Protein AF-0000000080879821 (afdb_homodimer)

Nearest PDB structures (foldseek):
  7s8m-assembly1_R  TM=2.484E-01  e=6.053E+00  Escherichia coli
  8u5n-assembly1_A  TM=6.464E-01  e=8.030E-03  Homo sapiens
  7wkw-assembly1_B  TM=4.779E-01  e=4.389E-02  Arabidopsis thaliana
  7ngh-assembly1_C  TM=2.729E-01  e=9.186E+00  Thermococcus kodakarensis KOD1

InterPro domains:
  IPR004776 Membrane transport PIN-like [PF03547] (14-379)
  IPR040254 Protein Ecm3-like [PTHR31274] (1-207)

Organism: NCBI:txid3140254

Sequence (850 aa):
MSEVSIGQAIFTSIKPLTKVAALAGCGALFAKKGILDVATCKSMASVVINGFLPMLIFASTITSFSLDNISEAGTVLLSAAFFTVFGLVFGLICRFVTPVGRWKMGIIANNMWSNNADLVIGIISTLAQTKPFGGTGDYEKGVSYSSIFAVFTFLTLYSMGGIQMIQRDFAARPQLDDEVGHKTKQDNPAGASVQRSRGRQAPASASQNHEREPPEYEEKDWPRTTTTIAPAPAATAGTGTAALAKTTSLDVNIPPEVPTVGRTTWERVMGRVKLFVTIPTMTLISALVIAIVPYLRALFMPTNGVSMPNAPDGRPPLDFIIQFASYGGQLSPVMGIAMLGAALSRIRVRHLPKGFWISIAATCVLKLILGPILGILWIQGLKRTPLINENQRMMQLVIAITGASKLMQKEEMMQYFARKDSKLYMSEVSIGQAIFTSIKPLTKVAALAGCGALFAKKGILDVATCKSMASVVINGFLPMLIFASTITSFSLDNISEAGTVLLSAAFFTVFGLVFGLICRFVTPVGRWKMGIIANNMWSNNADLVIGIISTLAQTKPFGGTGDYEKGVSYSSIFAVFTFLTLYSMGGIQMIQRDFAARPQLDDEVGHKTKQDNPAGASVQRSRGRQAPASASQNHEREPPEYEEKDWPRTTTTIAPAPAATAGTGTAALAKTTSLDVNIPPEVPTVGRTTWERVMGRVKLFVTIPTMTLISALVIAIVPYLRALFMPTNGVSMPNAPDGRPPLDFIIQFASYGGQLSPVMGIAMLGAALSRIRVRHLPKGFWISIAATCVLKLILGPILGILWIQGLKRTPLINENQRMMQLVIAITGASKLMQKEEMMQYFARKDSKLY

Structure (mmCIF, N/CA/C/O backbone):
data_AF-0000000080879821-model_v1
#
loop_
_entity.id
_entity.type
_entity.pdbx_description
1 polymer 'Protein M3, variant 3'
#
loop_
_atom_site.group_PDB
_atom_site.id
_atom_site.type_symbol
_atom_site.label_atom_id
_atom_site.label_alt_id
_atom_site.label_comp_id
_atom_site.label_asym_id
_atom_site.label_entity_id
_atom_site.label_seq_id
_atom_site.pdbx_PDB_ins_code
_atom_site.Cartn_x
_atom_site.Cartn_y
_atom_site.Cartn_z
_atom_site.occupancy
_atom_site.B_iso_or_equiv
_atom_site.auth_seq_id
_atom_site.auth_comp_id
_atom_site.auth_asym_id
_atom_site.auth_atom_id
_atom_site.pdbx_PDB_model_num
ATOM 1 N N . MET A 1 1 ? 28.156 21.172 -5.668 1 37.94 1 MET A N 1
ATOM 2 C CA . MET A 1 1 ? 26.75 20.781 -5.609 1 37.94 1 MET A CA 1
ATOM 3 C C . MET A 1 1 ? 26.047 21.078 -6.934 1 37.94 1 MET A C 1
ATOM 5 O O . MET A 1 1 ? 26.031 22.219 -7.402 1 37.94 1 MET A O 1
ATOM 9 N N . SER A 1 2 ? 26.125 20.344 -7.91 1 48.22 2 SER A N 1
ATOM 10 C CA . SER A 1 2 ? 25.719 20.625 -9.289 1 48.22 2 SER A CA 1
ATOM 11 C C . SER A 1 2 ? 24.375 21.344 -9.336 1 48.22 2 SER A C 1
ATOM 13 O O . SER A 1 2 ? 23.438 20.969 -8.617 1 48.22 2 SER A O 1
ATOM 15 N N . GLU A 1 3 ? 24.328 22.578 -9.68 1 57.94 3 GLU A N 1
ATOM 16 C CA . GLU A 1 3 ? 23.297 23.609 -9.68 1 57.94 3 GLU A CA 1
ATOM 17 C C . GLU A 1 3 ? 22.031 23.109 -10.383 1 57.94 3 GLU A C 1
ATOM 19 O O . GLU A 1 3 ? 22.078 22.766 -11.57 1 57.94 3 GLU A O 1
ATOM 24 N N . VAL A 1 4 ? 21.219 22.406 -9.625 1 67.88 4 VAL A N 1
ATOM 25 C CA . VAL A 1 4 ? 19.906 22.109 -10.195 1 67.88 4 VAL A CA 1
ATOM 26 C C . VAL A 1 4 ? 19.281 23.391 -10.758 1 67.88 4 VAL A C 1
ATOM 28 O O . VAL A 1 4 ? 19.219 24.406 -10.07 1 67.88 4 VAL A O 1
ATOM 31 N N . SER A 1 5 ? 19.234 23.5 -12.102 1 79.88 5 SER A N 1
ATOM 32 C CA . SER A 1 5 ? 18.547 24.625 -12.734 1 79.88 5 SER A CA 1
ATOM 33 C C . SER A 1 5 ? 17.141 24.812 -12.172 1 79.88 5 SER A C 1
ATOM 35 O O . SER A 1 5 ? 16.578 23.875 -11.609 1 79.88 5 SER A O 1
ATOM 37 N N . ILE A 1 6 ? 16.625 25.969 -12.148 1 80.94 6 ILE A N 1
ATOM 38 C CA . ILE A 1 6 ? 15.289 26.312 -11.656 1 80.94 6 ILE A CA 1
ATOM 39 C C . ILE A 1 6 ? 14.242 25.469 -12.367 1 80.94 6 ILE A C 1
ATOM 41 O O . ILE A 1 6 ? 13.297 24.969 -11.742 1 80.94 6 ILE A O 1
ATOM 45 N N . GLY A 1 7 ? 14.445 25.328 -13.688 1 78.38 7 GLY A N 1
ATOM 46 C CA . GLY A 1 7 ? 13.516 24.5 -14.445 1 78.38 7 GLY A CA 1
ATOM 47 C C . GLY A 1 7 ? 13.492 23.062 -13.984 1 78.38 7 GLY A C 1
ATOM 48 O O . GLY A 1 7 ? 12.43 22.453 -13.891 1 78.38 7 GLY A O 1
ATOM 49 N N . GLN A 1 8 ? 14.586 22.609 -13.68 1 82 8 GLN A N 1
ATOM 50 C CA . GLN A 1 8 ? 14.703 21.234 -13.188 1 82 8 GLN A CA 1
ATOM 51 C C . GLN A 1 8 ? 14.047 21.094 -11.812 1 82 8 GLN A C 1
ATOM 53 O O . GLN A 1 8 ? 13.398 20.078 -11.539 1 82 8 GLN A O 1
ATOM 58 N N . ALA A 1 9 ? 14.18 22.141 -11.031 1 81.06 9 ALA A N 1
ATOM 59 C CA . ALA A 1 9 ? 13.609 22.109 -9.688 1 81.06 9 ALA A CA 1
ATOM 60 C C . ALA A 1 9 ? 12.086 22.141 -9.742 1 81.06 9 ALA A C 1
ATOM 62 O O . ALA A 1 9 ? 11.422 21.422 -8.984 1 81.06 9 ALA A O 1
ATOM 63 N N . ILE A 1 10 ? 11.609 22.859 -10.617 1 81.88 10 ILE A N 1
ATOM 64 C CA . ILE A 1 10 ? 10.164 22.953 -10.773 1 81.88 10 ILE A CA 1
ATOM 65 C C . ILE A 1 10 ? 9.602 21.625 -11.25 1 81.88 10 ILE A C 1
ATOM 67 O O . ILE A 1 10 ? 8.609 21.125 -10.711 1 81.88 10 ILE A O 1
ATOM 71 N N . PHE A 1 11 ? 10.289 21.109 -12.219 1 83.56 11 PHE A N 1
ATOM 72 C CA . PHE A 1 11 ? 9.82 19.828 -12.75 1 83.56 11 PHE A CA 1
ATOM 73 C C . PHE A 1 11 ? 9.867 18.75 -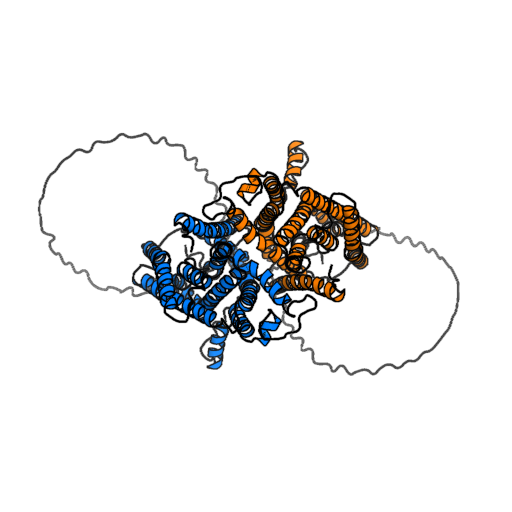11.688 1 83.56 11 PHE A C 1
ATOM 75 O O . PHE A 1 11 ? 8.938 17.953 -11.555 1 83.56 11 PHE A O 1
ATOM 82 N N . THR A 1 12 ? 10.867 18.75 -10.953 1 82.88 12 THR A N 1
ATOM 83 C CA . THR A 1 12 ? 11.047 17.734 -9.914 1 82.88 12 THR A CA 1
ATOM 84 C C . THR A 1 12 ? 9.984 17.891 -8.828 1 82.88 12 THR A C 1
ATOM 86 O O . THR A 1 12 ? 9.57 16.906 -8.219 1 82.88 12 THR A O 1
ATOM 89 N N . SER A 1 13 ? 9.523 19.125 -8.641 1 84.25 13 SER A N 1
ATOM 90 C CA . SER A 1 13 ? 8.508 19.359 -7.625 1 84.25 13 SER A CA 1
ATOM 91 C C . SER A 1 13 ? 7.117 19.016 -8.141 1 84.25 13 SER A C 1
ATOM 93 O O . SER A 1 13 ? 6.246 18.609 -7.367 1 84.25 13 SER A O 1
ATOM 95 N N . ILE A 1 14 ? 6.922 19.031 -9.328 1 86.94 14 ILE A N 1
ATOM 96 C CA . ILE A 1 14 ? 5.609 18.797 -9.914 1 86.94 14 ILE A CA 1
ATOM 97 C C . ILE A 1 14 ? 5.355 17.297 -10.031 1 86.94 14 ILE A C 1
ATOM 99 O O . ILE A 1 14 ? 4.215 16.844 -9.906 1 86.94 14 ILE A O 1
ATOM 103 N N . LYS A 1 15 ? 6.379 16.562 -10.211 1 88.19 15 LYS A N 1
ATOM 104 C CA . LYS A 1 15 ? 6.27 15.133 -10.43 1 88.19 15 LYS A CA 1
ATOM 105 C C . LYS A 1 15 ? 5.574 14.445 -9.266 1 88.19 15 LYS A C 1
ATOM 107 O O . LYS A 1 15 ? 4.57 13.75 -9.453 1 88.19 15 LYS A O 1
ATOM 112 N N . PRO A 1 16 ? 6.039 14.672 -8.055 1 89.12 16 PRO A N 1
ATOM 113 C CA . PRO A 1 16 ? 5.355 14.031 -6.934 1 89.12 16 PRO A CA 1
ATOM 114 C C . PRO A 1 16 ? 3.926 14.539 -6.746 1 89.12 16 PRO A C 1
ATOM 116 O O . PRO A 1 16 ? 3.049 13.781 -6.316 1 89.12 16 PRO A O 1
ATOM 119 N N . LEU A 1 17 ? 3.701 15.789 -7.082 1 90.06 17 LEU A N 1
ATOM 120 C CA . LEU A 1 17 ? 2.365 16.359 -6.949 1 90.06 17 LEU A CA 1
ATOM 121 C C . LEU A 1 17 ? 1.401 15.727 -7.945 1 90.06 17 LEU A C 1
ATOM 123 O O . LEU A 1 17 ? 0.229 15.508 -7.629 1 90.06 17 LEU A O 1
ATOM 127 N N . THR A 1 18 ? 1.879 15.461 -9.086 1 90.62 18 THR A N 1
ATOM 128 C CA . THR A 1 18 ? 1.05 14.812 -10.094 1 90.62 18 THR A CA 1
ATOM 129 C C . THR A 1 18 ? 0.707 13.383 -9.68 1 90.62 18 THR A C 1
ATOM 131 O O . THR A 1 18 ? -0.412 12.922 -9.898 1 90.62 18 THR A O 1
ATOM 134 N N . LYS A 1 19 ? 1.685 12.75 -9.109 1 91.94 19 LYS A N 1
ATOM 135 C CA . LYS A 1 19 ? 1.468 11.398 -8.609 1 91.94 19 LYS A CA 1
ATOM 136 C C . LYS A 1 19 ? 0.383 11.375 -7.535 1 91.94 19 LYS A C 1
ATOM 138 O O . LYS A 1 19 ? -0.533 10.555 -7.586 1 91.94 19 LYS A O 1
ATOM 143 N N . VAL A 1 20 ? 0.456 12.289 -6.625 1 91.56 20 VAL A N 1
ATOM 144 C CA . VAL A 1 20 ? -0.506 12.367 -5.531 1 91.56 20 VAL A CA 1
ATOM 145 C C . VAL A 1 20 ? -1.879 12.75 -6.074 1 91.56 20 VAL A C 1
ATOM 147 O O . VAL A 1 20 ? -2.896 12.188 -5.668 1 91.56 20 VAL A O 1
ATOM 150 N N . ALA A 1 21 ? -1.899 13.664 -7.016 1 93.06 21 ALA A N 1
ATOM 151 C CA . ALA A 1 21 ? -3.148 14.102 -7.629 1 93.06 21 ALA A CA 1
ATOM 152 C C . ALA A 1 21 ? -3.809 12.969 -8.406 1 93.06 21 ALA A C 1
ATOM 154 O O . ALA A 1 21 ? -5.035 12.82 -8.383 1 93.06 21 ALA A O 1
ATOM 155 N N . ALA A 1 22 ? -2.992 12.234 -9.07 1 94.75 22 ALA A N 1
ATOM 156 C CA . ALA A 1 22 ? -3.52 11.117 -9.844 1 94.75 22 ALA A CA 1
ATOM 157 C C . ALA A 1 22 ? -4.129 10.055 -8.93 1 94.75 22 ALA A C 1
ATOM 159 O O . ALA A 1 22 ? -5.191 9.508 -9.234 1 94.75 22 ALA A O 1
ATOM 160 N N . LEU A 1 23 ? -3.434 9.805 -7.883 1 95 23 LEU A N 1
ATOM 161 C CA . LEU A 1 23 ? -3.945 8.82 -6.934 1 95 23 LEU A CA 1
ATOM 162 C C . LEU A 1 23 ? -5.234 9.312 -6.285 1 95 23 LEU A C 1
ATOM 164 O O . LEU A 1 23 ? -6.184 8.547 -6.117 1 95 23 LEU A O 1
ATOM 168 N N . ALA A 1 24 ? -5.246 10.562 -5.902 1 93.81 24 ALA A N 1
ATOM 169 C CA . ALA A 1 24 ? -6.477 11.164 -5.387 1 93.81 24 ALA A CA 1
ATOM 170 C C . ALA A 1 24 ? -7.586 11.125 -6.434 1 93.81 24 ALA A C 1
ATOM 172 O O . ALA A 1 24 ? -8.758 10.914 -6.102 1 93.81 24 ALA A O 1
ATOM 173 N N . GLY A 1 25 ? -7.195 11.383 -7.652 1 94.31 25 GLY A N 1
ATOM 174 C CA . GLY A 1 25 ? -8.156 11.297 -8.742 1 94.31 25 GLY A CA 1
ATOM 175 C C . GLY A 1 25 ? -8.781 9.922 -8.883 1 94.31 25 GLY A C 1
ATOM 176 O O . GLY A 1 25 ? -9.977 9.805 -9.156 1 94.31 25 GLY A O 1
ATOM 177 N N . CYS A 1 26 ? -8.008 8.922 -8.711 1 94.56 26 CYS A N 1
ATOM 178 C CA . CYS A 1 26 ? -8.523 7.559 -8.734 1 94.56 26 CYS A CA 1
ATOM 179 C C . CYS A 1 26 ? -9.562 7.352 -7.637 1 94.56 26 CYS A C 1
ATOM 181 O O . CYS A 1 26 ? -10.625 6.773 -7.879 1 94.56 26 CYS A O 1
ATOM 183 N N . GLY A 1 27 ? -9.219 7.789 -6.43 1 94.25 27 GLY A N 1
ATOM 184 C CA . GLY A 1 27 ? -10.195 7.723 -5.355 1 94.25 27 GLY A CA 1
ATOM 185 C C . GLY A 1 27 ? -11.484 8.461 -5.668 1 94.25 27 GLY A C 1
ATOM 186 O O . GLY A 1 27 ? -12.578 7.965 -5.391 1 94.25 27 GLY A O 1
ATOM 187 N N . ALA A 1 28 ? -11.352 9.617 -6.293 1 94.19 28 ALA A N 1
ATOM 188 C CA . ALA A 1 28 ? -12.508 10.422 -6.672 1 94.19 28 ALA A CA 1
ATOM 189 C C . ALA A 1 28 ? -13.359 9.711 -7.711 1 94.19 28 ALA A C 1
ATOM 191 O O . ALA A 1 28 ? -14.586 9.75 -7.648 1 94.19 28 ALA A O 1
ATOM 192 N N . LEU A 1 29 ? -12.703 9.078 -8.609 1 95.44 29 LEU A N 1
ATOM 193 C CA . LEU A 1 29 ? -13.406 8.352 -9.664 1 95.44 29 LEU A CA 1
ATOM 194 C C . LEU A 1 29 ? -14.234 7.211 -9.07 1 95.44 29 LEU A C 1
ATOM 196 O O . LEU A 1 29 ? -15.391 7.02 -9.453 1 95.44 29 LEU A O 1
ATOM 200 N N . PHE A 1 30 ? -13.688 6.496 -8.18 1 94.88 30 PHE A N 1
ATOM 201 C CA . PHE A 1 30 ? -14.398 5.375 -7.574 1 94.88 30 PHE A CA 1
ATOM 202 C C . PHE A 1 30 ? -15.523 5.867 -6.676 1 94.88 30 PHE A C 1
ATOM 204 O O . PHE A 1 30 ? -16.547 5.184 -6.516 1 94.88 30 PHE A O 1
ATOM 211 N N . ALA A 1 31 ? -15.297 6.992 -6.07 1 92.62 31 ALA A N 1
ATOM 212 C CA . ALA A 1 31 ? -16.375 7.586 -5.285 1 92.62 31 ALA A CA 1
ATOM 213 C C . ALA A 1 31 ? -17.547 8 -6.176 1 92.62 31 ALA A C 1
ATOM 215 O O . ALA A 1 31 ? -18.703 7.762 -5.84 1 92.62 31 ALA A O 1
ATOM 216 N N . LYS A 1 32 ? -17.297 8.57 -7.262 1 93.25 32 LYS A N 1
ATOM 217 C CA . LYS A 1 32 ? -18.312 9.016 -8.203 1 93.25 32 LYS A CA 1
ATOM 218 C C . LYS A 1 32 ? -19.078 7.828 -8.797 1 93.25 32 LYS A C 1
ATOM 220 O O . LYS A 1 32 ? -20.266 7.938 -9.109 1 93.25 32 LYS A O 1
ATOM 225 N N . LYS A 1 33 ? -18.406 6.738 -8.914 1 93.44 33 LYS A N 1
ATOM 226 C CA . LYS A 1 33 ? -19.031 5.523 -9.43 1 93.44 33 LYS A CA 1
ATOM 227 C C . LYS A 1 33 ? -19.828 4.812 -8.336 1 93.44 33 LYS A C 1
ATOM 229 O O . LYS A 1 33 ? -20.422 3.762 -8.586 1 93.44 33 LYS A O 1
ATOM 234 N N . GLY A 1 34 ? -19.766 5.277 -7.156 1 90.44 34 GLY A N 1
ATOM 235 C CA . GLY A 1 34 ? -20.562 4.742 -6.062 1 90.44 34 GLY A CA 1
ATOM 236 C C . GLY A 1 34 ? -19.922 3.543 -5.391 1 90.44 34 GLY A C 1
ATOM 237 O O . GLY A 1 34 ? -20.562 2.844 -4.605 1 90.44 34 GLY A O 1
ATOM 238 N N . ILE A 1 35 ? -18.734 3.301 -5.727 1 91.31 35 ILE A N 1
ATOM 239 C CA . ILE A 1 35 ? -18.047 2.143 -5.168 1 91.31 35 ILE A CA 1
ATOM 240 C C . ILE A 1 35 ? -17.438 2.506 -3.812 1 91.31 35 ILE A C 1
ATOM 242 O O . ILE A 1 35 ? -17.625 1.787 -2.828 1 91.31 35 ILE A O 1
ATOM 246 N N . LEU A 1 36 ? -16.719 3.594 -3.801 1 92.31 36 LEU A N 1
ATOM 247 C CA . LEU A 1 36 ? -16.156 4.094 -2.555 1 92.31 36 LEU A CA 1
ATOM 248 C C . LEU A 1 36 ? -17.109 5.066 -1.872 1 92.31 36 LEU A C 1
ATOM 250 O O . LEU A 1 36 ? -16.859 6.273 -1.832 1 92.31 36 LEU A O 1
ATOM 254 N N . ASP A 1 37 ? -18.125 4.477 -1.271 1 89.81 37 ASP A N 1
ATOM 255 C CA . ASP A 1 37 ? -19.109 5.305 -0.602 1 89.81 37 ASP A CA 1
ATOM 256 C C . ASP A 1 37 ? -18.625 5.746 0.776 1 89.81 37 ASP A C 1
ATOM 258 O O . ASP A 1 37 ? -17.547 5.355 1.211 1 89.81 37 ASP A O 1
ATOM 262 N N . VAL A 1 38 ? -19.422 6.52 1.39 1 86.81 38 VAL A N 1
ATOM 263 C CA . VAL A 1 38 ? -19.031 7.133 2.654 1 86.81 38 VAL A CA 1
ATOM 264 C C . VAL A 1 38 ? -18.828 6.051 3.711 1 86.81 38 VAL A C 1
ATOM 266 O O . VAL A 1 38 ? -17.859 6.098 4.477 1 86.81 38 VAL A O 1
ATOM 269 N N . ALA A 1 39 ? -19.688 5.105 3.73 1 86.12 39 ALA A N 1
ATOM 270 C CA . ALA A 1 39 ? -19.578 4.02 4.703 1 86.12 39 ALA A CA 1
ATOM 271 C C . ALA A 1 39 ? -18.297 3.215 4.5 1 86.12 39 ALA A C 1
ATOM 273 O O . ALA A 1 39 ? -17.625 2.875 5.469 1 86.12 39 ALA A O 1
ATOM 274 N N . THR A 1 40 ? -18.031 2.961 3.287 1 91.44 40 THR A N 1
ATOM 275 C CA . THR A 1 40 ? -16.812 2.23 2.969 1 91.44 40 THR A CA 1
ATOM 276 C C . THR A 1 40 ? -15.57 3.039 3.361 1 91.44 40 THR A C 1
ATOM 278 O O . THR A 1 40 ? -14.617 2.494 3.92 1 91.44 40 THR A O 1
ATOM 281 N N . CYS A 1 41 ? -15.594 4.285 3.096 1 90.56 41 CYS A N 1
ATOM 282 C CA . CYS A 1 41 ? -14.461 5.152 3.424 1 90.56 41 CYS A CA 1
ATOM 283 C C . CYS A 1 41 ? -14.25 5.219 4.934 1 90.56 41 CYS A C 1
ATOM 285 O O . CYS A 1 41 ? -13.109 5.23 5.402 1 90.56 41 CYS A O 1
ATOM 287 N N . LYS A 1 42 ? -15.328 5.242 5.625 1 87.44 42 LYS A N 1
ATOM 288 C CA . LYS A 1 42 ? -15.234 5.281 7.082 1 87.44 42 LYS A CA 1
ATOM 289 C C . LYS A 1 42 ? -14.625 3.994 7.625 1 87.44 42 LYS A C 1
ATOM 291 O O . LYS A 1 42 ? -13.75 4.039 8.5 1 87.44 42 LYS A O 1
ATOM 296 N N . SER A 1 43 ? -15.109 2.936 7.141 1 90.31 43 SER A N 1
ATOM 297 C CA . SER A 1 43 ? -14.578 1.647 7.559 1 90.31 43 SER A CA 1
ATOM 298 C C . SER A 1 43 ? -13.094 1.53 7.227 1 90.31 43 SER A C 1
ATOM 300 O O . SER A 1 43 ? -12.297 1.094 8.055 1 90.31 43 SER A O 1
ATOM 302 N N . MET A 1 44 ? -12.766 1.972 6.066 1 93 44 MET A N 1
ATOM 303 C CA . MET A 1 44 ? -11.375 1.869 5.629 1 93 44 MET A CA 1
ATOM 304 C C . MET A 1 44 ? -10.484 2.82 6.422 1 93 44 MET A C 1
ATOM 306 O O . MET A 1 44 ? -9.328 2.504 6.711 1 93 44 MET A O 1
ATOM 310 N N . ALA A 1 45 ? -11 3.967 6.73 1 88.19 45 ALA A N 1
ATOM 311 C CA . ALA A 1 45 ? -10.25 4.902 7.559 1 88.19 45 ALA A CA 1
ATOM 312 C C . ALA A 1 45 ? -9.922 4.285 8.922 1 88.19 45 ALA A C 1
ATOM 314 O O . ALA A 1 45 ? -8.805 4.426 9.422 1 88.19 45 ALA A O 1
ATOM 315 N N . SER A 1 46 ? -10.898 3.605 9.438 1 88.56 46 SER A N 1
ATOM 316 C CA . SER A 1 46 ? -10.703 2.945 10.719 1 88.56 46 SER A CA 1
ATOM 317 C C . SER A 1 46 ? -9.641 1.852 10.617 1 88.56 46 SER A C 1
ATOM 319 O O . SER A 1 46 ? -8.805 1.707 11.516 1 88.56 46 SER A O 1
ATOM 321 N N . VAL A 1 47 ? -9.688 1.134 9.586 1 92.62 47 VAL A N 1
ATOM 322 C CA . VAL A 1 47 ? -8.719 0.067 9.359 1 92.62 47 VAL A CA 1
ATOM 323 C C . VAL A 1 47 ? -7.316 0.662 9.219 1 92.62 47 VAL A C 1
ATOM 325 O O . VAL A 1 47 ? -6.348 0.124 9.766 1 92.62 47 VAL A O 1
ATOM 328 N N . VAL A 1 48 ? -7.227 1.753 8.531 1 92 48 VAL A N 1
ATOM 329 C CA . VAL A 1 48 ? -5.941 2.387 8.266 1 92 48 VAL A CA 1
ATOM 330 C C . VAL A 1 48 ? -5.371 2.963 9.555 1 92 48 VAL A C 1
ATOM 332 O O . VAL A 1 48 ? -4.215 2.709 9.898 1 92 48 VAL A O 1
ATOM 335 N N . ILE A 1 49 ? -6.145 3.664 10.336 1 86.06 49 ILE A N 1
ATOM 336 C CA . ILE A 1 49 ? -5.688 4.398 11.508 1 86.06 49 ILE A CA 1
ATOM 337 C C . ILE A 1 49 ? -5.348 3.414 12.625 1 86.06 49 ILE A C 1
ATOM 339 O O . ILE A 1 49 ? -4.387 3.621 13.375 1 86.06 49 ILE A O 1
ATOM 343 N N . ASN A 1 50 ? -6.105 2.33 12.68 1 89.06 50 ASN A N 1
ATOM 344 C CA . ASN A 1 50 ? -5.938 1.425 13.812 1 89.06 50 ASN A CA 1
ATOM 345 C C . ASN A 1 50 ? -5.059 0.232 13.453 1 89.06 50 ASN A C 1
ATOM 347 O O . ASN A 1 50 ? -4.586 -0.487 14.336 1 89.06 50 ASN A O 1
ATOM 351 N N . GLY A 1 51 ? -4.836 0.061 12.25 1 93.81 51 GLY A N 1
ATOM 352 C CA . GLY A 1 51 ? -4.102 -1.133 11.859 1 93.81 51 GLY A CA 1
ATOM 353 C C . GLY A 1 51 ? -2.855 -0.83 11.047 1 93.81 51 GLY A C 1
ATOM 354 O O . GLY A 1 51 ? -1.735 -0.977 11.539 1 93.81 51 GLY A O 1
ATOM 355 N N . PHE A 1 52 ? -2.998 -0.226 9.875 1 95.06 52 PHE A N 1
ATOM 356 C CA . PHE A 1 52 ? -1.912 -0.148 8.906 1 95.06 52 PHE A CA 1
ATOM 357 C C . PHE A 1 52 ? -1.008 1.043 9.203 1 95.06 52 PHE A C 1
ATOM 359 O O . PHE A 1 52 ? 0.203 0.979 8.984 1 95.06 52 PHE A O 1
ATOM 366 N N . LEU A 1 53 ? -1.533 2.123 9.703 1 92.75 53 LEU A N 1
ATOM 367 C CA . LEU A 1 53 ? -0.714 3.281 10.039 1 92.75 53 LEU A CA 1
ATOM 368 C C . LEU A 1 53 ? 0.245 2.957 11.18 1 92.75 53 LEU A C 1
ATOM 370 O O . LEU A 1 53 ? 1.442 3.238 11.094 1 92.75 53 LEU A O 1
ATOM 374 N N . PRO A 1 54 ? -0.254 2.348 12.266 1 94.19 54 PRO A N 1
ATOM 375 C CA . PRO A 1 54 ? 0.669 1.948 13.328 1 94.19 54 PRO A CA 1
ATOM 376 C C . PRO A 1 54 ? 1.783 1.03 12.828 1 94.19 54 PRO A C 1
ATOM 378 O O . PRO A 1 54 ? 2.912 1.1 13.32 1 94.19 54 PRO A O 1
ATOM 381 N N . MET A 1 55 ? 1.436 0.192 11.883 1 96.44 55 MET A N 1
ATOM 382 C CA . MET A 1 55 ? 2.455 -0.677 11.297 1 96.44 55 MET A CA 1
ATOM 383 C C . MET A 1 55 ? 3.533 0.142 10.602 1 96.44 55 MET A C 1
ATOM 385 O O . MET A 1 55 ? 4.727 -0.128 10.758 1 96.44 55 MET A O 1
ATOM 389 N N . LEU A 1 56 ? 3.084 1.104 9.883 1 95.19 56 LEU A N 1
ATOM 390 C CA . LEU A 1 56 ? 4.008 1.979 9.172 1 95.19 56 LEU A CA 1
ATOM 391 C C . LEU A 1 56 ? 4.895 2.744 10.141 1 95.19 56 LEU A C 1
ATOM 393 O O . LEU A 1 56 ? 6.109 2.824 9.945 1 95.19 56 LEU A O 1
ATOM 397 N N . ILE A 1 57 ? 4.297 3.283 11.156 1 95 57 ILE A N 1
ATOM 398 C CA . ILE A 1 57 ? 5.012 4.051 12.172 1 95 57 ILE A CA 1
ATOM 399 C C . ILE A 1 57 ? 6.051 3.164 12.852 1 95 57 ILE A C 1
ATOM 401 O O . ILE A 1 57 ? 7.207 3.564 13.008 1 95 57 ILE A O 1
ATOM 405 N N . PHE A 1 58 ? 5.656 1.983 13.258 1 96.88 58 PHE A N 1
ATOM 406 C CA . PHE A 1 58 ? 6.527 1.042 13.953 1 96.88 58 PHE A CA 1
ATOM 407 C C . PHE A 1 58 ? 7.758 0.72 13.109 1 96.88 58 PHE A C 1
ATOM 409 O O . PHE A 1 58 ? 8.891 0.864 13.578 1 96.88 58 PHE A O 1
ATOM 416 N N . ALA A 1 59 ? 7.52 0.358 11.883 1 96.12 59 ALA A N 1
ATOM 417 C CA . ALA A 1 59 ? 8.609 -0.076 11.008 1 96.12 59 ALA A CA 1
ATOM 418 C C . ALA A 1 59 ? 9.539 1.085 10.68 1 96.12 59 ALA A C 1
ATOM 420 O O . ALA A 1 59 ? 10.766 0.949 10.766 1 96.12 59 ALA A O 1
ATOM 421 N N . SER A 1 60 ? 9.023 2.193 10.328 1 94.62 60 SER A N 1
ATOM 422 C CA . SER A 1 60 ? 9.844 3.32 9.898 1 94.62 60 SER A CA 1
ATOM 423 C C . SER A 1 60 ? 10.633 3.912 11.055 1 94.62 60 SER A C 1
ATOM 425 O O . SER A 1 60 ? 11.789 4.312 10.891 1 94.62 60 SER A O 1
ATOM 427 N N . THR A 1 61 ? 10.094 3.924 12.227 1 95.06 61 THR A N 1
ATOM 428 C CA . THR A 1 61 ? 10.742 4.52 13.391 1 95.06 61 THR A CA 1
ATOM 429 C C . THR A 1 61 ? 11.922 3.664 13.844 1 95.06 61 THR A C 1
ATOM 431 O O . THR A 1 61 ? 13.023 4.18 14.062 1 95.06 61 THR A O 1
ATOM 434 N N . ILE A 1 62 ? 11.703 2.389 13.914 1 95.31 62 ILE A N 1
ATOM 435 C CA . ILE A 1 62 ? 12.75 1.495 14.398 1 95.31 62 ILE A CA 1
ATOM 436 C C . ILE A 1 62 ? 13.906 1.468 13.398 1 95.31 62 ILE A C 1
ATOM 438 O O . ILE A 1 62 ? 15.07 1.383 13.789 1 95.31 62 ILE A O 1
ATOM 442 N N . THR A 1 63 ? 13.602 1.596 12.156 1 92.38 63 THR A N 1
ATOM 443 C CA . THR A 1 63 ? 14.625 1.514 11.117 1 92.38 63 THR A CA 1
ATOM 444 C C . THR A 1 63 ? 15.391 2.828 11.016 1 92.38 63 THR A C 1
ATOM 446 O O . THR A 1 63 ? 16.562 2.836 10.648 1 92.38 63 THR A O 1
ATOM 449 N N . SER A 1 64 ? 14.781 3.938 11.367 1 92.81 64 SER A N 1
ATOM 450 C CA . SER A 1 64 ? 15.367 5.242 11.078 1 92.81 64 SER A CA 1
ATOM 451 C C . SER A 1 64 ? 16.078 5.812 12.305 1 92.81 64 SER A C 1
ATOM 453 O O . SER A 1 64 ? 17 6.613 12.172 1 92.81 64 SER A O 1
ATOM 455 N N . PHE A 1 65 ? 15.68 5.379 13.477 1 93.31 65 PHE A N 1
ATOM 456 C CA . PHE A 1 65 ? 16.219 6.023 14.672 1 93.31 65 PHE A CA 1
ATOM 457 C C . PHE A 1 65 ? 17.078 5.047 15.469 1 93.31 65 PHE A C 1
ATOM 459 O O . PHE A 1 65 ? 16.844 3.84 15.445 1 93.31 65 PHE A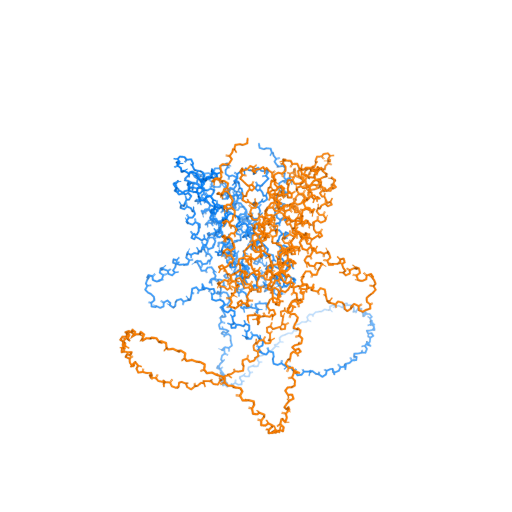 O 1
ATOM 466 N N . SER A 1 66 ? 18.094 5.566 16.016 1 92.12 66 SER A N 1
ATOM 467 C CA . SER A 1 66 ? 18.969 4.914 16.984 1 92.12 66 SER A CA 1
ATOM 468 C C . SER A 1 66 ? 19.344 5.859 18.125 1 92.12 66 SER A C 1
ATOM 470 O O . SER A 1 66 ? 18.922 7.016 18.141 1 92.12 66 SER A O 1
ATOM 472 N N . LEU A 1 67 ? 20.078 5.355 19.062 1 89.69 67 LEU A N 1
ATOM 473 C CA . LEU A 1 67 ? 20.516 6.188 20.172 1 89.69 67 LEU A CA 1
ATOM 474 C C . LEU A 1 67 ? 21.359 7.355 19.672 1 89.69 67 LEU A C 1
ATOM 476 O O . LEU A 1 67 ? 21.328 8.445 20.25 1 89.69 67 LEU A O 1
ATOM 480 N N . ASP A 1 68 ? 22 7.207 18.562 1 88.12 68 ASP A N 1
ATOM 481 C CA . ASP A 1 68 ? 22.938 8.195 18.047 1 88.12 68 ASP A CA 1
ATOM 482 C C . ASP A 1 68 ? 22.203 9.359 17.391 1 88.12 68 ASP A C 1
ATOM 484 O O . ASP A 1 68 ? 22.734 10.469 17.312 1 88.12 68 ASP A O 1
ATOM 488 N N . ASN A 1 69 ? 21 9.125 16.938 1 89.38 69 ASN A N 1
ATOM 489 C CA . ASN A 1 69 ? 20.328 10.195 16.203 1 89.38 69 ASN A CA 1
ATOM 490 C C . ASN A 1 69 ? 18.969 10.523 16.797 1 89.38 69 ASN A C 1
ATOM 492 O O . ASN A 1 69 ? 18.094 11.039 16.109 1 89.38 69 ASN A O 1
ATOM 496 N N . ILE A 1 70 ? 18.766 10.195 18.078 1 88.94 70 ILE A N 1
ATOM 497 C CA . ILE A 1 70 ? 17.484 10.422 18.75 1 88.94 70 ILE A CA 1
ATOM 498 C C . ILE A 1 70 ? 17.188 11.914 18.797 1 88.94 70 ILE A C 1
ATOM 500 O O . ILE A 1 70 ? 16.016 12.32 18.859 1 88.94 70 ILE A O 1
ATOM 504 N N . SER A 1 71 ? 18.188 12.758 18.75 1 90.56 71 SER A N 1
ATOM 505 C CA . SER A 1 71 ? 18 14.203 18.766 1 90.56 71 SER A CA 1
ATOM 506 C C . SER A 1 71 ? 17.203 14.672 17.562 1 90.56 71 SER A C 1
ATOM 508 O O . SER A 1 71 ? 16.5 15.68 17.625 1 90.56 71 SER A O 1
ATOM 510 N N . GLU A 1 72 ? 17.25 13.938 16.484 1 93 72 GLU A N 1
ATOM 511 C CA . GLU A 1 72 ? 16.469 14.266 15.289 1 93 72 GLU A CA 1
ATOM 512 C C . GLU A 1 72 ? 14.969 14.141 15.555 1 93 72 GLU A C 1
ATOM 514 O O . GLU A 1 72 ? 14.18 14.945 15.055 1 93 72 GLU A O 1
ATOM 519 N N . ALA A 1 73 ? 14.648 13.109 16.266 1 92.94 73 ALA A N 1
ATOM 520 C CA . ALA A 1 73 ? 13.242 12.938 16.625 1 92.94 73 ALA A CA 1
ATOM 521 C C . ALA A 1 73 ? 12.734 14.117 17.438 1 92.94 73 ALA A C 1
ATOM 523 O O . ALA A 1 73 ? 11.594 14.562 17.266 1 92.94 73 ALA A O 1
ATOM 524 N N . GLY A 1 74 ? 13.578 14.617 18.297 1 93 74 GLY A N 1
ATOM 525 C CA . GLY A 1 74 ? 13.219 15.789 19.078 1 93 74 GLY A CA 1
ATOM 526 C C . GLY A 1 74 ? 13.031 17.031 18.234 1 93 74 GLY A C 1
ATOM 527 O O . GLY A 1 74 ? 12.117 17.828 18.484 1 93 74 GLY A O 1
ATOM 528 N N . THR A 1 75 ? 13.906 17.172 17.344 1 94.94 75 THR A N 1
ATOM 529 C CA . THR A 1 75 ? 13.82 18.328 16.469 1 94.94 75 THR A CA 1
ATOM 530 C C . THR A 1 75 ? 12.539 18.297 15.641 1 94.94 75 THR A C 1
ATOM 532 O O . THR A 1 75 ? 11.891 19.328 15.445 1 94.94 75 THR A O 1
ATOM 535 N N . VAL A 1 76 ? 12.203 17.109 15.125 1 94.88 76 VAL A N 1
ATOM 536 C CA . VAL A 1 76 ? 10.992 16.969 14.336 1 94.88 76 VAL A CA 1
ATOM 537 C C . VAL A 1 76 ? 9.766 17.234 15.211 1 94.88 76 VAL A C 1
ATOM 539 O O . VAL A 1 76 ? 8.812 17.875 14.773 1 94.88 76 VAL A O 1
ATOM 542 N N . LEU A 1 77 ? 9.797 16.734 16.422 1 94 77 LEU A N 1
ATOM 543 C CA . LEU A 1 77 ? 8.703 16.953 17.359 1 94 77 LEU A CA 1
ATOM 544 C C . LEU A 1 77 ? 8.547 18.438 17.656 1 94 77 LEU A C 1
ATOM 546 O O . LEU A 1 77 ? 7.43 18.953 17.734 1 94 77 LEU A O 1
ATOM 550 N N . LEU A 1 78 ? 9.633 19.078 17.844 1 94.81 78 LEU A N 1
ATOM 551 C CA . LEU A 1 78 ? 9.617 20.516 18.078 1 94.81 78 LEU A CA 1
ATOM 552 C C . LEU A 1 78 ? 9.039 21.266 16.891 1 94.81 78 LEU A C 1
ATOM 554 O O . LEU A 1 78 ? 8.297 22.234 17.062 1 94.81 78 LEU A O 1
ATOM 558 N N . SER A 1 79 ? 9.453 20.859 15.758 1 94.5 79 SER A N 1
ATOM 559 C CA . SER A 1 79 ? 8.93 21.484 14.539 1 94.5 79 SER A CA 1
ATOM 560 C C . SER A 1 79 ? 7.426 21.266 14.406 1 94.5 79 SER A C 1
ATOM 562 O O . SER A 1 79 ? 6.703 22.156 13.945 1 94.5 79 SER A O 1
ATOM 564 N N . ALA A 1 80 ? 6.992 20.047 14.734 1 92.62 80 ALA A N 1
ATOM 565 C CA . ALA A 1 80 ? 5.559 19.766 14.711 1 92.62 80 ALA A CA 1
ATOM 566 C C . ALA A 1 80 ? 4.801 20.703 15.641 1 92.62 80 ALA A C 1
ATOM 568 O O . ALA A 1 80 ? 3.75 21.234 15.273 1 92.62 80 ALA A O 1
ATOM 569 N N . ALA A 1 81 ? 5.328 20.922 16.828 1 91.88 81 ALA A N 1
ATOM 570 C CA . ALA A 1 81 ? 4.734 21.844 17.781 1 91.88 81 ALA A CA 1
ATOM 571 C C . ALA A 1 81 ? 4.723 23.266 17.234 1 91.88 81 ALA A C 1
ATOM 573 O O . ALA A 1 81 ? 3.73 23.984 17.375 1 91.88 81 ALA A O 1
ATOM 574 N N . PHE A 1 82 ? 5.812 23.625 16.641 1 92.94 82 PHE A N 1
ATOM 575 C CA . PHE A 1 82 ? 5.949 24.953 16.062 1 92.94 82 PHE A CA 1
ATOM 576 C C . PHE A 1 82 ? 4.863 25.219 15.023 1 92.94 82 PHE A C 1
ATOM 578 O O . PHE A 1 82 ? 4.18 26.234 15.078 1 92.94 82 PHE A O 1
ATOM 585 N N . PHE A 1 83 ? 4.656 24.281 14.125 1 89.88 83 PHE A N 1
ATOM 586 C CA . PHE A 1 83 ? 3.705 24.484 13.039 1 89.88 83 PHE A CA 1
ATOM 587 C C . PHE A 1 83 ? 2.273 24.422 13.555 1 89.88 83 PHE A C 1
ATOM 589 O O . PHE A 1 83 ? 1.389 25.094 13.023 1 89.88 83 PHE A O 1
ATOM 596 N N . THR A 1 84 ? 2.033 23.609 14.562 1 88 84 THR A N 1
ATOM 597 C CA . THR A 1 84 ? 0.701 23.547 15.156 1 88 84 THR A CA 1
ATOM 598 C C . THR A 1 84 ? 0.351 24.891 15.812 1 88 84 THR A C 1
ATOM 600 O O . THR A 1 84 ? -0.766 25.391 15.656 1 88 84 THR A O 1
ATOM 603 N N . VAL A 1 85 ? 1.29 25.484 16.531 1 90.38 85 VAL A N 1
ATOM 604 C CA . VAL A 1 85 ? 1.074 26.766 17.203 1 90.38 85 VAL A CA 1
ATOM 605 C C . VAL A 1 85 ? 0.886 27.859 16.156 1 90.38 85 VAL A C 1
ATOM 607 O O . VAL A 1 85 ? 0.009 28.719 16.297 1 90.38 85 VAL A O 1
ATOM 610 N N . PHE A 1 86 ? 1.695 27.812 15.18 1 90.19 86 PHE A N 1
ATOM 611 C CA . PHE A 1 86 ? 1.561 28.797 14.117 1 90.19 86 PHE A CA 1
ATOM 612 C C . PHE A 1 86 ? 0.225 28.641 13.398 1 90.19 86 PHE A C 1
ATOM 614 O O . PHE A 1 86 ? -0.389 29.625 12.992 1 90.19 86 PHE A O 1
ATOM 621 N N . GLY A 1 87 ? -0.134 27.406 13.125 1 88.56 87 GLY A N 1
ATOM 622 C CA . GLY A 1 87 ? -1.449 27.172 12.547 1 88.56 87 GLY A CA 1
ATOM 623 C C . GLY A 1 87 ? -2.578 27.719 13.398 1 88.56 87 GLY A C 1
ATOM 624 O O . GLY A 1 87 ? -3.557 28.25 12.867 1 88.56 87 GLY A O 1
ATOM 625 N N . LEU A 1 88 ? -2.447 27.609 14.711 1 88.25 88 LEU A N 1
ATOM 626 C CA . LEU A 1 88 ? -3.428 28.172 15.633 1 88.25 88 LEU A CA 1
ATOM 627 C C . LEU A 1 88 ? -3.496 29.688 15.484 1 88.25 88 LEU A C 1
ATOM 629 O O . LEU A 1 88 ? -4.586 30.266 15.453 1 88.25 88 LEU A O 1
ATOM 633 N N . VAL A 1 89 ? -2.365 30.266 15.406 1 92.31 89 VAL A N 1
ATOM 634 C CA . VAL A 1 89 ? -2.303 31.719 15.258 1 92.31 89 VAL A CA 1
ATOM 635 C C . VAL A 1 89 ? -2.971 32.125 13.953 1 92.31 89 VAL A C 1
ATOM 637 O O . VAL A 1 89 ? -3.744 33.094 13.922 1 92.31 89 VAL A O 1
ATOM 640 N N . PHE A 1 90 ? -2.658 31.422 12.859 1 90.19 90 PHE A N 1
ATOM 641 C CA . PHE A 1 90 ? -3.289 31.703 11.578 1 90.19 90 PHE A CA 1
ATOM 642 C C . PHE A 1 90 ? -4.805 31.578 11.68 1 90.19 90 PHE A C 1
ATOM 644 O O . PHE A 1 90 ? -5.539 32.406 11.125 1 90.19 90 PHE A O 1
ATOM 651 N N . GLY A 1 91 ? -5.246 30.484 12.336 1 88.81 91 GLY A N 1
ATOM 652 C CA . GLY A 1 91 ? -6.676 30.281 12.516 1 88.81 91 GLY A CA 1
ATOM 653 C C . GLY A 1 91 ? -7.344 31.391 13.305 1 88.81 91 GLY A C 1
ATOM 654 O O . GLY A 1 91 ? -8.438 31.844 12.953 1 88.81 91 GLY A O 1
ATOM 655 N N . LEU A 1 92 ? -6.668 31.891 14.344 1 90.81 92 LEU A N 1
ATOM 656 C CA . LEU A 1 92 ? -7.203 32.969 15.164 1 90.81 92 LEU A CA 1
ATOM 657 C C . LEU A 1 92 ? -7.266 34.281 14.375 1 90.81 92 LEU A C 1
ATOM 659 O O . LEU A 1 92 ? -8.227 35.031 14.5 1 90.81 92 LEU A O 1
ATOM 663 N N . ILE A 1 93 ? -6.242 34.469 13.617 1 91.31 93 ILE A N 1
ATOM 664 C CA . ILE A 1 93 ? -6.23 35.656 12.773 1 91.31 93 ILE A CA 1
ATOM 665 C C . ILE A 1 93 ? -7.398 35.625 11.797 1 91.31 93 ILE A C 1
ATOM 667 O O . ILE A 1 93 ? -8.109 36.625 11.625 1 91.31 93 ILE A O 1
ATOM 671 N N . CYS A 1 94 ? -7.605 34.5 11.156 1 89.38 94 CYS A N 1
ATOM 672 C CA . CYS A 1 94 ? -8.703 34.375 10.203 1 89.38 94 CYS A CA 1
ATOM 673 C C . CYS A 1 94 ? -10.047 34.531 10.891 1 89.38 94 CYS A C 1
ATOM 675 O O . CYS A 1 94 ? -10.977 35.125 10.328 1 89.38 94 CYS A O 1
ATOM 677 N N . ARG A 1 95 ? -10.141 34 12.07 1 87.56 95 ARG A N 1
ATOM 678 C CA . ARG A 1 95 ? -11.398 34.031 12.812 1 87.56 95 ARG A CA 1
ATOM 679 C C . ARG A 1 95 ? -11.758 35.469 13.172 1 87.56 95 ARG A C 1
ATOM 681 O O . ARG A 1 95 ? -12.93 35.875 13.086 1 87.56 95 ARG A O 1
ATOM 688 N N . PHE A 1 96 ? -10.805 36.281 13.484 1 89.94 96 PHE A N 1
ATOM 689 C CA . PHE A 1 96 ? -11.094 37.594 14.016 1 89.94 96 PHE A CA 1
ATOM 690 C C . PHE A 1 96 ? -11.055 38.656 12.914 1 89.94 96 PHE A C 1
ATOM 692 O O . PHE A 1 96 ? -11.68 39.719 13.039 1 89.94 96 PHE A O 1
ATOM 699 N N . VAL A 1 97 ? -10.367 38.375 11.867 1 89.19 97 VAL A N 1
ATOM 700 C CA . VAL A 1 97 ? -10.172 39.406 10.852 1 89.19 97 VAL A CA 1
ATOM 701 C C . VAL A 1 97 ? -11.125 39.156 9.68 1 89.19 97 VAL A C 1
ATOM 703 O O . VAL A 1 97 ? -11.43 40.094 8.922 1 89.19 97 VAL A O 1
ATOM 706 N N . THR A 1 98 ? -11.531 37.938 9.484 1 88.12 98 THR A N 1
ATOM 707 C CA . THR A 1 98 ? -12.375 37.625 8.336 1 88.12 98 THR A CA 1
ATOM 708 C C . THR A 1 98 ? -13.742 37.125 8.789 1 88.12 98 THR A C 1
ATOM 710 O O . THR A 1 98 ? -13.898 36.656 9.922 1 88.12 98 THR A O 1
ATOM 713 N N . PRO A 1 99 ? -14.75 37.312 7.961 1 84.06 99 PRO A N 1
ATOM 714 C CA . PRO A 1 99 ? -16.094 36.812 8.289 1 84.06 99 PRO A CA 1
ATOM 715 C C . PRO A 1 99 ? -16.172 35.281 8.219 1 84.06 99 PRO A C 1
ATOM 717 O O . PRO A 1 99 ? -16.047 34.688 7.137 1 84.06 99 PRO A O 1
ATOM 720 N N . VAL A 1 100 ? -16.281 34.625 9.297 1 80.5 100 VAL A N 1
ATOM 721 C CA . VAL A 1 100 ? -16.281 33.188 9.336 1 80.5 100 VAL A CA 1
ATOM 722 C C . VAL A 1 100 ? -17.688 32.656 9.617 1 80.5 100 VAL A C 1
ATOM 724 O O . VAL A 1 100 ? -17.969 31.469 9.508 1 80.5 100 VAL A O 1
ATOM 727 N N . GLY A 1 101 ? -18.562 33.531 9.82 1 76.12 101 GLY A N 1
ATOM 728 C CA . GLY A 1 101 ? -19.938 33.125 10.102 1 76.12 101 GLY A CA 1
ATOM 729 C C . GLY A 1 101 ? -20.047 32.156 11.258 1 76.12 101 GLY A C 1
ATOM 730 O O . GLY A 1 101 ? -19.547 32.406 12.352 1 76.12 101 GLY A O 1
ATOM 731 N N . ARG A 1 102 ? -20.672 30.938 10.961 1 72.94 102 ARG A N 1
ATOM 732 C CA . ARG A 1 102 ? -20.891 29.906 11.969 1 72.94 102 ARG A CA 1
ATOM 733 C C . ARG A 1 102 ? -19.703 28.969 12.086 1 72.94 102 ARG A C 1
ATOM 735 O O . ARG A 1 102 ? -19.594 28.188 13.031 1 72.94 102 ARG A O 1
ATOM 742 N N . TRP A 1 103 ? -18.734 29.172 11.258 1 78.62 103 TRP A N 1
ATOM 743 C CA . TRP A 1 103 ? -17.594 28.266 11.195 1 78.62 103 TRP A CA 1
ATOM 744 C C . TRP A 1 103 ? -16.406 28.844 11.961 1 78.62 103 TRP A C 1
ATOM 746 O O . TRP A 1 103 ? -15.297 28.938 11.422 1 78.62 103 TRP A O 1
ATOM 756 N N . LYS A 1 104 ? -16.656 29.234 13.234 1 79.06 104 LYS A N 1
ATOM 757 C CA . LYS A 1 104 ? -15.641 29.922 14.039 1 79.06 104 LYS A CA 1
ATOM 758 C C . LYS A 1 104 ? -14.547 28.953 14.484 1 79.06 104 LYS A C 1
ATOM 760 O O . LYS A 1 104 ? -13.352 29.25 14.359 1 79.06 104 LYS A O 1
ATOM 765 N N . MET A 1 105 ? -14.906 27.828 14.969 1 80.31 105 MET A N 1
ATOM 766 C CA . MET A 1 105 ? -13.914 26.859 15.438 1 80.31 105 MET A CA 1
ATOM 767 C C . MET A 1 105 ? -13.391 26.016 14.281 1 80.31 105 MET A C 1
ATOM 769 O O . MET A 1 105 ? -12.258 25.531 14.336 1 80.31 105 MET A O 1
ATOM 773 N N . GLY A 1 106 ? -14.18 25.953 13.258 1 78.38 106 GLY A N 1
ATOM 774 C CA . GLY A 1 106 ? -13.781 25.188 12.094 1 78.38 106 GLY A CA 1
ATOM 775 C C . GLY A 1 106 ? -12.617 25.797 11.344 1 78.38 106 GLY A C 1
ATOM 776 O O . GLY A 1 106 ? -11.711 25.094 10.898 1 78.38 106 GLY A O 1
ATOM 777 N N . ILE A 1 107 ? -12.664 27.094 11.352 1 82.19 107 ILE A N 1
ATOM 778 C CA . ILE A 1 107 ? -11.602 27.781 10.625 1 82.19 107 ILE A CA 1
ATOM 779 C C . ILE A 1 107 ? -10.281 27.656 11.383 1 82.19 107 ILE A C 1
ATOM 781 O O . ILE A 1 107 ? -9.211 27.547 10.781 1 82.19 107 ILE A O 1
ATOM 785 N N . ILE A 1 108 ? -10.344 27.641 12.688 1 84.56 108 ILE A N 1
ATOM 786 C CA . ILE A 1 108 ? -9.156 27.453 13.516 1 84.56 108 ILE A CA 1
ATOM 787 C C . ILE A 1 108 ? -8.609 26.047 13.328 1 84.56 108 ILE A C 1
ATOM 789 O O . ILE A 1 108 ? -7.41 25.859 13.125 1 84.56 108 ILE A O 1
ATOM 793 N N . ALA A 1 109 ? -9.492 25.094 13.312 1 81.06 109 ALA A N 1
ATOM 794 C CA . ALA A 1 109 ? -9.094 23.703 13.156 1 81.06 109 ALA A CA 1
ATOM 795 C C . ALA A 1 109 ? -8.492 23.453 11.773 1 81.06 109 ALA A C 1
ATOM 797 O O . ALA A 1 109 ? -7.52 22.719 11.641 1 81.06 109 ALA A O 1
ATOM 798 N N . ASN A 1 110 ? -9.039 24.078 10.836 1 80.44 110 ASN A N 1
ATOM 799 C CA . ASN A 1 110 ? -8.555 23.922 9.469 1 80.44 110 ASN A CA 1
ATOM 800 C C . ASN A 1 110 ? -7.133 24.453 9.312 1 80.44 110 ASN A C 1
ATOM 802 O O . ASN A 1 110 ? -6.359 23.938 8.508 1 80.44 110 ASN A O 1
ATOM 806 N N . ASN A 1 111 ? -6.859 25.422 10.055 1 84.06 111 ASN A N 1
ATOM 807 C CA . ASN A 1 111 ? -5.531 26.016 9.953 1 84.06 111 ASN A CA 1
ATOM 808 C C . ASN A 1 111 ? -4.531 25.328 10.875 1 84.06 111 ASN A C 1
ATOM 810 O O . ASN A 1 111 ? -3.334 25.297 10.586 1 84.06 111 ASN A O 1
ATOM 814 N N . MET A 1 112 ? -4.996 24.781 11.914 1 83 112 MET A N 1
ATOM 815 C CA . MET A 1 112 ? -4.129 24.188 12.93 1 83 112 MET A CA 1
ATOM 816 C C . MET A 1 112 ? -3.625 22.812 12.492 1 83 112 MET A C 1
ATOM 818 O O . MET A 1 112 ? -2.465 22.469 12.719 1 83 112 MET A O 1
ATOM 822 N N . TRP A 1 113 ? -4.469 22.109 11.828 1 82.12 113 TRP A N 1
ATOM 823 C CA . TRP A 1 113 ? -4.113 20.719 11.508 1 82.12 113 TRP A CA 1
ATOM 824 C C . TRP A 1 113 ? -4.133 20.5 10 1 82.12 113 TRP A C 1
ATOM 826 O O . TRP A 1 113 ? -5.027 20.984 9.305 1 82.12 113 TRP A O 1
ATOM 836 N N . SER A 1 114 ? -3.072 19.938 9.508 1 76.44 114 SER A N 1
ATOM 837 C CA . SER A 1 114 ? -2.914 19.594 8.102 1 76.44 114 SER A CA 1
ATOM 838 C C . SER A 1 114 ? -2.633 18.109 7.914 1 76.44 114 SER A C 1
ATOM 840 O O . SER A 1 114 ? -2.432 17.391 8.891 1 76.44 114 SER A O 1
ATOM 842 N N . ASN A 1 115 ? -2.836 17.625 6.727 1 76.31 115 ASN A N 1
ATOM 843 C CA . ASN A 1 115 ? -2.479 16.25 6.426 1 76.31 115 ASN A CA 1
ATOM 844 C C . ASN A 1 115 ? -0.966 16.078 6.32 1 76.31 115 ASN A C 1
ATOM 846 O O . ASN A 1 115 ? -0.4 16.172 5.227 1 76.31 115 ASN A O 1
ATOM 850 N N . ASN A 1 116 ? -0.41 15.734 7.391 1 81.31 116 ASN A N 1
ATOM 851 C CA . ASN A 1 116 ? 1.043 15.633 7.469 1 81.31 116 ASN A CA 1
ATOM 852 C C . ASN A 1 116 ? 1.518 14.203 7.242 1 81.31 116 ASN A C 1
ATOM 854 O O . ASN A 1 116 ? 2.713 13.914 7.332 1 81.31 116 ASN A O 1
ATOM 858 N N . ALA A 1 117 ? 0.624 13.336 6.988 1 84.56 117 ALA A N 1
ATOM 859 C CA . ALA A 1 117 ? 1.046 11.945 6.875 1 84.56 117 ALA A CA 1
ATOM 860 C C . ALA A 1 117 ? 0.932 11.445 5.438 1 84.56 117 ALA A C 1
ATOM 862 O O . ALA A 1 117 ? 1.923 11.422 4.703 1 84.56 117 ALA A O 1
ATOM 863 N N . ASP A 1 118 ? -0.234 11.297 4.926 1 88.38 118 ASP A N 1
ATOM 864 C CA . ASP A 1 118 ? -0.46 10.625 3.65 1 88.38 118 ASP A CA 1
ATOM 865 C C . ASP A 1 118 ? 0.125 11.43 2.492 1 88.38 118 ASP A C 1
ATOM 867 O O . ASP A 1 118 ? 0.879 10.891 1.677 1 88.38 118 ASP A O 1
ATOM 871 N N . LEU A 1 119 ? -0.151 12.703 2.5 1 87.81 119 LEU A N 1
ATOM 872 C CA . LEU A 1 119 ? 0.296 13.539 1.395 1 87.81 119 LEU A CA 1
ATOM 873 C C . LEU A 1 119 ? 1.812 13.703 1.414 1 87.81 119 LEU A C 1
ATOM 875 O O . LEU A 1 119 ? 2.465 13.602 0.373 1 87.81 119 LEU A O 1
ATOM 879 N N . VAL A 1 120 ? 2.301 13.945 2.582 1 91.62 120 VAL A N 1
ATOM 880 C CA . VAL A 1 120 ? 3.736 14.156 2.721 1 91.62 120 VAL A CA 1
ATOM 881 C C . VAL A 1 120 ? 4.488 12.883 2.348 1 91.62 120 VAL A C 1
ATOM 883 O O . VAL A 1 120 ? 5.469 12.93 1.599 1 91.62 120 VAL A O 1
ATOM 886 N N . ILE A 1 121 ? 4.016 11.773 2.812 1 93.5 121 ILE A N 1
ATOM 887 C CA . ILE A 1 121 ? 4.66 10.5 2.52 1 93.5 121 ILE A CA 1
ATOM 888 C C . ILE A 1 121 ? 4.574 10.203 1.023 1 93.5 121 ILE A C 1
ATOM 890 O O . ILE A 1 121 ? 5.52 9.68 0.431 1 93.5 121 ILE A O 1
ATOM 894 N N . GLY A 1 122 ? 3.41 10.547 0.41 1 91.81 122 GLY A N 1
ATOM 895 C CA . GLY A 1 122 ? 3.283 10.406 -1.031 1 91.81 122 GLY A CA 1
ATOM 896 C C . GLY A 1 122 ? 4.312 11.203 -1.805 1 91.81 122 GLY A C 1
ATOM 897 O O . GLY A 1 122 ? 4.871 10.719 -2.793 1 91.81 122 GLY A O 1
ATOM 898 N N . ILE A 1 123 ? 4.602 12.367 -1.365 1 91.62 123 ILE A N 1
ATOM 899 C CA . ILE A 1 123 ? 5.57 13.242 -2.021 1 91.62 123 ILE A CA 1
ATOM 900 C C . ILE A 1 123 ? 6.98 12.711 -1.797 1 91.62 123 ILE A C 1
ATOM 902 O O . ILE A 1 123 ? 7.781 12.633 -2.734 1 91.62 123 ILE A O 1
ATOM 906 N N . ILE A 1 124 ? 7.219 12.266 -0.603 1 93 124 ILE A N 1
ATOM 907 C CA . ILE A 1 124 ? 8.539 11.766 -0.223 1 93 124 ILE A CA 1
ATOM 908 C C . ILE A 1 124 ? 8.859 10.5 -1.008 1 93 124 ILE A C 1
ATOM 910 O O . ILE A 1 124 ? 10.008 10.266 -1.386 1 93 124 ILE A O 1
ATOM 914 N N . SER A 1 125 ? 7.867 9.695 -1.271 1 91.56 125 SER A N 1
ATOM 915 C CA . SER A 1 125 ? 8.094 8.43 -1.958 1 91.56 125 SER A CA 1
ATOM 916 C C . SER A 1 125 ? 8.688 8.648 -3.344 1 91.56 125 SER A C 1
ATOM 918 O O . SER A 1 125 ? 9.422 7.797 -3.85 1 91.56 125 SER A O 1
ATOM 920 N N . THR A 1 126 ? 8.422 9.828 -3.926 1 88.31 126 THR A N 1
ATOM 921 C CA . THR A 1 126 ? 8.977 10.172 -5.23 1 88.31 126 THR A CA 1
ATOM 922 C C . THR A 1 126 ? 10.312 10.891 -5.078 1 88.31 126 THR A C 1
ATOM 924 O O . THR A 1 126 ? 11.297 10.531 -5.734 1 88.31 126 THR A O 1
ATOM 927 N N . LEU A 1 127 ? 10.406 11.766 -4.16 1 89.38 127 LEU A N 1
ATOM 928 C CA . LEU A 1 127 ? 11.586 12.625 -4.031 1 89.38 127 LEU A CA 1
ATOM 929 C C . LEU A 1 127 ? 12.75 11.852 -3.422 1 89.38 127 LEU A C 1
ATOM 931 O O . LEU A 1 127 ? 13.914 12.156 -3.695 1 89.38 127 LEU A O 1
ATOM 935 N N . ALA A 1 128 ? 12.406 10.898 -2.631 1 89.88 128 ALA A N 1
ATOM 936 C CA . ALA A 1 128 ? 13.453 10.102 -1.992 1 89.88 128 ALA A CA 1
ATOM 937 C C . ALA A 1 128 ? 14.266 9.32 -3.027 1 89.88 128 ALA A C 1
ATOM 939 O O . ALA A 1 128 ? 15.359 8.844 -2.736 1 89.88 128 ALA A O 1
ATOM 940 N N . GLN A 1 129 ? 13.711 9.195 -4.215 1 82.12 129 GLN A N 1
ATOM 941 C CA . GLN A 1 129 ? 14.375 8.422 -5.258 1 82.12 129 GLN A CA 1
ATOM 942 C C . GLN A 1 129 ? 15.133 9.336 -6.223 1 82.12 129 GLN A C 1
ATOM 944 O O . GLN A 1 129 ? 15.773 8.859 -7.16 1 82.12 129 GLN A O 1
ATOM 949 N N . THR A 1 130 ? 15.062 10.617 -6.055 1 80 130 THR A N 1
ATOM 950 C CA . THR A 1 130 ? 15.68 11.586 -6.957 1 80 130 THR A CA 1
ATOM 951 C C . THR A 1 130 ? 16.844 12.297 -6.277 1 80 130 THR A C 1
ATOM 953 O O . THR A 1 130 ? 16.859 12.43 -5.051 1 80 130 THR A O 1
ATOM 956 N N . LYS A 1 131 ? 17.812 12.703 -7.16 1 79.56 131 LYS A N 1
ATOM 957 C CA . LYS A 1 131 ? 18.906 13.508 -6.625 1 79.56 131 LYS A CA 1
ATOM 958 C C . LYS A 1 131 ? 18.391 14.82 -6.043 1 79.56 131 LYS A C 1
ATOM 960 O O . LYS A 1 131 ? 17.484 15.438 -6.598 1 79.56 131 LYS A O 1
ATOM 965 N N . PRO A 1 132 ? 18.828 15.227 -4.879 1 82.56 132 PRO A N 1
ATOM 966 C CA . PRO A 1 132 ? 20.031 14.82 -4.133 1 82.56 132 PRO A CA 1
ATOM 967 C C . PRO A 1 132 ? 19.734 13.719 -3.115 1 82.56 132 PRO A C 1
ATOM 969 O O . PRO A 1 132 ? 20.609 13.383 -2.307 1 82.56 132 PRO A O 1
ATOM 972 N N . PHE A 1 133 ? 18.516 13.352 -3.174 1 85.56 133 PHE A N 1
ATOM 973 C CA . PHE A 1 133 ? 18.172 12.211 -2.334 1 85.56 133 PHE A CA 1
ATOM 974 C C . PHE A 1 133 ? 18.438 10.898 -3.062 1 85.56 133 PHE A C 1
ATOM 976 O O . PHE A 1 133 ? 19.031 10.898 -4.145 1 85.56 133 PHE A O 1
ATOM 983 N N . GLY A 1 134 ? 18.281 9.781 -2.502 1 77.44 134 GLY A N 1
ATOM 984 C CA . GLY A 1 134 ? 18.484 8.516 -3.188 1 77.44 134 GLY A CA 1
ATOM 985 C C . GLY A 1 134 ? 19.328 7.535 -2.391 1 77.44 134 GLY A C 1
ATOM 986 O O . GLY A 1 134 ? 19.641 6.445 -2.875 1 77.44 134 GLY A O 1
ATOM 987 N N . GLY A 1 135 ? 19.641 8.023 -1.273 1 79.25 135 GLY A N 1
ATOM 988 C CA . GLY A 1 135 ? 20.422 7.121 -0.436 1 79.25 135 GLY A CA 1
ATOM 989 C C . GLY A 1 135 ? 19.578 6.031 0.203 1 79.25 135 GLY A C 1
ATOM 990 O O . GLY A 1 135 ? 18.359 6.137 0.262 1 79.25 135 GLY A O 1
ATOM 991 N N . THR A 1 136 ? 20.312 4.992 0.589 1 80.69 136 THR A N 1
ATOM 992 C CA . THR A 1 136 ? 19.625 3.891 1.27 1 80.69 136 THR A CA 1
ATOM 993 C C . THR A 1 136 ? 19.016 4.363 2.582 1 80.69 136 THR A C 1
ATOM 995 O O . THR A 1 136 ? 19.688 5.004 3.395 1 80.69 136 THR A O 1
ATOM 998 N N . GLY A 1 137 ? 17.672 4.281 2.721 1 86.25 137 GLY A N 1
ATOM 999 C CA . GLY A 1 137 ? 17.016 4.605 3.979 1 86.25 137 GLY A CA 1
ATOM 1000 C C . GLY A 1 137 ? 16.375 5.973 3.977 1 86.25 137 GLY A C 1
ATOM 1001 O O . GLY A 1 137 ? 15.742 6.371 4.961 1 86.25 137 GLY A O 1
ATOM 1002 N N . ASP A 1 138 ? 16.594 6.73 2.881 1 90.62 138 ASP A N 1
ATOM 1003 C CA . ASP A 1 138 ? 16.031 8.078 2.824 1 90.62 138 ASP A CA 1
ATOM 1004 C C . ASP A 1 138 ? 14.508 8.039 2.898 1 90.62 138 ASP A C 1
ATOM 1006 O O . ASP A 1 138 ? 13.898 8.875 3.561 1 90.62 138 ASP A O 1
ATOM 1010 N N . TYR A 1 139 ? 13.984 7.098 2.232 1 91.62 139 TYR A N 1
ATOM 1011 C CA . TYR A 1 139 ? 12.531 6.977 2.262 1 91.62 139 TYR A CA 1
ATOM 1012 C C . TYR A 1 139 ? 12.039 6.684 3.672 1 91.62 139 TYR A C 1
ATOM 1014 O O . TYR A 1 139 ? 11.125 7.348 4.164 1 91.62 139 TYR A O 1
ATOM 1022 N N . GLU A 1 140 ? 12.617 5.746 4.387 1 92.12 140 GLU A N 1
ATOM 1023 C CA . GLU A 1 140 ? 12.195 5.371 5.734 1 92.12 140 GLU A CA 1
ATOM 1024 C C . GLU A 1 140 ? 12.375 6.531 6.711 1 92.12 140 GLU A C 1
ATOM 1026 O O . GLU A 1 140 ? 11.547 6.73 7.605 1 92.12 140 GLU A O 1
ATOM 1031 N N . LYS A 1 141 ? 13.445 7.242 6.492 1 94.06 141 LYS A N 1
ATOM 1032 C CA . LYS A 1 141 ? 13.664 8.422 7.332 1 94.06 141 LYS A CA 1
ATOM 1033 C C . LYS A 1 141 ? 12.555 9.453 7.129 1 94.06 141 LYS A C 1
ATOM 1035 O O . LYS A 1 141 ? 12.016 9.984 8.094 1 94.06 141 LYS A O 1
ATOM 1040 N N . GLY A 1 142 ? 12.273 9.703 5.875 1 95.25 142 GLY A N 1
ATOM 1041 C CA . GLY A 1 142 ? 11.203 10.633 5.574 1 95.25 142 GLY A CA 1
ATOM 1042 C C . GLY A 1 142 ? 9.867 10.211 6.16 1 95.25 142 GLY A C 1
ATOM 1043 O O . GLY A 1 142 ? 9.133 11.039 6.711 1 95.25 142 GLY A O 1
ATOM 1044 N N . VAL A 1 143 ? 9.609 8.945 6.027 1 94.5 143 VAL A N 1
ATOM 1045 C CA . VAL A 1 143 ? 8.359 8.406 6.547 1 94.5 143 VAL A CA 1
ATOM 1046 C C . VAL A 1 143 ? 8.328 8.539 8.07 1 94.5 143 VAL A C 1
ATOM 1048 O O . VAL A 1 143 ? 7.293 8.875 8.648 1 94.5 143 VAL A O 1
ATOM 1051 N N . SER A 1 144 ? 9.445 8.289 8.688 1 94.56 144 SER A N 1
ATOM 1052 C CA . SER A 1 144 ? 9.508 8.383 10.148 1 94.56 144 SER A CA 1
ATOM 1053 C C . SER A 1 144 ? 9.273 9.812 10.625 1 94.56 144 SER A C 1
ATOM 1055 O O . SER A 1 144 ? 8.539 10.039 11.586 1 94.56 144 SER A O 1
ATOM 1057 N N . TYR A 1 145 ? 9.906 10.742 9.984 1 95.62 145 TYR A N 1
ATOM 1058 C CA . TYR A 1 145 ? 9.695 12.141 10.344 1 95.62 145 TYR A CA 1
ATOM 1059 C C . TYR A 1 145 ? 8.234 12.539 10.172 1 95.62 145 TYR A C 1
ATOM 1061 O O . TYR A 1 145 ? 7.648 13.18 11.039 1 95.62 145 TYR A O 1
ATOM 1069 N N . SER A 1 146 ? 7.707 12.109 9.047 1 93.44 146 SER A N 1
ATOM 1070 C CA . SER A 1 146 ? 6.309 12.414 8.758 1 93.44 146 SER A CA 1
ATOM 1071 C C . SER A 1 146 ? 5.387 11.766 9.789 1 93.44 146 SER A C 1
ATOM 1073 O O . SER A 1 146 ? 4.359 12.344 10.156 1 93.44 146 SER A O 1
ATOM 1075 N N . SER A 1 147 ? 5.738 10.617 10.188 1 90.81 147 SER A N 1
ATOM 1076 C CA . SER A 1 147 ? 4.93 9.906 11.18 1 90.81 147 SER A CA 1
ATOM 1077 C C . SER A 1 147 ? 4.918 10.648 12.516 1 90.81 147 SER A C 1
ATOM 1079 O O . SER A 1 147 ? 3.896 10.672 13.203 1 90.81 147 SER A O 1
ATOM 1081 N N . ILE A 1 148 ? 6.004 11.188 12.875 1 92.25 148 ILE A N 1
ATOM 1082 C CA . ILE A 1 148 ? 6.066 11.969 14.109 1 92.25 148 ILE A CA 1
ATOM 1083 C C . ILE A 1 148 ? 5.141 13.18 14 1 92.25 148 ILE A C 1
ATOM 1085 O O . ILE A 1 148 ? 4.391 13.477 14.93 1 92.25 148 ILE A O 1
ATOM 1089 N N . PHE A 1 149 ? 5.188 13.805 12.891 1 91.25 149 PHE A N 1
ATOM 1090 C CA . PHE A 1 149 ? 4.273 14.914 12.648 1 91.25 149 PHE A CA 1
ATOM 1091 C C . PHE A 1 149 ? 2.826 14.461 12.773 1 91.25 149 PHE A C 1
ATOM 1093 O O . PHE A 1 149 ? 2.01 15.141 13.398 1 91.25 149 PHE A O 1
ATOM 1100 N N . ALA A 1 150 ? 2.561 13.359 12.18 1 87.38 150 ALA A N 1
ATOM 1101 C CA . ALA A 1 150 ? 1.197 12.836 12.156 1 87.38 150 ALA A CA 1
ATOM 1102 C C . ALA A 1 150 ? 0.714 12.5 13.562 1 87.38 150 ALA A C 1
ATOM 1104 O O . ALA A 1 150 ? -0.426 12.805 13.922 1 87.38 150 ALA A O 1
ATOM 1105 N N . VAL A 1 151 ? 1.51 11.898 14.305 1 86.19 151 VAL A N 1
ATOM 1106 C CA . VAL A 1 151 ? 1.146 11.508 15.656 1 86.19 151 VAL A CA 1
ATOM 1107 C C . VAL A 1 151 ? 0.905 12.758 16.516 1 86.19 151 VAL A C 1
ATOM 1109 O O . VAL A 1 151 ? -0.025 12.797 17.312 1 86.19 151 VAL A O 1
ATOM 1112 N N . PHE A 1 152 ? 1.747 13.734 16.344 1 87.06 152 PHE A N 1
ATOM 1113 C CA . PHE A 1 152 ? 1.543 14.984 17.062 1 87.06 152 PHE A CA 1
ATOM 1114 C C . PHE A 1 152 ? 0.194 15.602 16.703 1 87.06 152 PHE A C 1
ATOM 1116 O O . PHE A 1 152 ? -0.516 16.094 17.578 1 87.06 152 PHE A O 1
ATOM 1123 N N . THR A 1 153 ? -0.073 15.555 15.5 1 83.25 153 THR A N 1
ATOM 1124 C CA . THR A 1 153 ? -1.351 16.078 15.031 1 83.25 153 THR A CA 1
ATOM 1125 C C . THR A 1 153 ? -2.512 15.281 15.625 1 83.25 153 THR A C 1
ATOM 1127 O O . THR A 1 153 ? -3.506 15.867 16.062 1 83.25 153 THR A O 1
ATOM 1130 N N . PHE A 1 154 ? -2.344 14.023 15.641 1 75.56 154 PHE A N 1
ATOM 1131 C CA . PHE A 1 154 ? -3.393 13.18 16.203 1 75.56 154 PHE A CA 1
ATOM 1132 C C . PHE A 1 154 ? -3.584 13.469 17.688 1 75.56 154 PHE A C 1
ATOM 1134 O O . PHE A 1 154 ? -4.715 13.516 18.172 1 75.56 154 PHE A O 1
ATOM 1141 N N . LEU A 1 155 ? -2.561 13.672 18.297 1 77.62 155 LEU A N 1
ATOM 1142 C CA . LEU A 1 155 ? -2.607 13.945 19.734 1 77.62 155 LEU A CA 1
ATOM 1143 C C . LEU A 1 155 ? -3.312 15.266 20.016 1 77.62 155 LEU A C 1
ATOM 1145 O O . LEU A 1 155 ? -4.113 15.367 20.938 1 77.62 155 LEU A O 1
ATOM 1149 N N . THR A 1 156 ? -3.088 16.156 19.234 1 79.31 156 THR A N 1
ATOM 1150 C CA . THR A 1 156 ? -3.662 17.469 19.469 1 79.31 156 THR A CA 1
ATOM 1151 C C . THR A 1 156 ? -5.098 17.531 18.953 1 79.31 156 THR A C 1
ATOM 1153 O O . THR A 1 156 ? -5.934 18.234 19.531 1 79.31 156 THR A O 1
ATOM 1156 N N . LEU A 1 157 ? -5.348 16.812 17.969 1 75.19 157 LEU A N 1
ATOM 1157 C CA . LEU A 1 157 ? -6.68 16.859 17.375 1 75.19 157 LEU A CA 1
ATOM 1158 C C . LEU A 1 157 ? -7.664 16.031 18.203 1 75.19 157 LEU A C 1
ATOM 1160 O O . LEU A 1 157 ? -8.773 16.484 18.484 1 75.19 157 LEU A O 1
ATOM 1164 N N . TYR A 1 158 ? -7.32 14.914 18.531 1 65.56 158 TYR A N 1
ATOM 1165 C CA . TYR A 1 158 ? -8.258 14 19.172 1 65.56 158 TYR A CA 1
ATOM 1166 C C . TYR A 1 158 ? -8.188 14.125 20.688 1 65.56 158 TYR A C 1
ATOM 1168 O O . TYR A 1 158 ? -9.211 14.055 21.375 1 65.56 158 TYR A O 1
ATOM 1176 N N . SER A 1 159 ? -7.043 14.359 21.156 1 61.56 159 SER A N 1
ATOM 1177 C CA . SER A 1 159 ? -6.879 14.352 22.609 1 61.56 159 SER A CA 1
ATOM 1178 C C . SER A 1 159 ? -7.098 15.734 23.203 1 61.56 159 SER A C 1
ATOM 1180 O O . SER A 1 159 ? -7.566 15.867 24.344 1 61.56 159 SER A O 1
ATOM 1182 N N . MET A 1 160 ? -6.777 16.672 22.391 1 62.94 160 MET A N 1
ATOM 1183 C CA . MET A 1 160 ? -6.871 18.016 22.969 1 62.94 160 MET A CA 1
ATOM 1184 C C . MET A 1 160 ? -8.164 18.703 22.531 1 62.94 160 MET A C 1
ATOM 1186 O O . MET A 1 160 ? -8.242 19.938 22.516 1 62.94 160 MET A O 1
ATOM 1190 N N . GLY A 1 161 ? -9.102 17.812 22.125 1 57.03 161 GLY A N 1
ATOM 1191 C CA . GLY A 1 161 ? -10.445 18.328 21.906 1 57.03 161 GLY A CA 1
ATOM 1192 C C . GLY A 1 161 ? -10.617 19 20.547 1 57.03 161 GLY A C 1
ATOM 1193 O O . GLY A 1 161 ? -11.445 19.906 20.406 1 57.03 161 GLY A O 1
ATOM 1194 N N . GLY A 1 162 ? -9.766 18.688 19.703 1 63.41 162 GLY A N 1
ATOM 1195 C CA . GLY A 1 162 ? -9.945 19.281 18.391 1 63.41 162 GLY A CA 1
ATOM 1196 C C . GLY A 1 162 ? -11.281 18.938 17.75 1 63.41 162 GLY A C 1
ATOM 1197 O O . GLY A 1 162 ? -11.938 19.797 17.172 1 63.41 162 GLY A O 1
ATOM 1198 N N . ILE A 1 163 ? -11.68 17.797 17.953 1 62.19 163 ILE A N 1
ATOM 1199 C CA . ILE A 1 163 ? -12.953 17.359 17.391 1 62.19 163 ILE A CA 1
ATOM 1200 C C . ILE A 1 163 ? -14.102 18.109 18.062 1 62.19 163 ILE A C 1
ATOM 1202 O O . ILE A 1 163 ? -15.062 18.5 17.406 1 62.19 163 ILE A O 1
ATOM 1206 N N . GLN A 1 164 ? -13.938 18.312 19.344 1 65.12 164 GLN A N 1
ATOM 1207 C CA . GLN A 1 164 ? -14.961 19.031 20.094 1 65.12 164 GLN A CA 1
ATOM 1208 C C . GLN A 1 164 ? -15.055 20.484 19.625 1 65.12 164 GLN A C 1
ATOM 1210 O O . GLN A 1 164 ? -16.141 21.062 19.594 1 65.12 164 GLN A O 1
ATOM 1215 N N . MET A 1 165 ? -13.93 20.984 19.297 1 69.31 165 MET A N 1
ATOM 1216 C CA . MET A 1 165 ? -13.898 22.359 18.781 1 69.31 165 MET A CA 1
ATOM 1217 C C . MET A 1 165 ? -14.703 22.469 17.484 1 69.31 165 MET A C 1
ATOM 1219 O O . MET A 1 165 ? -15.469 23.422 17.312 1 69.31 165 MET A O 1
ATOM 1223 N N . ILE A 1 166 ? -14.664 21.5 16.719 1 68.44 166 ILE A N 1
ATOM 1224 C CA . ILE A 1 166 ? -15.367 21.5 15.445 1 68.44 166 ILE A CA 1
ATOM 1225 C C . ILE A 1 166 ? -16.859 21.234 15.664 1 68.44 166 ILE A C 1
ATOM 1227 O O . ILE A 1 166 ? -17.703 21.844 15.008 1 68.44 166 ILE A O 1
ATOM 1231 N N . GLN A 1 167 ? -17.172 20.391 16.641 1 65.56 167 GLN A N 1
ATOM 1232 C CA . GLN A 1 167 ? -18.547 20.062 16.938 1 65.56 167 GLN A CA 1
ATOM 1233 C C . GLN A 1 167 ? -19.297 21.266 17.516 1 65.56 167 GLN A C 1
ATOM 1235 O O . GLN A 1 167 ? -20.516 21.375 17.344 1 65.56 167 GLN A O 1
ATOM 1240 N N . ARG A 1 168 ? -18.641 22.094 18.156 1 67.5 168 ARG A N 1
ATOM 1241 C CA . ARG A 1 168 ? -19.25 23.266 18.766 1 67.5 168 ARG A CA 1
ATOM 1242 C C . ARG A 1 168 ? -19.875 24.172 17.703 1 67.5 168 ARG A C 1
ATOM 1244 O O . ARG A 1 168 ? -20.859 24.859 17.969 1 67.5 168 ARG A O 1
ATOM 1251 N N . ASP A 1 169 ? -19.266 24.109 16.578 1 69.81 169 ASP A N 1
ATOM 1252 C CA . ASP A 1 169 ? -19.812 24.938 15.5 1 69.81 169 ASP A CA 1
ATOM 1253 C C . ASP A 1 169 ? -21.141 24.391 15 1 69.81 169 ASP A C 1
ATOM 1255 O O . ASP A 1 169 ? -21.969 25.125 14.469 1 69.81 169 ASP A O 1
ATOM 1259 N N . PHE A 1 170 ? -21.391 23.094 15.227 1 61.38 170 PHE A N 1
ATOM 1260 C CA . PHE A 1 170 ? -22.625 22.469 14.742 1 61.38 170 PHE A CA 1
ATOM 1261 C C . PHE A 1 170 ? -23.656 22.375 15.859 1 61.38 170 PHE A C 1
ATOM 1263 O O . PHE A 1 170 ? -24.812 22.016 15.617 1 61.38 170 PHE A O 1
ATOM 1270 N N . ALA A 1 171 ? -23.438 22.516 17.062 1 55.97 171 ALA A N 1
ATOM 1271 C CA . ALA A 1 171 ? -24.406 22.5 18.172 1 55.97 171 ALA A CA 1
ATOM 1272 C C . ALA A 1 171 ? -25.375 23.672 18.062 1 55.97 171 ALA A C 1
ATOM 1274 O O . ALA A 1 171 ? -24.969 24.797 17.766 1 55.97 171 ALA A O 1
ATOM 1275 N N . ALA A 1 172 ? -26.578 23.531 17.578 1 46.56 172 ALA A N 1
ATOM 1276 C CA . ALA A 1 172 ? -27.734 24.422 17.438 1 46.56 172 ALA A CA 1
ATOM 1277 C C . ALA A 1 172 ? -27.828 25.391 18.594 1 46.56 172 ALA A C 1
ATOM 1279 O O . ALA A 1 172 ? -27.859 24.984 19.766 1 46.56 172 ALA A O 1
ATOM 1280 N N . ARG A 1 173 ? -27.375 26.516 18.672 1 41.28 173 ARG A N 1
ATOM 1281 C CA . ARG A 1 173 ? -28 27.469 19.594 1 41.28 173 ARG A CA 1
ATOM 1282 C C . ARG A 1 173 ? -29.516 27.406 19.5 1 41.28 173 ARG A C 1
ATOM 1284 O O . ARG A 1 173 ? -30.062 27.234 18.406 1 41.28 173 ARG A O 1
ATOM 1291 N N . PRO A 1 174 ? -30.297 27.031 20.562 1 37.88 174 PRO A N 1
ATOM 1292 C CA . PRO A 1 174 ? -31.734 27.266 20.5 1 37.88 174 PRO A CA 1
ATOM 1293 C C . PRO A 1 174 ? -32.094 28.5 19.688 1 37.88 174 PRO A C 1
ATOM 1295 O O . PRO A 1 174 ? -31.359 29.484 19.672 1 37.88 174 PRO A O 1
ATOM 1298 N N . GLN A 1 175 ? -32.562 28.344 18.547 1 35.22 175 GLN A N 1
ATOM 1299 C CA . GLN A 1 175 ? -33.219 29.5 17.938 1 35.22 175 GLN A CA 1
ATOM 1300 C C . GLN A 1 175 ? -33.844 30.391 19.016 1 35.22 175 GLN A C 1
ATOM 1302 O O . GLN A 1 175 ? -34.844 30 19.625 1 35.22 175 GLN A O 1
ATOM 1307 N N . LEU A 1 176 ? -33.156 30.938 19.938 1 33.38 176 LEU A N 1
ATOM 1308 C CA . LEU A 1 176 ? -33.812 31.984 20.703 1 33.38 176 LEU A CA 1
ATOM 1309 C C . LEU A 1 176 ? -34.688 32.844 19.797 1 33.38 176 LEU A C 1
ATOM 1311 O O . LEU A 1 176 ? -35.312 33.781 20.25 1 33.38 176 LEU A O 1
ATOM 1315 N N . ASP A 1 177 ? -34.5 32.75 18.484 1 32.09 177 ASP A N 1
ATOM 1316 C CA . ASP A 1 177 ? -35.406 33.75 17.906 1 32.09 177 ASP A CA 1
ATOM 1317 C C . ASP A 1 177 ? -36.875 33.438 18.203 1 32.09 177 ASP A C 1
ATOM 1319 O O . ASP A 1 177 ? -37.719 34.312 18.125 1 32.09 177 ASP A O 1
ATOM 1323 N N . ASP A 1 178 ? -37.25 32.156 18.094 1 31.02 178 ASP A N 1
ATOM 1324 C CA . ASP A 1 178 ? -38.688 32.25 17.984 1 31.02 178 ASP A CA 1
ATOM 1325 C C . ASP A 1 178 ? -39.312 32.594 19.328 1 31.02 178 ASP A C 1
ATOM 1327 O O . ASP A 1 178 ? -40.531 32.781 19.422 1 31.02 178 ASP A O 1
ATOM 1331 N N . GLU A 1 179 ? -38.781 32.094 20.469 1 29.31 179 GLU A N 1
ATOM 1332 C CA . GLU A 1 179 ? -39.688 32.375 21.562 1 29.31 179 GLU A CA 1
ATOM 1333 C C . GLU A 1 179 ? -39.688 33.844 21.922 1 29.31 179 GLU A C 1
ATOM 1335 O O . GLU A 1 179 ? -39.094 34.25 22.938 1 29.31 179 GLU A O 1
ATOM 1340 N N . VAL A 1 180 ? -39.125 34.844 21.094 1 29.72 180 VAL A N 1
ATOM 1341 C CA . VAL A 1 180 ? -39.812 36.125 21.297 1 29.72 180 VAL A CA 1
ATOM 1342 C C . VAL A 1 180 ? -41.312 35.844 21.391 1 29.72 180 VAL A C 1
ATOM 1344 O O . VAL A 1 180 ? -41.969 35.531 20.391 1 29.72 180 VAL A O 1
ATOM 1347 N N . GLY A 1 181 ? -41.719 35.094 22.375 1 25.92 181 GLY A N 1
ATOM 1348 C CA . GLY A 1 181 ? -43.031 34.938 22.984 1 25.92 181 GLY A CA 1
ATOM 1349 C C . GLY A 1 181 ? -43.969 36.125 22.703 1 25.92 181 GLY A C 1
ATOM 1350 O O . GLY A 1 181 ? -43.562 37.094 22.047 1 25.92 181 GLY A O 1
ATOM 1351 N N . HIS A 1 182 ? -44.656 36.75 23.875 1 25.89 182 HIS A N 1
ATOM 1352 C CA . HIS A 1 182 ? -45.875 37.062 24.625 1 25.89 182 HIS A CA 1
ATOM 1353 C C . HIS A 1 182 ? -46.219 38.531 24.516 1 25.89 182 HIS A C 1
ATOM 1355 O O . HIS A 1 182 ? -47.406 38.906 24.547 1 25.89 182 HIS A O 1
ATOM 1361 N N . LYS A 1 183 ? -45.469 39.594 25 1 27.36 183 LYS A N 1
ATOM 1362 C CA . LYS A 1 183 ? -46.281 40.594 25.641 1 27.36 183 LYS A CA 1
ATOM 1363 C C . LYS A 1 183 ? -47.062 41.406 24.609 1 27.36 183 LYS A C 1
ATOM 1365 O O . LYS A 1 183 ? -46.5 42.094 23.766 1 27.36 183 LYS A O 1
ATOM 1370 N N . THR A 1 184 ? -48.125 40.844 24.078 1 27.34 184 THR A N 1
ATOM 1371 C CA . THR A 1 184 ? -49.25 41.625 23.625 1 27.34 184 THR A CA 1
ATOM 1372 C C . THR A 1 184 ? -49.438 42.875 24.484 1 27.34 184 THR A C 1
ATOM 1374 O O . THR A 1 184 ? -49.875 42.781 25.641 1 27.34 184 THR A O 1
ATOM 1377 N N . LYS A 1 185 ? -48.281 43.688 24.609 1 26.56 185 LYS A N 1
ATOM 1378 C CA . LYS A 1 185 ? -48.656 45 25.172 1 26.56 185 LYS A CA 1
ATOM 1379 C C . LYS A 1 185 ? -50.031 45.438 24.688 1 26.56 185 LYS A C 1
ATOM 1381 O O . LYS A 1 185 ? -50.25 45.5 23.484 1 26.56 185 LYS A O 1
ATOM 1386 N N . GLN A 1 186 ? -51.031 45.188 25.438 1 24.58 186 GLN A N 1
ATOM 1387 C CA . GLN A 1 186 ? -52.281 45.906 25.484 1 24.58 186 GLN A CA 1
ATOM 1388 C C . GLN A 1 186 ? -52.062 47.438 25.516 1 24.58 186 GLN A C 1
ATOM 1390 O O . GLN A 1 186 ? -51.688 47.969 26.547 1 24.58 186 GLN A O 1
ATOM 1395 N N . ASP A 1 187 ? -51.188 47.938 24.453 1 22.25 187 ASP A N 1
ATOM 1396 C CA . ASP A 1 187 ? -51.188 49.375 24.297 1 22.25 187 ASP A CA 1
ATOM 1397 C C . ASP A 1 187 ? -52.594 49.969 24.516 1 22.25 187 ASP A C 1
ATOM 1399 O O . ASP A 1 187 ? -53.531 49.594 23.812 1 22.25 187 ASP A O 1
ATOM 1403 N N . ASN A 1 188 ? -52.906 50.312 25.578 1 20.75 188 ASN A N 1
ATOM 1404 C CA . ASN A 1 188 ? -54.031 51.188 25.922 1 20.75 188 ASN A CA 1
ATOM 1405 C C . ASN A 1 188 ? -53.969 52.531 25.188 1 20.75 188 ASN A C 1
ATOM 1407 O O . ASN A 1 188 ? -54.938 52.969 24.594 1 20.75 188 ASN A O 1
ATOM 1411 N N . PRO A 1 189 ? -53.438 53.75 25.516 1 22.84 189 PRO A N 1
ATOM 1412 C CA . PRO A 1 189 ? -54.562 54.625 25.125 1 22.84 189 PRO A CA 1
ATOM 1413 C C . PRO A 1 189 ? -54.875 54.531 23.641 1 22.84 189 PRO A C 1
ATOM 1415 O O . PRO A 1 189 ? -54.281 53.75 22.922 1 22.84 189 PRO A O 1
ATOM 1418 N N . ALA A 1 190 ? -54.875 55.406 23.047 1 19.78 190 ALA A N 1
ATOM 1419 C CA . ALA A 1 190 ? -55.125 56.844 23.156 1 19.78 190 ALA A CA 1
ATOM 1420 C C . ALA A 1 190 ? -54.625 57.594 21.906 1 19.78 190 ALA A C 1
ATOM 1422 O O . ALA A 1 190 ? -53.531 57.312 21.422 1 19.78 190 ALA A O 1
ATOM 1423 N N . GLY A 1 191 ? -55.562 58.062 20.969 1 18.55 191 GLY A N 1
ATOM 1424 C CA . GLY A 1 191 ? -55.781 58.812 19.75 1 18.55 191 GLY A CA 1
ATOM 1425 C C . GLY A 1 191 ? -54.781 59.938 19.562 1 18.55 191 GLY A C 1
ATOM 1426 O O . GLY A 1 191 ? -55 60.812 18.719 1 18.55 191 GLY A O 1
ATOM 1427 N N . ALA A 1 192 ? -53.594 60.156 20.094 1 17.8 192 ALA A N 1
ATOM 1428 C CA . ALA A 1 192 ? -53.281 61.562 20.094 1 17.8 192 ALA A CA 1
ATOM 1429 C C . ALA A 1 192 ? -52.969 62.062 18.672 1 17.8 192 ALA A C 1
ATOM 1431 O O . ALA A 1 192 ? -52.281 61.344 17.922 1 17.8 192 ALA A O 1
ATOM 1432 N N . SER A 1 193 ? -53.625 63.094 18.078 1 17.86 193 SER A N 1
ATOM 1433 C CA . SER A 1 193 ? -53.938 63.906 16.906 1 17.86 193 SER A CA 1
ATOM 1434 C C . SER A 1 193 ? -52.719 64.625 16.375 1 17.86 193 SER A C 1
ATOM 1436 O O . SER A 1 193 ? -52.812 65.375 15.391 1 17.86 193 SER A O 1
ATOM 1438 N N . VAL A 1 194 ? -51.406 64.438 16.781 1 18.23 194 VAL A N 1
ATOM 1439 C CA . VAL A 1 194 ? -50.75 65.688 16.562 1 18.23 194 VAL A CA 1
ATOM 1440 C C . VAL A 1 194 ? -50.562 65.938 15.07 1 18.23 194 VAL A C 1
ATOM 1442 O O . VAL A 1 194 ? -50.125 65.062 14.344 1 18.23 194 VAL A O 1
ATOM 1445 N N . GLN A 1 195 ? -50.969 67.062 14.461 1 17.36 195 GLN A N 1
ATOM 1446 C CA . GLN A 1 195 ? -51.25 67.812 13.234 1 17.36 195 GLN A CA 1
ATOM 1447 C C . GLN A 1 195 ? -49.969 68.188 12.516 1 17.36 195 GLN A C 1
ATOM 1449 O O . GLN A 1 195 ? -50 68.812 11.453 1 17.36 195 GLN A O 1
ATOM 1454 N N . ARG A 1 196 ? -48.688 67.812 12.953 1 18.62 196 ARG A N 1
ATOM 1455 C CA . ARG A 1 196 ? -47.844 68.938 12.539 1 18.62 196 ARG A CA 1
ATOM 1456 C C . ARG A 1 196 ? -47.688 69 11.023 1 18.62 196 ARG A C 1
ATOM 1458 O O . ARG A 1 196 ? -47.625 67.938 10.383 1 18.62 196 ARG A O 1
ATOM 1465 N N . SER A 1 197 ? -47.688 70.188 10.445 1 17.66 197 SER A N 1
ATOM 1466 C CA . SER A 1 197 ? -47.812 71 9.234 1 17.66 197 SER A CA 1
ATOM 1467 C C . SER A 1 197 ? -46.594 70.812 8.336 1 17.66 197 SER A C 1
ATOM 1469 O O . SER A 1 197 ? -45.438 70.938 8.773 1 17.66 197 SER A O 1
ATOM 1471 N N . ARG A 1 198 ? -46.688 69.875 7.281 1 18.77 198 ARG A N 1
ATOM 1472 C CA . ARG A 1 198 ? -45.875 69.375 6.18 1 18.77 198 ARG A CA 1
ATOM 1473 C C . ARG A 1 198 ? -45.375 70.5 5.289 1 18.77 198 ARG A C 1
ATOM 1475 O O . ARG A 1 198 ? -45.844 70.688 4.156 1 18.77 198 ARG A O 1
ATOM 1482 N N . GLY A 1 199 ? -44.906 71.5 5.719 1 15.85 199 GLY A N 1
ATOM 1483 C CA . GLY A 1 199 ? -44.938 72.562 4.73 1 15.85 199 GLY A CA 1
ATOM 1484 C C . GLY A 1 199 ? -44.125 72.25 3.482 1 15.85 199 GLY A C 1
ATOM 1485 O O . GLY A 1 199 ? -44.625 72.375 2.365 1 15.85 199 GLY A O 1
ATOM 1486 N N . ARG A 1 200 ? -42.75 72.375 3.426 1 17.27 200 ARG A N 1
ATOM 1487 C CA . ARG A 1 200 ? -42.219 73.375 2.486 1 17.27 200 ARG A CA 1
ATOM 1488 C C . ARG A 1 200 ? -42 72.75 1.108 1 17.27 200 ARG A C 1
ATOM 1490 O O . ARG A 1 200 ? -41.719 71.562 0.994 1 17.27 200 ARG A O 1
ATOM 1497 N N . GLN A 1 201 ? -41.719 73.5 -0.08 1 16.31 201 GLN A N 1
ATOM 1498 C CA . GLN A 1 201 ? -42.062 73.875 -1.439 1 16.31 201 GLN A CA 1
ATOM 1499 C C . GLN A 1 201 ? -41.094 73.312 -2.453 1 16.31 201 GLN A C 1
ATOM 1501 O O . GLN A 1 201 ? -41.5 72.812 -3.523 1 16.31 201 GLN A O 1
ATOM 1506 N N . ALA A 1 202 ? -39.656 73.25 -2.391 1 17.36 202 ALA A N 1
ATOM 1507 C CA . ALA A 1 202 ? -39.156 74 -3.504 1 17.36 202 ALA A CA 1
ATOM 1508 C C . ALA A 1 202 ? -39.094 73.188 -4.785 1 17.36 202 ALA A C 1
ATOM 1510 O O . ALA A 1 202 ? -39.094 71.938 -4.738 1 17.36 202 ALA A O 1
ATOM 1511 N N . PRO A 1 203 ? -38.5 73.625 -6.074 1 16.91 203 PRO A N 1
ATOM 1512 C CA . PRO A 1 203 ? -38.875 73.875 -7.469 1 16.91 203 PRO A CA 1
ATOM 1513 C C . PRO A 1 203 ? -38.281 72.875 -8.438 1 16.91 203 PRO A C 1
ATOM 1515 O O . PRO A 1 203 ? -38.938 72.5 -9.414 1 16.91 203 PRO A O 1
ATOM 1518 N N . ALA A 1 204 ? -36.969 72.312 -8.336 1 17.36 204 ALA A N 1
ATOM 1519 C CA . ALA A 1 204 ? -36.188 72.688 -9.508 1 17.36 204 ALA A CA 1
ATOM 1520 C C . ALA A 1 204 ? -36.531 71.812 -10.711 1 17.36 204 ALA A C 1
ATOM 1522 O O . ALA A 1 204 ? -37.094 70.688 -10.547 1 17.36 204 ALA A O 1
ATOM 1523 N N . SER A 1 205 ? -35.75 71.812 -11.844 1 17.02 205 SER A N 1
ATOM 1524 C CA . SER A 1 205 ? -35.812 72.062 -13.281 1 17.02 205 SER A CA 1
ATOM 1525 C C . SER A 1 205 ? -35.875 70.75 -14.07 1 17.02 205 SER A C 1
ATOM 1527 O O . SER A 1 205 ? -35.594 69.688 -13.531 1 17.02 205 SER A O 1
ATOM 1529 N N . ALA A 1 206 ? -35.281 70.625 -15.414 1 16.62 206 ALA A N 1
ATOM 1530 C CA . ALA A 1 206 ? -35.844 70.625 -16.766 1 16.62 206 ALA A CA 1
ATOM 1531 C C . ALA A 1 206 ? -35.656 69.25 -17.438 1 16.62 206 ALA A C 1
ATOM 1533 O O . ALA A 1 206 ? -36.562 68.75 -18.078 1 16.62 206 ALA A O 1
ATOM 1534 N N . SER A 1 207 ? -34.438 68.625 -17.641 1 18.34 207 SER A N 1
ATOM 1535 C CA . SER A 1 207 ? -34.094 68.5 -19.047 1 18.34 207 SER A CA 1
ATOM 1536 C C . SER A 1 207 ? -34.656 67.188 -19.594 1 18.34 207 SER A C 1
ATOM 1538 O O . SER A 1 207 ? -34.906 66.25 -18.828 1 18.34 207 SER A O 1
ATOM 1540 N N . GLN A 1 208 ? -34.656 66.875 -20.938 1 16.94 208 GLN A N 1
ATOM 1541 C CA . GLN A 1 208 ? -35.531 66.5 -22.062 1 16.94 208 GLN A CA 1
ATOM 1542 C C . GLN A 1 208 ? -35.375 65 -22.406 1 16.94 208 GLN A C 1
ATOM 1544 O O . GLN A 1 208 ? -36.375 64.312 -22.672 1 16.94 208 GLN A O 1
ATOM 1549 N N . ASN A 1 209 ? -34.219 64.438 -22.766 1 19.38 209 ASN A N 1
ATOM 1550 C CA . ASN A 1 209 ? -34.156 63.938 -24.125 1 19.38 209 ASN A CA 1
ATOM 1551 C C . ASN A 1 209 ? -34.781 62.562 -24.234 1 19.38 209 ASN A C 1
ATOM 1553 O O . ASN A 1 209 ? -34.875 61.812 -23.25 1 19.38 209 ASN A O 1
ATOM 1557 N N . HIS A 1 210 ? -34.938 61.969 -25.469 1 18.33 210 HIS A N 1
ATOM 1558 C CA . HIS A 1 210 ? -35.844 61.281 -26.359 1 18.33 210 HIS A CA 1
ATOM 1559 C C . HIS A 1 210 ? -35.656 59.781 -26.281 1 18.33 210 HIS A C 1
ATOM 1561 O O . HIS A 1 210 ? -34.531 59.281 -26.172 1 18.33 210 HIS A O 1
ATOM 1567 N N . GLU A 1 211 ? -36.688 58.875 -26.266 1 18.39 211 GLU A N 1
ATOM 1568 C CA . GLU A 1 211 ? -37.219 57.594 -25.844 1 18.39 211 GLU A CA 1
ATOM 1569 C C . GLU A 1 211 ? -37.125 56.531 -26.953 1 18.39 211 GLU A C 1
ATOM 1571 O O . GLU A 1 211 ? -37.625 55.438 -26.828 1 18.39 211 GLU A O 1
ATOM 1576 N N . ARG A 1 212 ? -36.125 56.562 -27.891 1 20.12 212 ARG A N 1
ATOM 1577 C CA . ARG A 1 212 ? -36.562 55.781 -29.047 1 20.12 212 ARG A CA 1
ATOM 1578 C C . ARG A 1 212 ? -36.938 54.375 -28.656 1 20.12 212 ARG A C 1
ATOM 1580 O O . ARG A 1 212 ? -36.312 53.781 -27.766 1 20.12 212 ARG A O 1
ATOM 1587 N N . GLU A 1 213 ? -38.062 53.688 -29.219 1 19.23 213 GLU A N 1
ATOM 1588 C CA . GLU A 1 213 ? -39.094 52.656 -29.078 1 19.23 213 GLU A CA 1
ATOM 1589 C C . GLU A 1 213 ? -38.594 51.281 -29.547 1 19.23 213 GLU A C 1
ATOM 1591 O O . GLU A 1 213 ? -38.344 51.094 -30.734 1 19.23 213 GLU A O 1
ATOM 1596 N N . PRO A 1 214 ? -37.438 50.719 -29.234 1 22.8 214 PRO A N 1
ATOM 1597 C CA . PRO A 1 214 ? -37.031 49.656 -30.172 1 22.8 214 PRO A CA 1
ATOM 1598 C C . PRO A 1 214 ? -38.094 48.562 -30.297 1 22.8 214 PRO A C 1
ATOM 1600 O O . PRO A 1 214 ? -38.875 48.375 -29.359 1 22.8 214 PRO A O 1
ATOM 1603 N N . PRO A 1 215 ? -38.344 47.906 -31.469 1 21.25 215 PRO A N 1
ATOM 1604 C CA . PRO A 1 215 ? -39.438 47.156 -32.094 1 21.25 215 PRO A CA 1
ATOM 1605 C C . PRO A 1 215 ? -39.719 45.844 -31.375 1 21.25 215 PRO A C 1
ATOM 1607 O O . PRO A 1 215 ? -38.875 45.312 -30.656 1 21.25 215 PRO A O 1
ATOM 1610 N N . GLU A 1 216 ? -40.969 45.156 -31.531 1 21.14 216 GLU A N 1
ATOM 1611 C CA . GLU A 1 216 ? -41.969 44.281 -30.984 1 21.14 216 GLU A CA 1
ATOM 1612 C C . GLU A 1 216 ? -41.656 42.812 -31.281 1 21.14 216 GLU A C 1
ATOM 1614 O O . GLU A 1 216 ? -41.875 42.344 -32.375 1 21.14 216 GLU A O 1
ATOM 1619 N N . TYR A 1 217 ? -40.469 42.25 -31.219 1 22.47 217 TYR A N 1
ATOM 1620 C CA . TYR A 1 217 ? -40.281 40.938 -31.828 1 22.47 217 TYR A CA 1
ATOM 1621 C C . TYR A 1 217 ? -41.281 39.938 -31.25 1 22.47 217 TYR A C 1
ATOM 1623 O O . TYR A 1 217 ? -41.531 39.906 -30.047 1 22.47 217 TYR A O 1
ATOM 1631 N N . GLU A 1 218 ? -42.219 39.312 -32.094 1 21.36 218 GLU A N 1
ATOM 1632 C CA . GLU A 1 218 ? -43.438 38.469 -32.031 1 21.36 218 GLU A CA 1
ATOM 1633 C C . GLU A 1 218 ? -43.125 37.125 -31.391 1 21.36 218 GLU A C 1
ATOM 1635 O O . GLU A 1 218 ? -42.281 36.375 -31.891 1 21.36 218 GLU A O 1
ATOM 1640 N N . GLU A 1 219 ? -43.156 36.844 -30.125 1 22.22 219 GLU A N 1
ATOM 1641 C CA . GLU A 1 219 ? -42.906 35.656 -29.328 1 22.22 219 GLU A CA 1
ATOM 1642 C C . GLU A 1 219 ? -43.938 34.562 -29.609 1 22.22 219 GLU A C 1
ATOM 1644 O O . GLU A 1 219 ? -45.156 34.75 -29.344 1 22.22 219 GLU A O 1
ATOM 1649 N N . LYS A 1 220 ? -43.875 33.875 -30.797 1 22.88 220 LYS A N 1
ATOM 1650 C CA . LYS A 1 220 ? -44.844 32.844 -31.203 1 22.88 220 LYS A CA 1
ATOM 1651 C C . LYS A 1 220 ? -45.125 31.891 -30.047 1 22.88 220 LYS A C 1
ATOM 1653 O O . LYS A 1 220 ? -44.25 31.547 -29.266 1 22.88 220 LYS A O 1
ATOM 1658 N N . ASP A 1 221 ? -46.469 31.578 -29.641 1 22.98 221 ASP A N 1
ATOM 1659 C CA . ASP A 1 221 ? -47.312 30.984 -28.594 1 22.98 221 ASP A CA 1
ATOM 1660 C C . ASP A 1 221 ? -47.188 29.453 -28.594 1 22.98 221 ASP A C 1
ATOM 1662 O O . ASP A 1 221 ? -47.656 28.781 -29.516 1 22.98 221 ASP A O 1
ATOM 1666 N N . TRP A 1 222 ? -46.062 28.812 -28.594 1 25 222 TRP A N 1
ATOM 1667 C CA . TRP A 1 222 ? -46.125 27.375 -28.734 1 25 222 TRP A CA 1
ATOM 1668 C C . TRP A 1 222 ? -47.062 26.766 -27.703 1 25 222 TRP A C 1
ATOM 1670 O O . TRP A 1 222 ? -47.094 27.188 -26.547 1 25 222 TRP A O 1
ATOM 1680 N N . PRO A 1 223 ? -48.156 26 -28.125 1 23.94 223 PRO A N 1
ATOM 1681 C CA . PRO A 1 223 ? -49.312 25.516 -27.391 1 23.94 223 PRO A CA 1
ATOM 1682 C C . PRO A 1 223 ? -48.938 24.625 -26.203 1 23.94 223 PRO A C 1
ATOM 1684 O O . PRO A 1 223 ? -48.062 23.75 -26.328 1 23.94 223 PRO A O 1
ATOM 1687 N N . ARG A 1 224 ? -49.062 24.969 -24.922 1 23.73 224 ARG A N 1
ATOM 1688 C CA . ARG A 1 224 ? -48.781 24.406 -23.594 1 23.73 224 ARG A CA 1
ATOM 1689 C C . ARG A 1 224 ? -49.688 23.219 -23.297 1 23.73 224 ARG A C 1
ATOM 1691 O O . ARG A 1 224 ? -50.875 23.422 -22.984 1 23.73 224 ARG A O 1
ATOM 1698 N N . THR A 1 225 ? -49.781 22.203 -24.172 1 23.77 225 THR A N 1
ATOM 1699 C CA . THR A 1 225 ? -50.719 21.141 -23.812 1 23.77 225 THR A CA 1
ATOM 1700 C C . THR A 1 225 ? -50.5 20.672 -22.375 1 23.77 225 THR A C 1
ATOM 1702 O O . THR A 1 225 ? -49.406 20.266 -22.016 1 23.77 225 THR A O 1
ATOM 1705 N N . THR A 1 226 ? -51.25 21.141 -21.375 1 24.02 226 THR A N 1
ATOM 1706 C CA . THR A 1 226 ? -51.281 20.984 -19.922 1 24.02 226 THR A CA 1
ATOM 1707 C C . THR A 1 226 ? -51.688 19.562 -19.531 1 24.02 226 THR A C 1
ATOM 1709 O O . THR A 1 226 ? -52.844 19.203 -19.609 1 24.02 226 THR A O 1
ATOM 1712 N N . THR A 1 227 ? -51.188 18.484 -20.125 1 23.78 227 THR A N 1
ATOM 1713 C CA . THR A 1 227 ? -51.719 17.219 -19.656 1 23.78 227 THR A CA 1
ATOM 1714 C C . THR A 1 227 ? -51.625 17.109 -18.141 1 23.78 227 THR A C 1
ATOM 1716 O O . THR A 1 227 ? -50.562 17.297 -17.562 1 23.78 227 THR A O 1
ATOM 1719 N N . THR A 1 228 ? -52.719 17.266 -17.422 1 23.92 228 THR A N 1
ATOM 1720 C CA . THR A 1 228 ? -53 17.219 -15.992 1 23.92 228 THR A CA 1
ATOM 1721 C C . THR A 1 228 ? -52.656 15.859 -15.414 1 23.92 228 THR A C 1
ATOM 1723 O O . THR A 1 228 ? -53.312 14.867 -15.719 1 23.92 228 THR A O 1
ATOM 1726 N N . ILE A 1 229 ? -51.5 15.328 -15.516 1 24.44 229 ILE A N 1
ATOM 1727 C CA . ILE A 1 229 ? -51.25 14.023 -14.914 1 24.44 229 ILE A CA 1
ATOM 1728 C C . ILE A 1 229 ? -51.562 14.078 -13.422 1 24.44 229 ILE A C 1
ATOM 1730 O O . ILE A 1 229 ? -51.156 15 -12.719 1 24.44 229 ILE A O 1
ATOM 1734 N N . ALA A 1 230 ? -52.688 13.43 -12.977 1 25.39 230 ALA A N 1
ATOM 1735 C CA . ALA A 1 230 ? -53.219 13.281 -11.625 1 25.39 230 ALA A CA 1
ATOM 1736 C C . ALA A 1 230 ? -52.125 12.898 -10.648 1 25.39 230 ALA A C 1
ATOM 1738 O O . ALA A 1 230 ? -51.25 12.07 -10.961 1 25.39 230 ALA A O 1
ATOM 1739 N N . PRO A 1 231 ? -51.844 13.773 -9.633 1 23.95 231 PRO A N 1
ATOM 1740 C CA . PRO A 1 231 ? -50.688 13.617 -8.711 1 23.95 231 PRO A CA 1
ATOM 1741 C C . PRO A 1 231 ? -50.781 12.344 -7.879 1 23.95 231 PRO A C 1
ATOM 1743 O O . PRO A 1 231 ? -51.844 12.008 -7.363 1 23.95 231 PRO A O 1
ATOM 1746 N N . ALA A 1 232 ? -50.25 11.242 -8.281 1 25.81 232 ALA A N 1
ATOM 1747 C CA . ALA A 1 232 ? -50.219 10.016 -7.492 1 25.81 232 ALA A CA 1
ATOM 1748 C C . ALA A 1 232 ? -49.969 10.312 -6.02 1 25.81 232 ALA A C 1
ATOM 1750 O O . ALA A 1 232 ? -49.312 11.289 -5.684 1 25.81 232 ALA A O 1
ATOM 1751 N N . PRO A 1 233 ? -50.812 9.789 -5.086 1 24.27 233 PRO A N 1
ATOM 1752 C CA . PRO A 1 233 ? -50.75 10.078 -3.652 1 24.27 233 PRO A CA 1
ATOM 1753 C C . PRO A 1 233 ? -49.312 9.977 -3.1 1 24.27 233 PRO A C 1
ATOM 1755 O O . PRO A 1 233 ? -48.5 9.242 -3.648 1 24.27 233 PRO A O 1
ATOM 1758 N N . ALA A 1 234 ? -48.844 10.992 -2.381 1 23.97 234 ALA A N 1
ATOM 1759 C CA . ALA A 1 234 ? -47.562 11.242 -1.71 1 23.97 234 ALA A CA 1
ATOM 1760 C C . ALA A 1 234 ? -47.219 10.109 -0.754 1 23.97 234 ALA A C 1
ATOM 1762 O O . ALA A 1 234 ? -47.875 9.922 0.267 1 23.97 234 ALA A O 1
ATOM 1763 N N . ALA A 1 235 ? -47 8.914 -1.201 1 25.94 235 ALA A N 1
ATOM 1764 C CA . ALA A 1 235 ? -46.562 7.867 -0.283 1 25.94 235 ALA A CA 1
ATOM 1765 C C . ALA A 1 235 ? -45.594 8.422 0.754 1 25.94 235 ALA A C 1
ATOM 1767 O O . ALA A 1 235 ? -44.781 9.32 0.454 1 25.94 235 ALA A O 1
ATOM 1768 N N . THR A 1 236 ? -45.875 8.203 2.072 1 23.59 236 THR A N 1
ATOM 1769 C CA . THR A 1 236 ? -45.281 8.648 3.326 1 23.59 236 THR A CA 1
ATOM 1770 C C . THR A 1 236 ? -43.75 8.453 3.303 1 23.59 236 THR A C 1
ATOM 1772 O O . THR A 1 236 ? -43.281 7.332 3.131 1 23.59 236 THR A O 1
ATOM 1775 N N . ALA A 1 237 ? -43.031 9.43 2.887 1 26.48 237 ALA A N 1
ATOM 1776 C CA . ALA A 1 237 ? -41.594 9.609 2.812 1 26.48 237 ALA A CA 1
ATOM 1777 C C . ALA A 1 237 ? -40.938 9.352 4.164 1 26.48 237 ALA A C 1
ATOM 1779 O O . ALA A 1 237 ? -39.719 9.5 4.312 1 26.48 237 ALA A O 1
ATOM 1780 N N . GLY A 1 238 ? -41.844 9.273 5.18 1 24.75 238 GLY A N 1
ATOM 1781 C CA . GLY A 1 238 ? -41.188 9.445 6.469 1 24.75 238 GLY A CA 1
ATOM 1782 C C . GLY A 1 238 ? -40.25 8.297 6.832 1 24.75 238 GLY A C 1
ATOM 1783 O O . GLY A 1 238 ? -39.469 8.398 7.781 1 24.75 238 GLY A O 1
ATOM 1784 N N . THR A 1 239 ? -40.688 7.098 6.461 1 26.62 239 THR A N 1
ATOM 1785 C CA . THR A 1 239 ? -40.125 5.992 7.23 1 26.62 239 THR A CA 1
ATOM 1786 C C . THR A 1 239 ? -38.656 5.742 6.828 1 26.62 239 THR A C 1
ATOM 1788 O O . THR A 1 239 ? -37.969 4.93 7.449 1 26.62 239 THR A O 1
ATOM 1791 N N . GLY A 1 240 ? -38.375 6.195 5.621 1 25.42 240 GLY A N 1
ATOM 1792 C CA . GLY A 1 240 ? -37.125 5.652 5.137 1 25.42 240 GLY A CA 1
ATOM 1793 C C . GLY A 1 240 ? -35.906 6.219 5.855 1 25.42 240 GLY A C 1
ATOM 1794 O O . GLY A 1 240 ? -34.781 5.727 5.68 1 25.42 240 GLY A O 1
ATOM 1795 N N . THR A 1 241 ? -36.062 7.477 6.316 1 26.2 241 THR A N 1
ATOM 1796 C CA . THR A 1 241 ? -34.844 8.125 6.828 1 26.2 241 THR A CA 1
ATOM 1797 C C . THR A 1 241 ? -34.469 7.57 8.203 1 26.2 241 THR A C 1
ATOM 1799 O O . THR A 1 241 ? -33.312 7.66 8.617 1 26.2 241 THR A O 1
ATOM 1802 N N . ALA A 1 242 ? -35.5 7.125 9 1 26.12 242 ALA A N 1
ATOM 1803 C CA . ALA A 1 242 ? -35.219 6.812 10.398 1 26.12 242 ALA A CA 1
ATOM 1804 C C . ALA A 1 242 ? -34.406 5.531 10.531 1 26.12 242 ALA A C 1
ATOM 1806 O O . ALA A 1 242 ? -33.688 5.352 11.5 1 26.12 242 ALA A O 1
ATOM 1807 N N . ALA A 1 243 ? -34.781 4.516 9.711 1 26.62 243 ALA A N 1
ATOM 1808 C CA . ALA A 1 243 ? -34.156 3.219 9.961 1 26.62 243 ALA A CA 1
ATOM 1809 C C . ALA A 1 243 ? -32.656 3.273 9.688 1 26.62 243 ALA A C 1
ATOM 1811 O O . ALA A 1 243 ? -31.891 2.439 10.18 1 26.62 243 ALA A O 1
ATOM 1812 N N . LEU A 1 244 ? -32.25 4.105 8.742 1 24.02 244 LEU A N 1
ATOM 1813 C CA . LEU A 1 244 ? -30.828 4.203 8.461 1 24.02 244 LEU A CA 1
ATOM 1814 C C . LEU A 1 244 ? -30.094 4.859 9.633 1 24.02 244 LEU A C 1
ATOM 1816 O O . LEU A 1 244 ? -28.891 4.652 9.805 1 24.02 244 LEU A O 1
ATOM 1820 N N . ALA A 1 245 ? -30.828 5.68 10.516 1 26.2 245 ALA A N 1
ATOM 1821 C CA . ALA A 1 245 ? -30.219 6.387 11.641 1 26.2 245 ALA A CA 1
ATOM 1822 C C . ALA A 1 245 ? -29.812 5.414 12.742 1 26.2 245 ALA A C 1
ATOM 1824 O O . ALA A 1 245 ? -28.828 5.645 13.453 1 26.2 245 ALA A O 1
ATOM 1825 N N . LYS A 1 246 ? -30.703 4.441 13.133 1 28.17 246 LYS A N 1
ATOM 1826 C CA . LYS A 1 246 ? -30.453 3.691 14.359 1 28.17 246 LYS A CA 1
ATOM 1827 C C . LYS A 1 246 ? -29.266 2.764 14.211 1 28.17 246 LYS A C 1
ATOM 1829 O O . LYS A 1 246 ? -28.609 2.414 15.203 1 28.17 246 LYS A O 1
ATOM 1834 N N . THR A 1 247 ? -29.172 2.016 13.109 1 26.66 247 THR A N 1
ATOM 1835 C CA . THR A 1 247 ? -28.25 0.893 13.156 1 26.66 247 THR A CA 1
ATOM 1836 C C . THR A 1 247 ? -26.812 1.389 13.203 1 26.66 247 THR A C 1
ATOM 1838 O O . THR A 1 247 ? -25.891 0.631 13.539 1 26.66 247 THR A O 1
ATOM 1841 N N . THR A 1 248 ? -26.594 2.365 12.43 1 26.48 248 THR A N 1
ATOM 1842 C CA . THR A 1 248 ? -25.172 2.588 12.195 1 26.48 248 THR A CA 1
ATOM 1843 C C . THR A 1 248 ? -24.516 3.254 13.406 1 26.48 248 THR A C 1
ATOM 1845 O O . THR A 1 248 ? -23.797 4.242 13.266 1 26.48 248 THR A O 1
ATOM 1848 N N . SER A 1 249 ? -25.172 3.295 14.57 1 27.05 249 SER A N 1
ATOM 1849 C CA . SER A 1 249 ? -24.422 3.852 15.695 1 27.05 249 SER A CA 1
ATOM 1850 C C . SER A 1 249 ? -23.094 3.146 15.883 1 27.05 249 SER A C 1
ATOM 1852 O O . SER A 1 249 ? -23.016 2.084 16.5 1 27.05 249 SER A O 1
ATOM 1854 N N . LEU A 1 250 ? -22.453 2.762 14.906 1 26.62 250 LEU A N 1
ATOM 1855 C CA . LEU A 1 250 ? -21.141 2.248 15.258 1 26.62 250 LEU A CA 1
ATOM 1856 C C . LEU A 1 250 ? -20.484 3.119 16.328 1 26.62 250 LEU A C 1
ATOM 1858 O O . LEU A 1 250 ? -20.297 4.32 16.125 1 26.62 250 LEU A O 1
ATOM 1862 N N . ASP A 1 251 ? -20.594 2.842 17.578 1 27.75 251 ASP A N 1
ATOM 1863 C CA . ASP A 1 251 ? -19.922 3.283 18.797 1 27.75 251 ASP A CA 1
ATOM 1864 C C . ASP A 1 251 ? -18.422 3.492 18.547 1 27.75 251 ASP A C 1
ATOM 1866 O O . ASP A 1 251 ? -17.625 2.557 18.672 1 27.75 251 ASP A O 1
ATOM 1870 N N . VAL A 1 252 ? -18.031 3.977 17.5 1 30.78 252 VAL A N 1
ATOM 1871 C CA . VAL A 1 252 ? -16.672 4.504 17.688 1 30.78 252 VAL A CA 1
ATOM 1872 C C . VAL A 1 252 ? -16.562 5.125 19.078 1 30.78 252 VAL A C 1
ATOM 1874 O O . VAL A 1 252 ? -17.422 5.918 19.484 1 30.78 252 VAL A O 1
ATOM 1877 N N . ASN A 1 253 ? -15.922 4.426 20.016 1 30.25 253 ASN A N 1
ATOM 1878 C CA . ASN A 1 253 ? -15.75 4.84 21.406 1 30.25 253 ASN A CA 1
ATOM 1879 C C . ASN A 1 253 ? -15.602 6.352 21.516 1 30.25 253 ASN A C 1
ATOM 1881 O O . ASN A 1 253 ? -14.5 6.891 21.344 1 30.25 253 ASN A O 1
ATOM 1885 N N . ILE A 1 254 ? -16.312 7.094 20.875 1 33.19 254 ILE A N 1
ATOM 1886 C CA . ILE A 1 254 ? -16.328 8.414 21.5 1 33.19 254 ILE A CA 1
ATOM 1887 C C . ILE A 1 254 ? -16.406 8.25 23.016 1 33.19 254 ILE A C 1
ATOM 1889 O O . ILE A 1 254 ? -17.312 7.605 23.547 1 33.19 254 ILE A O 1
ATOM 1893 N N . PRO A 1 255 ? -15.188 8.398 23.688 1 31.25 255 PRO A N 1
ATOM 1894 C CA . PRO A 1 255 ? -15.391 8.25 25.125 1 31.25 255 PRO A CA 1
ATOM 1895 C C . PRO A 1 255 ? -16.719 8.852 25.594 1 31.25 255 PRO A C 1
ATOM 1897 O O . PRO A 1 255 ? -17.156 9.867 25.062 1 31.25 255 PRO A O 1
ATOM 1900 N N . PRO A 1 256 ? -17.703 8.086 25.922 1 33.25 256 PRO A N 1
ATOM 1901 C CA . PRO A 1 256 ? -18.906 8.688 26.5 1 33.25 256 PRO A CA 1
ATOM 1902 C C . PRO A 1 256 ? -18.625 9.977 27.25 1 33.25 256 PRO A C 1
ATOM 1904 O O . PRO A 1 256 ? -17.531 10.156 27.797 1 33.25 256 PRO A O 1
ATOM 1907 N N . GLU A 1 257 ? -19.109 11.094 26.859 1 35.75 257 GLU A N 1
ATOM 1908 C CA . GLU A 1 257 ? -19.078 12.203 27.797 1 35.75 257 GLU A CA 1
ATOM 1909 C C . GLU A 1 257 ? -19.25 11.727 29.234 1 35.75 257 GLU A C 1
ATOM 1911 O O . GLU A 1 257 ? -20.266 11.141 29.594 1 35.75 257 GLU A O 1
ATOM 1916 N N . VAL A 1 258 ? -18.203 11.125 29.812 1 38.91 258 VAL A N 1
ATOM 1917 C CA . VAL A 1 258 ? -18.312 10.812 31.234 1 38.91 258 VAL A CA 1
ATOM 1918 C C . VAL A 1 258 ? -18.969 11.977 31.969 1 38.91 258 VAL A C 1
ATOM 1920 O O . VAL A 1 258 ? -18.531 13.125 31.828 1 38.91 258 VAL A O 1
ATOM 1923 N N . PRO A 1 259 ? -20.141 11.883 32.281 1 38.84 259 PRO A N 1
ATOM 1924 C CA . PRO A 1 259 ? -20.656 12.938 33.156 1 38.84 259 PRO A CA 1
ATOM 1925 C C . PRO A 1 259 ? -19.656 13.367 34.219 1 38.84 259 PRO A C 1
ATOM 1927 O O . PRO A 1 259 ? -19 12.523 34.844 1 38.84 259 PRO A O 1
ATOM 1930 N N . THR A 1 260 ? -18.984 14.57 34.094 1 42.16 260 THR A N 1
ATOM 1931 C CA . THR A 1 260 ? -17.969 15.188 34.938 1 42.16 260 THR A CA 1
ATOM 1932 C C . THR A 1 260 ? -18.453 15.289 36.375 1 42.16 260 THR A C 1
ATOM 1934 O O . THR A 1 260 ? -17.75 15.82 37.25 1 42.16 260 THR A O 1
ATOM 1937 N N . VAL A 1 261 ? -19.703 15.094 36.625 1 46.88 261 VAL A N 1
ATOM 1938 C CA . VAL A 1 261 ? -19.984 15.633 37.938 1 46.88 261 VAL A CA 1
ATOM 1939 C C . VAL A 1 261 ? -19.141 14.891 39 1 46.88 261 VAL A C 1
ATOM 1941 O O . VAL A 1 261 ? -18.594 15.516 39.906 1 46.88 261 VAL A O 1
ATOM 1944 N N . GLY A 1 262 ? -19.344 13.516 39.156 1 47.38 262 GLY A N 1
ATOM 1945 C CA . GLY A 1 262 ? -18.828 12.805 40.344 1 47.38 262 GLY A CA 1
ATOM 1946 C C . GLY A 1 262 ? -17.531 12.062 40.062 1 47.38 262 GLY A C 1
ATOM 1947 O O . GLY A 1 262 ? -17.188 11.125 40.781 1 47.38 262 GLY A O 1
ATOM 1948 N N . ARG A 1 263 ? -16.891 12.234 38.906 1 54.88 263 ARG A N 1
ATOM 1949 C CA . ARG A 1 263 ? -15.711 11.406 38.719 1 54.88 263 ARG A CA 1
ATOM 1950 C C . ARG A 1 263 ? -14.562 11.883 39.594 1 54.88 263 ARG A C 1
ATOM 1952 O O . ARG A 1 263 ? -14.398 13.086 39.812 1 54.88 263 ARG A O 1
ATOM 1959 N N . THR A 1 264 ? -13.969 11.016 40.312 1 59.12 264 THR A N 1
ATOM 1960 C CA . THR A 1 264 ? -12.758 11.25 41.094 1 59.12 264 THR A CA 1
ATOM 1961 C C . THR A 1 264 ? -11.656 11.82 40.219 1 59.12 264 THR A C 1
ATOM 1963 O O . THR A 1 264 ? -11.711 11.688 38.969 1 59.12 264 THR A O 1
ATOM 1966 N N . THR A 1 265 ? -10.812 12.648 40.688 1 57.91 265 THR A N 1
ATOM 1967 C CA . THR A 1 265 ? -9.68 13.281 40.031 1 57.91 265 THR A CA 1
ATOM 1968 C C . THR A 1 265 ? -8.93 12.273 39.156 1 57.91 265 THR A C 1
ATOM 1970 O O . THR A 1 265 ? -8.492 12.602 38.062 1 57.91 265 THR A O 1
ATOM 1973 N N . TRP A 1 266 ? -8.859 11.07 39.625 1 58.28 266 TRP A N 1
ATOM 1974 C CA . TRP A 1 266 ? -8.109 10.055 38.875 1 58.28 266 TRP A CA 1
ATOM 1975 C C . TRP A 1 266 ? -8.82 9.656 37.594 1 58.28 266 TRP A C 1
ATOM 1977 O O . TRP A 1 266 ? -8.188 9.461 36.562 1 58.28 266 TRP A O 1
ATOM 1987 N N . GLU A 1 267 ? -10.008 9.562 37.688 1 60.75 267 GLU A N 1
ATOM 1988 C CA . GLU A 1 267 ? -10.766 9.18 36.5 1 60.75 267 GLU A CA 1
ATOM 1989 C C . GLU A 1 267 ? -10.719 10.273 35.438 1 60.75 267 GLU A C 1
ATOM 1991 O O . GLU A 1 267 ? -10.688 9.984 34.219 1 60.75 267 GLU A O 1
ATOM 1996 N N . ARG A 1 268 ? -10.625 11.5 35.969 1 60.12 268 ARG A N 1
ATOM 1997 C CA . ARG A 1 268 ? -10.508 12.617 35.031 1 60.12 268 ARG A CA 1
ATOM 1998 C C . ARG A 1 268 ? -9.148 12.602 34.344 1 60.12 268 ARG A C 1
ATOM 2000 O O . ARG A 1 268 ? -9.07 12.836 33.125 1 60.12 268 ARG A O 1
ATOM 2007 N N . VAL A 1 269 ? -8.141 12.359 35.281 1 60.22 269 VAL A N 1
ATOM 2008 C CA . VAL A 1 269 ? -6.801 12.305 34.719 1 60.22 269 VAL A CA 1
ATOM 2009 C C . VAL A 1 269 ? -6.688 11.133 33.75 1 60.22 269 VAL A C 1
ATOM 2011 O O . VAL A 1 269 ? -6.117 11.258 32.688 1 60.22 269 VAL A O 1
ATOM 2014 N N . MET A 1 270 ? -7.223 9.992 34.188 1 61.38 270 MET A N 1
ATOM 2015 C CA . MET A 1 270 ? -7.148 8.812 33.312 1 61.38 270 MET A CA 1
ATOM 2016 C C . MET A 1 270 ? -7.965 9.016 32.031 1 61.38 270 MET A C 1
ATOM 2018 O O . MET A 1 270 ? -7.609 8.5 30.984 1 61.38 270 MET A O 1
ATOM 2022 N N . GLY A 1 271 ? -8.984 9.672 32.188 1 59.09 271 GLY A N 1
ATOM 2023 C CA . GLY A 1 271 ? -9.766 10.008 31.016 1 59.09 271 GLY A CA 1
ATOM 2024 C C . GLY A 1 271 ? -9.008 10.859 30.016 1 59.09 271 GLY A C 1
ATOM 2025 O O . GLY A 1 271 ? -9.117 10.656 28.812 1 59.09 271 GLY A O 1
ATOM 2026 N N . ARG A 1 272 ? -8.219 11.766 30.656 1 58.75 272 ARG A N 1
ATOM 2027 C CA . ARG A 1 272 ? -7.383 12.617 29.812 1 58.75 272 ARG A CA 1
ATOM 2028 C C . ARG A 1 272 ? -6.23 11.828 29.203 1 58.75 272 ARG A C 1
ATOM 2030 O O . ARG A 1 272 ? -5.875 12.031 28.031 1 58.75 272 ARG A O 1
ATOM 2037 N N . VAL A 1 273 ? -5.688 10.938 30.016 1 62.28 273 VAL A N 1
ATOM 2038 C CA . VAL A 1 273 ? -4.566 10.133 29.547 1 62.28 273 VAL A CA 1
ATOM 2039 C C . VAL A 1 273 ? -5.035 9.195 28.438 1 62.28 273 VAL A C 1
ATOM 2041 O O . VAL A 1 273 ? -4.316 8.961 27.453 1 62.28 273 VAL A O 1
ATOM 2044 N N . LYS A 1 274 ? -6.148 8.742 28.656 1 61.53 274 LYS A N 1
ATOM 2045 C CA . LYS A 1 274 ? -6.699 7.816 27.672 1 61.53 274 LYS A CA 1
ATOM 2046 C C . LYS A 1 274 ? -6.879 8.5 26.312 1 61.53 274 LYS A C 1
ATOM 2048 O O . LYS A 1 274 ? -6.812 7.848 25.281 1 61.53 274 LYS A O 1
ATOM 2053 N N . LEU A 1 275 ? -7.098 9.82 26.484 1 59.66 275 LEU A N 1
ATOM 2054 C CA . LEU A 1 275 ? -7.25 10.586 25.25 1 59.66 275 LEU A CA 1
ATOM 2055 C C . LEU A 1 275 ? -5.945 10.617 24.453 1 59.66 275 LEU A C 1
ATOM 2057 O O . LEU A 1 275 ? -5.957 10.75 23.234 1 59.66 275 LEU A O 1
ATOM 2061 N N . PHE A 1 276 ? -4.871 10.438 25.266 1 64.19 276 PHE A N 1
ATOM 2062 C CA . PHE A 1 276 ? -3.555 10.5 24.641 1 64.19 276 PHE A CA 1
ATOM 2063 C C . PHE A 1 276 ? -3.113 9.117 24.172 1 64.19 276 PHE A C 1
ATOM 2065 O O . PHE A 1 276 ? -2.127 8.984 23.453 1 64.19 276 PHE A O 1
ATOM 2072 N N . VAL A 1 277 ? -3.891 8.219 24.547 1 74.62 277 VAL A N 1
ATOM 2073 C CA . VAL A 1 277 ? -3.428 6.863 24.266 1 74.62 277 VAL A CA 1
ATOM 2074 C C . VAL A 1 277 ? -4.156 6.312 23.031 1 74.62 277 VAL A C 1
ATOM 2076 O O . VAL A 1 277 ? -5.152 5.598 23.172 1 74.62 277 VAL A O 1
ATOM 2079 N N . THR A 1 278 ? -3.797 6.812 21.891 1 77.69 278 THR A N 1
ATOM 2080 C CA . THR A 1 278 ? -4.277 6.211 20.656 1 77.69 278 THR A CA 1
ATOM 2081 C C . THR A 1 278 ? -3.297 5.156 20.141 1 77.69 278 THR A C 1
ATOM 2083 O O . THR A 1 278 ? -2.133 5.137 20.562 1 77.69 278 THR A O 1
ATOM 2086 N N . ILE A 1 279 ? -3.787 4.32 19.328 1 86.44 279 ILE A N 1
ATOM 2087 C CA . ILE A 1 279 ? -2.969 3.205 18.859 1 86.44 279 ILE A CA 1
ATOM 2088 C C . ILE A 1 279 ? -1.737 3.736 18.141 1 86.44 279 ILE A C 1
ATOM 2090 O O . ILE A 1 279 ? -0.612 3.314 18.406 1 86.44 279 ILE A O 1
ATOM 2094 N N . PRO A 1 280 ? -1.894 4.766 17.266 1 87.94 280 PRO A N 1
ATOM 2095 C CA . PRO A 1 280 ? -0.705 5.289 16.578 1 87.94 280 PRO A CA 1
ATOM 2096 C C . PRO A 1 280 ? 0.287 5.938 17.547 1 87.94 280 PRO A C 1
ATOM 2098 O O . PRO A 1 280 ? 1.5 5.777 17.391 1 87.94 280 PRO A O 1
ATOM 2101 N N . THR A 1 281 ? -0.187 6.621 18.594 1 87.5 281 THR A N 1
ATOM 2102 C CA . THR A 1 281 ? 0.693 7.277 19.547 1 87.5 281 THR A CA 1
ATOM 2103 C C . THR A 1 281 ? 1.441 6.242 20.391 1 87.5 281 THR A C 1
ATOM 2105 O O . THR A 1 281 ? 2.648 6.367 20.609 1 87.5 281 THR A O 1
ATOM 2108 N N . MET A 1 282 ? 0.723 5.27 20.812 1 90.69 282 ME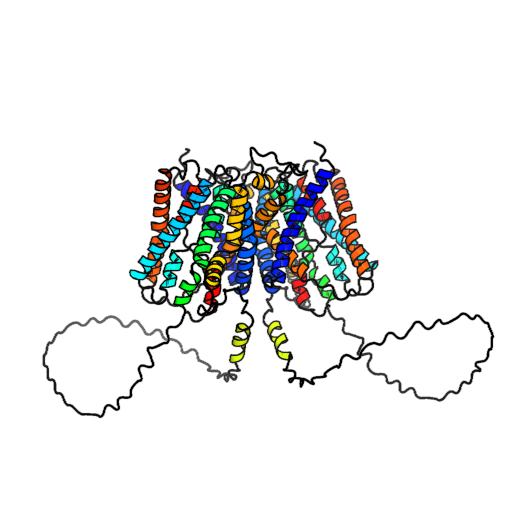T A N 1
ATOM 2109 C CA . MET A 1 282 ? 1.365 4.211 21.578 1 90.69 282 MET A CA 1
ATOM 2110 C C . MET A 1 282 ? 2.416 3.484 20.75 1 90.69 282 MET A C 1
ATOM 2112 O O . MET A 1 282 ? 3.465 3.1 21.266 1 90.69 282 MET A O 1
ATOM 2116 N N . THR A 1 283 ? 2.043 3.328 19.531 1 93.81 283 THR A N 1
ATOM 2117 C CA . THR A 1 283 ? 2.984 2.65 18.656 1 93.81 283 THR A CA 1
ATOM 2118 C C . THR A 1 283 ? 4.246 3.486 18.453 1 93.81 283 THR A C 1
ATOM 2120 O O . THR A 1 283 ? 5.359 2.957 18.484 1 93.81 283 THR A O 1
ATOM 2123 N N . LEU A 1 284 ? 4.113 4.773 18.297 1 92.94 284 LEU A N 1
ATOM 2124 C CA . LEU A 1 284 ? 5.27 5.648 18.125 1 92.94 284 LEU A CA 1
ATOM 2125 C C . LEU A 1 284 ? 6.152 5.645 19.359 1 92.94 284 LEU A C 1
ATOM 2127 O O . LEU A 1 284 ? 7.375 5.516 19.266 1 92.94 284 LEU A O 1
ATOM 2131 N N . ILE A 1 285 ? 5.551 5.762 20.516 1 91.81 285 ILE A N 1
ATOM 2132 C CA . ILE A 1 285 ? 6.301 5.793 21.766 1 91.81 285 ILE A CA 1
ATOM 2133 C C . ILE A 1 285 ? 7.039 4.469 21.969 1 91.81 285 ILE A C 1
ATOM 2135 O O . ILE A 1 285 ? 8.234 4.457 22.266 1 91.81 285 ILE A O 1
ATOM 2139 N N . SER A 1 286 ? 6.344 3.389 21.766 1 94.94 286 SER A N 1
ATOM 2140 C CA . SER A 1 286 ? 6.969 2.08 21.922 1 94.94 286 SER A CA 1
ATOM 2141 C C . SER A 1 286 ? 8.094 1.883 20.906 1 94.94 286 SER A C 1
ATOM 2143 O O . SER A 1 286 ? 9.148 1.342 21.25 1 94.94 286 SER A O 1
ATOM 2145 N N . ALA A 1 287 ? 7.848 2.301 19.672 1 96.38 287 ALA A N 1
ATOM 2146 C CA . ALA A 1 287 ? 8.867 2.164 18.641 1 96.38 287 ALA A CA 1
ATOM 2147 C C . ALA A 1 287 ? 10.094 3.01 18.953 1 96.38 287 ALA A C 1
ATOM 2149 O O . ALA A 1 287 ? 11.227 2.584 18.719 1 96.38 287 ALA A O 1
ATOM 2150 N N . LEU A 1 288 ? 9.898 4.188 19.5 1 94.25 288 LEU A N 1
ATOM 2151 C CA . LEU A 1 288 ? 11.008 5.055 19.875 1 94.25 288 LEU A CA 1
ATOM 2152 C C . LEU A 1 288 ? 11.82 4.445 21.016 1 94.25 288 LEU A C 1
ATOM 2154 O O . LEU A 1 288 ? 13.055 4.504 21 1 94.25 288 LEU A O 1
ATOM 2158 N N . VAL A 1 289 ? 11.102 3.883 21.969 1 95.69 289 VAL A N 1
ATOM 2159 C CA . VAL A 1 289 ? 11.781 3.227 23.078 1 95.69 289 VAL A CA 1
ATOM 2160 C C . VAL A 1 289 ? 12.633 2.074 22.562 1 95.69 289 VAL A C 1
ATOM 2162 O O . VAL A 1 289 ? 13.805 1.94 22.938 1 95.69 289 VAL A O 1
ATOM 2165 N N . ILE A 1 290 ? 12.094 1.291 21.672 1 96.5 290 ILE A N 1
ATOM 2166 C CA . ILE A 1 290 ? 12.82 0.165 21.094 1 96.5 290 ILE A CA 1
ATOM 2167 C C . ILE A 1 290 ? 14.016 0.677 20.297 1 96.5 290 ILE A C 1
ATOM 2169 O O . ILE A 1 290 ? 15.102 0.095 20.359 1 96.5 290 ILE A O 1
ATOM 2173 N N . ALA A 1 291 ? 13.859 1.747 19.578 1 94.81 291 ALA A N 1
ATOM 2174 C CA . ALA A 1 291 ? 14.906 2.301 18.719 1 94.81 291 ALA A CA 1
ATOM 2175 C C . ALA A 1 291 ? 16.062 2.859 19.562 1 94.81 291 ALA A C 1
ATOM 2177 O O . ALA A 1 291 ? 17.219 2.822 19.125 1 94.81 291 ALA A O 1
ATOM 2178 N N . ILE A 1 292 ? 15.812 3.352 20.797 1 93.06 292 ILE A N 1
ATOM 2179 C CA . ILE A 1 292 ? 16.812 4.055 21.594 1 93.06 292 ILE A CA 1
ATOM 2180 C C . ILE A 1 292 ? 17.578 3.055 22.453 1 93.06 292 ILE A C 1
ATOM 2182 O O . ILE A 1 292 ? 18.719 3.303 22.828 1 93.06 292 ILE A O 1
ATOM 2186 N N . VAL A 1 293 ? 16.953 1.97 22.797 1 94.69 293 VAL A N 1
ATOM 2187 C CA . VAL A 1 293 ? 17.625 0.938 23.594 1 94.69 293 VAL A CA 1
ATOM 2188 C C . VAL A 1 293 ? 18.359 -0.019 22.656 1 94.69 293 VAL A C 1
ATOM 2190 O O . VAL A 1 293 ? 17.734 -0.829 21.969 1 94.69 293 VAL A O 1
ATOM 2193 N N . PRO A 1 294 ? 19.719 -0.005 22.719 1 93.06 294 PRO A N 1
ATOM 2194 C CA . PRO A 1 294 ? 20.516 -0.753 21.734 1 93.06 294 PRO A CA 1
ATOM 2195 C C . PRO A 1 294 ? 20.203 -2.25 21.75 1 93.06 294 PRO A C 1
ATOM 2197 O O . PRO A 1 294 ? 20.109 -2.873 20.688 1 93.06 294 PRO A O 1
ATOM 2200 N N . TYR A 1 295 ? 19.938 -2.809 22.891 1 93.75 295 TYR A N 1
ATOM 2201 C CA . TYR A 1 295 ? 19.672 -4.242 22.984 1 93.75 295 TYR A CA 1
ATOM 2202 C C . TYR A 1 295 ? 18.312 -4.59 22.391 1 93.75 295 TYR A C 1
ATOM 2204 O O . TYR A 1 295 ? 18.141 -5.66 21.797 1 93.75 295 TYR A O 1
ATOM 2212 N N . LEU A 1 296 ? 17.375 -3.709 22.547 1 95.31 296 LEU A N 1
ATOM 2213 C CA . LEU A 1 296 ? 16.062 -3.941 21.969 1 95.31 296 LEU A CA 1
ATOM 2214 C C . LEU A 1 296 ? 16.078 -3.711 20.453 1 95.31 296 LEU A C 1
ATOM 2216 O O . LEU A 1 296 ? 15.461 -4.465 19.703 1 95.31 296 LEU A O 1
ATOM 2220 N N . ARG A 1 297 ? 16.75 -2.719 20.094 1 95.38 297 ARG A N 1
ATOM 2221 C CA . ARG A 1 297 ? 16.844 -2.402 18.672 1 95.38 297 ARG A CA 1
ATOM 2222 C C . ARG A 1 297 ? 17.547 -3.518 17.906 1 95.38 297 ARG A C 1
ATOM 2224 O O . ARG A 1 297 ? 17.188 -3.824 16.766 1 95.38 297 ARG A O 1
ATOM 2231 N N . ALA A 1 298 ? 18.562 -4.164 18.547 1 94.94 298 ALA A N 1
ATOM 2232 C CA . ALA A 1 298 ? 19.359 -5.215 17.922 1 94.94 298 ALA A CA 1
ATOM 2233 C C . ALA A 1 298 ? 18.516 -6.445 17.609 1 94.94 298 ALA A C 1
ATOM 2235 O O . ALA A 1 298 ? 18.891 -7.277 16.781 1 94.94 298 ALA A O 1
ATOM 2236 N N . LEU A 1 299 ? 17.375 -6.504 18.25 1 95 299 LEU A N 1
ATOM 2237 C CA . LEU A 1 299 ? 16.453 -7.609 17.984 1 95 299 LEU A CA 1
ATOM 2238 C C . LEU A 1 299 ? 15.797 -7.445 16.625 1 95 299 LEU A C 1
ATOM 2240 O O . LEU A 1 299 ? 15.375 -8.43 16.016 1 95 299 LEU A O 1
ATOM 2244 N N . PHE A 1 300 ? 15.703 -6.238 16.172 1 94.69 300 PHE A N 1
ATOM 2245 C CA . PHE A 1 300 ? 14.93 -5.953 14.969 1 94.69 300 PHE A CA 1
ATOM 2246 C C . PHE A 1 300 ? 15.844 -5.543 13.82 1 94.69 300 PHE A C 1
ATOM 2248 O O . PHE A 1 300 ? 15.547 -5.812 12.656 1 94.69 300 PHE A O 1
ATOM 2255 N N . MET A 1 301 ? 16.938 -4.832 14.141 1 91.88 301 MET A N 1
ATOM 2256 C CA . MET A 1 301 ? 17.859 -4.293 13.156 1 91.88 301 MET A CA 1
ATOM 2257 C C . MET A 1 301 ? 19.312 -4.527 13.586 1 91.88 301 MET A C 1
ATOM 2259 O O . MET A 1 301 ? 19.594 -4.594 14.773 1 91.88 301 MET A O 1
ATOM 2263 N N . PRO A 1 302 ? 20.156 -4.656 12.539 1 89.38 302 PRO A N 1
ATOM 2264 C CA . PRO A 1 302 ? 21.578 -4.715 12.914 1 89.38 302 PRO A CA 1
ATOM 2265 C C . PRO A 1 302 ? 22.062 -3.438 13.594 1 89.38 302 PRO A C 1
ATOM 2267 O O . PRO A 1 302 ? 21.875 -2.34 13.062 1 89.38 302 PRO A O 1
ATOM 2270 N N . THR A 1 303 ? 22.516 -3.588 14.758 1 89.31 303 THR A N 1
ATOM 2271 C CA . THR A 1 303 ? 22.953 -2.451 15.562 1 89.31 303 THR A CA 1
ATOM 2272 C C . THR A 1 303 ? 24.438 -2.576 15.914 1 89.31 303 THR A C 1
ATOM 2274 O O . THR A 1 303 ? 24.891 -3.643 16.328 1 89.31 303 THR A O 1
ATOM 2277 N N . ASN A 1 304 ? 25.062 -1.494 15.656 1 84.75 304 ASN A N 1
ATOM 2278 C CA . ASN A 1 304 ? 26.484 -1.477 15.961 1 84.75 304 ASN A CA 1
ATOM 2279 C C . ASN A 1 304 ? 26.75 -1.558 17.469 1 84.75 304 ASN A C 1
ATOM 2281 O O . ASN A 1 304 ? 26.062 -0.905 18.25 1 84.75 304 ASN A O 1
ATOM 2285 N N . GLY A 1 305 ? 27.641 -2.348 17.922 1 84 305 GLY A N 1
ATOM 2286 C CA . GLY A 1 305 ? 28.094 -2.385 19.297 1 84 305 GLY A CA 1
ATOM 2287 C C . GLY A 1 305 ? 27.406 -3.451 20.125 1 84 305 GLY A C 1
ATOM 2288 O O . GLY A 1 305 ? 27.734 -3.645 21.297 1 84 305 GLY A O 1
ATOM 2289 N N . VAL A 1 306 ? 26.359 -3.971 19.641 1 86.19 306 VAL A N 1
ATOM 2290 C CA . VAL A 1 306 ? 25.656 -5.023 20.375 1 86.19 306 VAL A CA 1
ATOM 2291 C C . VAL A 1 306 ? 25.75 -6.336 19.609 1 86.19 306 VAL A C 1
ATOM 2293 O O . VAL A 1 306 ? 25.531 -6.367 18.391 1 86.19 306 VAL A O 1
ATOM 2296 N N . SER A 1 307 ? 26.203 -7.375 20.281 1 84.69 307 SER A N 1
ATOM 2297 C CA . SER A 1 307 ? 26.281 -8.68 19.641 1 84.69 307 SER A CA 1
ATOM 2298 C C . SER A 1 307 ? 25 -9.484 19.859 1 84.69 307 SER A C 1
ATOM 2300 O O . SER A 1 307 ? 24.766 -9.992 20.953 1 84.69 307 SER A O 1
ATOM 2302 N N . MET A 1 308 ? 24.094 -9.398 19.031 1 85.25 308 MET A N 1
ATOM 2303 C CA . MET A 1 308 ? 22.875 -10.188 19.031 1 85.25 308 MET A CA 1
ATOM 2304 C C . MET A 1 308 ? 22.953 -11.328 18.031 1 85.25 308 MET A C 1
ATOM 2306 O O . MET A 1 308 ? 23.312 -11.117 16.875 1 85.25 308 MET A O 1
ATOM 2310 N N . PRO A 1 309 ? 22.734 -12.555 18.562 1 89.25 309 PRO A N 1
ATOM 2311 C CA . PRO A 1 309 ? 22.781 -13.664 17.609 1 89.25 309 PRO A CA 1
ATOM 2312 C C . PRO A 1 309 ? 21.75 -13.523 16.5 1 89.25 309 PRO A C 1
ATOM 2314 O O . PRO A 1 309 ? 20.609 -13.133 16.75 1 89.25 309 PRO A O 1
ATOM 2317 N N . ASN A 1 310 ? 22.125 -13.773 15.297 1 87.81 310 ASN A N 1
ATOM 2318 C CA . ASN A 1 310 ? 21.25 -13.672 14.133 1 87.81 310 ASN A CA 1
ATOM 2319 C C . ASN A 1 310 ? 20.375 -14.906 13.984 1 87.81 310 ASN A C 1
ATOM 2321 O O . ASN A 1 310 ? 20.703 -15.977 14.492 1 87.81 310 ASN A O 1
ATOM 2325 N N . ALA A 1 311 ? 19.266 -14.695 13.359 1 86.94 311 ALA A N 1
ATOM 2326 C CA . ALA A 1 311 ? 18.422 -15.82 12.945 1 86.94 311 ALA A CA 1
ATOM 2327 C C . ALA A 1 311 ? 19.094 -16.641 11.859 1 86.94 311 ALA A C 1
ATOM 2329 O O . ALA A 1 311 ? 20.125 -16.234 11.32 1 86.94 311 ALA A O 1
ATOM 2330 N N . PRO A 1 312 ? 18.625 -17.797 11.562 1 83 312 PRO A N 1
ATOM 2331 C CA . PRO A 1 312 ? 19.281 -18.688 10.586 1 83 312 PRO A CA 1
ATOM 2332 C C . PRO A 1 312 ? 19.406 -18.047 9.211 1 83 312 PRO A C 1
ATOM 2334 O O . PRO A 1 312 ? 20.234 -18.469 8.398 1 83 312 PRO A O 1
ATOM 2337 N N . ASP A 1 313 ? 18.688 -16.984 8.938 1 80.75 313 ASP A N 1
ATOM 2338 C CA . ASP A 1 313 ? 18.766 -16.328 7.637 1 80.75 313 ASP A CA 1
ATOM 2339 C C . ASP A 1 313 ? 19.812 -15.219 7.652 1 80.75 313 ASP A C 1
ATOM 2341 O O . ASP A 1 313 ? 19.969 -14.5 6.664 1 80.75 313 ASP A O 1
ATOM 2345 N N . GLY A 1 314 ? 20.453 -15.008 8.742 1 83.44 314 GLY A N 1
ATOM 2346 C CA . GLY A 1 314 ? 21.5 -14.016 8.844 1 83.44 314 GLY A CA 1
ATOM 2347 C C . GLY A 1 314 ? 21 -12.641 9.25 1 83.44 314 GLY A C 1
ATOM 2348 O O . GLY A 1 314 ? 21.75 -11.664 9.227 1 83.44 314 GLY A O 1
ATOM 2349 N N . ARG A 1 315 ? 19.766 -12.562 9.523 1 88.19 315 ARG A N 1
ATOM 2350 C CA . ARG A 1 315 ? 19.172 -11.305 9.938 1 88.19 315 ARG A CA 1
ATOM 2351 C C . ARG A 1 315 ? 18.781 -11.328 11.414 1 88.19 315 ARG A C 1
ATOM 2353 O O . ARG A 1 315 ? 18.828 -12.391 12.047 1 88.19 315 ARG A O 1
ATOM 2360 N N . PRO A 1 316 ? 18.531 -10.172 11.938 1 92.06 316 PRO A N 1
ATOM 2361 C CA . PRO A 1 316 ? 18.125 -10.156 13.352 1 92.06 316 PRO A CA 1
ATOM 2362 C C . PRO A 1 316 ? 16.906 -11.031 13.625 1 92.06 316 PRO A C 1
ATOM 2364 O O . PRO A 1 316 ? 16.078 -11.25 12.734 1 92.06 316 PRO A O 1
ATOM 2367 N N . PRO A 1 317 ? 16.75 -11.531 14.812 1 90 317 PRO A N 1
ATOM 2368 C CA . PRO A 1 317 ? 15.734 -12.539 15.148 1 90 317 PRO A CA 1
ATOM 2369 C C . PRO A 1 317 ? 14.312 -12.039 14.906 1 90 317 PRO A C 1
ATOM 2371 O O . PRO A 1 317 ? 13.445 -12.812 14.508 1 90 317 PRO A O 1
ATOM 2374 N N . LEU A 1 318 ? 14.016 -10.758 15.164 1 92.88 318 LEU A N 1
ATOM 2375 C CA . LEU A 1 318 ? 12.648 -10.266 15.023 1 92.88 318 LEU A CA 1
ATOM 2376 C C . LEU A 1 318 ? 12.508 -9.398 13.781 1 92.88 318 LEU A C 1
ATOM 2378 O O . LEU A 1 318 ? 11.609 -8.562 13.703 1 92.88 318 LEU A O 1
ATOM 2382 N N . ASP A 1 319 ? 13.398 -9.648 12.852 1 91.88 319 ASP A N 1
ATOM 2383 C CA . ASP A 1 319 ? 13.367 -8.914 11.594 1 91.88 319 ASP A CA 1
ATOM 2384 C C . ASP A 1 319 ? 12.055 -9.164 10.844 1 91.88 319 ASP A C 1
ATOM 2386 O O . ASP A 1 319 ? 11.57 -8.289 10.117 1 91.88 319 ASP A O 1
ATOM 2390 N N . PHE A 1 320 ? 11.406 -10.312 11.102 1 89.19 320 PHE A N 1
ATOM 2391 C CA . PHE A 1 320 ? 10.172 -10.672 10.414 1 89.19 320 PHE A CA 1
ATOM 2392 C C . PHE A 1 320 ? 9.039 -9.734 10.812 1 89.19 320 PHE A C 1
ATOM 2394 O O . PHE A 1 320 ? 8.117 -9.492 10.023 1 89.19 320 PHE A O 1
ATOM 2401 N N . ILE A 1 321 ? 9.102 -9.117 11.977 1 93.38 321 ILE A N 1
ATOM 2402 C CA . ILE A 1 321 ? 8.078 -8.18 12.43 1 93.38 321 ILE A CA 1
ATOM 2403 C C . ILE A 1 321 ? 8.203 -6.867 11.656 1 93.38 321 ILE A C 1
ATOM 2405 O O . ILE A 1 321 ? 7.195 -6.25 11.305 1 93.38 321 ILE A O 1
ATOM 2409 N N . ILE A 1 322 ? 9.438 -6.516 11.398 1 93.44 322 ILE A N 1
ATOM 2410 C CA . ILE A 1 322 ? 9.664 -5.297 10.633 1 93.44 322 ILE A CA 1
ATOM 2411 C C . ILE A 1 322 ? 9.188 -5.492 9.195 1 93.44 322 ILE A C 1
ATOM 2413 O O . ILE A 1 322 ? 8.586 -4.594 8.609 1 93.44 322 ILE A O 1
ATOM 2417 N N . GLN A 1 323 ? 9.406 -6.664 8.711 1 91.38 323 GLN A N 1
ATOM 2418 C CA . GLN A 1 323 ? 8.992 -6.953 7.34 1 91.38 323 GLN A CA 1
ATOM 2419 C C . GLN A 1 323 ? 7.469 -6.941 7.219 1 91.38 323 GLN A C 1
ATOM 2421 O O . GLN A 1 323 ? 6.922 -6.406 6.254 1 91.38 323 GLN A O 1
ATOM 2426 N N . PHE A 1 324 ? 6.934 -7.48 8.172 1 92.94 324 PHE A N 1
ATOM 2427 C CA . PHE A 1 324 ? 5.477 -7.5 8.227 1 92.94 324 PHE A CA 1
ATOM 2428 C C . PHE A 1 324 ? 4.922 -6.086 8.359 1 92.94 324 PHE A C 1
ATOM 2430 O O . PHE A 1 324 ? 4.02 -5.691 7.617 1 92.94 324 PHE A O 1
ATOM 2437 N N . ALA A 1 325 ? 5.426 -5.348 9.219 1 95.81 325 ALA A N 1
ATOM 2438 C CA . ALA A 1 325 ? 4.957 -3.99 9.492 1 95.81 325 ALA A CA 1
ATOM 2439 C C . ALA A 1 325 ? 5.215 -3.07 8.305 1 95.81 325 ALA A C 1
ATOM 2441 O O . ALA A 1 325 ? 4.363 -2.246 7.953 1 95.81 325 ALA A O 1
ATOM 2442 N N . SER A 1 326 ? 6.344 -3.238 7.719 1 94 326 SER A N 1
ATOM 2443 C CA . SER A 1 326 ? 6.688 -2.412 6.566 1 94 326 SER A CA 1
ATOM 2444 C C . SER A 1 326 ? 5.801 -2.732 5.371 1 94 326 SER A C 1
ATOM 2446 O O . SER A 1 326 ? 5.344 -1.828 4.672 1 94 326 SER A O 1
ATOM 2448 N N . TYR A 1 327 ? 5.594 -3.992 5.184 1 94.62 327 TYR A N 1
ATOM 2449 C CA . TYR A 1 327 ? 4.777 -4.422 4.055 1 94.62 327 TYR A CA 1
ATOM 2450 C C . TYR A 1 327 ? 3.334 -3.959 4.223 1 94.62 327 TYR A C 1
ATOM 2452 O O . TYR A 1 327 ? 2.75 -3.379 3.303 1 94.62 327 TYR A O 1
ATOM 2460 N N . GLY A 1 328 ? 2.752 -4.207 5.34 1 95.75 328 GLY A N 1
ATOM 2461 C CA . GLY A 1 328 ? 1.396 -3.768 5.621 1 95.75 328 GLY A CA 1
ATOM 2462 C C . GLY A 1 328 ? 1.256 -2.258 5.672 1 95.75 328 GLY A C 1
ATOM 2463 O O . GLY A 1 328 ? 0.258 -1.704 5.207 1 95.75 328 GLY A O 1
ATOM 2464 N N . GLY A 1 329 ? 2.232 -1.589 6.238 1 94.88 329 GLY A N 1
ATOM 2465 C CA . GLY A 1 329 ? 2.197 -0.147 6.426 1 94.88 329 GLY A CA 1
ATOM 2466 C C . GLY A 1 329 ? 2.135 0.623 5.121 1 94.88 329 GLY A C 1
ATOM 2467 O O . GLY A 1 329 ? 1.68 1.768 5.09 1 94.88 329 GLY A O 1
ATOM 2468 N N . GLN A 1 330 ? 2.514 0.005 4.051 1 91.75 330 GLN A N 1
ATOM 2469 C CA . GLN A 1 330 ? 2.549 0.681 2.76 1 91.75 330 GLN A CA 1
ATOM 2470 C C . GLN A 1 330 ? 1.143 1.032 2.283 1 91.75 330 GLN A C 1
ATOM 2472 O O . GLN A 1 330 ? 0.967 1.934 1.46 1 91.75 330 GLN A O 1
ATOM 2477 N N . LEU A 1 331 ? 0.243 0.365 2.816 1 94.81 331 LEU A N 1
ATOM 2478 C CA . LEU A 1 331 ? -1.144 0.573 2.416 1 94.81 331 LEU A CA 1
ATOM 2479 C C . LEU A 1 331 ? -1.66 1.916 2.922 1 94.81 331 LEU A C 1
ATOM 2481 O O . LEU A 1 331 ? -2.506 2.541 2.279 1 94.81 331 LEU A O 1
ATOM 2485 N N . SER A 1 332 ? -1.166 2.391 4.02 1 93.75 332 SER A N 1
ATOM 2486 C CA . SER A 1 332 ? -1.743 3.514 4.75 1 93.75 332 SER A CA 1
ATOM 2487 C C . SER A 1 332 ? -1.693 4.797 3.924 1 93.75 332 SER A C 1
ATOM 2489 O O . SER A 1 332 ? -2.727 5.422 3.678 1 93.75 332 SER A O 1
ATOM 2491 N N . PRO A 1 333 ? -0.544 5.176 3.369 1 93.88 333 PRO A N 1
ATOM 2492 C CA . PRO A 1 333 ? -0.522 6.441 2.629 1 93.88 333 PRO A CA 1
ATOM 2493 C C . PRO A 1 333 ? -1.3 6.367 1.316 1 93.88 333 PRO A C 1
ATOM 2495 O O . PRO A 1 333 ? -1.923 7.352 0.91 1 93.88 333 PRO A O 1
ATOM 2498 N N . VAL A 1 334 ? -1.271 5.27 0.661 1 95.5 334 VAL A N 1
ATOM 2499 C CA . VAL A 1 334 ? -1.954 5.117 -0.619 1 95.5 334 VAL A CA 1
ATOM 2500 C C . VAL A 1 334 ? -3.465 5.207 -0.413 1 95.5 334 VAL A C 1
ATOM 2502 O O . VAL A 1 334 ? -4.148 5.953 -1.117 1 95.5 334 VAL A O 1
ATOM 2505 N N . MET A 1 335 ? -3.918 4.461 0.513 1 95.12 335 MET A N 1
ATOM 2506 C CA . MET A 1 335 ? -5.348 4.484 0.803 1 95.12 335 MET A CA 1
ATOM 2507 C C . MET A 1 335 ? -5.777 5.855 1.319 1 95.12 335 MET A C 1
ATOM 2509 O O . MET A 1 335 ? -6.871 6.328 1.008 1 95.12 335 MET A O 1
ATOM 2513 N N . GLY A 1 336 ? -4.941 6.465 2.158 1 92.12 336 GLY A N 1
ATOM 2514 C CA . GLY A 1 336 ? -5.242 7.797 2.654 1 92.12 336 GLY A CA 1
ATOM 2515 C C . GLY A 1 336 ? -5.438 8.812 1.546 1 92.12 336 GLY A C 1
ATOM 2516 O O . GLY A 1 336 ? -6.383 9.602 1.58 1 92.12 336 GLY A O 1
ATOM 2517 N N . ILE A 1 337 ? -4.598 8.781 0.565 1 92.81 337 ILE A N 1
ATOM 2518 C CA . ILE A 1 337 ? -4.676 9.719 -0.544 1 92.81 337 ILE A CA 1
ATOM 2519 C C . ILE A 1 337 ? -5.91 9.422 -1.39 1 92.81 337 ILE A C 1
ATOM 2521 O O . ILE A 1 337 ? -6.609 10.344 -1.824 1 92.81 337 ILE A O 1
ATOM 2525 N N . ALA A 1 338 ? -6.148 8.148 -1.629 1 94.38 338 ALA A N 1
ATOM 2526 C CA . ALA A 1 338 ? -7.336 7.773 -2.389 1 94.38 338 ALA A CA 1
ATOM 2527 C C . ALA A 1 338 ? -8.609 8.242 -1.685 1 94.38 338 ALA A C 1
ATOM 2529 O O . ALA A 1 338 ? -9.531 8.742 -2.326 1 94.38 338 ALA A O 1
ATOM 2530 N N . MET A 1 339 ? -8.664 8.055 -0.4 1 91.75 339 MET A N 1
ATOM 2531 C CA . MET A 1 339 ? -9.836 8.469 0.359 1 91.75 339 MET A CA 1
ATOM 2532 C C . MET A 1 339 ? -9.969 9.992 0.364 1 91.75 339 MET A C 1
ATOM 2534 O O . MET A 1 339 ? -11.086 10.516 0.365 1 91.75 339 MET A O 1
ATOM 2538 N N . LEU A 1 340 ? -8.852 10.633 0.415 1 87.88 340 LEU A N 1
ATOM 2539 C CA . LEU A 1 340 ? -8.883 12.086 0.293 1 87.88 340 LEU A CA 1
ATOM 2540 C C . LEU A 1 340 ? -9.539 12.508 -1.02 1 87.88 340 LEU A C 1
ATOM 2542 O O . LEU A 1 340 ? -10.359 13.43 -1.042 1 87.88 340 LEU A O 1
ATOM 2546 N N . GLY A 1 341 ? -9.117 11.852 -2.102 1 90.88 341 GLY A N 1
ATOM 2547 C CA . GLY A 1 341 ? -9.75 12.117 -3.383 1 90.88 341 GLY A CA 1
ATOM 2548 C C . GLY A 1 341 ? -11.234 11.844 -3.381 1 90.88 341 GLY A C 1
ATOM 2549 O O . GLY A 1 341 ? -12.016 12.609 -3.957 1 90.88 341 GLY A O 1
ATOM 2550 N N . ALA A 1 342 ? -11.602 10.797 -2.768 1 91.44 342 ALA A N 1
ATOM 2551 C CA . ALA A 1 342 ? -13.016 10.453 -2.664 1 91.44 342 ALA A CA 1
ATOM 2552 C C . ALA A 1 342 ? -13.789 11.523 -1.895 1 91.44 342 ALA A C 1
ATOM 2554 O O . ALA A 1 342 ? -14.883 11.914 -2.297 1 91.44 342 ALA A O 1
ATOM 2555 N N . ALA A 1 343 ? -13.25 11.992 -0.867 1 84.56 343 ALA A N 1
ATOM 2556 C CA . ALA A 1 343 ? -13.891 13.016 -0.049 1 84.56 343 ALA A CA 1
ATOM 2557 C C . ALA A 1 343 ? -14.031 14.32 -0.825 1 84.56 343 ALA A C 1
ATOM 2559 O O . ALA A 1 343 ? -15.07 14.984 -0.75 1 84.56 343 ALA A O 1
ATOM 2560 N N . LEU A 1 344 ? -13.031 14.641 -1.583 1 83.69 344 LEU A N 1
ATOM 2561 C CA . LEU A 1 344 ? -13.047 15.883 -2.352 1 83.69 344 LEU A CA 1
ATOM 2562 C C . LEU A 1 344 ? -14.102 15.828 -3.453 1 83.69 344 LEU A C 1
ATOM 2564 O O . LEU A 1 344 ? -14.688 16.844 -3.811 1 83.69 344 LEU A O 1
ATOM 2568 N N . SER A 1 345 ? -14.289 14.695 -3.891 1 86.62 345 SER A N 1
ATOM 2569 C CA . SER A 1 345 ? -15.242 14.555 -4.984 1 86.62 345 SER A CA 1
ATOM 2570 C C . SER A 1 345 ? -16.672 14.734 -4.488 1 86.62 345 SER A C 1
ATOM 2572 O O . SER A 1 345 ? -17.578 15.016 -5.281 1 86.62 345 SER A O 1
ATOM 2574 N N . ARG A 1 346 ? -16.828 14.625 -3.275 1 83 346 ARG A N 1
ATOM 2575 C CA . ARG A 1 346 ? -18.172 14.719 -2.721 1 83 346 ARG A CA 1
ATOM 2576 C C . ARG A 1 346 ? -18.484 16.141 -2.275 1 83 346 ARG A C 1
ATOM 2578 O O . ARG A 1 346 ? -19.641 16.469 -1.983 1 83 346 ARG A O 1
ATOM 2585 N N . ILE A 1 347 ? -17.531 16.953 -2.203 1 74.12 347 ILE A N 1
ATOM 2586 C CA . ILE A 1 347 ? -17.75 18.328 -1.748 1 74.12 347 ILE A CA 1
ATOM 2587 C C . ILE A 1 347 ? -18.531 19.109 -2.807 1 74.12 347 ILE A C 1
ATOM 2589 O O . ILE A 1 347 ? -18.141 19.125 -3.979 1 74.12 347 ILE A O 1
ATOM 2593 N N . ARG A 1 348 ? -19.703 19.406 -2.455 1 67.31 348 ARG A N 1
ATOM 2594 C CA . ARG A 1 348 ? -20.516 20.25 -3.316 1 67.31 348 ARG A CA 1
ATOM 2595 C C . ARG A 1 348 ? -20.672 21.641 -2.717 1 67.31 348 ARG A C 1
ATOM 2597 O O . ARG A 1 348 ? -21.047 21.781 -1.551 1 67.31 348 ARG A O 1
ATOM 2604 N N . VAL A 1 349 ? -20.109 22.656 -3.361 1 62.44 349 VAL A N 1
ATOM 2605 C CA . VAL A 1 349 ? -20.25 24.031 -2.889 1 62.44 349 VAL A CA 1
ATOM 2606 C C . VAL A 1 349 ? -21.547 24.625 -3.432 1 62.44 349 VAL A C 1
ATOM 2608 O O . VAL A 1 349 ? -21.656 24.875 -4.637 1 62.44 349 VAL A O 1
ATOM 2611 N N . ARG A 1 350 ? -22.625 24.531 -2.762 1 59.91 350 ARG A N 1
ATOM 2612 C CA . ARG A 1 350 ? -23.875 25.094 -3.264 1 59.91 350 ARG A CA 1
ATOM 2613 C C . ARG A 1 350 ? -23.953 26.594 -2.99 1 59.91 350 ARG A C 1
ATOM 2615 O O . ARG A 1 350 ? -24.203 27.375 -3.9 1 59.91 350 ARG A O 1
ATOM 2622 N N . HIS A 1 351 ? -24.031 26.969 -1.603 1 65.62 351 HIS A N 1
ATOM 2623 C CA . HIS A 1 351 ? -24.156 28.391 -1.239 1 65.62 351 HIS A CA 1
ATOM 2624 C C . HIS A 1 351 ? -23.094 28.781 -0.228 1 65.62 351 HIS A C 1
ATOM 2626 O O . HIS A 1 351 ? -22.875 28.078 0.761 1 65.62 351 HIS A O 1
ATOM 2632 N N . LEU A 1 352 ? -22.141 29.688 -0.652 1 66.75 352 LEU A N 1
ATOM 2633 C CA . LEU A 1 352 ? -21.188 30.25 0.298 1 66.75 352 LEU A CA 1
ATOM 2634 C C . LEU A 1 352 ? -21.766 31.484 0.975 1 66.75 352 LEU A C 1
ATOM 2636 O O . LEU A 1 352 ? -22.359 32.344 0.312 1 66.75 352 LEU A O 1
ATOM 2640 N N . PRO A 1 353 ? -21.875 31.375 2.352 1 66.5 353 PRO A N 1
ATOM 2641 C CA . PRO A 1 353 ? -22.312 32.594 3.031 1 66.5 353 PRO A CA 1
ATOM 2642 C C . PRO A 1 353 ? -21.594 33.844 2.541 1 66.5 353 PRO A C 1
ATOM 2644 O O . PRO A 1 353 ? -20.5 33.75 1.974 1 66.5 353 PRO A O 1
ATOM 2647 N N . LYS A 1 354 ? -22.25 34.938 2.688 1 72.31 354 LYS A N 1
ATOM 2648 C CA . LYS A 1 354 ? -21.688 36.188 2.205 1 72.31 354 LYS A CA 1
ATOM 2649 C C . LYS A 1 354 ? -20.344 36.469 2.869 1 72.31 354 LYS A C 1
ATOM 2651 O O . LYS A 1 354 ? -20.234 36.406 4.094 1 72.31 354 LYS A O 1
ATOM 2656 N N . GLY A 1 355 ? -19.25 36.719 2.186 1 78.25 355 GLY A N 1
ATOM 2657 C CA . GLY A 1 355 ? -17.938 37.125 2.668 1 78.25 355 GLY A CA 1
ATOM 2658 C C . GLY A 1 355 ? -17.031 35.938 3.016 1 78.25 355 GLY A C 1
ATOM 2659 O O . GLY A 1 355 ? -15.859 36.125 3.328 1 78.25 355 GLY A O 1
ATOM 2660 N N . PHE A 1 356 ? -17.594 34.781 3.047 1 83.25 356 PHE A N 1
ATOM 2661 C CA . PHE A 1 356 ? -16.828 33.625 3.465 1 83.25 356 PHE A CA 1
ATOM 2662 C C . PHE A 1 356 ? -15.664 33.375 2.51 1 83.25 356 PHE A C 1
ATOM 2664 O O . PHE A 1 356 ? -14.656 32.75 2.896 1 83.25 356 PHE A O 1
ATOM 2671 N N . TRP A 1 357 ? -15.797 33.875 1.279 1 82.19 357 TRP A N 1
ATOM 2672 C CA . TRP A 1 357 ? -14.727 33.688 0.307 1 82.19 357 TRP A CA 1
ATOM 2673 C C . TRP A 1 357 ? -13.453 34.406 0.756 1 82.19 357 TRP A C 1
ATOM 2675 O O . TRP A 1 357 ? -12.344 33.969 0.415 1 82.19 357 TRP A O 1
ATOM 2685 N N . ILE A 1 358 ? -13.633 35.438 1.56 1 86.62 358 ILE A N 1
ATOM 2686 C CA . ILE A 1 358 ? -12.469 36.156 2.066 1 86.62 358 ILE A CA 1
ATOM 2687 C C . ILE A 1 358 ? -11.727 35.281 3.088 1 86.62 358 ILE A C 1
ATOM 2689 O O . ILE A 1 358 ? -10.5 35.312 3.154 1 86.62 358 ILE A O 1
ATOM 2693 N N . SER A 1 359 ? -12.5 34.562 3.879 1 85.75 359 SER A N 1
ATOM 2694 C CA . SER A 1 359 ? -11.891 33.656 4.859 1 85.75 359 SER A CA 1
ATOM 2695 C C . SER A 1 359 ? -11.133 32.531 4.176 1 85.75 359 SER A C 1
ATOM 2697 O O . SER A 1 359 ? -10.055 32.125 4.633 1 85.75 359 SER A O 1
ATOM 2699 N N . ILE A 1 360 ? -11.664 32.062 3.082 1 83.56 360 ILE A N 1
ATOM 2700 C CA . ILE A 1 360 ? -11.016 30.984 2.336 1 83.56 360 ILE A CA 1
ATOM 2701 C C . ILE A 1 360 ? -9.727 31.516 1.692 1 83.56 360 ILE A C 1
ATOM 2703 O O . ILE A 1 360 ? -8.688 30.844 1.738 1 83.56 360 ILE A O 1
ATOM 2707 N N . ALA A 1 361 ? -9.828 32.656 1.14 1 86.06 361 ALA A N 1
ATOM 2708 C CA . ALA A 1 361 ? -8.656 33.25 0.502 1 86.06 361 ALA A CA 1
ATOM 2709 C C . ALA A 1 361 ? -7.559 33.531 1.523 1 86.06 361 ALA A C 1
ATOM 2711 O O . ALA A 1 361 ? -6.375 33.344 1.25 1 86.06 361 ALA A O 1
ATOM 2712 N N . ALA A 1 362 ? -7.992 34.062 2.637 1 87.56 362 ALA A N 1
ATOM 2713 C CA . ALA A 1 362 ? -7.031 34.344 3.697 1 87.56 362 ALA A CA 1
ATOM 2714 C C . ALA A 1 362 ? -6.332 33.062 4.164 1 87.56 362 ALA A C 1
ATOM 2716 O O . ALA A 1 362 ? -5.117 33.062 4.371 1 87.56 362 ALA A O 1
ATOM 2717 N N . THR A 1 363 ? -7.086 32.062 4.34 1 86.19 363 THR A N 1
ATOM 2718 C CA . THR A 1 363 ? -6.516 30.797 4.754 1 86.19 363 THR A CA 1
ATOM 2719 C C . THR A 1 363 ? -5.535 30.266 3.703 1 86.19 363 THR A C 1
ATOM 2721 O O . THR A 1 363 ? -4.477 29.75 4.047 1 86.19 363 THR A O 1
ATOM 2724 N N . CYS A 1 364 ? -5.824 30.438 2.463 1 85.88 364 CYS A N 1
ATOM 2725 C CA . CYS A 1 364 ? -4.961 29.984 1.38 1 85.88 364 CYS A CA 1
ATOM 2726 C C . CYS A 1 364 ? -3.654 30.766 1.353 1 85.88 364 CYS A C 1
ATOM 2728 O O . CYS A 1 364 ? -2.582 30.188 1.177 1 85.88 364 CYS A O 1
ATOM 2730 N N . VAL A 1 365 ? -3.779 32.031 1.577 1 87.75 365 VAL A N 1
ATOM 2731 C CA . VAL A 1 365 ? -2.584 32.875 1.575 1 87.75 365 VAL A CA 1
ATOM 2732 C C . VAL A 1 365 ? -1.699 32.5 2.766 1 87.75 365 VAL A C 1
ATOM 2734 O O . VAL A 1 365 ? -0.481 32.375 2.625 1 87.75 365 VAL A O 1
ATOM 2737 N N . LEU A 1 366 ? -2.301 32.375 3.869 1 87.62 366 LEU A N 1
ATOM 2738 C CA . LEU A 1 366 ? -1.544 32.062 5.082 1 87.62 366 LEU A CA 1
ATOM 2739 C C . LEU A 1 366 ? -0.911 30.688 5.004 1 87.62 366 LEU A C 1
ATOM 2741 O O . LEU A 1 366 ? 0.261 30.516 5.348 1 87.62 366 LEU A O 1
ATOM 2745 N N . LYS A 1 367 ? -1.554 29.766 4.441 1 85.81 367 LYS A N 1
ATOM 2746 C CA . LYS A 1 367 ? -1.062 28.391 4.457 1 85.81 367 LYS A CA 1
ATOM 2747 C C . LYS A 1 367 ? -0.169 28.125 3.252 1 85.81 367 LYS A C 1
ATOM 2749 O O . LYS A 1 367 ? 0.817 27.391 3.357 1 85.81 367 LYS A O 1
ATOM 2754 N N . LEU A 1 368 ? -0.497 28.719 2.123 1 84.25 368 LEU A N 1
ATOM 2755 C CA . LEU A 1 368 ? 0.208 28.344 0.903 1 84.25 368 LEU A CA 1
ATOM 2756 C C . LEU A 1 368 ? 1.363 29.297 0.625 1 84.25 368 LEU A C 1
ATOM 2758 O O . LEU A 1 368 ? 2.283 28.969 -0.125 1 84.25 368 LEU A O 1
ATOM 2762 N N . ILE A 1 369 ? 1.328 30.453 1.223 1 88.31 369 ILE A N 1
ATOM 2763 C CA . ILE A 1 369 ? 2.402 31.406 0.98 1 88.31 369 ILE A CA 1
ATOM 2764 C C . ILE A 1 369 ? 3.199 31.625 2.266 1 88.31 369 ILE A C 1
ATOM 2766 O O . ILE A 1 369 ? 4.402 31.359 2.311 1 88.31 369 ILE A O 1
ATOM 2770 N N . LEU A 1 370 ? 2.508 32.031 3.273 1 89.5 370 LEU A N 1
ATOM 2771 C CA . LEU A 1 370 ? 3.213 32.344 4.516 1 89.5 370 LEU A CA 1
ATOM 2772 C C . LEU A 1 370 ? 3.701 31.062 5.188 1 89.5 370 LEU A C 1
ATOM 2774 O O . LEU A 1 370 ? 4.738 31.062 5.855 1 89.5 370 LEU A O 1
ATOM 2778 N N . GLY A 1 371 ? 2.959 30.016 5.082 1 88.25 371 GLY A N 1
ATOM 2779 C CA . GLY A 1 371 ? 3.352 28.75 5.684 1 88.25 371 GLY A CA 1
ATOM 2780 C C . GLY A 1 371 ? 4.711 28.266 5.215 1 88.25 371 GLY A C 1
ATOM 2781 O O . GLY A 1 371 ? 5.625 28.078 6.023 1 88.25 371 GLY A O 1
ATOM 2782 N N . PRO A 1 372 ? 4.91 28.156 3.904 1 88.31 372 PRO A N 1
ATOM 2783 C CA . PRO A 1 372 ? 6.211 27.719 3.385 1 88.31 372 PRO A CA 1
ATOM 2784 C C . PRO A 1 372 ? 7.332 28.688 3.742 1 88.31 372 PRO A C 1
ATOM 2786 O O . PRO A 1 372 ? 8.461 28.266 4.004 1 88.31 372 PRO A O 1
ATOM 2789 N N . ILE A 1 373 ? 7.031 29.969 3.766 1 91.44 373 ILE A N 1
ATOM 2790 C CA . ILE A 1 373 ? 8.039 30.953 4.145 1 91.44 373 ILE A CA 1
ATOM 2791 C C . ILE A 1 373 ? 8.461 30.719 5.594 1 91.44 373 ILE A C 1
ATOM 2793 O O . ILE A 1 373 ? 9.656 30.734 5.906 1 91.44 373 ILE A O 1
ATOM 2797 N N . LEU A 1 374 ? 7.5 30.516 6.41 1 90.56 374 LEU A N 1
ATOM 2798 C CA . LEU A 1 374 ? 7.789 30.234 7.812 1 90.56 374 LEU A CA 1
ATOM 2799 C C . LEU A 1 374 ? 8.57 28.938 7.961 1 90.56 374 LEU A C 1
ATOM 2801 O O . LEU A 1 374 ? 9.43 28.812 8.836 1 90.56 374 LEU A O 1
ATOM 2805 N N . GLY A 1 375 ? 8.25 27.969 7.164 1 90.88 375 GLY A N 1
ATOM 2806 C CA . GLY A 1 375 ? 8.992 26.703 7.191 1 90.88 375 GLY A CA 1
ATOM 2807 C C . GLY A 1 375 ? 10.461 26.875 6.852 1 90.88 375 GLY A C 1
ATOM 2808 O O . GLY A 1 375 ? 11.328 26.328 7.539 1 90.88 375 GLY A O 1
ATOM 2809 N N . ILE A 1 376 ? 10.742 27.672 5.844 1 91.69 376 ILE A N 1
ATOM 2810 C CA . ILE A 1 376 ? 12.117 27.922 5.426 1 91.69 376 ILE A CA 1
ATOM 2811 C C . ILE A 1 376 ? 12.852 28.719 6.504 1 91.69 376 ILE A C 1
ATOM 2813 O O . ILE A 1 376 ? 14.008 28.422 6.82 1 91.69 376 ILE A O 1
ATOM 2817 N N . LEU A 1 377 ? 12.172 29.703 7.039 1 93.44 377 LEU A N 1
ATOM 2818 C CA . LEU A 1 377 ? 12.773 30.5 8.102 1 93.44 377 LEU A CA 1
ATOM 2819 C C . LEU A 1 377 ? 13.039 29.641 9.336 1 93.44 377 LEU A C 1
ATOM 2821 O O . LEU A 1 377 ? 14.062 29.812 10.008 1 93.44 377 LEU A O 1
ATOM 2825 N N . TRP A 1 378 ? 12.102 28.75 9.617 1 94.69 378 TRP A N 1
ATOM 2826 C CA . TRP A 1 378 ? 12.258 27.844 10.75 1 94.69 378 TRP A CA 1
ATOM 2827 C C . TRP A 1 378 ? 13.469 26.938 10.547 1 94.69 378 TRP A C 1
ATOM 2829 O O . TRP A 1 378 ? 14.266 26.734 11.469 1 94.69 378 TRP A O 1
ATOM 2839 N N . ILE A 1 379 ? 13.688 26.422 9.383 1 94.31 379 ILE A N 1
ATOM 2840 C CA . ILE A 1 379 ? 14.812 25.547 9.07 1 94.31 379 ILE A CA 1
ATOM 2841 C C . ILE A 1 379 ? 16.109 26.344 9.188 1 94.31 379 ILE A C 1
ATOM 2843 O O . ILE A 1 379 ? 17.094 25.844 9.758 1 94.31 379 ILE A O 1
ATOM 2847 N N . GLN A 1 380 ? 16.125 27.594 8.703 1 93.69 380 GLN A N 1
ATOM 2848 C CA . GLN A 1 380 ? 17.312 28.422 8.797 1 93.69 380 GLN A CA 1
ATOM 2849 C C . GLN A 1 380 ? 17.641 28.766 10.258 1 93.69 380 GLN A C 1
ATOM 2851 O O . GLN A 1 380 ? 18.812 28.844 10.633 1 93.69 380 GLN A O 1
ATOM 2856 N N . GLY A 1 381 ? 16.594 28.953 10.969 1 93.81 381 GLY A N 1
ATOM 2857 C CA . GLY A 1 381 ? 16.812 29.188 12.391 1 93.81 381 GLY A CA 1
ATOM 2858 C C . GLY A 1 381 ? 17.359 27.969 13.109 1 93.81 381 GLY A C 1
ATOM 2859 O O . GLY A 1 381 ? 18.234 28.094 13.969 1 93.81 381 GLY A O 1
ATOM 2860 N N . LEU A 1 382 ? 16.875 26.781 12.773 1 93.5 382 LEU A N 1
ATOM 2861 C CA . LEU A 1 382 ? 17.328 25.547 13.391 1 93.5 382 LEU A CA 1
ATOM 2862 C C . LEU A 1 382 ? 18.781 25.25 13.023 1 93.5 382 LEU A C 1
ATOM 2864 O O . LEU A 1 382 ? 19.516 24.641 13.805 1 93.5 382 LEU A O 1
ATOM 2868 N N . LYS A 1 383 ? 19.188 25.625 11.828 1 92.25 383 LYS A N 1
ATOM 2869 C CA . LYS A 1 383 ? 20.547 25.375 11.359 1 92.25 383 LYS A CA 1
ATOM 2870 C C . LYS A 1 383 ? 21.578 26.156 12.195 1 92.25 383 LYS A C 1
ATOM 2872 O O . LYS A 1 383 ? 22.75 25.812 12.219 1 92.25 383 LYS A O 1
ATOM 2877 N N . ARG A 1 384 ? 21.125 27.188 12.852 1 92.06 384 ARG A N 1
ATOM 2878 C CA . ARG A 1 384 ? 22 27.969 13.727 1 92.06 384 ARG A CA 1
ATOM 2879 C C . ARG A 1 384 ? 22.109 27.328 15.102 1 92.06 384 ARG A C 1
ATOM 2881 O O . ARG A 1 384 ? 22.906 27.766 15.938 1 92.06 384 ARG A O 1
ATOM 2888 N N . THR A 1 385 ? 21.312 26.328 15.281 1 90.19 385 THR A N 1
ATOM 2889 C CA . THR A 1 385 ? 21.344 25.547 16.516 1 90.19 385 THR A CA 1
ATOM 2890 C C . THR A 1 385 ? 21.859 24.141 16.266 1 90.19 385 THR A C 1
ATOM 2892 O O . THR A 1 385 ? 21.969 23.719 15.109 1 90.19 385 THR A O 1
ATOM 2895 N N . PRO A 1 386 ? 22.312 23.469 17.266 1 88 386 PRO A N 1
ATOM 2896 C CA . PRO A 1 386 ? 22.812 22.109 17.078 1 88 386 PRO A CA 1
ATOM 2897 C C . PRO A 1 386 ? 21.703 21.094 16.812 1 88 386 PRO A C 1
ATOM 2899 O O . PRO A 1 386 ? 21.969 19.891 16.719 1 88 386 PRO A O 1
ATOM 2902 N N . LEU A 1 387 ? 20.531 21.5 16.578 1 89.62 387 LEU A N 1
ATOM 2903 C CA . LEU A 1 387 ? 19.391 20.594 16.453 1 89.62 387 LEU A CA 1
ATOM 2904 C C . LEU A 1 387 ? 19.328 20 15.039 1 89.62 387 LEU A C 1
ATOM 2906 O O . LEU A 1 387 ? 18.75 18.938 14.836 1 89.62 387 LEU A O 1
ATOM 2910 N N . ILE A 1 388 ? 19.844 20.703 14.023 1 88.94 388 ILE A N 1
ATOM 2911 C CA . ILE A 1 388 ? 19.828 20.203 12.656 1 88.94 388 ILE A CA 1
ATOM 2912 C C . ILE A 1 388 ? 21.188 20.469 12 1 88.94 388 ILE A C 1
ATOM 2914 O O . ILE A 1 388 ? 21.781 21.531 12.227 1 88.94 388 ILE A O 1
ATOM 2918 N N . ASN A 1 389 ? 21.641 19.438 11.375 1 86.69 389 ASN A N 1
ATOM 2919 C CA . ASN A 1 389 ? 22.875 19.578 10.602 1 86.69 389 ASN A CA 1
ATOM 2920 C C . ASN A 1 389 ? 22.594 19.797 9.125 1 86.69 389 ASN A C 1
ATOM 2922 O O . ASN A 1 389 ? 21.531 19.406 8.625 1 86.69 389 ASN A O 1
ATOM 2926 N N . GLU A 1 390 ? 23.469 20.375 8.445 1 84.69 390 GLU A N 1
ATOM 2927 C CA . GLU A 1 390 ? 23.328 20.703 7.031 1 84.69 390 GLU A CA 1
ATOM 2928 C C . GLU A 1 390 ? 23.203 19.438 6.188 1 84.69 390 GLU A C 1
ATOM 2930 O O . GLU A 1 390 ? 22.578 19.453 5.121 1 84.69 390 GLU A O 1
ATOM 2935 N N . ASN A 1 391 ? 23.594 18.328 6.73 1 86.19 391 ASN A N 1
ATOM 2936 C CA . ASN A 1 391 ? 23.609 17.094 5.965 1 86.19 391 ASN A CA 1
ATOM 2937 C C . ASN A 1 391 ? 22.281 16.328 6.098 1 86.19 391 ASN A C 1
ATOM 2939 O O . ASN A 1 391 ? 22.031 15.383 5.355 1 86.19 391 ASN A O 1
ATOM 2943 N N . GLN A 1 392 ? 21.484 16.844 6.969 1 91.38 392 GLN A N 1
ATOM 2944 C CA . GLN A 1 392 ? 20.203 16.188 7.16 1 91.38 392 GLN A CA 1
ATOM 2945 C C . GLN A 1 392 ? 19.156 16.75 6.215 1 91.38 392 GLN A C 1
ATOM 2947 O O . GLN A 1 392 ? 18.172 17.344 6.656 1 91.38 392 GLN A O 1
ATOM 2952 N N . ARG A 1 393 ? 19.25 16.453 4.992 1 91.56 393 ARG A N 1
ATOM 2953 C CA . ARG A 1 393 ? 18.453 17.031 3.92 1 91.56 393 ARG A CA 1
ATOM 2954 C C . ARG A 1 393 ? 17.016 16.516 3.963 1 91.56 393 ARG A C 1
ATOM 2956 O O . ARG A 1 393 ? 16.078 17.266 3.678 1 91.56 393 ARG A O 1
ATOM 2963 N N . MET A 1 394 ? 16.875 15.266 4.312 1 93.69 394 MET A N 1
ATOM 2964 C CA . MET A 1 394 ? 15.539 14.688 4.348 1 93.69 394 MET A CA 1
ATOM 2965 C C . MET A 1 394 ? 14.695 15.336 5.438 1 93.69 394 MET A C 1
ATOM 2967 O O . MET A 1 394 ? 13.5 15.586 5.242 1 93.69 394 MET A O 1
ATOM 2971 N N . MET A 1 395 ? 15.32 15.594 6.551 1 94.06 395 MET A N 1
ATOM 2972 C CA . MET A 1 395 ? 14.609 16.266 7.633 1 94.06 395 MET A CA 1
ATOM 2973 C C . MET A 1 395 ? 14.172 17.672 7.207 1 94.06 395 MET A C 1
ATOM 2975 O O . MET A 1 395 ? 13.039 18.078 7.473 1 94.06 395 MET A O 1
ATOM 2979 N N . GLN A 1 396 ? 15.039 18.359 6.547 1 93.19 396 GLN A N 1
ATOM 2980 C CA . GLN A 1 396 ? 14.719 19.703 6.055 1 93.19 396 GLN A CA 1
ATOM 2981 C C . GLN A 1 396 ? 13.578 19.656 5.047 1 93.19 396 GLN A C 1
ATOM 2983 O O . GLN A 1 396 ? 12.688 20.5 5.074 1 93.19 396 GLN A O 1
ATOM 2988 N N . LEU A 1 397 ? 13.648 18.672 4.215 1 92.19 397 LEU A N 1
ATOM 2989 C CA . LEU A 1 397 ? 12.617 18.516 3.195 1 92.19 397 LEU A CA 1
ATOM 2990 C C . LEU A 1 397 ? 11.25 18.266 3.836 1 92.19 397 LEU A C 1
ATOM 2992 O O . LEU A 1 397 ? 10.258 18.891 3.463 1 92.19 397 LEU A O 1
ATOM 2996 N N . VAL A 1 398 ? 11.211 17.328 4.789 1 93.44 398 VAL A N 1
ATOM 2997 C CA . VAL A 1 398 ? 9.945 16.969 5.426 1 93.44 398 VAL A CA 1
ATOM 2998 C C . VAL A 1 398 ? 9.383 18.172 6.176 1 93.44 398 VAL A C 1
ATOM 3000 O O . VAL A 1 398 ? 8.188 18.453 6.102 1 93.44 398 VAL A O 1
ATOM 3003 N N . ILE A 1 399 ? 10.234 18.922 6.848 1 92.12 399 ILE A N 1
ATOM 3004 C CA . ILE A 1 399 ? 9.805 20.109 7.578 1 92.12 399 ILE A CA 1
ATOM 3005 C C . ILE A 1 399 ? 9.281 21.172 6.598 1 92.12 399 ILE A C 1
ATOM 3007 O O . ILE A 1 399 ? 8.242 21.797 6.84 1 92.12 399 ILE A O 1
ATOM 3011 N N . ALA A 1 400 ? 9.93 21.297 5.504 1 89.88 400 ALA A N 1
ATOM 3012 C CA . ALA A 1 400 ? 9.531 22.281 4.504 1 89.88 400 ALA A CA 1
ATOM 3013 C C . ALA A 1 400 ? 8.188 21.922 3.885 1 89.88 400 ALA A C 1
ATOM 3015 O O . ALA A 1 400 ? 7.324 22.781 3.711 1 89.88 400 ALA A O 1
ATOM 3016 N N . ILE A 1 401 ? 8.016 20.672 3.553 1 89.31 401 ILE A N 1
ATOM 3017 C CA . ILE A 1 401 ? 6.777 20.234 2.928 1 89.31 401 ILE A CA 1
ATOM 3018 C C . ILE A 1 401 ? 5.625 20.359 3.918 1 89.31 401 ILE A C 1
ATOM 3020 O O . ILE A 1 401 ? 4.512 20.734 3.537 1 89.31 401 ILE A O 1
ATOM 3024 N N . THR A 1 402 ? 5.895 20.047 5.137 1 86.75 402 THR A N 1
ATOM 3025 C CA . THR A 1 402 ? 4.863 20.125 6.164 1 86.75 402 THR A CA 1
ATOM 3026 C C . THR A 1 402 ? 4.41 21.562 6.367 1 86.75 402 THR A C 1
ATOM 3028 O O . THR A 1 402 ? 3.24 21.812 6.664 1 86.75 402 THR A O 1
ATOM 3031 N N . GLY A 1 403 ? 5.312 22.484 6.207 1 82.56 403 GLY A N 1
ATOM 3032 C CA . GLY A 1 403 ? 4.953 23.891 6.305 1 82.56 403 GLY A CA 1
ATOM 3033 C C . GLY A 1 403 ? 4.043 24.359 5.184 1 82.56 403 GLY A C 1
ATOM 3034 O O . GLY A 1 403 ? 3.312 25.344 5.34 1 82.56 403 GLY A O 1
ATOM 3035 N N . ALA A 1 404 ? 4.027 23.562 4.102 1 78.62 404 ALA A N 1
ATOM 3036 C CA . ALA A 1 404 ? 3.229 23.938 2.938 1 78.62 404 ALA A CA 1
ATOM 3037 C C . ALA A 1 404 ? 1.965 23.094 2.842 1 78.62 404 ALA A C 1
ATOM 3039 O O . ALA A 1 404 ? 1.158 23.266 1.926 1 78.62 404 ALA A O 1
ATOM 3040 N N . SER A 1 405 ? 1.8 22.219 3.678 1 70.5 405 SER A N 1
ATOM 3041 C CA . SER A 1 405 ? 0.712 21.25 3.545 1 70.5 405 SER A CA 1
ATOM 3042 C C . SER A 1 405 ? -0.621 21.859 3.971 1 70.5 405 SER A C 1
ATOM 3044 O O . SER A 1 405 ? -0.693 22.562 4.98 1 70.5 405 SER A O 1
ATOM 3046 N N . LYS A 1 406 ? -1.633 22.062 2.998 1 59.19 406 LYS A N 1
ATOM 3047 C CA . LYS A 1 406 ? -2.932 22.703 3.18 1 59.19 406 LYS A CA 1
ATOM 3048 C C . LYS A 1 406 ? -3.92 21.766 3.859 1 59.19 406 LYS A C 1
ATOM 3050 O O . LYS A 1 406 ? -4.723 22.188 4.691 1 59.19 406 LYS A O 1
ATOM 3055 N N . LEU A 1 407 ? -4.297 20.656 3.129 1 53.31 407 LEU A N 1
ATOM 3056 C CA . LEU A 1 407 ? -5.602 20.016 3.232 1 53.31 407 LEU A CA 1
ATOM 3057 C C . LEU A 1 407 ? -5.652 19.078 4.445 1 53.31 407 LEU A C 1
ATOM 3059 O O . LEU A 1 407 ? -4.715 18.312 4.688 1 53.31 407 LEU A O 1
ATOM 3063 N N . MET A 1 408 ? -6.371 19.578 5.449 1 48.41 408 MET A N 1
ATOM 3064 C CA . MET A 1 408 ? -6.645 18.703 6.59 1 48.41 408 MET A CA 1
ATOM 3065 C C . MET A 1 408 ? -7.195 17.359 6.129 1 48.41 408 MET A C 1
ATOM 3067 O O . MET A 1 408 ? -7.973 17.297 5.176 1 48.41 408 MET A O 1
ATOM 3071 N N . GLN A 1 409 ? -6.648 16.312 6.277 1 45.12 409 GLN A N 1
ATOM 3072 C CA . GLN A 1 409 ? -7.312 15.016 6.254 1 45.12 409 GLN A CA 1
ATOM 3073 C C . GLN A 1 409 ? -8.703 15.094 6.887 1 45.12 409 GLN A C 1
ATOM 3075 O O . GLN A 1 409 ? -9.125 14.164 7.57 1 45.12 409 GLN A O 1
ATOM 3080 N N . LYS A 1 410 ? -9.242 16.219 7.055 1 41.09 410 LYS A N 1
ATOM 3081 C CA . LYS A 1 410 ? -10.461 16.547 7.781 1 41.09 410 LYS A CA 1
ATOM 3082 C C . LYS A 1 410 ? -11.633 15.695 7.316 1 41.09 410 LYS A C 1
ATOM 3084 O O . LYS A 1 410 ? -12.609 15.516 8.047 1 41.09 410 LYS A O 1
ATOM 3089 N N . GLU A 1 411 ? -11.539 15.469 6.121 1 36.81 411 GLU A N 1
ATOM 3090 C CA . GLU A 1 411 ? -12.719 14.859 5.523 1 36.81 411 GLU A CA 1
ATOM 3091 C C . GLU A 1 411 ? -13 13.484 6.133 1 36.81 411 GLU A C 1
ATOM 3093 O O . GLU A 1 411 ? -14.156 13.086 6.273 1 36.81 411 GLU A O 1
ATOM 3098 N N . GLU A 1 412 ? -11.953 12.812 6.418 1 37.94 412 GLU A N 1
ATOM 3099 C CA . GLU A 1 412 ? -12.266 11.586 7.152 1 37.94 412 GLU A CA 1
ATOM 3100 C C . GLU A 1 412 ? -12.992 11.898 8.453 1 37.94 412 GLU A C 1
ATOM 3102 O O . GLU A 1 412 ? -13.953 11.211 8.82 1 37.94 412 GLU A O 1
ATOM 3107 N N . MET A 1 413 ? -12.484 12.945 9.078 1 37.5 413 MET A N 1
ATOM 3108 C CA . MET A 1 413 ? -13.109 13.359 10.328 1 37.5 413 MET A CA 1
ATOM 3109 C C . MET A 1 413 ? -14.438 14.055 10.07 1 37.5 413 MET A C 1
ATOM 3111 O O . MET A 1 413 ? -15.398 13.875 10.82 1 37.5 413 MET A O 1
ATOM 3115 N N . MET A 1 414 ? -14.414 14.938 9.07 1 38 414 MET A N 1
ATOM 3116 C CA . MET A 1 414 ? -15.664 15.617 8.75 1 38 414 MET A CA 1
ATOM 3117 C C . MET A 1 414 ? -16.719 14.617 8.289 1 38 414 MET A C 1
ATOM 3119 O O . MET A 1 414 ? -17.906 14.805 8.539 1 38 414 MET A O 1
ATOM 3123 N N . GLN A 1 415 ? -16.312 13.781 7.453 1 37.28 415 GLN A N 1
ATOM 3124 C CA . GLN A 1 415 ? -17.281 12.766 7.051 1 37.28 415 GLN A CA 1
ATOM 3125 C C . GLN A 1 415 ? -17.812 12 8.258 1 37.28 415 GLN A C 1
ATOM 3127 O O . GLN A 1 415 ? -18.953 11.547 8.258 1 37.28 415 GLN A O 1
ATOM 3132 N N . TYR A 1 416 ? -16.953 11.789 9.133 1 35.69 416 TYR A N 1
ATOM 3133 C CA . TYR A 1 416 ? -17.453 11.273 10.406 1 35.69 416 TYR A CA 1
ATOM 3134 C C . TYR A 1 416 ? -18.516 12.195 11 1 35.69 416 TYR A C 1
ATOM 3136 O O . TYR A 1 416 ? -19.5 11.727 11.562 1 35.69 416 TYR A O 1
ATOM 3144 N N . PHE A 1 417 ? -18.25 13.555 10.969 1 35.62 417 PHE A N 1
ATOM 3145 C CA . PHE A 1 417 ? -19.172 14.5 11.57 1 35.62 417 PHE A CA 1
ATOM 3146 C C . PHE A 1 417 ? -20.172 15.023 10.539 1 35.62 417 PHE A C 1
ATOM 3148 O O . PHE A 1 417 ? -21.281 15.438 10.883 1 35.62 417 PHE A O 1
ATOM 3155 N N . ALA A 1 418 ? -19.812 15.227 9.383 1 34.25 418 ALA A N 1
ATOM 3156 C CA . ALA A 1 418 ? -20.75 15.805 8.414 1 34.25 418 ALA A CA 1
ATOM 3157 C C . ALA A 1 418 ? -21.953 14.898 8.203 1 34.25 418 ALA A C 1
ATOM 3159 O O . ALA A 1 418 ? -23.016 15.359 7.762 1 34.25 418 ALA A O 1
ATOM 3160 N N . ARG A 1 419 ? -21.859 13.695 8.141 1 34.16 419 ARG A N 1
ATOM 3161 C CA . ARG A 1 419 ? -23.109 12.984 7.887 1 34.16 419 ARG A CA 1
ATOM 3162 C C . ARG A 1 419 ? -24.188 13.406 8.875 1 34.16 419 ARG A C 1
ATOM 3164 O O . ARG A 1 419 ? -25.344 13 8.75 1 34.16 419 ARG A O 1
ATOM 3171 N N . LYS A 1 420 ? -23.828 13.867 10.102 1 32.5 420 LYS A N 1
ATOM 3172 C CA . LYS A 1 420 ? -25.031 14.281 10.828 1 32.5 420 LYS A CA 1
ATOM 3173 C C . LYS A 1 420 ? -25.75 15.422 10.109 1 32.5 420 LYS A C 1
ATOM 3175 O O . LYS A 1 420 ? -26.969 15.469 10.07 1 32.5 420 LYS A O 1
ATOM 3180 N N . ASP A 1 421 ? -25.125 16.641 9.891 1 29.84 421 ASP A N 1
ATOM 3181 C CA . ASP A 1 421 ? -25.859 17.766 9.359 1 29.84 421 ASP A CA 1
ATOM 3182 C C . ASP A 1 421 ? -25.828 17.781 7.832 1 29.84 421 ASP A C 1
ATOM 3184 O O . ASP A 1 421 ? -24.875 18.266 7.23 1 29.84 421 ASP A O 1
ATOM 3188 N N . SER A 1 422 ? -26.172 16.812 7.023 1 32.66 422 SER A N 1
ATOM 3189 C CA . SER A 1 422 ? -26.609 16.922 5.637 1 32.66 422 SER A CA 1
ATOM 3190 C C . SER A 1 422 ? -27.125 18.328 5.336 1 32.66 422 SER A C 1
ATOM 3192 O O . SER A 1 422 ? -27.391 18.672 4.184 1 32.66 422 SER A O 1
ATOM 3194 N N . LYS A 1 423 ? -27.828 19.047 6.387 1 29.05 423 LYS A N 1
ATOM 3195 C CA . LYS A 1 423 ? -28.391 20.359 6.117 1 29.05 423 LYS A CA 1
ATOM 3196 C C . LYS A 1 423 ? -27.297 21.438 6.094 1 29.05 423 LYS A C 1
ATOM 3198 O O . LYS A 1 423 ? -27.594 22.625 6.152 1 29.05 423 LYS A O 1
ATOM 3203 N N . LEU A 1 424 ? -26.203 20.891 6.262 1 25.06 424 LEU A N 1
ATOM 3204 C CA . LEU A 1 424 ? -25.391 22.109 6.328 1 25.06 424 LEU A CA 1
ATOM 3205 C C . LEU A 1 424 ? -25.406 22.844 4.992 1 25.06 424 LEU A C 1
ATOM 3207 O O . LEU A 1 424 ? -24.703 23.828 4.812 1 25.06 424 LEU A O 1
ATOM 3211 N N . TYR A 1 425 ? -25.672 22.125 3.781 1 23.36 425 TYR A N 1
ATOM 3212 C CA . TYR A 1 425 ? -25.828 23.078 2.684 1 23.36 425 TYR A CA 1
ATOM 3213 C C . TYR A 1 425 ? -27.094 23.906 2.863 1 23.36 425 TYR A C 1
ATOM 3215 O O . TYR A 1 425 ? -28.141 23.391 3.252 1 23.36 425 TYR A O 1
ATOM 3223 N N . MET B 1 1 ? 28.375 -22.328 -4.504 1 38.03 1 MET B N 1
ATOM 3224 C CA . MET B 1 1 ? 27.031 -21.906 -4.109 1 38.03 1 MET B CA 1
ATOM 3225 C C . MET B 1 1 ? 26.797 -22.125 -2.617 1 38.03 1 MET B C 1
ATOM 3227 O O . MET B 1 1 ? 26.922 -23.25 -2.133 1 38.03 1 MET B O 1
ATOM 3231 N N . SER B 1 2 ? 27.234 -21.359 -1.771 1 47.66 2 SER B N 1
ATOM 3232 C CA . SER B 1 2 ? 27.281 -21.578 -0.331 1 47.66 2 SER B CA 1
ATOM 3233 C C . SER B 1 2 ? 26.016 -22.281 0.163 1 47.66 2 SER B C 1
ATOM 3235 O O . SER B 1 2 ? 24.906 -21.906 -0.218 1 47.66 2 SER B O 1
ATOM 3237 N N . GLU B 1 3 ? 26.062 -23.531 0.499 1 57.94 3 GLU B N 1
ATOM 3238 C CA . GLU B 1 3 ? 25.078 -24.547 0.844 1 57.94 3 GLU B CA 1
ATOM 3239 C C . GLU B 1 3 ? 24.125 -24.047 1.929 1 57.94 3 GLU B C 1
ATOM 3241 O O . GLU B 1 3 ? 24.562 -23.703 3.029 1 57.94 3 GLU B O 1
ATOM 3246 N N . VAL B 1 4 ? 23.109 -23.344 1.487 1 67.81 4 VAL B N 1
ATOM 3247 C CA . VAL B 1 4 ? 22.062 -23.031 2.461 1 67.81 4 VAL B CA 1
ATOM 3248 C C . VAL B 1 4 ? 21.656 -24.312 3.205 1 67.81 4 VAL B C 1
ATOM 3250 O O . VAL B 1 4 ? 21.375 -25.328 2.584 1 67.81 4 VAL B O 1
ATOM 3253 N N . SER B 1 5 ? 22.078 -24.422 4.508 1 79.94 5 SER B N 1
ATOM 3254 C CA . SER B 1 5 ? 21.641 -25.531 5.34 1 79.94 5 SER B CA 1
ATOM 3255 C C . SER B 1 5 ? 20.141 -25.719 5.285 1 79.94 5 SER B C 1
ATOM 3257 O O . SER B 1 5 ? 19.406 -24.781 4.949 1 79.94 5 SER B O 1
ATOM 3259 N N . ILE B 1 6 ? 19.625 -26.875 5.438 1 81 6 ILE B N 1
ATOM 3260 C CA . ILE B 1 6 ? 18.203 -27.219 5.43 1 81 6 ILE B CA 1
ATOM 3261 C C . ILE B 1 6 ? 17.453 -26.359 6.453 1 81 6 ILE B C 1
ATOM 3263 O O . ILE B 1 6 ? 16.359 -25.859 6.18 1 81 6 ILE B O 1
ATOM 3267 N N . GLY B 1 7 ? 18.109 -26.219 7.625 1 78.44 7 GLY B N 1
ATOM 3268 C CA . GLY B 1 7 ? 17.484 -25.391 8.648 1 78.44 7 GLY B CA 1
ATOM 3269 C C . GLY B 1 7 ? 17.312 -23.953 8.219 1 78.44 7 GLY B C 1
ATOM 3270 O O . GLY B 1 7 ? 16.281 -23.328 8.484 1 78.44 7 GLY B O 1
ATOM 3271 N N . GLN B 1 8 ? 18.234 -23.5 7.555 1 82.06 8 GLN B N 1
ATOM 3272 C CA . GLN B 1 8 ? 18.188 -22.141 7.047 1 82.06 8 GLN B CA 1
ATOM 3273 C C . GLN B 1 8 ? 17.094 -22 5.98 1 82.06 8 GLN B C 1
ATOM 3275 O O . GLN B 1 8 ? 16.391 -20.984 5.938 1 82.06 8 GLN B O 1
ATOM 3280 N N . ALA B 1 9 ? 16.953 -23.031 5.195 1 81.19 9 ALA B N 1
ATOM 3281 C CA . ALA B 1 9 ? 15.953 -23.016 4.129 1 81.19 9 ALA B CA 1
ATOM 3282 C C . ALA B 1 9 ? 14.539 -23.031 4.699 1 81.19 9 ALA B C 1
ATOM 3284 O O . ALA B 1 9 ? 13.664 -22.312 4.211 1 81.19 9 ALA B O 1
ATOM 3285 N N . ILE B 1 10 ? 14.391 -23.734 5.688 1 82.06 10 ILE B N 1
ATOM 3286 C CA . ILE B 1 10 ? 13.086 -23.828 6.324 1 82.06 10 ILE B CA 1
ATOM 3287 C C . ILE B 1 10 ? 12.727 -22.484 6.965 1 82.06 10 ILE B C 1
ATOM 3289 O O . ILE B 1 10 ? 11.609 -22 6.793 1 82.06 10 ILE B O 1
ATOM 3293 N N . PHE B 1 11 ? 13.703 -21.984 7.633 1 83.56 11 PHE B N 1
ATOM 3294 C CA . PHE B 1 11 ? 13.445 -20.703 8.297 1 83.56 11 PHE B CA 1
ATOM 3295 C C . PHE B 1 11 ? 13.133 -19.625 7.273 1 83.56 11 PHE B C 1
ATOM 3297 O O . PHE B 1 11 ? 12.211 -18.828 7.469 1 83.56 11 PHE B O 1
ATOM 3304 N N . THR B 1 12 ? 13.82 -19.625 6.234 1 82.88 12 THR B N 1
ATOM 3305 C CA . THR B 1 12 ? 13.641 -18.625 5.195 1 82.88 12 THR B CA 1
ATOM 3306 C C . THR B 1 12 ? 12.273 -18.766 4.535 1 82.88 12 THR B C 1
ATOM 3308 O O . THR B 1 12 ? 11.672 -17.781 4.098 1 82.88 12 THR B O 1
ATOM 3311 N N . SER B 1 13 ? 11.766 -20 4.527 1 84.19 13 SER B N 1
ATOM 3312 C CA . SER B 1 13 ? 10.461 -20.234 3.922 1 84.19 13 SER B CA 1
ATOM 3313 C C . SER B 1 13 ? 9.328 -19.875 4.883 1 84.19 13 SER B C 1
ATOM 3315 O O . SER B 1 13 ? 8.25 -19.453 4.453 1 84.19 13 SER B O 1
ATOM 3317 N N . ILE B 1 14 ? 9.555 -19.906 6.062 1 86.88 14 ILE B N 1
ATOM 3318 C CA . ILE B 1 14 ? 8.523 -19.656 7.062 1 86.88 14 ILE B CA 1
ATOM 3319 C C . ILE B 1 14 ? 8.328 -18.156 7.262 1 86.88 14 ILE B C 1
ATOM 3321 O O . ILE B 1 14 ? 7.219 -17.703 7.523 1 86.88 14 ILE B O 1
ATOM 3325 N N . LYS B 1 15 ? 9.367 -17.438 7.078 1 88.25 15 LYS B N 1
ATOM 3326 C CA . LYS B 1 15 ? 9.352 -15.992 7.324 1 88.25 15 LYS B CA 1
ATOM 3327 C C . LYS B 1 15 ? 8.297 -15.305 6.465 1 88.25 15 LYS B C 1
ATOM 3329 O O . LYS B 1 15 ? 7.426 -14.602 6.988 1 88.25 15 LYS B O 1
ATOM 3334 N N . PRO B 1 16 ? 8.312 -15.531 5.176 1 89.19 16 PRO B N 1
ATOM 3335 C CA . PRO B 1 16 ? 7.289 -14.891 4.355 1 89.19 16 PRO B CA 1
ATOM 3336 C C . PRO B 1 16 ? 5.883 -15.391 4.668 1 89.19 16 PRO B C 1
ATOM 3338 O O . PRO B 1 16 ? 4.914 -14.633 4.566 1 89.19 16 PRO B O 1
ATOM 3341 N N . LEU B 1 17 ? 5.777 -16.641 5.062 1 90.12 17 LEU B N 1
ATOM 3342 C CA . LEU B 1 17 ? 4.469 -17.203 5.391 1 90.12 17 LEU B CA 1
ATOM 3343 C C . LEU B 1 17 ? 3.91 -16.562 6.66 1 90.12 17 LEU B C 1
ATOM 3345 O O . LEU B 1 17 ? 2.701 -16.344 6.766 1 90.12 17 LEU B O 1
ATOM 3349 N N . THR B 1 18 ? 4.758 -16.312 7.566 1 90.69 18 THR B N 1
ATOM 3350 C CA . THR B 1 18 ? 4.328 -15.664 8.797 1 90.69 18 THR B CA 1
ATOM 3351 C C . THR B 1 18 ? 3.869 -14.234 8.523 1 90.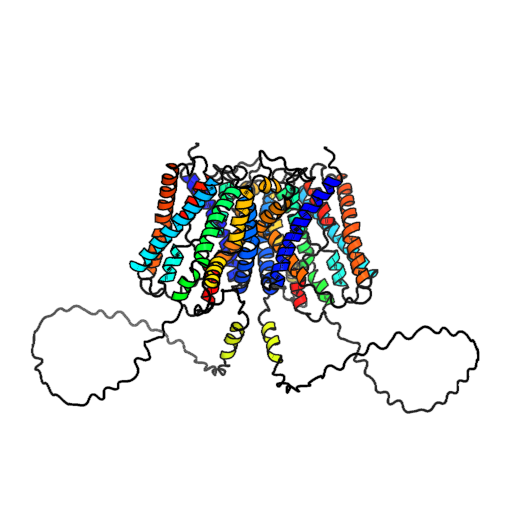69 18 THR B C 1
ATOM 3353 O O . THR B 1 18 ? 2.898 -13.766 9.117 1 90.69 18 THR B O 1
ATOM 3356 N N . LYS B 1 19 ? 4.59 -13.602 7.66 1 91.94 19 LYS B N 1
ATOM 3357 C CA . LYS B 1 19 ? 4.219 -12.242 7.262 1 91.94 19 LYS B CA 1
ATOM 3358 C C . LYS B 1 19 ? 2.83 -12.219 6.625 1 91.94 19 LYS B C 1
ATOM 3360 O O . LYS B 1 19 ? 1.99 -11.398 6.988 1 91.94 19 LYS B O 1
ATOM 3365 N N . VAL B 1 20 ? 2.582 -13.133 5.746 1 91.62 20 VAL B N 1
ATOM 3366 C CA . VAL B 1 20 ? 1.303 -13.211 5.047 1 91.62 20 VAL B CA 1
ATOM 3367 C C . VAL B 1 20 ? 0.199 -13.594 6.031 1 91.62 20 VAL B C 1
ATOM 3369 O O . VAL B 1 20 ? -0.893 -13.023 6 1 91.62 20 VAL B O 1
ATOM 3372 N N . ALA B 1 21 ? 0.497 -14.5 6.918 1 93.06 21 ALA B N 1
ATOM 3373 C CA . ALA B 1 21 ? -0.468 -14.938 7.926 1 93.06 21 ALA B CA 1
ATOM 3374 C C . ALA B 1 21 ? -0.817 -13.797 8.875 1 93.06 21 ALA B C 1
ATOM 3376 O O . ALA B 1 21 ? -1.976 -13.641 9.273 1 93.06 21 ALA B O 1
ATOM 3377 N N . ALA B 1 22 ? 0.181 -13.078 9.219 1 94.75 22 ALA B N 1
ATOM 3378 C CA . ALA B 1 22 ? -0.043 -11.953 10.125 1 94.75 22 ALA B CA 1
ATOM 3379 C C . ALA B 1 22 ? -0.924 -10.891 9.477 1 94.75 22 ALA B C 1
ATOM 3381 O O . ALA B 1 22 ? -1.812 -10.328 10.125 1 94.75 22 ALA B O 1
ATOM 3382 N N . LEU B 1 23 ? -0.625 -10.633 8.25 1 95.06 23 LEU B N 1
ATOM 3383 C CA . LEU B 1 23 ? -1.428 -9.648 7.531 1 95.06 23 LEU B CA 1
ATOM 3384 C C . LEU B 1 23 ? -2.863 -10.141 7.367 1 95.06 23 LEU B C 1
ATOM 3386 O O . LEU B 1 23 ? -3.809 -9.367 7.535 1 95.06 23 LEU B O 1
ATOM 3390 N N . ALA B 1 24 ? -3.014 -11.391 7.012 1 93.81 24 ALA B N 1
ATOM 3391 C CA . ALA B 1 24 ? -4.348 -11.977 6.949 1 93.81 24 ALA B CA 1
ATOM 3392 C C . ALA B 1 24 ? -5.031 -11.938 8.312 1 93.81 24 ALA B C 1
ATOM 3394 O O . ALA B 1 24 ? -6.242 -11.719 8.398 1 93.81 24 ALA B O 1
ATOM 3395 N N . GLY B 1 25 ? -4.254 -12.188 9.32 1 94.38 25 GLY B N 1
ATOM 3396 C CA . GLY B 1 25 ? -4.777 -12.102 10.672 1 94.38 25 GLY B CA 1
ATOM 3397 C C . GLY B 1 25 ? -5.309 -10.727 11.023 1 94.38 25 GLY B C 1
ATOM 3398 O O . GLY B 1 25 ? -6.34 -10.602 11.688 1 94.38 25 GLY B O 1
ATOM 3399 N N . CYS B 1 26 ? -4.641 -9.727 10.594 1 94.62 26 CYS B N 1
ATOM 3400 C CA . CYS B 1 26 ? -5.105 -8.359 10.789 1 94.62 26 CYS B CA 1
ATOM 3401 C C . CYS B 1 26 ? -6.457 -8.141 10.117 1 94.62 26 CYS B C 1
ATOM 3403 O O . CYS B 1 26 ? -7.363 -7.562 10.711 1 94.62 26 CYS B O 1
ATOM 3405 N N . GLY B 1 27 ? -6.559 -8.578 8.867 1 94.38 27 GLY B N 1
ATOM 3406 C CA . GLY B 1 27 ? -7.844 -8.508 8.188 1 94.38 27 GLY B CA 1
ATOM 3407 C C . GLY B 1 27 ? -8.945 -9.242 8.93 1 94.38 27 GLY B C 1
ATOM 3408 O O . GLY B 1 27 ? -10.07 -8.742 9.039 1 94.38 27 GLY B O 1
ATOM 3409 N N . ALA B 1 28 ? -8.609 -10.406 9.469 1 94.25 28 ALA B N 1
ATOM 3410 C CA . ALA B 1 28 ? -9.57 -11.211 10.219 1 94.25 28 ALA B CA 1
ATOM 3411 C C . ALA B 1 28 ? -10.016 -10.492 11.484 1 94.25 28 ALA B C 1
ATOM 3413 O O . ALA B 1 28 ? -11.195 -10.523 11.844 1 94.25 28 ALA B O 1
ATOM 3414 N N . LEU B 1 29 ? -9.086 -9.867 12.109 1 95.62 29 LEU B N 1
ATOM 3415 C CA . LEU B 1 29 ? -9.391 -9.141 13.336 1 95.62 29 LEU B CA 1
ATOM 3416 C C . LEU B 1 29 ? -10.359 -7.992 13.07 1 95.62 29 LEU B C 1
ATOM 3418 O O . LEU B 1 29 ? -11.312 -7.797 13.82 1 95.62 29 LEU B O 1
ATOM 3422 N N . PHE B 1 30 ? -10.148 -7.281 12.039 1 95 30 PHE B N 1
ATOM 3423 C CA . PHE B 1 30 ? -11.016 -6.156 11.719 1 95 30 PHE B CA 1
ATOM 3424 C C . PHE B 1 30 ? -12.391 -6.641 11.258 1 95 30 PHE B C 1
ATOM 3426 O O . PHE B 1 30 ? -13.391 -5.957 11.453 1 95 30 PHE B O 1
ATOM 3433 N N . ALA B 1 31 ? -12.383 -7.766 10.617 1 92.75 31 ALA B N 1
ATOM 3434 C CA . ALA B 1 31 ? -13.672 -8.352 10.242 1 92.75 31 ALA B CA 1
ATOM 3435 C C . ALA B 1 31 ? -14.461 -8.766 11.484 1 92.75 31 ALA B C 1
ATOM 3437 O O . ALA B 1 31 ? -15.672 -8.523 11.57 1 92.75 31 ALA B O 1
ATOM 3438 N N . LYS B 1 32 ? -13.867 -9.344 12.406 1 93.31 32 LYS B N 1
ATOM 3439 C CA . LYS B 1 32 ? -14.508 -9.781 13.648 1 93.31 32 LYS B CA 1
ATOM 3440 C C . LYS B 1 32 ? -15.008 -8.594 14.461 1 93.31 32 LYS B C 1
ATOM 3442 O O . LYS B 1 32 ? -16.016 -8.695 15.164 1 93.31 32 LYS B O 1
ATOM 3447 N N . LYS B 1 33 ? -14.328 -7.508 14.336 1 93.44 33 LYS B N 1
ATOM 3448 C CA . LYS B 1 33 ? -14.742 -6.293 15.039 1 93.44 33 LYS B CA 1
ATOM 3449 C C . LYS B 1 33 ? -15.859 -5.578 14.289 1 93.44 33 LYS B C 1
ATOM 3451 O O . LYS B 1 33 ? -16.328 -4.527 14.719 1 93.44 33 LYS B O 1
ATOM 3456 N N . GLY B 1 34 ? -16.219 -6.035 13.156 1 90.62 34 GLY B N 1
ATOM 3457 C CA . GLY B 1 34 ? -17.328 -5.492 12.406 1 90.62 34 GLY B CA 1
ATOM 3458 C C . GLY B 1 34 ? -16.953 -4.301 11.547 1 90.62 34 GLY B C 1
ATOM 3459 O O . GLY B 1 34 ? -17.828 -3.596 11.031 1 90.62 34 GLY B O 1
ATOM 3460 N N . ILE B 1 35 ? -15.719 -4.074 11.461 1 91.44 35 ILE B N 1
ATOM 3461 C CA . ILE B 1 35 ? -15.258 -2.918 10.695 1 91.44 35 ILE B CA 1
ATOM 3462 C C . ILE B 1 35 ? -15.148 -3.283 9.219 1 91.44 35 ILE B C 1
ATOM 3464 O O . ILE B 1 35 ? -15.672 -2.566 8.359 1 91.44 35 ILE B O 1
ATOM 3468 N N . LEU B 1 36 ? -14.484 -4.371 8.961 1 92.38 36 LEU B N 1
ATOM 3469 C CA . LEU B 1 36 ? -14.383 -4.875 7.598 1 92.38 36 LEU B CA 1
ATOM 3470 C C . LEU B 1 36 ? -15.523 -5.84 7.289 1 92.38 36 LEU B C 1
ATOM 3472 O O . LEU B 1 36 ? -15.305 -7.047 7.168 1 92.38 36 LEU B O 1
ATOM 3476 N N . ASP B 1 37 ? -16.672 -5.238 7.07 1 89.88 37 ASP B N 1
ATOM 3477 C CA . ASP B 1 37 ? -17.844 -6.062 6.785 1 89.88 37 ASP B CA 1
ATOM 3478 C C . ASP B 1 37 ? -17.859 -6.508 5.32 1 89.88 37 ASP B C 1
ATOM 3480 O O . ASP B 1 37 ? -16.984 -6.121 4.543 1 89.88 37 ASP B O 1
ATOM 3484 N N . VAL B 1 38 ? -18.812 -7.273 5.02 1 86.75 38 VAL B N 1
ATOM 3485 C CA . VAL B 1 38 ? -18.891 -7.887 3.697 1 86.75 38 VAL B CA 1
ATOM 3486 C C . VAL B 1 38 ? -19.047 -6.805 2.633 1 86.75 38 VAL B C 1
ATOM 3488 O O . VAL B 1 38 ? -18.406 -6.855 1.584 1 86.75 38 VAL B O 1
ATOM 3491 N N . ALA B 1 39 ? -19.859 -5.855 2.916 1 86.19 39 ALA B N 1
ATOM 3492 C CA . ALA B 1 39 ? -20.094 -4.77 1.966 1 86.19 39 ALA B CA 1
ATOM 3493 C C . ALA B 1 39 ? -18.812 -3.971 1.716 1 86.19 39 ALA B C 1
ATOM 3495 O O . ALA B 1 39 ? -18.5 -3.635 0.571 1 86.19 39 ALA B O 1
ATOM 3496 N N . THR B 1 40 ? -18.125 -3.713 2.762 1 91.44 40 THR B N 1
ATOM 3497 C CA . THR B 1 40 ? -16.875 -2.988 2.641 1 91.44 40 THR B CA 1
ATOM 3498 C C . THR B 1 40 ? -15.852 -3.801 1.847 1 91.44 40 THR B C 1
ATOM 3500 O O . THR B 1 40 ? -15.148 -3.26 0.993 1 91.44 40 THR B O 1
ATOM 3503 N N . CYS B 1 41 ? -15.789 -5.051 2.102 1 90.5 41 CYS B N 1
ATOM 3504 C CA . CYS B 1 41 ? -14.844 -5.922 1.406 1 90.5 41 CYS B CA 1
ATOM 3505 C C . CYS B 1 41 ? -15.164 -5.988 -0.083 1 90.5 41 CYS B C 1
ATOM 3507 O O . CYS B 1 41 ? -14.258 -6.008 -0.916 1 90.5 41 CYS B O 1
ATOM 3509 N N . LYS B 1 42 ? -16.406 -6.016 -0.362 1 87.31 42 LYS B N 1
ATOM 3510 C CA . LYS B 1 42 ? -16.828 -6.055 -1.762 1 87.31 42 LYS B CA 1
ATOM 3511 C C . LYS B 1 42 ? -16.438 -4.773 -2.488 1 87.31 42 LYS B C 1
ATOM 3513 O O . LYS B 1 42 ? -15.914 -4.82 -3.605 1 87.31 42 LYS B O 1
ATOM 3518 N N . SER B 1 43 ? -16.719 -3.709 -1.862 1 90.25 43 SER B N 1
ATOM 3519 C CA . SER B 1 43 ? -16.359 -2.422 -2.443 1 90.25 43 SER B CA 1
ATOM 3520 C C . SER B 1 43 ? -14.852 -2.309 -2.641 1 90.25 43 SER B C 1
ATOM 3522 O O . SER B 1 43 ? -14.383 -1.876 -3.697 1 90.25 43 SER B O 1
ATOM 3524 N N . MET B 1 44 ? -14.148 -2.754 -1.662 1 92.94 44 MET B N 1
ATOM 3525 C CA . MET B 1 44 ? -12.695 -2.652 -1.731 1 92.94 44 MET B CA 1
ATOM 3526 C C . MET B 1 44 ? -12.133 -3.605 -2.779 1 92.94 44 MET B C 1
ATOM 3528 O O . MET B 1 44 ? -11.141 -3.293 -3.439 1 92.94 44 MET B O 1
ATOM 3532 N N . ALA B 1 45 ? -12.727 -4.746 -2.891 1 88.12 45 ALA B N 1
ATOM 3533 C CA . ALA B 1 45 ? -12.305 -5.68 -3.928 1 88.12 45 ALA B CA 1
ATOM 3534 C C . ALA B 1 45 ? -12.461 -5.066 -5.316 1 88.12 45 ALA B C 1
ATOM 3536 O O . ALA B 1 45 ? -11.578 -5.211 -6.168 1 88.12 45 ALA B O 1
ATOM 3537 N N . SER B 1 46 ? -13.547 -4.387 -5.469 1 88.5 46 SER B N 1
ATOM 3538 C CA . SER B 1 46 ? -13.797 -3.725 -6.742 1 88.5 46 SER B CA 1
ATOM 3539 C C . SER B 1 46 ? -12.766 -2.637 -7.012 1 88.5 46 SER B C 1
ATOM 3541 O O . SER B 1 46 ? -12.281 -2.494 -8.133 1 88.5 46 SER B O 1
ATOM 3543 N N . VAL B 1 47 ? -12.445 -1.913 -6.02 1 92.56 47 VAL B N 1
ATOM 3544 C CA . VAL B 1 47 ? -11.453 -0.851 -6.145 1 92.56 47 VAL B CA 1
ATOM 3545 C C . VAL B 1 47 ? -10.094 -1.453 -6.488 1 92.56 47 VAL B C 1
ATOM 3547 O O . VAL B 1 47 ? -9.367 -0.92 -7.332 1 92.56 47 VAL B O 1
ATOM 3550 N N . VAL B 1 48 ? -9.781 -2.553 -5.871 1 92.06 48 VAL B N 1
ATOM 3551 C CA . VAL B 1 48 ? -8.484 -3.193 -6.059 1 92.06 48 VAL B CA 1
ATOM 3552 C C . VAL B 1 48 ? -8.391 -3.771 -7.469 1 92.06 48 VAL B C 1
ATOM 3554 O O . VAL B 1 48 ? -7.422 -3.525 -8.188 1 92.06 48 VAL B O 1
ATOM 3557 N N . ILE B 1 49 ? -9.391 -4.469 -7.93 1 86 49 ILE B N 1
ATOM 3558 C CA . ILE B 1 49 ? -9.359 -5.203 -9.188 1 86 49 ILE B CA 1
ATOM 3559 C C . ILE B 1 49 ? -9.422 -4.227 -10.359 1 86 49 ILE B C 1
ATOM 3561 O O . ILE B 1 49 ? -8.773 -4.438 -11.391 1 86 49 ILE B O 1
ATOM 3565 N N . ASN B 1 50 ? -10.148 -3.133 -10.156 1 88.94 50 ASN B N 1
ATOM 3566 C CA . ASN B 1 50 ? -10.375 -2.229 -11.281 1 88.94 50 ASN B CA 1
ATOM 3567 C C . ASN B 1 50 ? -9.414 -1.042 -11.25 1 88.94 50 ASN B C 1
ATOM 3569 O O . ASN B 1 50 ? -9.266 -0.331 -12.242 1 88.94 50 ASN B O 1
ATOM 3573 N N . GLY B 1 51 ? -8.789 -0.864 -10.18 1 93.81 51 GLY B N 1
ATOM 3574 C CA . GLY B 1 51 ? -7.965 0.326 -10.07 1 93.81 51 GLY B CA 1
ATOM 3575 C C . GLY B 1 51 ? -6.516 0.017 -9.734 1 93.81 51 GLY B C 1
ATOM 3576 O O . GLY B 1 51 ? -5.633 0.155 -10.586 1 93.81 51 GLY B O 1
ATOM 3577 N N . PHE B 1 52 ? -6.25 -0.584 -8.586 1 94.94 52 PHE B N 1
ATOM 3578 C CA . PHE B 1 52 ? -4.895 -0.664 -8.047 1 94.94 52 PHE B CA 1
ATOM 3579 C C . PHE B 1 52 ? -4.152 -1.86 -8.625 1 94.94 52 PHE B C 1
ATOM 3581 O O . PHE B 1 52 ? -2.938 -1.802 -8.836 1 94.94 52 PHE B O 1
ATOM 3588 N N . LEU B 1 53 ? -4.828 -2.951 -8.922 1 92.75 53 LEU B N 1
ATOM 3589 C CA . LEU B 1 53 ? -4.176 -4.113 -9.523 1 92.75 53 LEU B CA 1
ATOM 3590 C C . LEU B 1 53 ? -3.666 -3.791 -10.922 1 92.75 53 LEU B C 1
ATOM 3592 O O . LEU B 1 53 ? -2.512 -4.078 -11.242 1 92.75 53 LEU B O 1
ATOM 3596 N N . PRO B 1 54 ? -4.504 -3.178 -11.766 1 94.25 54 PRO B N 1
ATOM 3597 C CA . PRO B 1 54 ? -4.004 -2.783 -13.078 1 94.25 54 PRO B CA 1
ATO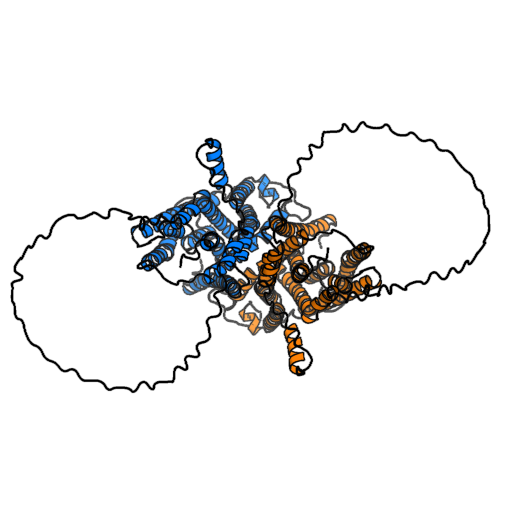M 3598 C C . PRO B 1 54 ? -2.779 -1.872 -13 1 94.25 54 PRO B C 1
ATOM 3600 O O . PRO B 1 54 ? -1.891 -1.947 -13.852 1 94.25 54 PRO B O 1
ATOM 3603 N N . MET B 1 55 ? -2.771 -1.024 -11.992 1 96.38 55 MET B N 1
ATOM 3604 C CA . MET B 1 55 ? -1.61 -0.161 -11.797 1 96.38 55 MET B CA 1
ATOM 3605 C C . MET B 1 55 ? -0.361 -0.987 -11.508 1 96.38 55 MET B C 1
ATOM 3607 O O . MET B 1 55 ? 0.705 -0.723 -12.07 1 96.38 55 MET B O 1
ATOM 3611 N N . LEU B 1 56 ? -0.546 -1.956 -10.672 1 95.19 56 LEU B N 1
ATOM 3612 C CA . LEU B 1 56 ? 0.562 -2.834 -10.32 1 95.19 56 LEU B CA 1
ATOM 3613 C C . LEU B 1 56 ? 1.062 -3.604 -11.539 1 95.19 56 LEU B C 1
ATOM 3615 O O . LEU B 1 56 ? 2.27 -3.688 -11.773 1 95.19 56 LEU B O 1
ATOM 3619 N N . ILE B 1 57 ? 0.15 -4.137 -12.281 1 95.06 57 ILE B N 1
ATOM 3620 C CA . ILE B 1 57 ? 0.469 -4.906 -13.477 1 95.06 57 ILE B CA 1
ATOM 3621 C C . ILE B 1 57 ? 1.219 -4.027 -14.477 1 95.06 57 ILE B C 1
ATOM 3623 O O . ILE B 1 57 ? 2.248 -4.434 -15.023 1 95.06 57 ILE B O 1
ATOM 3627 N N . PHE B 1 58 ? 0.714 -2.842 -14.734 1 96.94 58 PHE B N 1
ATOM 3628 C CA . PHE B 1 58 ? 1.297 -1.902 -15.68 1 96.94 58 PHE B CA 1
ATOM 3629 C C . PHE B 1 58 ? 2.742 -1.585 -15.312 1 96.94 58 PHE B C 1
ATOM 3631 O O . PHE B 1 58 ? 3.645 -1.733 -16.141 1 96.94 58 PHE B O 1
ATOM 3638 N N . ALA B 1 59 ? 2.945 -1.219 -14.078 1 96.12 59 ALA B N 1
ATOM 3639 C CA . ALA B 1 59 ? 4.27 -0.788 -13.633 1 96.12 59 ALA B CA 1
ATOM 3640 C C . ALA B 1 59 ? 5.254 -1.953 -13.641 1 96.12 59 ALA B C 1
ATOM 3642 O O . ALA B 1 59 ? 6.375 -1.824 -14.133 1 96.12 59 ALA B O 1
ATOM 3643 N N . SER B 1 60 ? 4.879 -3.061 -13.125 1 94.62 60 SER B N 1
ATOM 3644 C CA . SER B 1 60 ? 5.793 -4.191 -12.992 1 94.62 60 SER B CA 1
ATOM 3645 C C . SER B 1 60 ? 6.137 -4.785 -14.352 1 94.62 60 SER B C 1
ATOM 3647 O O . SER B 1 60 ? 7.277 -5.188 -14.586 1 94.62 60 SER B O 1
ATOM 3649 N N . THR B 1 61 ? 5.227 -4.801 -15.266 1 95.06 61 THR B N 1
ATOM 3650 C CA . THR B 1 61 ? 5.438 -5.398 -16.578 1 95.06 61 THR B CA 1
ATOM 3651 C C . THR B 1 61 ? 6.395 -4.547 -17.406 1 95.06 61 THR B C 1
ATOM 3653 O O . THR B 1 61 ? 7.348 -5.066 -18 1 95.06 61 THR B O 1
ATOM 3656 N N . ILE B 1 62 ? 6.16 -3.271 -17.406 1 95.38 62 ILE B N 1
ATOM 3657 C CA . ILE B 1 62 ? 6.984 -2.381 -18.219 1 95.38 62 ILE B CA 1
ATOM 3658 C C . ILE B 1 62 ? 8.414 -2.357 -17.672 1 95.38 62 ILE B C 1
ATOM 3660 O O . ILE B 1 62 ? 9.375 -2.279 -18.438 1 95.38 62 ILE B O 1
ATOM 3664 N N . THR B 1 63 ? 8.562 -2.48 -16.406 1 92.5 63 THR B N 1
ATOM 3665 C CA . THR B 1 63 ? 9.875 -2.404 -15.781 1 92.5 63 THR B CA 1
ATOM 3666 C C . THR B 1 63 ? 10.633 -3.721 -15.945 1 92.5 63 THR B C 1
ATOM 3668 O O . THR B 1 63 ? 11.859 -3.732 -16 1 92.5 63 THR B O 1
ATOM 3671 N N . SER B 1 64 ? 9.93 -4.832 -16.078 1 92.88 64 SER B N 1
ATOM 3672 C CA . SER B 1 64 ? 10.578 -6.137 -16 1 92.88 64 SER B CA 1
ATOM 3673 C C . SER B 1 64 ? 10.82 -6.707 -17.391 1 92.88 64 SER B C 1
ATOM 3675 O O . SER B 1 64 ? 11.727 -7.512 -17.594 1 92.88 64 SER B O 1
ATOM 3677 N N . PHE B 1 65 ? 10.055 -6.273 -18.344 1 93.38 65 PHE B N 1
ATOM 3678 C CA . PHE B 1 65 ? 10.141 -6.91 -19.656 1 93.38 65 PHE B CA 1
ATOM 3679 C C . PHE B 1 65 ? 10.68 -5.941 -20.703 1 93.38 65 PHE B C 1
ATOM 3681 O O . PHE B 1 65 ? 10.469 -4.73 -20.594 1 93.38 65 PHE B O 1
ATOM 3688 N N . SER B 1 66 ? 11.445 -6.457 -21.562 1 92.25 66 SER B N 1
ATOM 3689 C CA . SER B 1 66 ? 11.945 -5.805 -22.766 1 92.25 66 SER B CA 1
ATOM 3690 C C . SER B 1 66 ? 11.898 -6.75 -23.969 1 92.25 66 SER B C 1
ATOM 3692 O O . SER B 1 66 ? 11.492 -7.906 -23.844 1 92.25 66 SER B O 1
ATOM 3694 N N . LEU B 1 67 ? 12.266 -6.246 -25.094 1 89.69 67 LEU B N 1
ATOM 3695 C CA . LEU B 1 67 ? 12.305 -7.074 -26.297 1 89.69 67 LEU B CA 1
ATOM 3696 C C . LEU B 1 67 ? 13.258 -8.25 -26.125 1 89.69 67 LEU B C 1
ATOM 3698 O O . LEU B 1 67 ? 13.023 -9.336 -26.656 1 89.69 67 LEU B O 1
ATOM 3702 N N . ASP B 1 68 ? 14.242 -8.109 -25.297 1 88.19 68 ASP B N 1
ATOM 3703 C CA . ASP B 1 68 ? 15.305 -9.102 -25.125 1 88.19 68 ASP B CA 1
ATOM 3704 C C . ASP B 1 68 ? 14.836 -10.266 -24.266 1 88.19 68 ASP B C 1
ATOM 3706 O O . ASP B 1 68 ? 15.352 -11.375 -24.375 1 88.19 68 ASP B O 1
ATOM 3710 N N . ASN B 1 69 ? 13.852 -10.039 -23.422 1 89.44 69 ASN B N 1
ATOM 3711 C CA . ASN B 1 69 ? 13.469 -11.102 -22.5 1 89.44 69 ASN B CA 1
ATOM 3712 C C . ASN B 1 69 ? 11.984 -11.422 -22.594 1 89.44 69 ASN B C 1
ATOM 3714 O O . ASN B 1 69 ? 11.391 -11.938 -21.641 1 89.44 69 ASN B O 1
ATOM 3718 N N . ILE B 1 70 ? 11.359 -11.094 -23.734 1 88.94 70 ILE B N 1
ATOM 3719 C CA . ILE B 1 70 ? 9.93 -11.305 -23.922 1 88.94 70 ILE B CA 1
ATOM 3720 C C . ILE B 1 70 ? 9.617 -12.805 -23.859 1 88.94 70 ILE B C 1
ATOM 3722 O O . ILE B 1 70 ? 8.5 -13.195 -23.516 1 88.94 70 ILE B O 1
ATOM 3726 N N . SER B 1 71 ? 10.57 -13.648 -24.156 1 90.62 71 SER B N 1
ATOM 3727 C CA . SER B 1 71 ? 10.383 -15.094 -24.109 1 90.62 71 SER B CA 1
ATOM 3728 C C . SER B 1 71 ? 10.039 -15.555 -22.703 1 90.62 71 SER B C 1
ATOM 3730 O O . SER B 1 71 ? 9.352 -16.562 -22.531 1 90.62 71 SER B O 1
ATOM 3732 N N . GLU B 1 72 ? 10.453 -14.82 -21.703 1 93 72 GLU B N 1
ATOM 3733 C CA . GLU B 1 72 ? 10.133 -15.148 -20.328 1 93 72 GLU B CA 1
ATOM 3734 C C . GLU B 1 72 ? 8.633 -15.016 -20.062 1 93 72 GLU B C 1
ATOM 3736 O O . GLU B 1 72 ? 8.055 -15.82 -19.328 1 93 72 GLU B O 1
ATOM 3741 N N . ALA B 1 73 ? 8.094 -13.984 -20.625 1 92.94 73 ALA B N 1
ATOM 3742 C CA . ALA B 1 73 ? 6.652 -13.805 -20.469 1 92.94 73 ALA B CA 1
ATOM 3743 C C . ALA B 1 73 ? 5.887 -14.984 -21.062 1 92.94 73 ALA B C 1
ATOM 3745 O O . ALA B 1 73 ? 4.879 -15.43 -20.5 1 92.94 73 ALA B O 1
ATOM 3746 N N . GLY B 1 74 ? 6.391 -15.484 -22.156 1 93.19 74 GLY B N 1
ATOM 3747 C CA . GLY B 1 74 ? 5.781 -16.656 -22.766 1 93.19 74 GLY B CA 1
ATOM 3748 C C . GLY B 1 74 ? 5.887 -17.906 -21.922 1 93.19 74 GLY B C 1
ATOM 3749 O O . GLY B 1 74 ? 4.941 -18.688 -21.828 1 93.19 74 GLY B O 1
ATOM 3750 N N . THR B 1 75 ? 7.016 -18.047 -21.375 1 95 75 THR B N 1
ATOM 3751 C CA . THR B 1 75 ? 7.238 -19.203 -20.516 1 95 75 THR B CA 1
ATOM 3752 C C . THR B 1 75 ? 6.309 -19.156 -19.312 1 95 75 THR B C 1
ATOM 3754 O O . THR B 1 75 ? 5.762 -20.188 -18.906 1 95 75 THR B O 1
ATOM 3757 N N . VAL B 1 76 ? 6.18 -17.984 -18.703 1 94.88 76 VAL B N 1
ATOM 3758 C CA . VAL B 1 76 ? 5.309 -17.828 -17.547 1 94.88 76 VAL B CA 1
ATOM 3759 C C . VAL B 1 76 ? 3.859 -18.078 -17.953 1 94.88 76 VAL B C 1
ATOM 3761 O O . VAL B 1 76 ? 3.113 -18.734 -17.219 1 94.88 76 VAL B O 1
ATOM 3764 N N . LEU B 1 77 ? 3.477 -17.594 -19.094 1 94 77 LEU B N 1
ATOM 3765 C CA . LEU B 1 77 ? 2.127 -17.828 -19.594 1 94 77 LEU B CA 1
ATOM 3766 C C . LEU B 1 77 ? 1.873 -19.312 -19.828 1 94 77 LEU B C 1
ATOM 3768 O O . LEU B 1 77 ? 0.797 -19.812 -19.516 1 94 77 LEU B O 1
ATOM 3772 N N . LEU B 1 78 ? 2.83 -19.953 -20.375 1 94.88 78 LEU B N 1
ATOM 3773 C CA . LEU B 1 78 ? 2.732 -21.391 -20.594 1 94.88 78 LEU B CA 1
ATOM 3774 C C . LEU B 1 78 ? 2.596 -22.125 -19.281 1 94.88 78 LEU B C 1
ATOM 3776 O O . LEU B 1 78 ? 1.836 -23.094 -19.172 1 94.88 78 LEU B O 1
ATOM 3780 N N . SER B 1 79 ? 3.367 -21.719 -18.344 1 94.56 79 SER B N 1
ATOM 3781 C CA . SER B 1 79 ? 3.291 -22.344 -17.031 1 94.56 79 SER B CA 1
ATOM 3782 C C . SER B 1 79 ? 1.923 -22.125 -16.391 1 94.56 79 SER B C 1
ATOM 3784 O O . SER B 1 79 ? 1.396 -23 -15.711 1 94.56 79 SER B O 1
ATOM 3786 N N . ALA B 1 80 ? 1.404 -20.891 -16.562 1 92.56 80 ALA B N 1
ATOM 3787 C CA . ALA B 1 80 ? 0.066 -20.609 -16.047 1 92.56 80 ALA B CA 1
ATOM 3788 C C . ALA B 1 80 ? -0.966 -21.547 -16.656 1 92.56 80 ALA B C 1
ATOM 3790 O O . ALA B 1 80 ? -1.825 -22.078 -15.945 1 92.56 80 ALA B O 1
ATOM 3791 N N . ALA B 1 81 ? -0.87 -21.766 -17.938 1 91.88 81 ALA B N 1
ATOM 3792 C CA . ALA B 1 81 ? -1.764 -22.688 -18.641 1 91.88 81 ALA B CA 1
ATOM 3793 C C . ALA B 1 81 ? -1.592 -24.125 -18.125 1 91.88 81 ALA B C 1
ATOM 3795 O O . ALA B 1 81 ? -2.574 -24.828 -17.922 1 91.88 81 ALA B O 1
ATOM 3796 N N . PHE B 1 82 ? -0.362 -24.469 -17.938 1 92.88 82 PHE B N 1
ATOM 3797 C CA . PHE B 1 82 ? -0.04 -25.812 -17.438 1 92.88 82 PHE B CA 1
ATOM 3798 C C . PHE B 1 82 ? -0.706 -26.062 -16.094 1 92.88 82 PHE B C 1
ATOM 3800 O O . PHE B 1 82 ? -1.371 -27.078 -15.906 1 92.88 82 PHE B O 1
ATOM 3807 N N . PHE B 1 83 ? -0.593 -25.141 -15.18 1 89.81 83 PHE B N 1
ATOM 3808 C CA . PHE B 1 83 ? -1.114 -25.328 -13.828 1 89.81 83 PHE B CA 1
ATOM 3809 C C . PHE B 1 83 ? -2.637 -25.266 -13.82 1 89.81 83 PHE B C 1
ATOM 3811 O O . PHE B 1 83 ? -3.289 -25.938 -13.023 1 89.81 83 PHE B O 1
ATOM 3818 N N . THR B 1 84 ? -3.213 -24.438 -14.695 1 87.94 84 THR B N 1
ATOM 3819 C CA . THR B 1 84 ? -4.668 -24.391 -14.789 1 87.94 84 THR B CA 1
ATOM 3820 C C . THR B 1 84 ? -5.223 -25.719 -15.289 1 87.94 84 THR B C 1
ATOM 3822 O O . THR B 1 84 ? -6.219 -26.219 -14.758 1 87.94 84 THR B O 1
ATOM 3825 N N . VAL B 1 85 ? -4.59 -26.312 -16.281 1 90.38 85 VAL B N 1
ATOM 3826 C CA . VAL B 1 85 ? -5.023 -27.594 -16.828 1 90.38 85 VAL B CA 1
ATOM 3827 C C . VAL B 1 85 ? -4.844 -28.703 -15.789 1 90.38 85 VAL B C 1
ATOM 3829 O O . VAL B 1 85 ? -5.719 -29.547 -15.617 1 90.38 85 VAL B O 1
ATOM 3832 N N . PHE B 1 86 ? -3.758 -28.656 -15.156 1 90.06 86 PHE B N 1
ATOM 3833 C CA . PHE B 1 86 ? -3.52 -29.641 -14.102 1 90.06 86 PHE B CA 1
ATOM 3834 C C . PHE B 1 86 ? -4.527 -29.484 -12.969 1 90.06 86 PHE 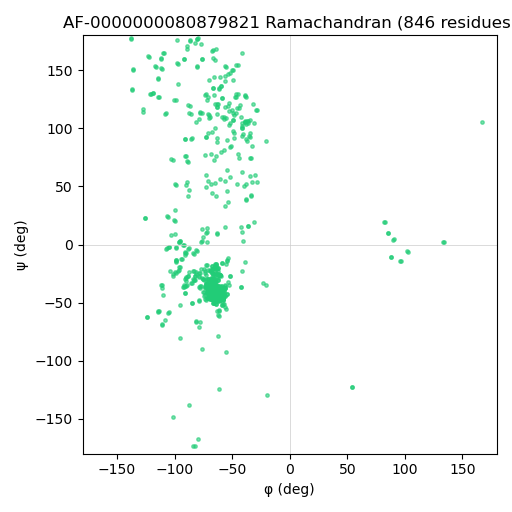B C 1
ATOM 3836 O O . PHE B 1 86 ? -4.965 -30.469 -12.375 1 90.06 86 PHE B O 1
ATOM 3843 N N . GLY B 1 87 ? -4.758 -28.234 -12.586 1 88.56 87 GLY B N 1
ATOM 3844 C CA . GLY B 1 87 ? -5.793 -28 -11.594 1 88.56 87 GLY B CA 1
ATOM 3845 C C . GLY B 1 87 ? -7.145 -28.547 -12.008 1 88.56 87 GLY B C 1
ATOM 3846 O O . GLY B 1 87 ? -7.883 -29.078 -11.172 1 88.56 87 GLY B O 1
ATOM 3847 N N . LEU B 1 88 ? -7.469 -28.438 -13.289 1 88.25 88 LEU B N 1
ATOM 3848 C CA . LEU B 1 88 ? -8.703 -29 -13.82 1 88.25 88 LEU B CA 1
ATOM 3849 C C . LEU B 1 88 ? -8.727 -30.516 -13.656 1 88.25 88 LEU B C 1
ATOM 3851 O O . LEU B 1 88 ? -9.742 -31.078 -13.258 1 88.25 88 LEU B O 1
ATOM 3855 N N . VAL B 1 89 ? -7.637 -31.094 -13.961 1 92.31 89 VAL B N 1
ATOM 3856 C CA . VAL B 1 89 ? -7.535 -32.531 -13.844 1 92.31 89 VAL B CA 1
ATOM 3857 C C . VAL B 1 89 ? -7.719 -32.969 -12.391 1 92.31 89 VAL B C 1
ATOM 3859 O O . VAL B 1 89 ? -8.438 -33.906 -12.094 1 92.31 89 VAL B O 1
ATOM 3862 N N . PHE B 1 90 ? -7.055 -32.25 -11.469 1 90.25 90 PHE B N 1
ATOM 3863 C CA . PHE B 1 90 ? -7.207 -32.531 -10.047 1 90.25 90 PHE B CA 1
ATOM 3864 C C . PHE B 1 90 ? -8.672 -32.406 -9.625 1 90.25 90 PHE B C 1
ATOM 3866 O O . PHE B 1 90 ? -9.172 -33.219 -8.859 1 90.25 90 PHE B O 1
ATOM 3873 N N . GLY B 1 91 ? -9.305 -31.312 -10.086 1 88.94 91 GLY B N 1
ATOM 3874 C CA . GLY B 1 91 ? -10.711 -31.109 -9.766 1 88.94 91 GLY B CA 1
ATOM 3875 C C . GLY B 1 91 ? -11.609 -32.219 -10.281 1 88.94 91 GLY B C 1
ATOM 3876 O O . GLY B 1 91 ? -12.523 -32.656 -9.578 1 88.94 91 GLY B O 1
ATOM 3877 N N . LEU B 1 92 ? -11.328 -32.719 -11.484 1 90.88 92 LEU B N 1
ATOM 3878 C CA . LEU B 1 92 ? -12.117 -33.781 -12.078 1 90.88 92 LEU B CA 1
ATOM 3879 C C . LEU B 1 92 ? -11.906 -35.094 -11.312 1 90.88 92 LEU B C 1
ATOM 3881 O O . LEU B 1 92 ? -12.859 -35.844 -11.102 1 90.88 92 LEU B O 1
ATOM 3885 N N . ILE B 1 93 ? -10.688 -35.312 -10.961 1 91.44 93 ILE B N 1
ATOM 3886 C CA . ILE B 1 93 ? -10.391 -36.5 -10.18 1 91.44 93 ILE B CA 1
ATOM 3887 C C . ILE B 1 93 ? -11.156 -36.438 -8.852 1 91.44 93 ILE B C 1
ATOM 3889 O O . ILE B 1 93 ? -11.773 -37.438 -8.453 1 91.44 93 ILE B O 1
ATOM 3893 N N . CYS B 1 94 ? -11.125 -35.344 -8.172 1 89.44 94 CYS B N 1
ATOM 3894 C CA . CYS B 1 94 ? -11.82 -35.188 -6.902 1 89.44 94 CYS B CA 1
ATOM 3895 C C . CYS B 1 94 ? -13.328 -35.344 -7.086 1 89.44 94 CYS B C 1
ATOM 3897 O O . CYS B 1 94 ? -14 -35.938 -6.242 1 89.44 94 CYS B O 1
ATOM 3899 N N . ARG B 1 95 ? -13.812 -34.812 -8.164 1 87.75 95 ARG B N 1
ATOM 3900 C CA . ARG B 1 95 ? -15.25 -34.875 -8.43 1 87.75 95 ARG B CA 1
ATOM 3901 C C . ARG B 1 95 ? -15.711 -36.312 -8.641 1 87.75 95 ARG B C 1
ATOM 3903 O O . ARG B 1 95 ? -16.781 -36.688 -8.156 1 87.75 95 ARG B O 1
ATOM 3910 N N . PHE B 1 96 ? -14.914 -37.094 -9.273 1 90.12 96 PHE B N 1
ATOM 3911 C CA . PHE B 1 96 ? -15.375 -38.406 -9.68 1 90.12 96 PHE B CA 1
ATOM 3912 C C . PHE B 1 96 ? -14.961 -39.469 -8.664 1 90.12 96 PHE B C 1
ATOM 3914 O O . PHE B 1 96 ? -15.594 -40.531 -8.562 1 90.12 96 PHE B O 1
ATOM 3921 N N . VAL B 1 97 ? -13.969 -39.188 -7.906 1 89.38 97 VAL B N 1
ATOM 3922 C CA . VAL B 1 97 ? -13.438 -40.219 -7.016 1 89.38 97 VAL B CA 1
ATOM 3923 C C . VAL B 1 97 ? -13.945 -39.969 -5.594 1 89.38 97 VAL B C 1
ATOM 3925 O O . VAL B 1 97 ? -13.969 -40.906 -4.777 1 89.38 97 VAL B O 1
ATOM 3928 N N . THR B 1 98 ? -14.242 -38.75 -5.258 1 88.25 98 THR B N 1
ATOM 3929 C CA . THR B 1 98 ? -14.641 -38.438 -3.891 1 88.25 98 THR B CA 1
ATOM 3930 C C . THR B 1 98 ? -16.078 -37.938 -3.854 1 88.25 98 THR B C 1
ATOM 3932 O O . THR B 1 98 ? -16.609 -37.438 -4.863 1 88.25 98 THR B O 1
ATOM 3935 N N . PRO B 1 99 ? -16.766 -38.125 -2.736 1 84.19 99 PRO B N 1
ATOM 3936 C CA . PRO B 1 99 ? -18.125 -37.594 -2.594 1 84.19 99 PRO B CA 1
ATOM 3937 C C . PRO B 1 99 ? -18.172 -36.094 -2.504 1 84.19 99 PRO B C 1
ATOM 3939 O O . PRO B 1 99 ? -17.672 -35.5 -1.534 1 84.19 99 PRO B O 1
ATOM 3942 N N . VAL B 1 100 ? -18.656 -35.438 -3.473 1 80.69 100 VAL B N 1
ATOM 3943 C CA . VAL B 1 100 ? -18.672 -33.969 -3.51 1 80.69 100 VAL B CA 1
ATOM 3944 C C . VAL B 1 100 ? -20.094 -33.469 -3.301 1 80.69 100 VAL B C 1
ATOM 3946 O O . VAL B 1 100 ? -20.297 -32.281 -3.115 1 80.69 100 VAL B O 1
ATOM 3949 N N . GLY B 1 101 ? -20.984 -34.344 -3.209 1 76.31 101 GLY B N 1
ATOM 3950 C CA . GLY B 1 101 ? -22.359 -33.938 -3.004 1 76.31 101 GLY B CA 1
ATOM 3951 C C . GLY B 1 101 ? -22.859 -32.938 -4.051 1 76.31 101 GLY B C 1
ATOM 3952 O O . GLY B 1 101 ? -22.75 -33.219 -5.25 1 76.31 101 GLY B O 1
ATOM 3953 N N . ARG B 1 102 ? -23.328 -31.719 -3.531 1 73.19 102 ARG B N 1
ATOM 3954 C CA . ARG B 1 102 ? -23.891 -30.688 -4.402 1 73.19 102 ARG B CA 1
ATOM 3955 C C . ARG B 1 102 ? -22.797 -29.766 -4.914 1 73.19 102 ARG B C 1
ATOM 3957 O O . ARG B 1 102 ? -23.016 -28.984 -5.844 1 73.19 102 ARG B O 1
ATOM 3964 N N . TRP B 1 103 ? -21.609 -29.969 -4.465 1 78.69 103 TRP B N 1
ATOM 3965 C CA . TRP B 1 103 ? -20.5 -29.078 -4.797 1 78.69 103 TRP B CA 1
ATOM 3966 C C . TRP B 1 103 ? -19.656 -29.641 -5.922 1 78.69 103 TRP B C 1
ATOM 3968 O O . TRP B 1 103 ? -18.422 -29.75 -5.793 1 78.69 103 TRP B O 1
ATOM 3978 N N . LYS B 1 104 ? -20.328 -30.031 -7.035 1 79.62 104 LYS B N 1
ATOM 3979 C CA . LYS B 1 104 ? -19.641 -30.703 -8.133 1 79.62 104 LYS B CA 1
ATOM 3980 C C . LYS B 1 104 ? -18.766 -29.734 -8.922 1 79.62 104 LYS B C 1
ATOM 3982 O O . LYS B 1 104 ? -17.609 -30.047 -9.211 1 79.62 104 LYS B O 1
ATOM 3987 N N . MET B 1 105 ? -19.281 -28.625 -9.266 1 80.69 105 MET B N 1
ATOM 3988 C CA . MET B 1 105 ? -18.5 -27.656 -10.047 1 80.69 105 MET B CA 1
ATOM 3989 C C . MET B 1 105 ? -17.609 -26.812 -9.141 1 80.69 105 MET B C 1
ATOM 3991 O O . MET B 1 105 ? -16.562 -26.328 -9.57 1 80.69 105 MET B O 1
ATOM 3995 N N . GLY B 1 106 ? -18.016 -26.75 -7.918 1 78.44 106 GLY B N 1
ATOM 3996 C CA . GLY B 1 106 ? -17.234 -25.984 -6.953 1 78.44 106 GLY B CA 1
ATOM 3997 C C . GLY B 1 106 ? -15.883 -26.594 -6.652 1 78.44 106 GLY B C 1
ATOM 3998 O O . GLY B 1 106 ? -14.883 -25.891 -6.539 1 78.44 106 GLY B O 1
ATOM 3999 N N . ILE B 1 107 ? -15.945 -27.906 -6.629 1 82.31 107 ILE B N 1
ATOM 4000 C CA . ILE B 1 107 ? -14.695 -28.594 -6.305 1 82.31 107 ILE B CA 1
ATOM 4001 C C . ILE B 1 107 ? -13.719 -28.469 -7.473 1 82.31 107 ILE B C 1
ATOM 4003 O O . ILE B 1 107 ? -12.508 -28.375 -7.27 1 82.31 107 ILE B O 1
ATOM 4007 N N . ILE B 1 108 ? -14.211 -28.453 -8.672 1 84.62 108 ILE B N 1
ATOM 4008 C CA . ILE B 1 108 ? -13.383 -28.281 -9.859 1 84.62 108 ILE B CA 1
ATOM 4009 C C . ILE B 1 108 ? -12.797 -26.859 -9.867 1 84.62 108 ILE B C 1
ATOM 4011 O O . ILE B 1 108 ? -11.602 -26.688 -10.094 1 84.62 108 ILE B O 1
ATOM 4015 N N . ALA B 1 109 ? -13.625 -25.922 -9.57 1 81.12 109 ALA B N 1
ATOM 4016 C CA . ALA B 1 109 ? -13.188 -24.516 -9.555 1 81.12 109 ALA B CA 1
ATOM 4017 C C . ALA B 1 109 ? -12.148 -24.281 -8.461 1 81.12 109 ALA B C 1
ATOM 4019 O O . ALA B 1 109 ? -11.188 -23.547 -8.672 1 81.12 109 ALA B O 1
ATOM 4020 N N . ASN B 1 110 ? -12.344 -24.891 -7.395 1 80.56 110 ASN B N 1
ATOM 4021 C CA . ASN B 1 110 ? -11.422 -24.734 -6.273 1 80.56 110 ASN B CA 1
ATOM 4022 C C . ASN B 1 110 ? -10.031 -25.281 -6.609 1 80.56 110 ASN B C 1
ATOM 4024 O O . ASN B 1 110 ? -9.031 -24.766 -6.113 1 80.56 110 ASN B O 1
ATOM 4028 N N . ASN B 1 111 ? -10.039 -26.25 -7.402 1 84.12 111 ASN B N 1
ATOM 4029 C CA . ASN B 1 111 ? -8.75 -26.844 -7.754 1 84.12 111 ASN B CA 1
ATOM 4030 C C . ASN B 1 111 ? -8.125 -26.156 -8.969 1 84.12 111 ASN B C 1
ATOM 4032 O O . ASN B 1 111 ? -6.902 -26.141 -9.109 1 84.12 111 ASN B O 1
ATOM 4036 N N . MET B 1 112 ? -8.922 -25.609 -9.789 1 83.06 112 MET B N 1
ATOM 4037 C CA . MET B 1 112 ? -8.453 -25.031 -11.039 1 83.06 112 MET B CA 1
ATOM 4038 C C . MET B 1 112 ? -7.82 -23.656 -10.797 1 83.06 112 MET B C 1
ATOM 4040 O O . MET B 1 112 ? -6.801 -23.312 -11.406 1 83.06 112 MET B O 1
ATOM 4044 N N . TRP B 1 113 ? -8.391 -22.938 -9.898 1 81.81 113 TRP B N 1
ATOM 4045 C CA . TRP B 1 113 ? -7.945 -21.562 -9.719 1 81.81 113 TRP B CA 1
ATOM 4046 C C . TRP B 1 113 ? -7.445 -21.328 -8.297 1 81.81 113 TRP B C 1
ATOM 4048 O O . TRP B 1 113 ? -8.047 -21.812 -7.336 1 81.81 113 TRP B O 1
ATOM 4058 N N . SER B 1 114 ? -6.281 -20.766 -8.188 1 76.44 114 SER B N 1
ATOM 4059 C CA . SER B 1 114 ? -5.652 -20.422 -6.918 1 76.44 114 SER B CA 1
ATOM 4060 C C . SER B 1 114 ? -5.316 -18.938 -6.848 1 76.44 114 SER B C 1
ATOM 4062 O O . SER B 1 114 ? -5.441 -18.219 -7.84 1 76.44 114 SER B O 1
ATOM 4064 N N . ASN B 1 115 ? -5.098 -18.453 -5.66 1 76.31 115 ASN B N 1
ATOM 4065 C CA . ASN B 1 115 ? -4.645 -17.078 -5.5 1 76.31 115 ASN B CA 1
ATOM 4066 C C . ASN B 1 115 ? -3.189 -16.906 -5.918 1 76.31 115 ASN B C 1
ATOM 4068 O O . ASN B 1 115 ? -2.283 -17.016 -5.094 1 76.31 115 ASN B O 1
ATOM 4072 N N . ASN B 1 116 ? -3.027 -16.562 -7.113 1 81.12 116 ASN B N 1
ATOM 4073 C CA . ASN B 1 116 ? -1.689 -16.469 -7.688 1 81.12 116 ASN B CA 1
ATOM 4074 C C . ASN B 1 116 ? -1.16 -15.039 -7.637 1 81.12 116 ASN B C 1
ATOM 4076 O O . ASN B 1 116 ? -0.071 -14.758 -8.141 1 81.12 116 ASN B O 1
ATOM 4080 N N . ALA B 1 117 ? -1.908 -14.18 -7.09 1 84.44 117 ALA B N 1
ATOM 4081 C CA . ALA B 1 117 ? -1.468 -12.781 -7.133 1 84.44 117 ALA B CA 1
ATOM 4082 C C . ALA B 1 117 ? -1.085 -12.289 -5.742 1 84.44 117 ALA B C 1
ATOM 4084 O O . ALA B 1 117 ? 0.096 -12.266 -5.387 1 84.44 117 ALA B O 1
ATOM 4085 N N . ASP B 1 118 ? -2.006 -12.133 -4.863 1 88.25 118 ASP B N 1
ATOM 4086 C CA . ASP B 1 118 ? -1.779 -11.461 -3.588 1 88.25 118 ASP B CA 1
ATOM 4087 C C . ASP B 1 118 ? -0.837 -12.266 -2.699 1 88.25 118 ASP B C 1
ATOM 4089 O O . ASP B 1 118 ? 0.15 -11.734 -2.188 1 88.25 118 ASP B O 1
ATOM 4093 N N . LEU B 1 119 ? -1.104 -13.539 -2.613 1 87.75 119 LEU B N 1
ATOM 4094 C CA . LEU B 1 119 ? -0.308 -14.383 -1.73 1 87.75 119 LEU B CA 1
ATOM 4095 C C . LEU B 1 119 ? 1.109 -14.547 -2.27 1 87.75 119 LEU B C 1
ATOM 4097 O O . LEU B 1 119 ? 2.08 -14.445 -1.515 1 87.75 119 LEU B O 1
ATOM 4101 N N . VAL B 1 120 ? 1.174 -14.789 -3.529 1 91.56 120 VAL B N 1
ATOM 4102 C CA . VAL B 1 120 ? 2.475 -15.008 -4.152 1 91.56 120 VAL B CA 1
ATOM 4103 C C . VAL B 1 120 ? 3.312 -13.734 -4.062 1 91.56 120 VAL B C 1
ATOM 4105 O O . VAL B 1 120 ? 4.488 -13.781 -3.695 1 91.56 120 VAL B O 1
ATOM 4108 N N . ILE B 1 121 ? 2.699 -12.625 -4.344 1 93.5 121 ILE B N 1
ATOM 4109 C CA . ILE B 1 121 ? 3.408 -11.352 -4.293 1 93.5 121 ILE B CA 1
ATOM 4110 C C . ILE B 1 121 ? 3.842 -11.055 -2.857 1 93.5 121 ILE B C 1
ATOM 4112 O O . ILE B 1 121 ? 4.938 -10.539 -2.627 1 93.5 121 ILE B O 1
ATOM 4116 N N . GLY B 1 122 ? 2.967 -11.391 -1.88 1 91.81 122 GLY B N 1
ATOM 4117 C CA . GLY B 1 122 ? 3.344 -11.242 -0.483 1 91.81 122 GLY B CA 1
ATOM 4118 C C . GLY B 1 122 ? 4.574 -12.047 -0.107 1 91.81 122 GLY B C 1
ATOM 4119 O O . GLY B 1 122 ? 5.438 -11.562 0.626 1 91.81 122 GLY B O 1
ATOM 4120 N N . ILE B 1 123 ? 4.684 -13.211 -0.613 1 91.69 123 ILE B N 1
ATOM 4121 C CA . ILE B 1 123 ? 5.812 -14.094 -0.326 1 91.69 123 ILE B CA 1
ATOM 4122 C C . ILE B 1 123 ? 7.062 -13.562 -1.023 1 91.69 123 ILE B C 1
ATOM 4124 O O . ILE B 1 123 ? 8.133 -13.484 -0.416 1 91.69 123 ILE B O 1
ATOM 4128 N N . ILE B 1 124 ? 6.883 -13.125 -2.225 1 92.94 124 ILE B N 1
ATOM 4129 C CA . ILE B 1 124 ? 7.992 -12.633 -3.033 1 92.94 124 ILE B CA 1
ATOM 4130 C C . ILE B 1 124 ? 8.562 -11.359 -2.408 1 92.94 124 ILE B C 1
ATOM 4132 O O . ILE B 1 124 ? 9.773 -11.133 -2.447 1 92.94 124 ILE B O 1
ATOM 4136 N N . SER B 1 125 ? 7.727 -10.562 -1.826 1 91.62 125 SER B N 1
ATOM 4137 C CA . SER B 1 125 ? 8.172 -9.289 -1.258 1 91.62 125 SER B CA 1
ATOM 4138 C C . SER B 1 125 ? 9.211 -9.516 -0.162 1 91.62 125 SER B C 1
ATOM 4140 O O . SER B 1 125 ? 10.078 -8.664 0.062 1 91.62 125 SER B O 1
ATOM 4142 N N . THR B 1 126 ? 9.156 -10.688 0.478 1 88.25 126 THR B N 1
ATOM 4143 C CA . THR B 1 126 ? 10.125 -11.023 1.514 1 88.25 126 THR B CA 1
ATOM 4144 C C . THR B 1 126 ? 11.328 -11.75 0.912 1 88.25 126 THR B C 1
ATOM 4146 O O . THR B 1 126 ? 12.477 -11.391 1.188 1 88.25 126 THR B O 1
ATOM 4149 N N . LEU B 1 127 ? 11.102 -12.625 0.022 1 89.38 127 LEU B N 1
ATOM 4150 C CA . LEU B 1 127 ? 12.156 -13.484 -0.504 1 89.38 127 LEU B CA 1
ATOM 4151 C C . LEU B 1 127 ? 13.047 -12.711 -1.474 1 89.38 127 LEU B C 1
ATOM 4153 O O . LEU B 1 127 ? 14.234 -13.023 -1.611 1 89.38 127 LEU B O 1
ATOM 4157 N N . ALA B 1 128 ? 12.461 -11.758 -2.1 1 89.81 128 ALA B N 1
ATOM 4158 C CA . ALA B 1 128 ? 13.227 -10.961 -3.057 1 89.81 128 ALA B CA 1
ATOM 4159 C C . ALA B 1 128 ? 14.336 -10.188 -2.355 1 89.81 128 ALA B C 1
ATOM 4161 O O . ALA B 1 128 ? 15.266 -9.703 -3.006 1 89.81 128 ALA B O 1
ATOM 4162 N N . GLN B 1 129 ? 14.227 -10.055 -1.062 1 82.06 129 GLN B N 1
ATOM 4163 C CA . GLN B 1 129 ? 15.203 -9.281 -0.305 1 82.06 129 GLN B CA 1
ATOM 4164 C C . GLN B 1 129 ? 16.234 -10.195 0.347 1 82.06 129 GLN B C 1
ATOM 4166 O O . GLN B 1 129 ? 17.156 -9.719 1.016 1 82.06 129 GLN B O 1
ATOM 4171 N N . THR B 1 130 ? 16.125 -11.477 0.21 1 79.88 130 THR B N 1
ATOM 4172 C CA . THR B 1 130 ? 17.016 -12.438 0.849 1 79.88 130 THR B CA 1
ATOM 4173 C C . THR B 1 130 ? 17.875 -13.156 -0.191 1 79.88 130 THR B C 1
ATOM 4175 O O . THR B 1 130 ? 17.469 -13.289 -1.349 1 79.88 130 THR B O 1
ATOM 4178 N N . LYS B 1 131 ? 19.094 -13.57 0.305 1 79.5 131 LYS B N 1
ATOM 4179 C CA . LYS B 1 131 ? 19.938 -14.375 -0.572 1 79.5 131 LYS B CA 1
ATOM 4180 C C . LYS B 1 131 ? 19.25 -15.688 -0.941 1 79.5 131 LYS B C 1
ATOM 4182 O O . LYS B 1 131 ? 18.578 -16.297 -0.105 1 79.5 131 LYS B O 1
ATOM 4187 N N . PRO B 1 132 ? 19.25 -16.094 -2.176 1 82.44 132 PRO B N 1
ATOM 4188 C CA . PRO B 1 132 ? 20.125 -15.688 -3.279 1 82.44 132 PRO B CA 1
ATOM 4189 C C . PRO B 1 132 ? 19.516 -14.586 -4.141 1 82.44 132 PRO B C 1
ATOM 4191 O O . PRO B 1 132 ? 20.062 -14.25 -5.195 1 82.44 132 PRO B O 1
ATOM 4194 N N . PHE B 1 133 ? 18.375 -14.211 -3.666 1 85.5 133 PHE B N 1
ATOM 4195 C CA . PHE B 1 133 ? 17.766 -13.07 -4.336 1 85.5 133 PHE B CA 1
ATOM 4196 C C . PHE B 1 133 ? 18.266 -11.766 -3.742 1 85.5 133 PHE B C 1
ATOM 4198 O O . PHE B 1 133 ? 19.188 -11.758 -2.92 1 85.5 133 PHE B O 1
ATOM 4205 N N . GLY B 1 134 ? 17.938 -10.641 -4.227 1 77.12 134 GLY B N 1
ATOM 4206 C CA . GLY B 1 134 ? 18.375 -9.375 -3.652 1 77.12 134 GLY B CA 1
ATOM 4207 C C . GLY B 1 134 ? 18.891 -8.398 -4.688 1 77.12 134 GLY B C 1
ATOM 4208 O O . GLY B 1 134 ? 19.359 -7.312 -4.344 1 77.12 134 GLY B O 1
ATOM 4209 N N . GLY B 1 135 ? 18.797 -8.883 -5.848 1 79.19 135 GLY B N 1
ATOM 4210 C CA . GLY B 1 135 ? 19.234 -7.98 -6.898 1 79.19 135 GLY B CA 1
ATOM 4211 C C . GLY B 1 135 ? 18.234 -6.895 -7.215 1 79.19 135 GLY B C 1
ATOM 4212 O O . GLY B 1 135 ? 17.062 -7 -6.848 1 79.19 135 GLY B O 1
ATOM 4213 N N . THR B 1 136 ? 18.781 -5.867 -7.824 1 80.56 136 THR B N 1
ATOM 4214 C CA . THR B 1 136 ? 17.906 -4.77 -8.234 1 80.56 136 THR B CA 1
ATOM 4215 C C . THR B 1 136 ? 16.891 -5.246 -9.266 1 80.56 136 THR B C 1
ATOM 4217 O O . THR B 1 136 ? 17.234 -5.891 -10.25 1 80.56 136 THR B O 1
ATOM 4220 N N . GLY B 1 137 ? 15.578 -5.168 -8.945 1 86.12 137 GLY B N 1
ATOM 4221 C CA . GLY B 1 137 ? 14.539 -5.492 -9.906 1 86.12 137 GLY B CA 1
ATOM 4222 C C . GLY B 1 137 ? 13.922 -6.859 -9.68 1 86.12 137 GLY B C 1
ATOM 4223 O O . GLY B 1 137 ? 13 -7.258 -10.391 1 86.12 137 GLY B O 1
ATOM 4224 N N . ASP B 1 138 ? 14.508 -7.609 -8.719 1 90.69 138 ASP B N 1
ATOM 4225 C CA . ASP B 1 138 ? 14 -8.953 -8.469 1 90.69 138 ASP B CA 1
ATOM 4226 C C . ASP B 1 138 ? 12.539 -8.914 -8.016 1 90.69 138 ASP B C 1
ATOM 4228 O O . ASP B 1 138 ? 11.734 -9.75 -8.43 1 90.69 138 ASP B O 1
ATOM 4232 N N . TYR B 1 139 ? 12.281 -7.969 -7.215 1 91.62 139 TYR B N 1
ATOM 4233 C CA . TYR B 1 139 ? 10.906 -7.844 -6.746 1 91.62 139 TYR B CA 1
ATOM 4234 C C . TYR B 1 139 ? 9.953 -7.555 -7.902 1 91.62 139 TYR B C 1
ATOM 4236 O O . TYR B 1 139 ? 8.922 -8.219 -8.055 1 91.62 139 TYR B O 1
ATOM 4244 N N . GLU B 1 140 ? 10.258 -6.617 -8.773 1 92.19 140 GLU B N 1
ATOM 4245 C CA . GLU B 1 140 ? 9.406 -6.246 -9.898 1 92.19 140 GLU B CA 1
ATOM 4246 C C . GLU B 1 140 ? 9.242 -7.41 -10.875 1 92.19 140 GLU B C 1
ATOM 4248 O O . GLU B 1 140 ? 8.164 -7.609 -11.43 1 92.19 140 GLU B O 1
ATOM 4253 N N . LYS B 1 141 ? 10.328 -8.125 -11.039 1 94.12 141 LYS B N 1
ATOM 4254 C CA . LYS B 1 141 ? 10.242 -9.297 -11.898 1 94.12 141 LYS B CA 1
ATOM 4255 C C . LYS B 1 141 ? 9.273 -10.328 -11.328 1 94.12 141 LYS B C 1
ATOM 4257 O O . LYS B 1 141 ? 8.43 -10.867 -12.047 1 94.12 141 LYS B O 1
ATOM 4262 N N . GLY B 1 142 ? 9.43 -10.57 -10.055 1 95.25 142 GLY B N 1
ATOM 4263 C CA . GLY B 1 142 ? 8.516 -11.5 -9.406 1 95.25 142 GLY B CA 1
ATOM 4264 C C . GLY B 1 142 ? 7.062 -11.07 -9.5 1 95.25 142 GLY B C 1
ATOM 4265 O O . GLY B 1 142 ? 6.184 -11.898 -9.766 1 95.25 142 GLY B O 1
ATOM 4266 N N . VAL B 1 143 ? 6.871 -9.805 -9.281 1 94.62 143 VAL B N 1
ATOM 4267 C CA . VAL B 1 143 ? 5.52 -9.266 -9.344 1 94.62 143 VAL B CA 1
ATOM 4268 C C . VAL B 1 143 ? 4.973 -9.398 -10.766 1 94.62 143 VAL B C 1
ATOM 4270 O O . VAL B 1 143 ? 3.801 -9.734 -10.953 1 94.62 143 VAL B O 1
ATOM 4273 N N . SER B 1 144 ? 5.809 -9.156 -11.734 1 94.62 144 SER B N 1
ATOM 4274 C CA . SER B 1 144 ? 5.367 -9.25 -13.117 1 94.62 144 SER B CA 1
ATOM 4275 C C . SER B 1 144 ? 4.98 -10.68 -13.484 1 94.62 144 SER B C 1
ATOM 4277 O O . SER B 1 144 ? 3.959 -10.906 -14.133 1 94.62 144 SER B O 1
ATOM 4279 N N . TYR B 1 145 ? 5.793 -11.617 -13.109 1 95.62 145 TYR B N 1
ATOM 4280 C CA . TYR B 1 145 ? 5.469 -13.016 -13.367 1 95.62 145 TYR B CA 1
ATOM 4281 C C . TYR B 1 145 ? 4.152 -13.398 -12.703 1 95.62 145 TYR B C 1
ATOM 4283 O O . TYR B 1 145 ? 3.303 -14.047 -13.32 1 95.62 145 TYR B O 1
ATOM 4291 N N . SER B 1 146 ? 4.039 -12.969 -11.461 1 93.5 146 SER B N 1
ATOM 4292 C CA . SER B 1 146 ? 2.822 -13.266 -10.719 1 93.5 146 SER B CA 1
ATOM 4293 C C . SER B 1 146 ? 1.604 -12.617 -11.367 1 93.5 146 SER B C 1
ATOM 4295 O O . SER B 1 146 ? 0.512 -13.188 -11.359 1 93.5 146 SER B O 1
ATOM 4297 N N . SER B 1 147 ? 1.803 -11.469 -11.859 1 90.88 147 SER B N 1
ATOM 4298 C CA . SER B 1 147 ? 0.709 -10.758 -12.516 1 90.88 147 SER B CA 1
ATOM 4299 C C . SER B 1 147 ? 0.237 -11.5 -13.766 1 90.88 147 SER B C 1
ATOM 4301 O O . SER B 1 147 ? -0.958 -11.523 -14.062 1 90.88 147 SER B O 1
ATOM 4303 N N . ILE B 1 148 ? 1.136 -12.047 -14.477 1 92.31 148 ILE B N 1
ATOM 4304 C CA . ILE B 1 148 ? 0.772 -12.828 -15.656 1 92.31 148 ILE B CA 1
ATOM 4305 C C . ILE B 1 148 ? -0.065 -14.031 -15.234 1 92.31 148 ILE B C 1
ATOM 4307 O O . ILE B 1 148 ? -1.092 -14.328 -15.852 1 92.31 148 ILE B O 1
ATOM 4311 N N . PHE B 1 149 ? 0.354 -14.656 -14.219 1 91.31 149 PHE B N 1
ATOM 4312 C CA . PHE B 1 149 ? -0.425 -15.766 -13.672 1 91.31 149 PHE B CA 1
ATOM 4313 C C . PHE B 1 149 ? -1.829 -15.312 -13.297 1 91.31 149 PHE B C 1
ATOM 4315 O O . PHE B 1 149 ? -2.812 -15.992 -13.602 1 91.31 149 PHE B O 1
ATOM 4322 N N . ALA B 1 150 ? -1.87 -14.195 -12.641 1 87.19 150 ALA B N 1
ATOM 4323 C CA . ALA B 1 150 ? -3.143 -13.664 -12.156 1 87.19 150 ALA B CA 1
ATOM 4324 C C . ALA B 1 150 ? -4.078 -13.336 -13.312 1 87.19 150 ALA B C 1
ATOM 4326 O O . ALA B 1 150 ? -5.273 -13.641 -13.258 1 87.19 150 ALA B O 1
ATOM 4327 N N . VAL B 1 151 ? -3.58 -12.742 -14.281 1 86.25 151 VAL B N 1
ATOM 4328 C CA . VAL B 1 151 ? -4.383 -12.352 -15.43 1 86.25 151 VAL B CA 1
ATOM 4329 C C . VAL B 1 151 ? -4.906 -13.602 -16.141 1 86.25 151 VAL B C 1
ATOM 4331 O O . VAL B 1 151 ? -6.059 -13.633 -16.578 1 86.25 151 VAL B O 1
ATOM 4334 N N . PHE B 1 152 ? -4.062 -14.594 -16.281 1 87.06 152 PHE B N 1
ATOM 4335 C CA . PHE B 1 152 ? -4.504 -15.844 -16.875 1 87.06 152 PHE B CA 1
ATOM 4336 C C . PHE B 1 152 ? -5.652 -16.453 -16.078 1 87.06 152 PHE B C 1
ATOM 4338 O O . PHE B 1 152 ? -6.621 -16.953 -16.656 1 87.06 152 PHE B O 1
ATOM 4345 N N . THR B 1 153 ? -5.484 -16.391 -14.852 1 83.12 153 THR B N 1
ATOM 4346 C CA . THR B 1 153 ? -6.527 -16.922 -13.977 1 83.12 153 THR B CA 1
ATOM 4347 C C . THR B 1 153 ? -7.816 -16.125 -14.141 1 83.12 153 THR B C 1
ATOM 4349 O O . THR B 1 153 ? -8.906 -16.703 -14.211 1 83.12 153 THR B O 1
ATOM 4352 N N . PHE B 1 154 ? -7.664 -14.859 -14.211 1 75.56 154 PHE B N 1
ATOM 4353 C CA . PHE B 1 154 ? -8.844 -14.008 -14.383 1 75.56 154 PHE B CA 1
ATOM 4354 C C . PHE B 1 154 ? -9.523 -14.297 -15.711 1 75.56 154 PHE B C 1
ATOM 4356 O O . PHE B 1 154 ? -10.758 -14.344 -15.781 1 75.56 154 PHE B O 1
ATOM 4363 N N . LEU B 1 155 ? -8.773 -14.508 -16.641 1 77.44 155 LEU B N 1
ATOM 4364 C CA . LEU B 1 155 ? -9.305 -14.781 -17.969 1 77.44 155 LEU B CA 1
ATOM 4365 C C . LEU B 1 155 ? -10.07 -16.094 -17.984 1 77.44 155 LEU B C 1
ATOM 4367 O O . LEU B 1 155 ? -11.148 -16.188 -18.594 1 77.44 155 LEU B O 1
ATOM 4371 N N . THR B 1 156 ? -9.602 -16.984 -17.328 1 79.31 156 THR B N 1
ATOM 4372 C CA . THR B 1 156 ? -10.227 -18.297 -17.359 1 79.31 156 THR B CA 1
ATOM 4373 C C . THR B 1 156 ? -11.398 -18.359 -16.375 1 79.31 156 THR B C 1
ATOM 4375 O O . THR B 1 156 ? -12.391 -19.062 -16.625 1 79.31 156 THR B O 1
ATOM 4378 N N . LEU B 1 157 ? -11.305 -17.641 -15.367 1 75.25 157 LEU B N 1
ATOM 4379 C CA . LEU B 1 157 ? -12.352 -17.656 -14.352 1 75.25 157 LEU B CA 1
ATOM 4380 C C . LEU B 1 157 ? -13.555 -16.828 -14.789 1 75.25 157 LEU B C 1
ATOM 4382 O O . LEU B 1 157 ? -14.695 -17.281 -14.68 1 75.25 157 LEU B O 1
ATOM 4386 N N . TYR B 1 158 ? -13.336 -15.727 -15.211 1 65.25 158 TYR B N 1
ATOM 4387 C CA . TYR B 1 158 ? -14.43 -14.805 -15.492 1 65.25 158 TYR B CA 1
ATOM 4388 C C . TYR B 1 158 ? -14.891 -14.938 -16.938 1 65.25 158 TYR B C 1
ATOM 4390 O O . TYR B 1 158 ? -16.094 -14.875 -17.219 1 65.25 158 TYR B O 1
ATOM 4398 N N . SER B 1 159 ? -13.992 -15.18 -17.781 1 61.5 159 SER B N 1
ATOM 4399 C CA . SER B 1 159 ? -14.336 -15.18 -19.203 1 61.5 159 SER B CA 1
ATOM 4400 C C . SER B 1 159 ? -14.758 -16.562 -19.672 1 61.5 159 SER B C 1
ATOM 4402 O O . SER B 1 159 ? -15.594 -16.688 -20.578 1 61.5 159 SER B O 1
ATOM 4404 N N . MET B 1 160 ? -14.172 -17.5 -19.031 1 62.62 160 MET B N 1
ATOM 4405 C CA . MET B 1 160 ? -14.469 -18.844 -19.516 1 62.62 160 MET B CA 1
ATOM 4406 C C . MET B 1 160 ? -15.523 -19.516 -18.656 1 62.62 160 MET B C 1
ATOM 4408 O O . MET B 1 160 ? -15.617 -20.75 -18.625 1 62.62 160 MET B O 1
ATOM 4412 N N . GLY B 1 161 ? -16.25 -18.625 -17.938 1 57.09 161 GLY B N 1
ATOM 4413 C CA . GLY B 1 161 ? -17.453 -19.125 -17.281 1 57.09 161 GLY B CA 1
ATOM 4414 C C . GLY B 1 161 ? -17.156 -19.797 -15.945 1 57.09 161 GLY B C 1
ATOM 4415 O O . GLY B 1 161 ? -17.875 -20.688 -15.523 1 57.09 161 GLY B O 1
ATOM 4416 N N . GLY B 1 162 ? -16.047 -19.5 -15.445 1 62.94 162 GLY B N 1
ATOM 4417 C CA . GLY B 1 162 ? -15.773 -20.094 -14.148 1 62.94 162 GLY B CA 1
ATOM 4418 C C . GLY B 1 162 ? -16.812 -19.734 -13.094 1 62.94 162 GLY B C 1
ATOM 4419 O O . GLY B 1 162 ? -17.234 -20.594 -12.32 1 62.94 162 GLY B O 1
ATOM 4420 N N . ILE B 1 163 ? -17.25 -18.594 -13.141 1 62.09 163 ILE B N 1
ATOM 4421 C CA . ILE B 1 163 ? -18.25 -18.141 -12.18 1 62.09 163 ILE B CA 1
ATOM 4422 C C . ILE B 1 163 ? -19.562 -18.875 -12.422 1 62.09 163 ILE B C 1
ATOM 4424 O O . ILE B 1 163 ? -20.234 -19.266 -11.469 1 62.09 163 ILE B O 1
ATOM 4428 N N . GLN B 1 164 ? -19.844 -19.078 -13.68 1 65.12 164 GLN B N 1
ATOM 4429 C CA . GLN B 1 164 ? -21.062 -19.797 -14.031 1 65.12 164 GLN B CA 1
ATOM 4430 C C . GLN B 1 164 ? -21 -21.25 -13.562 1 65.12 164 GLN B C 1
ATOM 4432 O O . GLN B 1 164 ? -22.016 -21.812 -13.156 1 65.12 164 GLN B O 1
ATOM 4437 N N . MET B 1 165 ? -19.828 -21.75 -13.641 1 69.44 165 MET B N 1
ATOM 4438 C CA . MET B 1 165 ? -19.625 -23.125 -13.172 1 69.44 165 MET B CA 1
ATOM 4439 C C . MET B 1 165 ? -19.953 -23.234 -11.688 1 69.44 165 MET B C 1
ATOM 4441 O O . MET B 1 165 ? -20.609 -24.188 -11.258 1 69.44 165 MET B O 1
ATOM 4445 N N . ILE B 1 166 ? -19.641 -22.281 -10.977 1 68.5 166 ILE B N 1
ATOM 4446 C CA . ILE B 1 166 ? -19.859 -22.281 -9.539 1 68.5 166 ILE B CA 1
ATOM 4447 C C . ILE B 1 166 ? -21.328 -22.016 -9.242 1 68.5 166 ILE B C 1
ATOM 4449 O O . ILE B 1 166 ? -21.906 -22.625 -8.328 1 68.5 166 ILE B O 1
ATOM 4453 N N . GLN B 1 167 ? -21.953 -21.172 -10.039 1 65.88 167 GLN B N 1
ATOM 4454 C CA . GLN B 1 167 ? -23.344 -20.828 -9.844 1 65.88 167 GLN B CA 1
ATOM 4455 C C . GLN B 1 167 ? -24.25 -22.031 -10.133 1 65.88 167 GLN B C 1
ATOM 4457 O O . GLN B 1 167 ? -25.344 -22.141 -9.562 1 65.88 167 GLN B O 1
ATOM 4462 N N . ARG B 1 168 ? -23.844 -22.859 -10.961 1 68 168 ARG B N 1
ATOM 4463 C CA . ARG B 1 168 ? -24.641 -24.031 -11.328 1 68 168 ARG B CA 1
ATOM 4464 C C . ARG B 1 168 ? -24.859 -24.938 -10.117 1 68 168 ARG B C 1
ATOM 4466 O O . ARG B 1 168 ? -25.891 -25.625 -10.031 1 68 168 ARG B O 1
ATOM 4473 N N . ASP B 1 169 ? -23.906 -24.906 -9.281 1 70.44 169 ASP B N 1
ATOM 4474 C CA . ASP B 1 169 ? -24.047 -25.719 -8.078 1 70.44 169 ASP B CA 1
ATOM 4475 C C . ASP B 1 169 ? -25.125 -25.172 -7.152 1 70.44 169 ASP B C 1
ATOM 4477 O O . ASP B 1 169 ? -25.719 -25.906 -6.371 1 70.44 169 ASP B O 1
ATOM 4481 N N . PHE B 1 170 ? -25.422 -23.906 -7.273 1 61.56 170 PHE B N 1
ATOM 4482 C CA . PHE B 1 170 ? -26.406 -23.281 -6.398 1 61.56 170 PHE B CA 1
ATOM 4483 C C . PHE B 1 170 ? -27.766 -23.188 -7.094 1 61.56 170 PHE B C 1
ATOM 4485 O O . PHE B 1 170 ? -28.766 -22.844 -6.461 1 61.56 170 PHE B O 1
ATOM 4492 N N . ALA B 1 171 ? -27.953 -23.359 -8.305 1 56.66 171 ALA B N 1
ATOM 4493 C CA . ALA B 1 171 ? -29.234 -23.359 -9.008 1 56.66 171 ALA B CA 1
ATOM 4494 C C . ALA B 1 171 ? -30.094 -24.547 -8.609 1 56.66 171 ALA B C 1
ATOM 4496 O O . ALA B 1 171 ? -29.594 -25.672 -8.516 1 56.66 171 ALA B O 1
ATOM 4497 N N . ALA B 1 172 ? -31.016 -24.484 -7.727 1 46.69 172 ALA B N 1
ATOM 4498 C CA . ALA B 1 172 ? -32.031 -25.406 -7.195 1 46.69 172 ALA B CA 1
ATOM 4499 C C . ALA B 1 172 ? -32.562 -26.328 -8.281 1 46.69 172 ALA B C 1
ATOM 4501 O O . ALA B 1 172 ? -33 -25.875 -9.336 1 46.69 172 ALA B O 1
ATOM 4502 N N . ARG B 1 173 ? -32.156 -27.453 -8.562 1 41.91 173 ARG B N 1
ATOM 4503 C CA . ARG B 1 173 ? -33.062 -28.391 -9.219 1 41.91 173 ARG B CA 1
ATOM 4504 C C . ARG B 1 173 ? -34.438 -28.344 -8.586 1 41.91 173 ARG B C 1
ATOM 4506 O O . ARG B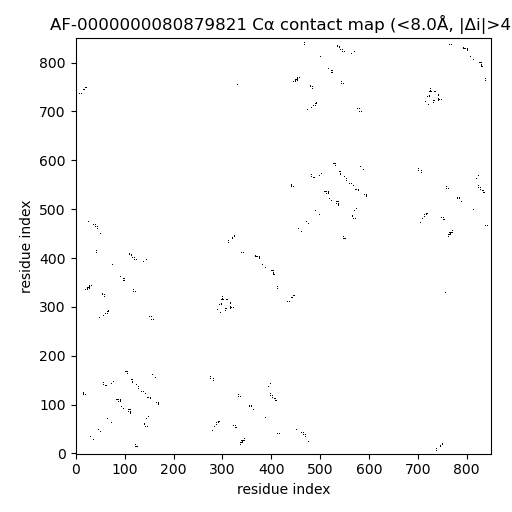 1 173 ? -34.562 -28.172 -7.375 1 41.91 173 ARG B O 1
ATOM 4513 N N . PRO B 1 174 ? -35.562 -28.016 -9.297 1 38.16 174 PRO B N 1
ATOM 4514 C CA . PRO B 1 174 ? -36.875 -28.281 -8.719 1 38.16 174 PRO B CA 1
ATOM 4515 C C . PRO B 1 174 ? -36.906 -29.547 -7.867 1 38.16 174 PRO B C 1
ATOM 4517 O O . PRO B 1 174 ? -36.188 -30.5 -8.156 1 38.16 174 PRO B O 1
ATOM 4520 N N . GLN B 1 175 ? -36.969 -29.453 -6.645 1 35.16 175 GLN B N 1
ATOM 4521 C CA . GLN B 1 175 ? -37.344 -30.625 -5.852 1 35.16 175 GLN B CA 1
ATOM 4522 C C . GLN B 1 175 ? -38.25 -31.562 -6.641 1 35.16 175 GLN B C 1
ATOM 4524 O O . GLN B 1 175 ? -39.438 -31.25 -6.867 1 35.16 175 GLN B O 1
ATOM 4529 N N . LEU B 1 176 ? -37.969 -32.031 -7.785 1 33.53 176 LEU B N 1
ATOM 4530 C CA . LEU B 1 176 ? -38.844 -33.125 -8.25 1 33.53 176 LEU B CA 1
ATOM 4531 C C . LEU B 1 176 ? -39.156 -34.094 -7.121 1 33.53 176 LEU B C 1
ATOM 4533 O O . LEU B 1 176 ? -39.875 -35.062 -7.324 1 33.53 176 LEU B O 1
ATOM 4537 N N . ASP B 1 177 ? -38.344 -34.156 -6.109 1 31.83 177 ASP B N 1
ATOM 4538 C CA . ASP B 1 177 ? -38.719 -35.344 -5.32 1 31.83 177 ASP B CA 1
ATOM 4539 C C . ASP B 1 177 ? -40.156 -35.219 -4.801 1 31.83 177 ASP B C 1
ATOM 4541 O O . ASP B 1 177 ? -40.875 -36.219 -4.707 1 31.83 177 ASP B O 1
ATOM 4545 N N . ASP B 1 178 ? -40.469 -34.156 -4.039 1 31.84 178 ASP B N 1
ATOM 4546 C CA . ASP B 1 178 ? -41.5 -34.594 -3.092 1 31.84 178 ASP B CA 1
ATOM 4547 C C . ASP B 1 178 ? -42.875 -34.688 -3.775 1 31.84 178 ASP B C 1
ATOM 4549 O O . ASP B 1 178 ? -43.875 -34.844 -3.109 1 31.84 178 ASP B O 1
ATOM 4553 N N . GLU B 1 179 ? -43.094 -34 -4.922 1 29.36 179 GLU B N 1
ATOM 4554 C CA . GLU B 1 179 ? -44.5 -34.312 -5.262 1 29.36 179 GLU B CA 1
ATOM 4555 C C . GLU B 1 179 ? -44.688 -35.812 -5.551 1 29.36 179 GLU B C 1
ATOM 4557 O O . GLU B 1 179 ? -44.812 -36.188 -6.707 1 29.36 179 GLU B O 1
ATOM 4562 N N . VAL B 1 180 ? -43.688 -36.656 -5.273 1 30.3 180 VAL B N 1
ATOM 4563 C CA . VAL B 1 180 ? -44.312 -37.969 -5.199 1 30.3 180 VAL B CA 1
ATOM 4564 C C . VAL B 1 180 ? -45.594 -37.906 -4.402 1 30.3 180 VAL B C 1
ATOM 4566 O O . VAL B 1 180 ? -45.594 -37.531 -3.223 1 30.3 180 VAL B O 1
ATOM 4569 N N . GLY B 1 181 ? -46.781 -37.375 -5.059 1 27.33 181 GLY B N 1
ATOM 4570 C CA . GLY B 1 181 ? -48.156 -37.594 -4.688 1 27.33 181 GLY B CA 1
ATOM 4571 C C . GLY B 1 181 ? -48.344 -38.844 -3.83 1 27.33 181 GLY B C 1
ATOM 4572 O O . GLY B 1 181 ? -47.844 -39.906 -4.18 1 27.33 181 GLY B O 1
ATOM 4573 N N . HIS B 1 182 ? -48.219 -38.594 -2.561 1 28.03 182 HIS B N 1
ATOM 4574 C CA . HIS B 1 182 ? -48.906 -39.531 -1.689 1 28.03 182 HIS B CA 1
ATOM 4575 C C . HIS B 1 182 ? -50.25 -39.906 -2.27 1 28.03 182 HIS B C 1
ATOM 4577 O O . HIS B 1 182 ? -51.219 -39.125 -2.219 1 28.03 182 HIS B O 1
ATOM 4583 N N . LYS B 1 183 ? -50.375 -40.312 -3.545 1 27.95 183 LYS B N 1
ATOM 4584 C CA . LYS B 1 183 ? -51.531 -41.156 -3.75 1 27.95 183 LYS B CA 1
ATOM 4585 C C . LYS B 1 183 ? -51.812 -42 -2.506 1 27.95 183 LYS B C 1
ATOM 4587 O O . LYS B 1 183 ? -50.969 -42.781 -2.057 1 27.95 183 LYS B O 1
ATOM 4592 N N . THR B 1 184 ? -52.562 -41.312 -1.581 1 26.66 184 THR B N 1
ATOM 4593 C CA . THR B 1 184 ? -53.438 -42.031 -0.642 1 26.66 184 THR B CA 1
ATOM 4594 C C . THR B 1 184 ? -54.094 -43.219 -1.319 1 26.66 184 THR B C 1
ATOM 4596 O O . THR B 1 184 ? -55 -43.062 -2.141 1 26.66 184 THR B O 1
ATOM 4599 N N . LYS B 1 185 ? -53.375 -44.094 -1.952 1 27.16 185 LYS B N 1
ATOM 4600 C CA . LYS B 1 185 ? -54.031 -45.375 -2.139 1 27.16 185 LYS B CA 1
ATOM 4601 C C . LYS B 1 185 ? -54.875 -45.75 -0.928 1 27.16 185 LYS B C 1
ATOM 4603 O O . LYS B 1 185 ? -54.406 -45.719 0.206 1 27.16 185 LYS B O 1
ATOM 4608 N N . GLN B 1 186 ? -56.188 -45.312 -0.937 1 25.28 186 GLN B N 1
ATOM 4609 C CA . GLN B 1 186 ? -57.281 -46.031 -0.266 1 25.28 186 GLN B CA 1
ATOM 4610 C C . GLN B 1 186 ? -57.062 -47.531 -0.336 1 25.28 186 GLN B C 1
ATOM 4612 O O . GLN B 1 186 ? -57.219 -48.156 -1.394 1 25.28 186 GLN B O 1
ATOM 4617 N N . ASP B 1 187 ? -55.938 -47.938 0.206 1 22.8 187 ASP B N 1
ATOM 4618 C CA . ASP B 1 187 ? -55.75 -49.375 0.433 1 22.8 187 ASP B CA 1
ATOM 4619 C C . ASP B 1 187 ? -57.031 -50 1.021 1 22.8 187 ASP B C 1
ATOM 4621 O O . ASP B 1 187 ? -57.5 -49.562 2.078 1 22.8 187 ASP B O 1
ATOM 4625 N N . ASN B 1 188 ? -58.062 -50.188 0.211 1 21.78 188 ASN B N 1
ATOM 4626 C CA . ASN B 1 188 ? -59.031 -51.25 0.566 1 21.78 188 ASN B CA 1
ATOM 4627 C C . ASN B 1 188 ? -58.344 -52.406 1.278 1 21.78 188 ASN B C 1
ATOM 4629 O O . ASN B 1 188 ? -57.25 -52.812 0.897 1 21.78 188 ASN B O 1
ATOM 4633 N N . PRO B 1 189 ? -58.812 -52.719 2.602 1 23.55 189 PRO B N 1
ATOM 4634 C CA . PRO B 1 189 ? -58.375 -53.812 3.498 1 23.55 189 PRO B CA 1
ATOM 4635 C C . PRO B 1 189 ? -58.188 -55.156 2.777 1 23.55 189 PRO B C 1
ATOM 4637 O O . PRO B 1 189 ? -58 -56.188 3.424 1 23.55 189 PRO B O 1
ATOM 4640 N N . ALA B 1 190 ? -58.125 -55.219 1.541 1 20.22 190 ALA B N 1
ATOM 4641 C CA . ALA B 1 190 ? -58.281 -56.625 1.285 1 20.22 190 ALA B CA 1
ATOM 4642 C C . ALA B 1 190 ? -57.344 -57.469 2.148 1 20.22 190 ALA B C 1
ATOM 4644 O O . ALA B 1 190 ? -56.188 -57.094 2.355 1 20.22 190 ALA B O 1
ATOM 4645 N N . GLY B 1 191 ? -57.906 -58.312 3.148 1 19.56 191 GLY B N 1
ATOM 4646 C CA . GLY B 1 191 ? -57.562 -59.25 4.195 1 19.56 191 GLY B CA 1
ATOM 4647 C C . GLY B 1 191 ? -56.438 -60.188 3.809 1 19.56 191 GLY B C 1
ATOM 4648 O O . GLY B 1 191 ? -56.125 -61.125 4.539 1 19.56 191 GLY B O 1
ATOM 4649 N N . ALA B 1 192 ? -55.812 -60.125 2.701 1 18.19 192 ALA B N 1
ATOM 4650 C CA . ALA B 1 192 ? -55.375 -61.469 2.426 1 18.19 192 ALA B CA 1
ATOM 4651 C C . ALA B 1 192 ? -54.406 -61.969 3.479 1 18.19 192 ALA B C 1
ATOM 4653 O O . ALA B 1 192 ? -53.5 -61.219 3.902 1 18.19 192 ALA B O 1
ATOM 4654 N N . SER B 1 193 ? -54.719 -63 4.367 1 18.61 193 SER B N 1
ATOM 4655 C CA . SER B 1 193 ? -54.281 -63.906 5.438 1 18.61 193 SER B CA 1
ATOM 4656 C C . SER B 1 193 ? -52.906 -64.438 5.156 1 18.61 193 SER B C 1
ATOM 4658 O O . SER B 1 193 ? -52.312 -65.188 5.984 1 18.61 193 SER B O 1
ATOM 4660 N N . VAL B 1 194 ? -52.125 -63.969 4.195 1 18.02 194 VAL B N 1
ATOM 4661 C CA . VAL B 1 194 ? -51.312 -65.125 3.908 1 18.02 194 VAL B CA 1
ATOM 4662 C C . VAL B 1 194 ? -50.469 -65.438 5.125 1 18.02 194 VAL B C 1
ATOM 4664 O O . VAL B 1 194 ? -49.844 -64.562 5.715 1 18.02 194 VAL B O 1
ATOM 4667 N N . GLN B 1 195 ? -50.594 -66.688 5.723 1 17.84 195 GLN B N 1
ATOM 4668 C CA . GLN B 1 195 ? -50.156 -67.562 6.785 1 17.84 195 GLN B CA 1
ATOM 4669 C C . GLN B 1 195 ? -48.625 -67.75 6.754 1 17.84 195 GLN B C 1
ATOM 4671 O O . GLN B 1 195 ? -48.094 -68.5 7.527 1 17.84 195 GLN B O 1
ATOM 4676 N N . ARG B 1 196 ? -47.812 -66.938 6.039 1 18.02 196 ARG B N 1
ATOM 4677 C CA . ARG B 1 196 ? -46.688 -67.875 5.875 1 18.02 196 ARG B CA 1
ATOM 4678 C C . ARG B 1 196 ? -46.031 -68.188 7.219 1 18.02 196 ARG B C 1
ATOM 4680 O O . ARG B 1 196 ? -45.781 -67.25 8.016 1 18.02 196 ARG B O 1
ATOM 4687 N N . SER B 1 197 ? -45.844 -69.438 7.582 1 16.5 197 SER B N 1
ATOM 4688 C CA . SER B 1 197 ? -45.531 -70.375 8.648 1 16.5 197 SER B CA 1
ATOM 4689 C C . SER B 1 197 ? -44.094 -70.188 9.125 1 16.5 197 SER B C 1
ATOM 4691 O O . SER B 1 197 ? -43.719 -70.75 10.172 1 16.5 197 SER B O 1
ATOM 4693 N N . ARG B 1 198 ? -43.125 -69.688 8.312 1 17.61 198 ARG B N 1
ATOM 4694 C CA . ARG B 1 198 ? -42 -70.625 8.555 1 17.61 198 ARG B CA 1
ATOM 4695 C C . ARG B 1 198 ? -41.531 -70.5 9.992 1 17.61 198 ARG B C 1
ATOM 4697 O O . ARG B 1 198 ? -41.656 -69.438 10.617 1 17.61 198 ARG B O 1
ATOM 4704 N N . GLY B 1 199 ? -40.844 -71.562 10.461 1 15.82 199 GLY B N 1
ATOM 4705 C CA . GLY B 1 199 ? -40.5 -72.375 11.609 1 15.82 199 GLY B CA 1
ATOM 4706 C C . GLY B 1 199 ? -39.469 -71.688 12.516 1 15.82 199 GLY B C 1
ATOM 4707 O O . GLY B 1 199 ? -39.719 -71.562 13.727 1 15.82 199 GLY B O 1
ATOM 4708 N N . ARG B 1 200 ? -38.094 -71.938 12.242 1 16.89 200 ARG B N 1
ATOM 4709 C CA . ARG B 1 200 ? -37.344 -72.75 13.203 1 16.89 200 ARG B CA 1
ATOM 4710 C C . ARG B 1 200 ? -36.875 -71.875 14.367 1 16.89 200 ARG B C 1
ATOM 4712 O O . ARG B 1 200 ? -36.75 -70.688 14.242 1 16.89 200 ARG B O 1
ATOM 4719 N N . GLN B 1 201 ? -36 -72.5 15.32 1 16 201 GLN B N 1
ATOM 4720 C CA . GLN B 1 201 ? -35.844 -72.812 16.734 1 16 201 GLN B CA 1
ATOM 4721 C C . GLN B 1 201 ? -34.812 -71.875 17.391 1 16 201 GLN B C 1
ATOM 4723 O O . GLN B 1 201 ? -35.062 -71.438 18.5 1 16 201 GLN B O 1
ATOM 4728 N N . ALA B 1 202 ? -33.469 -71.75 16.953 1 17.94 202 ALA B N 1
ATOM 4729 C CA . ALA B 1 202 ? -32.531 -72.25 17.953 1 17.94 202 ALA B CA 1
ATOM 4730 C C . ALA B 1 202 ? -32.312 -71.312 19.094 1 17.94 202 ALA B C 1
ATOM 4732 O O . ALA B 1 202 ? -32.531 -70.062 18.953 1 17.94 202 ALA B O 1
ATOM 4733 N N . PRO B 1 203 ? -31.531 -71.688 20.281 1 16.81 203 PRO B N 1
ATOM 4734 C CA . PRO B 1 203 ? -31.547 -71.688 21.75 1 16.81 203 PRO B CA 1
ATOM 4735 C C . PRO B 1 203 ? -30.812 -70.438 22.328 1 16.81 203 PRO B C 1
ATOM 4737 O O . PRO B 1 203 ? -31.281 -69.875 23.312 1 16.81 203 PRO B O 1
ATOM 4740 N N . ALA B 1 204 ? -29.5 -70.062 21.938 1 17.67 204 ALA B N 1
ATOM 4741 C CA . ALA B 1 204 ? -28.484 -70.312 22.969 1 17.67 204 ALA B CA 1
ATOM 4742 C C . ALA B 1 204 ? -28.531 -69.188 24.016 1 17.67 204 ALA B C 1
ATOM 4744 O O . ALA B 1 204 ? -29.062 -68.125 23.75 1 17.67 204 ALA B O 1
ATOM 4745 N N . SER B 1 205 ? -27.672 -69.25 25.141 1 16.69 205 SER B N 1
ATOM 4746 C CA . SER B 1 205 ? -27.562 -69.188 26.609 1 16.69 205 SER B CA 1
ATOM 4747 C C . SER B 1 205 ? -27.203 -67.812 27.094 1 16.69 205 SER B C 1
ATOM 4749 O O . SER B 1 205 ? -27.844 -67.312 28.016 1 16.69 205 SER B O 1
ATOM 4751 N N . ALA B 1 206 ? -25.812 -67.312 27.062 1 16.91 206 ALA B N 1
ATOM 4752 C CA . ALA B 1 206 ? -25.062 -67.312 28.312 1 16.91 206 ALA B CA 1
ATOM 4753 C C . ALA B 1 206 ? -25.297 -66 29.094 1 16.91 206 ALA B C 1
ATOM 4755 O O . ALA B 1 206 ? -25.875 -65.062 28.562 1 16.91 206 ALA B O 1
ATOM 4756 N N . SER B 1 207 ? -24.141 -65.375 29.719 1 17.94 207 SER B N 1
ATOM 4757 C CA . SER B 1 207 ? -23.688 -65.125 31.094 1 17.94 207 SER B CA 1
ATOM 4758 C C . SER B 1 207 ? -24 -63.75 31.562 1 17.94 207 SER B C 1
ATOM 4760 O O . SER B 1 207 ? -24.266 -62.844 30.75 1 17.94 207 SER B O 1
ATOM 4762 N N . GLN B 1 208 ? -23.719 -63.375 32.875 1 17.61 208 GLN B N 1
ATOM 4763 C CA . GLN B 1 208 ? -24.203 -62.844 34.156 1 17.61 208 GLN B CA 1
ATOM 4764 C C . GLN B 1 208 ? -23.766 -61.375 34.312 1 17.61 208 GLN B C 1
ATOM 4766 O O . GLN B 1 208 ? -24.297 -60.656 35.156 1 17.61 208 GLN B O 1
ATOM 4771 N N . ASN B 1 209 ? -22.719 -60.844 33.656 1 19.66 209 ASN B N 1
ATOM 4772 C CA . ASN B 1 209 ? -21.844 -60.125 34.562 1 19.66 209 ASN B CA 1
ATOM 4773 C C . ASN B 1 209 ? -22.531 -58.906 35.156 1 19.66 209 ASN B C 1
ATOM 4775 O O . ASN B 1 209 ? -23.359 -58.25 34.5 1 19.66 209 ASN B O 1
ATOM 4779 N N . HIS B 1 210 ? -22.312 -58.5 36.438 1 18.27 210 HIS B N 1
ATOM 4780 C CA . HIS B 1 210 ? -22.844 -57.906 37.656 1 18.27 210 HIS B CA 1
ATOM 4781 C C . HIS B 1 210 ? -22.75 -56.406 37.625 1 18.27 210 HIS B C 1
ATOM 4783 O O . HIS B 1 210 ? -23.375 -55.719 38.438 1 18.27 210 HIS B O 1
ATOM 4789 N N . GLU B 1 211 ? -21.844 -55.812 36.844 1 18.97 211 GLU B N 1
ATOM 4790 C CA . GLU B 1 211 ? -21.094 -54.812 37.625 1 18.97 211 GLU B CA 1
ATOM 4791 C C . GLU B 1 211 ? -22.016 -53.688 38.094 1 18.97 211 GLU B C 1
ATOM 4793 O O . GLU B 1 211 ? -23.078 -53.438 37.5 1 18.97 211 GLU B O 1
ATOM 4798 N N . ARG B 1 212 ? -21.391 -52.844 39.062 1 20.25 212 ARG B N 1
ATOM 4799 C CA . ARG B 1 212 ? -21.609 -52 40.25 1 20.25 212 ARG B CA 1
ATOM 4800 C C . ARG B 1 212 ? -22.25 -50.656 39.844 1 20.25 212 ARG B C 1
ATOM 4802 O O . ARG B 1 212 ? -21.781 -50 38.906 1 20.25 212 ARG B O 1
ATOM 4809 N N . GLU B 1 213 ? -23.453 -50.375 40.219 1 20.25 213 GLU B N 1
ATOM 4810 C CA . GLU B 1 213 ? -24.391 -49.281 40.031 1 20.25 213 GLU B CA 1
ATOM 4811 C C . GLU B 1 213 ? -23.875 -48 40.656 1 20.25 213 GLU B C 1
ATOM 4813 O O . GLU B 1 213 ? -23.625 -47.938 41.875 1 20.25 213 GLU B O 1
ATOM 4818 N N . PRO B 1 214 ? -22.922 -47.312 40.031 1 23.5 214 PRO B N 1
ATOM 4819 C CA . PRO B 1 214 ? -22.359 -46.188 40.75 1 23.5 214 PRO B CA 1
ATOM 4820 C C . PRO B 1 214 ? -23.438 -45.25 41.344 1 23.5 214 PRO B C 1
ATOM 4822 O O . PRO B 1 214 ? -24.562 -45.219 40.844 1 23.5 214 PRO B O 1
ATOM 4825 N N . PRO B 1 215 ? -23.172 -44.75 42.531 1 22.14 215 PRO B N 1
ATOM 4826 C CA . PRO B 1 215 ? -24.031 -44.094 43.531 1 22.14 215 PRO B CA 1
ATOM 4827 C C . PRO B 1 215 ? -24.688 -42.812 43 1 22.14 215 PRO B C 1
ATOM 4829 O O . PRO B 1 215 ? -24.188 -42.188 42.062 1 22.14 215 PRO B O 1
ATOM 4832 N N . GLU B 1 216 ? -25.906 -42.5 43.375 1 22.11 216 GLU B N 1
ATOM 4833 C CA . GLU B 1 216 ? -27.031 -41.625 43.094 1 22.11 216 GLU B CA 1
ATOM 4834 C C . GLU B 1 216 ? -26.734 -40.188 43.531 1 22.11 216 GLU B C 1
ATOM 4836 O O . GLU B 1 216 ? -26.609 -39.938 44.75 1 22.11 216 GLU B O 1
ATOM 4841 N N . TYR B 1 217 ? -25.703 -39.531 43 1 22.55 217 TYR B N 1
ATOM 4842 C CA . TYR B 1 217 ? -25.406 -38.188 43.469 1 22.55 217 TYR B CA 1
ATOM 4843 C C . TYR B 1 217 ? -26.672 -37.312 43.5 1 22.55 217 TYR B C 1
ATOM 4845 O O . TYR B 1 217 ? -27.469 -37.344 42.562 1 22.55 217 TYR B O 1
ATOM 4853 N N . GLU B 1 218 ? -27.156 -36.938 44.719 1 22.19 218 GLU B N 1
ATOM 4854 C CA . GLU B 1 218 ? -28.344 -36.219 45.188 1 22.19 218 GLU B CA 1
ATOM 4855 C C . GLU B 1 218 ? -28.438 -34.844 44.562 1 22.19 218 GLU B C 1
ATOM 4857 O O . GLU B 1 218 ? -27.562 -34 44.75 1 22.19 218 GLU B O 1
ATOM 4862 N N . GLU B 1 219 ? -28.906 -34.625 43.375 1 22.98 219 GLU B N 1
ATOM 4863 C CA . GLU B 1 219 ? -29.125 -33.375 42.625 1 22.98 219 GLU B CA 1
ATOM 4864 C C . GLU B 1 219 ? -30.094 -32.469 43.375 1 22.98 219 GLU B C 1
ATOM 4866 O O . GLU B 1 219 ? -31.25 -32.812 43.594 1 22.98 219 GLU B O 1
ATOM 4871 N N . LYS B 1 220 ? -29.609 -31.734 44.406 1 23.16 220 LYS B N 1
ATOM 4872 C CA . LYS B 1 220 ? -30.422 -30.781 45.188 1 23.16 220 LYS B CA 1
ATOM 4873 C C . LYS B 1 220 ? -31.25 -29.891 44.25 1 23.16 220 LYS B C 1
ATOM 4875 O O . LYS B 1 220 ? -30.781 -29.469 43.219 1 23.16 220 LYS B O 1
ATOM 4880 N N . ASP B 1 221 ? -32.656 -29.75 44.406 1 23.75 221 ASP B N 1
ATOM 4881 C CA . ASP B 1 221 ? -33.844 -29.234 43.75 1 23.75 221 ASP B CA 1
ATOM 4882 C C . ASP B 1 221 ? -33.844 -27.703 43.75 1 23.75 221 ASP B C 1
ATOM 4884 O O . ASP B 1 221 ? -33.969 -27.062 44.781 1 23.75 221 ASP B O 1
ATOM 4888 N N . TRP B 1 222 ? -32.875 -27.031 43.281 1 24.97 222 TRP B N 1
ATOM 4889 C CA . TRP B 1 222 ? -32.969 -25.578 43.406 1 24.97 222 TRP B CA 1
ATOM 4890 C C . TRP B 1 222 ? -34.312 -25.078 42.812 1 24.97 222 TRP B C 1
ATOM 4892 O O . TRP B 1 222 ? -34.75 -25.531 41.75 1 24.97 222 TRP B O 1
ATOM 4902 N N . PRO B 1 223 ? -35.188 -24.438 43.625 1 24.14 223 PRO B N 1
ATOM 4903 C CA . PRO B 1 223 ? -36.562 -24.047 43.344 1 24.14 223 PRO B CA 1
ATOM 4904 C C . PRO B 1 223 ? -36.688 -23.172 42.094 1 24.14 223 PRO B C 1
ATOM 4906 O O . PRO B 1 223 ? -35.875 -22.25 41.906 1 24.14 223 PRO B O 1
ATOM 4909 N N . ARG B 1 224 ? -37.219 -23.578 40.938 1 24.31 224 ARG B N 1
ATOM 4910 C CA . ARG B 1 224 ? -37.5 -23.047 39.594 1 24.31 224 ARG B CA 1
ATOM 4911 C C . ARG B 1 224 ? -38.531 -21.922 39.656 1 24.31 224 ARG B C 1
ATOM 4913 O O . ARG B 1 224 ? -39.719 -22.188 39.844 1 24.31 224 ARG B O 1
ATOM 4920 N N . THR B 1 225 ? -38.344 -20.891 40.469 1 24.25 225 THR B N 1
ATOM 4921 C CA . THR B 1 225 ? -39.375 -19.875 40.406 1 24.25 225 THR B CA 1
ATOM 4922 C C . THR B 1 225 ? -39.688 -19.484 38.969 1 24.25 225 THR B C 1
ATOM 4924 O O . THR B 1 225 ? -38.812 -19.047 38.25 1 24.25 225 THR B O 1
ATOM 4927 N N . THR B 1 226 ? -40.719 -20.047 38.312 1 24.38 226 THR B N 1
ATOM 4928 C CA . THR B 1 226 ? -41.281 -19.969 36.969 1 24.38 226 THR B CA 1
ATOM 4929 C C . THR B 1 226 ? -41.812 -18.578 36.688 1 24.38 226 THR B C 1
ATOM 4931 O O . THR B 1 226 ? -42.906 -18.219 37.125 1 24.38 226 THR B O 1
ATOM 4934 N N . THR B 1 227 ? -41.188 -17.469 37.031 1 24.22 227 THR B N 1
ATOM 4935 C CA . THR B 1 227 ? -41.906 -16.25 36.719 1 24.22 227 THR B CA 1
ATOM 4936 C C . THR B 1 227 ? -42.312 -16.234 35.25 1 24.22 227 THR B C 1
ATOM 4938 O O . THR B 1 227 ? -41.469 -16.406 34.375 1 24.22 227 THR B O 1
ATOM 4941 N N . THR B 1 228 ? -43.562 -16.5 34.906 1 23.84 228 THR B N 1
ATOM 4942 C CA . THR B 1 228 ? -44.312 -16.531 33.656 1 23.84 228 THR B CA 1
ATOM 4943 C C . THR B 1 228 ? -44.219 -15.195 32.938 1 23.84 228 THR B C 1
ATOM 4945 O O . THR B 1 228 ? -44.812 -14.195 33.406 1 23.84 228 THR B O 1
ATOM 4948 N N . ILE B 1 229 ? -43.062 -14.648 32.656 1 24.92 229 ILE B N 1
ATOM 4949 C CA . ILE B 1 229 ? -43.125 -13.383 31.953 1 24.92 229 ILE B CA 1
ATOM 4950 C C . ILE B 1 229 ? -43.906 -13.555 30.656 1 24.92 229 ILE B C 1
ATOM 4952 O O . ILE B 1 229 ? -43.656 -14.484 29.891 1 24.92 229 ILE B O 1
ATOM 4956 N N . ALA B 1 230 ? -45.125 -12.984 30.578 1 25.2 230 ALA B N 1
ATOM 4957 C CA . ALA B 1 230 ? -46.094 -12.953 29.469 1 25.2 230 ALA B CA 1
ATOM 4958 C C . ALA B 1 230 ? -45.375 -12.578 28.156 1 25.2 230 ALA B C 1
ATOM 4960 O O . ALA B 1 230 ? -44.5 -11.703 28.156 1 25.2 230 ALA B O 1
ATOM 4961 N N . PRO B 1 231 ? -45.312 -13.547 27.188 1 23.89 231 PRO B N 1
ATOM 4962 C CA . PRO B 1 231 ? -44.594 -13.391 25.906 1 23.89 231 PRO B CA 1
ATOM 4963 C C . PRO B 1 231 ? -45.031 -12.156 25.125 1 23.89 231 PRO B C 1
ATOM 4965 O O . PRO B 1 231 ? -46.25 -11.898 25.016 1 23.89 231 PRO B O 1
ATOM 4968 N N . ALA B 1 232 ? -44.438 -11.031 25.297 1 26.53 232 ALA B N 1
ATOM 4969 C CA . ALA B 1 232 ? -44.75 -9.852 24.5 1 26.53 232 ALA B CA 1
ATOM 4970 C C . ALA B 1 232 ? -45 -10.227 23.047 1 26.53 232 ALA B C 1
ATOM 4972 O O . ALA B 1 232 ? -44.406 -11.172 22.531 1 26.53 232 ALA B O 1
ATOM 4973 N N . PRO B 1 233 ? -46.125 -9.805 22.391 1 24.38 233 PRO B N 1
ATOM 4974 C CA . PRO B 1 233 ? -46.531 -10.172 21.031 1 24.38 233 PRO B CA 1
ATOM 4975 C C . PRO B 1 233 ? -45.375 -10.031 20.016 1 24.38 233 PRO B C 1
ATOM 4977 O O . PRO B 1 233 ? -44.469 -9.219 20.219 1 24.38 233 PRO B O 1
ATOM 4980 N N . ALA B 1 234 ? -45.062 -11.094 19.234 1 25.48 234 ALA B N 1
ATOM 4981 C CA . ALA B 1 234 ? -44.094 -11.344 18.141 1 25.48 234 ALA B CA 1
ATOM 4982 C C . ALA B 1 234 ? -44.219 -10.273 17.062 1 25.48 234 ALA B C 1
ATOM 4984 O O . ALA B 1 234 ? -45.188 -10.25 16.297 1 25.48 234 ALA B O 1
ATOM 4985 N N . ALA B 1 235 ? -44.062 -9.031 17.359 1 24.75 235 ALA B N 1
ATOM 4986 C CA . ALA B 1 235 ? -44.219 -8.047 16.297 1 24.75 235 ALA B CA 1
ATOM 4987 C C . ALA B 1 235 ? -43.562 -8.523 15.008 1 24.75 235 ALA B C 1
ATOM 4989 O O . ALA B 1 235 ? -42.656 -9.383 15.039 1 24.75 235 ALA B O 1
ATOM 4990 N N . THR B 1 236 ? -43.906 -7.828 13.805 1 24.73 236 THR B N 1
ATOM 4991 C CA . THR B 1 236 ? -43.875 -8.047 12.367 1 24.73 236 THR B CA 1
ATOM 4992 C C . THR B 1 236 ? -42.406 -8.094 11.875 1 24.73 236 THR B C 1
ATOM 4994 O O . THR B 1 236 ? -41.719 -7.09 11.914 1 24.73 236 THR B O 1
ATOM 4997 N N . ALA B 1 237 ? -41.75 -9.188 12.086 1 26.45 237 ALA B N 1
ATOM 4998 C CA . ALA B 1 237 ? -40.375 -9.484 11.68 1 26.45 237 ALA B CA 1
ATOM 4999 C C . ALA B 1 237 ? -40.188 -9.297 10.172 1 26.45 237 ALA B C 1
ATOM 5001 O O . ALA B 1 237 ? -39.094 -9.492 9.641 1 26.45 237 ALA B O 1
ATOM 5002 N N . GLY B 1 238 ? -41.375 -9.266 9.523 1 25.06 238 GLY B N 1
ATOM 5003 C CA . GLY B 1 238 ? -41.188 -9.555 8.109 1 25.06 238 GLY B CA 1
ATOM 5004 C C . GLY B 1 238 ? -40.406 -8.469 7.379 1 25.06 238 GLY B C 1
ATOM 5005 O O . GLY B 1 238 ? -40 -8.664 6.234 1 25.06 238 GLY B O 1
ATOM 5006 N N . THR B 1 239 ? -40.656 -7.219 7.777 1 27.06 239 THR B N 1
ATOM 5007 C CA . THR B 1 239 ? -40.375 -6.191 6.781 1 27.06 239 THR B CA 1
ATOM 5008 C C . THR B 1 239 ? -38.875 -5.961 6.629 1 27.06 239 THR B C 1
ATOM 5010 O O . THR B 1 239 ? -38.438 -5.199 5.758 1 27.06 239 THR B O 1
ATOM 5013 N N . GLY B 1 240 ? -38.156 -6.367 7.672 1 26.03 240 GLY B N 1
ATOM 5014 C CA . GLY B 1 240 ? -36.812 -5.805 7.645 1 26.03 240 GLY B CA 1
ATOM 5015 C C . GLY B 1 240 ? -35.938 -6.422 6.578 1 26.03 240 GLY B C 1
ATOM 5016 O O . GLY B 1 240 ? -34.844 -5.949 6.336 1 26.03 240 GLY B O 1
ATOM 5017 N N . THR B 1 241 ? -36.25 -7.703 6.281 1 26.83 241 THR B N 1
ATOM 5018 C CA . THR B 1 241 ? -35.281 -8.391 5.438 1 26.83 241 THR B CA 1
ATOM 5019 C C . THR B 1 241 ? -35.375 -7.922 3.988 1 26.83 241 THR B C 1
ATOM 5021 O O . THR B 1 241 ? -34.438 -8.055 3.213 1 26.83 241 THR B O 1
ATOM 5024 N N . ALA B 1 242 ? -36.625 -7.508 3.543 1 27.38 242 ALA B N 1
ATOM 5025 C CA . ALA B 1 242 ? -36.844 -7.273 2.117 1 27.38 242 ALA B CA 1
ATOM 5026 C C . ALA B 1 242 ? -36.094 -6.02 1.653 1 27.38 242 ALA B C 1
ATOM 5028 O O . ALA B 1 242 ? -35.719 -5.914 0.486 1 27.38 242 ALA B O 1
ATOM 5029 N N . ALA B 1 243 ? -36.125 -4.977 2.506 1 26.84 243 ALA B N 1
ATOM 5030 C CA . ALA B 1 243 ? -35.594 -3.707 1.993 1 26.84 243 ALA B CA 1
ATOM 5031 C C . ALA B 1 243 ? -34.094 -3.789 1.736 1 26.84 243 ALA B C 1
ATOM 5033 O O . ALA B 1 243 ? -33.562 -2.998 0.963 1 26.84 243 ALA B O 1
ATOM 5034 N N . LEU B 1 244 ? -33.406 -4.602 2.51 1 24.67 244 LEU B N 1
ATOM 5035 C CA . LEU B 1 244 ? -31.969 -4.691 2.291 1 24.67 244 LEU B CA 1
ATOM 5036 C C . LEU B 1 244 ? -31.672 -5.379 0.963 1 24.67 244 LEU B C 1
ATOM 5038 O O . LEU B 1 244 ? -30.609 -5.168 0.381 1 24.67 244 LEU B O 1
ATOM 5042 N N . ALA B 1 245 ? -32.656 -6.207 0.404 1 26.22 245 ALA B N 1
ATOM 5043 C CA . ALA B 1 245 ? -32.469 -6.957 -0.833 1 26.22 245 ALA B CA 1
ATOM 5044 C C . ALA B 1 245 ? -32.406 -6.027 -2.039 1 26.22 245 ALA B C 1
ATOM 5046 O O . ALA B 1 245 ? -31.703 -6.301 -3.016 1 26.22 245 ALA B O 1
ATOM 5047 N N . LYS B 1 246 ? -33.344 -5.016 -2.141 1 28.17 246 LYS B N 1
ATOM 5048 C CA . LYS B 1 246 ? -33.5 -4.285 -3.398 1 28.17 246 LYS B CA 1
ATOM 5049 C C . LYS B 1 246 ? -32.25 -3.418 -3.668 1 28.17 246 LYS B C 1
ATOM 5051 O O . LYS B 1 246 ? -31.938 -3.139 -4.824 1 28.17 246 LYS B O 1
ATOM 5056 N N . THR B 1 247 ? -31.797 -2.686 -2.658 1 27.05 247 THR B N 1
ATOM 5057 C CA . THR B 1 247 ? -30.875 -1.609 -3.018 1 27.05 247 THR B CA 1
ATOM 5058 C C . THR B 1 247 ? -29.547 -2.172 -3.5 1 27.05 247 THR B C 1
ATOM 5060 O O . THR B 1 247 ? -28.734 -1.448 -4.078 1 27.05 247 THR B O 1
ATOM 5063 N N . THR B 1 248 ? -29.203 -3.211 -2.902 1 26.7 248 THR B N 1
ATOM 5064 C CA . THR B 1 248 ? -27.797 -3.568 -3.119 1 26.7 248 THR B CA 1
ATOM 5065 C C . THR B 1 248 ? -27.609 -4.16 -4.512 1 26.7 248 THR B C 1
ATOM 5067 O O . THR B 1 248 ? -26.656 -4.918 -4.742 1 26.7 248 THR B O 1
ATOM 5070 N N . SER B 1 249 ? -28.625 -4.168 -5.402 1 27.39 249 SER B N 1
ATOM 5071 C CA . SER B 1 249 ? -28.297 -4.699 -6.723 1 27.39 249 SER B CA 1
ATOM 5072 C C . SER B 1 249 ? -27.125 -3.963 -7.348 1 27.39 249 SER B C 1
ATOM 5074 O O . SER B 1 249 ? -27.297 -2.924 -7.984 1 27.39 249 SER B O 1
ATOM 5076 N N . LEU B 1 250 ? -26.234 -3.527 -6.637 1 26.52 250 LEU B N 1
ATOM 5077 C CA . LEU B 1 250 ? -25.141 -2.99 -7.438 1 26.52 250 LEU B CA 1
ATOM 5078 C C . LEU B 1 250 ? -24.844 -3.883 -8.641 1 26.52 250 LEU B C 1
ATOM 5080 O O . LEU B 1 250 ? -24.547 -5.07 -8.477 1 26.52 250 LEU B O 1
ATOM 5084 N N . ASP B 1 251 ? -25.359 -3.646 -9.789 1 27.88 251 ASP B N 1
ATOM 5085 C CA . ASP B 1 251 ? -25.125 -4.117 -11.148 1 27.88 251 ASP B CA 1
ATOM 5086 C C . ASP B 1 251 ? -23.641 -4.305 -11.422 1 27.88 251 ASP B C 1
ATOM 5088 O O . ASP B 1 251 ? -22.953 -3.361 -11.828 1 27.88 251 ASP B O 1
ATOM 5092 N N . VAL B 1 252 ? -22.891 -4.766 -10.578 1 30.81 252 VAL B N 1
ATOM 5093 C CA . VAL B 1 252 ? -21.703 -5.293 -11.227 1 30.81 252 VAL B CA 1
ATOM 5094 C C . VAL B 1 252 ? -22.062 -5.93 -12.562 1 30.81 252 VAL B C 1
ATOM 5096 O O . VAL B 1 252 ? -23.016 -6.723 -12.641 1 30.81 252 VAL B O 1
ATOM 5099 N N . ASN B 1 253 ? -21.766 -5.254 -13.664 1 30.52 253 ASN B N 1
ATOM 5100 C CA . ASN B 1 253 ? -22.078 -5.672 -15.023 1 30.52 253 ASN B CA 1
ATOM 5101 C C . ASN B 1 253 ? -22.016 -7.188 -15.18 1 30.52 253 ASN B C 1
ATOM 5103 O O . ASN B 1 253 ? -20.938 -7.746 -15.391 1 30.52 253 ASN B O 1
ATOM 5107 N N . ILE B 1 254 ? -22.469 -7.91 -14.32 1 33.19 254 ILE B N 1
ATOM 5108 C CA . ILE B 1 254 ? -22.734 -9.227 -14.906 1 33.19 254 ILE B CA 1
ATOM 5109 C C . ILE B 1 254 ? -23.344 -9.062 -16.297 1 33.19 254 ILE B C 1
ATOM 5111 O O . ILE B 1 254 ? -24.375 -8.406 -16.453 1 33.19 254 ILE B O 1
ATOM 5115 N N . PRO B 1 255 ? -22.453 -9.219 -17.375 1 31.17 255 PRO B N 1
ATOM 5116 C CA . PRO B 1 255 ? -23.156 -9.055 -18.641 1 31.17 255 PRO B CA 1
ATOM 5117 C C . PRO B 1 255 ? -24.578 -9.648 -18.625 1 31.17 255 PRO B C 1
ATOM 5119 O O . PRO B 1 255 ? -24.797 -10.672 -17.969 1 31.17 255 PRO B O 1
ATOM 5122 N N . PRO B 1 256 ? -25.594 -8.875 -18.578 1 33.16 256 PRO B N 1
ATOM 5123 C CA . PRO B 1 256 ? -26.922 -9.469 -18.688 1 33.16 256 PRO B CA 1
ATOM 5124 C C . PRO B 1 256 ? -26.938 -10.75 -19.516 1 33.16 256 PRO B C 1
ATOM 5126 O O . PRO B 1 256 ? -26.109 -10.914 -20.422 1 33.16 256 PRO B O 1
ATOM 5129 N N . GLU B 1 257 ? -27.25 -11.875 -18.984 1 35.69 257 GLU B N 1
ATOM 5130 C CA . GLU B 1 257 ? -27.547 -12.977 -19.906 1 35.69 257 GLU B CA 1
ATOM 5131 C C . GLU B 1 257 ? -28.234 -12.477 -21.156 1 35.69 257 GLU B C 1
ATOM 5133 O O . GLU B 1 257 ? -29.344 -11.93 -21.094 1 35.69 257 GLU B O 1
ATOM 5138 N N . VAL B 1 258 ? -27.516 -11.828 -22.062 1 38.62 258 VAL B N 1
ATOM 5139 C CA . VAL B 1 258 ? -28.141 -11.5 -23.344 1 38.62 258 VAL B CA 1
ATOM 5140 C C . VAL B 1 258 ? -28.969 -12.68 -23.828 1 38.62 258 VAL B C 1
ATOM 5142 O O . VAL B 1 258 ? -28.484 -13.812 -23.875 1 38.62 258 VAL B O 1
ATOM 5145 N N . PRO B 1 259 ? -30.188 -12.625 -23.734 1 39.28 259 PRO B N 1
ATOM 5146 C CA . PRO B 1 259 ? -30.953 -13.688 -24.391 1 39.28 259 PRO B CA 1
ATOM 5147 C C . PRO B 1 259 ? -30.359 -14.086 -25.734 1 39.28 259 PRO B C 1
ATOM 5149 O O . PRO B 1 259 ? -29.984 -13.219 -26.531 1 39.28 259 PRO B O 1
ATOM 5152 N N . THR B 1 260 ? -29.656 -15.273 -25.875 1 42.56 260 THR B N 1
ATOM 5153 C CA . THR B 1 260 ? -28.969 -15.867 -27.016 1 42.56 260 THR B CA 1
ATOM 5154 C C . THR B 1 260 ? -29.922 -15.969 -28.219 1 42.56 260 THR B C 1
ATOM 5156 O O . THR B 1 260 ? -29.516 -16.453 -29.281 1 42.56 260 THR B O 1
ATOM 5159 N N . VAL B 1 261 ? -31.172 -15.812 -28.016 1 47.19 261 VAL B N 1
ATOM 5160 C CA . VAL B 1 261 ? -31.891 -16.344 -29.172 1 47.19 261 VAL B CA 1
ATOM 5161 C C . VAL B 1 261 ? -31.5 -15.562 -30.422 1 47.19 261 VAL B C 1
ATOM 5163 O O . VAL B 1 261 ? -31.328 -16.156 -31.5 1 47.19 261 VAL B O 1
ATOM 5166 N N . GLY B 1 262 ? -31.672 -14.172 -30.453 1 47.97 262 GLY B N 1
ATOM 5167 C CA . GLY B 1 262 ? -31.609 -13.43 -31.703 1 47.97 262 GLY B CA 1
ATOM 5168 C C . GLY B 1 262 ? -30.297 -12.695 -31.891 1 47.97 262 GLY B C 1
ATOM 5169 O O . GLY B 1 262 ? -30.219 -11.75 -32.688 1 47.97 262 GLY B O 1
ATOM 5170 N N . ARG B 1 263 ? -29.281 -12.891 -31.047 1 55.25 263 ARG B N 1
ATOM 5171 C CA . ARG B 1 263 ? -28.094 -12.078 -31.281 1 55.25 263 ARG B CA 1
ATOM 5172 C C . ARG B 1 263 ? -27.328 -12.555 -32.5 1 55.25 263 ARG B C 1
ATOM 5174 O O . ARG B 1 263 ? -27.266 -13.758 -32.781 1 55.25 263 ARG B O 1
ATOM 5181 N N . THR B 1 264 ? -27.016 -11.703 -33.406 1 59.72 264 THR B N 1
ATOM 5182 C CA . THR B 1 264 ? -26.141 -11.945 -34.531 1 59.72 264 THR B CA 1
ATOM 5183 C C . THR B 1 264 ? -24.812 -12.531 -34.094 1 59.72 264 THR B C 1
ATOM 5185 O O . THR B 1 264 ? -24.438 -12.414 -32.906 1 59.72 264 THR B O 1
ATOM 5188 N N . THR B 1 265 ? -24.203 -13.344 -34.844 1 57.88 265 THR B N 1
ATOM 5189 C CA . THR B 1 265 ? -22.906 -13.992 -34.625 1 57.88 265 THR B CA 1
ATOM 5190 C C . THR B 1 265 ? -21.906 -13 -34.062 1 57.88 265 THR B C 1
ATOM 5192 O O . THR B 1 265 ? -21.109 -13.344 -33.188 1 57.88 265 THR B O 1
ATOM 5195 N N . TRP B 1 266 ? -21.969 -11.781 -34.5 1 58.25 266 TRP B N 1
ATOM 5196 C CA . TRP B 1 266 ? -21 -10.773 -34.094 1 58.25 266 TRP B CA 1
ATOM 5197 C C . TRP B 1 266 ? -21.234 -10.391 -32.625 1 58.25 266 TRP B C 1
ATOM 5199 O O . TRP B 1 266 ? -20.281 -10.211 -31.859 1 58.25 266 TRP B O 1
ATOM 5209 N N . GLU B 1 267 ? -22.375 -10.281 -32.281 1 60.91 267 GLU B N 1
ATOM 5210 C CA . GLU B 1 267 ? -22.688 -9.906 -30.906 1 60.91 267 GLU B CA 1
ATOM 5211 C C . GLU B 1 267 ? -22.281 -11.016 -29.938 1 60.91 267 GLU B C 1
ATOM 5213 O O . GLU B 1 267 ? -21.844 -10.734 -28.828 1 60.91 267 GLU B O 1
ATOM 5218 N N . ARG B 1 268 ? -22.391 -12.227 -30.484 1 60.31 268 ARG B N 1
ATOM 5219 C CA . ARG B 1 268 ? -21.969 -13.352 -29.656 1 60.31 268 ARG B CA 1
ATOM 5220 C C . ARG B 1 268 ? -20.453 -13.344 -29.453 1 60.31 268 ARG B C 1
ATOM 5222 O O . ARG B 1 268 ? -19.969 -13.586 -28.344 1 60.31 268 ARG B O 1
ATOM 5229 N N . VAL B 1 269 ? -19.828 -13.102 -30.703 1 60.16 269 VAL B N 1
ATOM 5230 C CA . VAL B 1 269 ? -18.375 -13.062 -30.625 1 60.16 269 VAL B CA 1
ATOM 5231 C C . VAL B 1 269 ? -17.938 -11.891 -29.75 1 60.16 269 VAL B C 1
ATOM 5233 O O . VAL B 1 269 ? -17.031 -12.031 -28.922 1 60.16 269 VAL B O 1
ATOM 5236 N N . MET B 1 270 ? -18.562 -10.758 -29.953 1 61.31 270 MET B N 1
ATOM 5237 C CA . MET B 1 270 ? -18.203 -9.578 -29.172 1 61.31 270 MET B CA 1
ATOM 5238 C C . MET B 1 270 ? -18.547 -9.781 -27.688 1 61.31 270 MET B C 1
ATOM 5240 O O . MET B 1 270 ? -17.844 -9.273 -26.812 1 61.31 270 MET B O 1
ATOM 5244 N N . GLY B 1 271 ? -19.547 -10.445 -27.5 1 58.97 271 GLY B N 1
ATOM 5245 C CA . GLY B 1 271 ? -19.875 -10.789 -26.125 1 58.97 271 GLY B CA 1
ATOM 5246 C C . GLY B 1 271 ? -18.828 -11.648 -25.453 1 58.97 271 GLY B C 1
ATOM 5247 O O . GLY B 1 271 ? -18.516 -11.453 -24.281 1 58.97 271 GLY B O 1
ATOM 5248 N N . ARG B 1 272 ? -18.328 -12.555 -26.312 1 58.78 272 ARG B N 1
ATOM 5249 C CA . ARG B 1 272 ? -17.266 -13.414 -25.812 1 58.78 272 ARG B CA 1
ATOM 5250 C C . ARG B 1 272 ? -15.961 -12.633 -25.625 1 58.78 272 ARG B C 1
ATOM 5252 O O . ARG B 1 272 ? -15.227 -12.852 -24.656 1 58.78 272 ARG B O 1
ATOM 5259 N N . VAL B 1 273 ? -15.719 -11.742 -26.562 1 62.03 273 VAL B N 1
ATOM 5260 C CA . VAL B 1 273 ? -14.5 -10.938 -26.5 1 62.03 273 VAL B CA 1
ATOM 5261 C C . VAL B 1 273 ? -14.562 -10 -25.297 1 62.03 273 VAL B C 1
ATOM 5263 O O . VAL B 1 273 ? -13.555 -9.781 -24.625 1 62.03 273 VAL B O 1
ATOM 5266 N N . LYS B 1 274 ? -15.688 -9.547 -25.125 1 61.25 274 LYS B N 1
ATOM 5267 C CA . LYS B 1 274 ? -15.859 -8.625 -24.016 1 61.25 274 LYS B CA 1
ATOM 5268 C C . LYS B 1 274 ? -15.578 -9.312 -22.672 1 61.25 274 LYS B C 1
ATOM 5270 O O . LYS B 1 274 ? -15.148 -8.672 -21.719 1 61.25 274 LYS B O 1
ATOM 5275 N N . LEU B 1 275 ? -15.844 -10.641 -22.75 1 59.22 275 LEU B N 1
ATOM 5276 C CA . LEU B 1 275 ? -15.57 -11.414 -21.547 1 59.22 275 LEU B CA 1
ATOM 5277 C C . LEU B 1 275 ? -14.078 -11.453 -21.25 1 59.22 275 LEU B C 1
ATOM 5279 O O . LEU B 1 275 ? -13.672 -11.609 -20.094 1 59.22 275 LEU B O 1
ATOM 5283 N N . PHE B 1 276 ? -13.344 -11.266 -22.375 1 63.75 276 PHE B N 1
ATOM 5284 C CA . PHE B 1 276 ? -11.898 -11.336 -22.234 1 63.75 276 PHE B CA 1
ATOM 5285 C C . PHE B 1 276 ? -11.305 -9.961 -21.953 1 63.75 276 PHE B C 1
ATOM 5287 O O . PHE B 1 276 ? -10.133 -9.844 -21.609 1 63.75 276 PHE B O 1
ATOM 5294 N N . VAL B 1 277 ? -12.164 -9.062 -22.031 1 74.44 277 VAL B N 1
ATOM 5295 C CA . VAL B 1 277 ? -11.617 -7.715 -21.922 1 74.44 277 VAL B CA 1
ATOM 5296 C C . VAL B 1 277 ? -11.883 -7.16 -20.531 1 74.44 277 VAL B C 1
ATOM 5298 O O . VAL B 1 277 ? -12.883 -6.473 -20.297 1 74.44 277 VAL B O 1
ATOM 5301 N N . THR B 1 278 ? -11.148 -7.656 -19.562 1 77.5 278 THR B N 1
ATOM 5302 C CA . THR B 1 278 ? -11.172 -7.043 -18.25 1 77.5 278 THR B CA 1
ATOM 5303 C C . THR B 1 278 ? -10.07 -5.992 -18.109 1 77.5 278 THR B C 1
ATOM 5305 O O . THR B 1 278 ? -9.125 -5.977 -18.906 1 77.5 278 THR B O 1
ATOM 5308 N N . ILE B 1 279 ? -10.25 -5.152 -17.188 1 86.38 279 ILE B N 1
ATOM 5309 C CA . ILE B 1 279 ? -9.32 -4.039 -17.047 1 86.38 279 ILE B CA 1
ATOM 5310 C C . ILE B 1 279 ? -7.91 -4.57 -16.781 1 86.38 279 ILE B C 1
ATOM 5312 O O . ILE B 1 279 ? -6.949 -4.152 -17.422 1 86.38 279 ILE B O 1
ATOM 5316 N N . PRO B 1 280 ? -7.758 -5.602 -15.898 1 87.94 280 PRO B N 1
ATOM 5317 C CA . PRO B 1 280 ? -6.41 -6.129 -15.672 1 87.94 280 PRO B CA 1
ATOM 5318 C C . PRO B 1 280 ? -5.812 -6.777 -16.922 1 87.94 280 PRO B C 1
ATOM 5320 O O . PRO B 1 280 ? -4.617 -6.629 -17.188 1 87.94 280 PRO B O 1
ATOM 5323 N N . THR B 1 281 ? -6.617 -7.457 -17.719 1 87.62 281 THR B N 1
ATOM 5324 C CA . THR B 1 281 ? -6.121 -8.117 -18.922 1 87.62 281 THR B CA 1
ATOM 5325 C C . THR B 1 281 ? -5.703 -7.082 -19.969 1 87.62 281 THR B C 1
ATOM 5327 O O . THR B 1 281 ? -4.645 -7.215 -20.594 1 87.62 281 THR B O 1
ATOM 5330 N N . MET B 1 282 ? -6.52 -6.105 -20.125 1 90.75 282 MET B N 1
ATOM 5331 C CA . MET B 1 282 ? -6.18 -5.051 -21.078 1 90.75 282 MET B CA 1
ATOM 5332 C C . MET B 1 282 ? -4.906 -4.328 -20.656 1 90.75 282 MET B C 1
ATOM 5334 O O . MET B 1 282 ? -4.094 -3.947 -21.5 1 90.75 282 MET B O 1
ATOM 5338 N N . THR B 1 283 ? -4.836 -4.176 -19.375 1 93.88 283 THR B N 1
ATOM 5339 C CA . THR B 1 283 ? -3.646 -3.502 -18.859 1 93.88 283 THR B CA 1
ATOM 5340 C C . THR B 1 283 ? -2.398 -4.344 -19.125 1 93.88 283 THR B C 1
ATOM 5342 O O . THR B 1 283 ? -1.362 -3.816 -19.531 1 93.88 283 THR B O 1
ATOM 5345 N N . LEU B 1 284 ? -2.473 -5.621 -18.922 1 93.06 284 LEU B N 1
ATOM 5346 C CA . LEU B 1 284 ? -1.327 -6.496 -19.156 1 93.06 284 LEU B CA 1
ATOM 5347 C C . LEU B 1 284 ? -0.924 -6.5 -20.625 1 93.06 284 LEU B C 1
ATOM 5349 O O . LEU B 1 284 ? 0.259 -6.371 -20.953 1 93.06 284 LEU B O 1
ATOM 5353 N N . ILE B 1 285 ? -1.882 -6.613 -21.516 1 91.94 285 ILE B N 1
ATOM 5354 C CA . ILE B 1 285 ? -1.607 -6.648 -22.938 1 91.94 285 ILE B CA 1
ATOM 5355 C C . ILE B 1 285 ? -0.975 -5.328 -23.375 1 91.94 285 ILE B C 1
ATOM 5357 O O . ILE B 1 285 ? 0.043 -5.32 -24.078 1 91.94 285 ILE B O 1
ATOM 5361 N N . SER B 1 286 ? -1.564 -4.246 -22.953 1 95.06 286 SER B N 1
ATOM 5362 C CA . SER B 1 286 ? -1.023 -2.941 -23.312 1 95.06 286 SER B CA 1
ATOM 5363 C C . SER B 1 286 ? 0.38 -2.75 -22.75 1 95.06 286 SER B C 1
ATOM 5365 O O . SER B 1 286 ? 1.26 -2.211 -23.422 1 95.06 286 SER B O 1
ATOM 5367 N N . ALA B 1 287 ? 0.578 -3.156 -21.5 1 96.44 287 ALA B N 1
ATOM 5368 C CA . ALA B 1 287 ? 1.89 -3.025 -20.875 1 96.44 287 ALA B CA 1
ATOM 5369 C C . ALA B 1 287 ? 2.93 -3.877 -21.594 1 96.44 287 ALA B C 1
ATOM 5371 O O . ALA B 1 287 ? 4.078 -3.457 -21.766 1 96.44 287 ALA B O 1
ATOM 5372 N N . LEU B 1 288 ? 2.543 -5.059 -22.031 1 94.38 288 LEU B N 1
ATOM 5373 C CA . LEU B 1 288 ? 3.461 -5.93 -22.766 1 94.38 288 LEU B CA 1
ATOM 5374 C C . LEU B 1 288 ? 3.834 -5.32 -24.109 1 94.38 288 LEU B C 1
ATOM 5376 O O . LEU B 1 288 ? 4.996 -5.379 -24.516 1 94.38 288 LEU B O 1
ATOM 5380 N N . VAL B 1 289 ? 2.84 -4.758 -24.766 1 95.75 289 VAL B N 1
ATOM 5381 C CA . VAL B 1 289 ? 3.098 -4.102 -26.047 1 95.75 289 VAL B CA 1
ATOM 5382 C C . VAL B 1 289 ? 4.082 -2.953 -25.844 1 95.75 289 VAL B C 1
ATOM 5384 O O . VAL B 1 289 ? 5.051 -2.822 -26.594 1 95.75 289 VAL B O 1
ATOM 5387 N N . ILE B 1 290 ? 3.881 -2.162 -24.828 1 96.5 290 ILE B N 1
ATOM 5388 C CA . ILE B 1 290 ? 4.766 -1.038 -24.547 1 96.5 290 ILE B CA 1
ATOM 5389 C C . ILE B 1 290 ? 6.16 -1.554 -24.203 1 96.5 290 ILE B C 1
ATOM 5391 O O . ILE B 1 290 ? 7.164 -0.974 -24.609 1 96.5 290 ILE B O 1
ATOM 5395 N N . ALA B 1 291 ? 6.254 -2.619 -23.469 1 94.81 291 ALA B N 1
ATOM 5396 C CA . ALA B 1 291 ? 7.527 -3.176 -23.031 1 94.81 291 ALA B CA 1
ATOM 5397 C C . ALA B 1 291 ? 8.328 -3.736 -24.203 1 94.81 291 ALA B C 1
ATOM 5399 O O . ALA B 1 291 ? 9.555 -3.701 -24.188 1 94.81 291 ALA B O 1
ATOM 5400 N N . ILE B 1 292 ? 7.676 -4.227 -25.281 1 93.06 292 ILE B N 1
ATOM 5401 C CA . ILE B 1 292 ? 8.344 -4.93 -26.375 1 93.06 292 ILE B CA 1
ATOM 5402 C C . ILE B 1 292 ? 8.766 -3.93 -27.438 1 93.06 292 ILE B C 1
ATOM 5404 O O . ILE B 1 292 ? 9.719 -4.176 -28.188 1 93.06 292 ILE B O 1
ATOM 5408 N N . VAL B 1 293 ? 8.055 -2.846 -27.562 1 94.81 293 VAL B N 1
ATOM 5409 C CA . VAL B 1 293 ? 8.414 -1.814 -28.531 1 94.81 293 VAL B CA 1
ATOM 5410 C C . VAL B 1 293 ? 9.438 -0.861 -27.906 1 94.81 293 VAL B C 1
ATOM 5412 O O . VAL B 1 293 ? 9.086 -0.054 -27.031 1 94.81 293 VAL B O 1
ATOM 5415 N N . PRO B 1 294 ? 10.688 -0.887 -28.422 1 93.06 294 PRO B N 1
ATOM 5416 C CA . PRO B 1 294 ? 11.766 -0.143 -27.766 1 93.06 294 PRO B CA 1
ATOM 5417 C C . PRO B 1 294 ? 11.484 1.354 -27.672 1 93.06 294 PRO B C 1
ATOM 5419 O O . PRO B 1 294 ? 11.758 1.975 -26.641 1 93.06 294 PRO B O 1
ATOM 5422 N N . TYR B 1 295 ? 10.844 1.917 -28.656 1 93.75 295 TYR B N 1
ATOM 5423 C CA . TYR B 1 295 ? 10.578 3.352 -28.656 1 93.75 295 TYR B CA 1
ATOM 5424 C C . TYR B 1 295 ? 9.508 3.701 -27.625 1 93.75 295 TYR B C 1
ATOM 5426 O O . TYR B 1 295 ? 9.547 4.773 -27.016 1 93.75 295 TYR B O 1
ATOM 5434 N N . LEU B 1 296 ? 8.562 2.822 -27.469 1 95.38 296 LEU B N 1
ATOM 5435 C CA . LEU B 1 296 ? 7.52 3.061 -26.469 1 95.38 296 LEU B CA 1
ATOM 5436 C C . LEU B 1 296 ? 8.047 2.828 -25.062 1 95.38 296 LEU B C 1
ATOM 5438 O O . LEU B 1 296 ? 7.727 3.584 -24.141 1 95.38 296 LEU B O 1
ATOM 5442 N N . ARG B 1 297 ? 8.805 1.831 -24.953 1 95.44 297 ARG B N 1
ATOM 5443 C CA . ARG B 1 297 ? 9.375 1.518 -23.641 1 95.44 297 ARG B CA 1
ATOM 5444 C C . ARG B 1 297 ? 10.305 2.631 -23.156 1 95.44 297 ARG B C 1
ATOM 5446 O O . ARG B 1 297 ? 10.344 2.941 -21.969 1 95.44 297 ARG B O 1
ATOM 5453 N N . ALA B 1 298 ? 11.047 3.275 -24.109 1 95 298 ALA B N 1
ATOM 5454 C CA . ALA B 1 298 ? 12.016 4.324 -23.797 1 95 298 ALA B CA 1
ATOM 5455 C C . ALA B 1 298 ? 11.32 5.555 -23.219 1 95 298 ALA B C 1
ATOM 5457 O O . ALA B 1 298 ? 11.961 6.387 -22.562 1 95 298 ALA B O 1
ATOM 5458 N N . LEU B 1 299 ? 10.031 5.617 -23.422 1 95.12 299 LEU B N 1
ATOM 5459 C CA . LEU B 1 299 ? 9.273 6.723 -22.859 1 95.12 299 LEU B CA 1
ATOM 5460 C C . LEU B 1 299 ? 9.109 6.559 -21.344 1 95.12 299 LEU B C 1
ATOM 5462 O O . LEU B 1 299 ? 8.93 7.543 -20.625 1 95.12 299 LEU B O 1
ATOM 5466 N N . PHE B 1 300 ? 9.18 5.355 -20.891 1 94.81 300 PHE B N 1
ATOM 5467 C CA . PHE B 1 300 ? 8.867 5.07 -19.5 1 94.81 300 PHE B CA 1
ATOM 5468 C C . PHE B 1 300 ? 10.117 4.652 -18.734 1 94.81 300 PHE B C 1
ATOM 5470 O O . PHE B 1 300 ? 10.242 4.922 -17.547 1 94.81 300 PHE B O 1
ATOM 5477 N N . MET B 1 301 ? 11.016 3.939 -19.406 1 92 301 MET B N 1
ATOM 5478 C CA . MET B 1 301 ? 12.234 3.396 -18.797 1 92 301 MET B CA 1
ATOM 5479 C C . MET B 1 301 ? 13.438 3.623 -19.703 1 92 301 MET B C 1
ATOM 5481 O O . MET B 1 301 ? 13.305 3.676 -20.922 1 92 301 MET B O 1
ATOM 5485 N N . PRO B 1 302 ? 14.602 3.742 -19.016 1 89.56 302 PRO B N 1
ATOM 5486 C CA . PRO B 1 302 ? 15.797 3.797 -19.859 1 89.56 302 PRO B CA 1
ATOM 5487 C C . PRO B 1 302 ? 16.016 2.516 -20.656 1 89.56 302 PRO B C 1
ATOM 5489 O O . PRO B 1 302 ? 16 1.419 -20.094 1 89.56 302 PRO B O 1
ATOM 5492 N N . THR B 1 303 ? 16.047 2.666 -21.922 1 89.56 303 THR B N 1
ATOM 5493 C CA . THR B 1 303 ? 16.188 1.529 -22.828 1 89.56 303 THR B CA 1
ATOM 5494 C C . THR B 1 303 ? 17.453 1.648 -23.656 1 89.56 303 THR B C 1
ATOM 5496 O O . THR B 1 303 ? 17.734 2.711 -24.219 1 89.56 303 THR B O 1
ATOM 5499 N N . ASN B 1 304 ? 18.125 0.566 -23.625 1 85.12 304 ASN B N 1
ATOM 5500 C CA . ASN B 1 304 ? 19.359 0.546 -24.391 1 85.12 304 ASN B CA 1
ATOM 5501 C C . ASN B 1 304 ? 19.094 0.627 -25.891 1 85.12 304 ASN B C 1
ATOM 5503 O O . ASN B 1 304 ? 18.172 -0.027 -26.391 1 85.12 304 ASN B O 1
ATOM 5507 N N . GLY B 1 305 ? 19.781 1.417 -26.609 1 84.19 305 GLY B N 1
ATOM 5508 C CA . GLY B 1 305 ? 19.734 1.458 -28.062 1 84.19 305 GLY B CA 1
ATOM 5509 C C . GLY B 1 305 ? 18.797 2.525 -28.609 1 84.19 305 GLY B C 1
ATOM 5510 O O . GLY B 1 305 ? 18.703 2.723 -29.828 1 84.19 305 GLY B O 1
ATOM 5511 N N . VAL B 1 306 ? 17.984 3.049 -27.797 1 86.62 306 VAL B N 1
ATOM 5512 C CA . VAL B 1 306 ? 17.078 4.102 -28.25 1 86.62 306 VAL B CA 1
ATOM 5513 C C . VAL B 1 306 ? 17.422 5.418 -27.562 1 86.62 306 VAL B C 1
ATOM 5515 O O . VAL B 1 306 ? 17.625 5.449 -26.344 1 86.62 306 VAL B O 1
ATOM 5518 N N . SER B 1 307 ? 17.625 6.453 -28.359 1 84.94 307 SER B N 1
ATOM 5519 C CA . SER B 1 307 ? 17.922 7.758 -27.766 1 84.94 307 SER B CA 1
ATOM 5520 C C . SER B 1 307 ? 16.656 8.57 -27.531 1 84.94 307 SER B C 1
ATOM 5522 O O . SER B 1 307 ? 16.078 9.102 -28.484 1 84.94 307 SER B O 1
ATOM 5524 N N . MET B 1 308 ? 16.078 8.469 -26.453 1 85.56 308 MET B N 1
ATOM 5525 C CA . MET B 1 308 ? 14.93 9.266 -26.031 1 85.56 308 MET B CA 1
ATOM 5526 C C . MET B 1 308 ? 15.367 10.406 -25.125 1 85.56 308 MET B C 1
ATOM 5528 O O . MET B 1 308 ? 16.109 10.188 -24.156 1 85.56 308 MET B O 1
ATOM 5532 N N . PRO B 1 309 ? 14.984 11.641 -25.547 1 89.44 309 PRO B N 1
ATOM 5533 C CA . PRO B 1 309 ? 15.359 12.75 -24.656 1 89.44 309 PRO B CA 1
ATOM 5534 C C . PRO B 1 309 ? 14.773 12.609 -23.266 1 89.44 309 PRO B C 1
ATOM 5536 O O . PRO B 1 309 ? 13.609 12.234 -23.109 1 89.44 309 PRO B O 1
ATOM 5539 N N . ASN B 1 310 ? 15.555 12.867 -22.281 1 87.88 310 ASN B N 1
ATOM 5540 C CA . ASN B 1 310 ? 15.141 12.766 -20.875 1 87.88 310 ASN B CA 1
ATOM 5541 C C . ASN B 1 310 ? 14.359 14.008 -20.438 1 87.88 310 ASN B C 1
ATOM 5543 O O . ASN B 1 310 ? 14.5 15.078 -21.031 1 87.88 310 ASN B O 1
ATOM 5547 N N . ALA B 1 311 ? 13.516 13.805 -19.484 1 87.06 311 ALA B N 1
ATOM 5548 C CA . ALA B 1 311 ? 12.875 14.93 -18.812 1 87.06 311 ALA B CA 1
ATOM 5549 C C . ALA B 1 311 ? 13.883 15.75 -18.031 1 87.06 311 ALA B C 1
ATOM 5551 O O . ALA B 1 311 ? 15.031 15.328 -17.859 1 87.06 311 ALA B O 1
ATOM 5552 N N . PRO B 1 312 ? 13.562 16.906 -17.578 1 82.88 312 PRO B N 1
ATOM 5553 C CA . PRO B 1 312 ? 14.5 17.781 -16.875 1 82.88 312 PRO B CA 1
ATOM 5554 C C . PRO B 1 312 ? 15.086 17.141 -15.625 1 82.88 312 PRO B C 1
ATOM 5556 O O . PRO B 1 312 ? 16.141 17.562 -15.148 1 82.88 312 PRO B O 1
ATOM 5559 N N . ASP B 1 313 ? 14.5 16.094 -15.133 1 80.94 313 ASP B N 1
ATOM 5560 C CA . ASP B 1 313 ? 15.023 15.438 -13.938 1 80.94 313 ASP B CA 1
ATOM 5561 C C . ASP B 1 313 ? 15.992 14.312 -14.305 1 80.94 313 ASP B C 1
ATOM 5563 O O . ASP B 1 313 ? 16.469 13.594 -13.43 1 80.94 313 ASP B O 1
ATOM 5567 N N . GLY B 1 314 ? 16.203 14.094 -15.539 1 83.5 314 GLY B N 1
ATOM 5568 C CA . GLY B 1 314 ? 17.156 13.094 -15.992 1 83.5 314 GLY B CA 1
ATOM 5569 C C . GLY B 1 314 ? 16.547 11.727 -16.203 1 83.5 314 GLY B C 1
ATOM 5570 O O . GLY B 1 314 ? 17.25 10.75 -16.438 1 83.5 314 GLY B O 1
ATOM 5571 N N . ARG B 1 315 ? 15.289 11.664 -16.047 1 88.19 315 ARG B N 1
ATOM 5572 C CA . ARG B 1 315 ? 14.578 10.398 -16.234 1 88.19 315 ARG B CA 1
ATOM 5573 C C . ARG B 1 315 ? 13.719 10.43 -17.484 1 88.19 315 ARG B C 1
ATOM 5575 O O . ARG B 1 315 ? 13.539 11.484 -18.094 1 88.19 315 ARG B O 1
ATOM 5582 N N . PRO B 1 316 ? 13.297 9.266 -17.906 1 92.19 316 PRO B N 1
ATOM 5583 C CA . PRO B 1 316 ? 12.438 9.25 -19.078 1 92.19 316 PRO B CA 1
ATOM 5584 C C . PRO B 1 316 ? 11.203 10.133 -18.922 1 92.19 316 PRO B C 1
ATOM 5586 O O . PRO B 1 316 ? 10.734 10.359 -17.812 1 92.19 316 PRO B O 1
ATOM 5589 N N . PRO B 1 317 ? 10.641 10.648 -20 1 90.12 317 PRO B N 1
ATOM 5590 C CA . PRO B 1 317 ? 9.586 11.656 -19.969 1 90.12 317 PRO B CA 1
ATOM 5591 C C . PRO B 1 317 ? 8.328 11.172 -19.25 1 90.12 317 PRO B C 1
ATOM 5593 O O . PRO B 1 317 ? 7.645 11.953 -18.578 1 90.12 317 PRO B O 1
ATOM 5596 N N . LEU B 1 318 ? 7.953 9.891 -19.391 1 93 318 LEU B N 1
ATOM 5597 C CA . LEU B 1 318 ? 6.715 9.406 -18.781 1 93 318 LEU B CA 1
ATOM 5598 C C . LEU B 1 318 ? 7.004 8.539 -17.562 1 93 318 LEU B C 1
ATOM 5600 O O . LEU B 1 318 ? 6.18 7.703 -17.188 1 93 318 LEU B O 1
ATOM 5604 N N . ASP B 1 319 ? 8.164 8.781 -17 1 91.88 319 ASP B N 1
ATOM 5605 C CA . ASP B 1 319 ? 8.562 8.047 -15.797 1 91.88 319 ASP B CA 1
ATOM 5606 C C . ASP B 1 319 ? 7.582 8.297 -14.648 1 91.88 319 ASP B C 1
ATOM 5608 O O . ASP B 1 319 ? 7.371 7.422 -13.805 1 91.88 319 ASP B O 1
ATOM 5612 N N . PHE B 1 320 ? 6.895 9.453 -14.664 1 89.12 320 PHE B N 1
ATOM 5613 C CA . PHE B 1 320 ? 5.973 9.812 -13.594 1 89.12 320 PHE B CA 1
ATOM 5614 C C . PHE B 1 320 ? 4.766 8.883 -13.586 1 89.12 320 PHE B C 1
ATOM 5616 O O . PHE B 1 320 ? 4.164 8.648 -12.531 1 89.12 320 PHE B O 1
ATOM 5623 N N . ILE B 1 321 ? 4.422 8.266 -14.695 1 93.31 321 ILE B N 1
ATOM 5624 C CA . ILE B 1 321 ? 3.303 7.332 -14.773 1 93.31 321 ILE B CA 1
ATOM 5625 C C . ILE B 1 321 ? 3.68 6.02 -14.094 1 93.31 321 ILE B C 1
ATOM 5627 O O . ILE B 1 321 ? 2.852 5.402 -13.414 1 93.31 321 ILE B O 1
ATOM 5631 N N . ILE B 1 322 ? 4.926 5.652 -14.281 1 93.5 322 ILE B N 1
ATOM 5632 C CA . ILE B 1 322 ? 5.406 4.434 -13.641 1 93.5 322 ILE B CA 1
ATOM 5633 C C . ILE B 1 322 ? 5.453 4.629 -12.125 1 93.5 322 ILE B C 1
ATOM 5635 O O . ILE B 1 322 ? 5.082 3.73 -11.367 1 93.5 322 ILE B O 1
ATOM 5639 N N . GLN B 1 323 ? 5.824 5.801 -11.742 1 91.5 323 GLN B N 1
ATOM 5640 C CA . GLN B 1 323 ? 5.898 6.094 -10.312 1 91.5 323 GLN B CA 1
ATOM 5641 C C . GLN B 1 323 ? 4.512 6.086 -9.672 1 91.5 323 GLN B C 1
ATOM 5643 O O . GLN B 1 323 ? 4.328 5.551 -8.578 1 91.5 323 GLN B O 1
ATOM 5648 N N . PHE B 1 324 ? 3.68 6.633 -10.383 1 92.69 324 PHE B N 1
ATOM 5649 C CA . PHE B 1 324 ? 2.293 6.652 -9.938 1 92.69 324 PHE B CA 1
ATOM 5650 C C . PHE B 1 324 ? 1.723 5.238 -9.875 1 92.69 324 PHE B C 1
ATOM 5652 O O . PHE B 1 324 ? 1.13 4.848 -8.867 1 92.69 324 PHE B O 1
ATOM 5659 N N . ALA B 1 325 ? 1.905 4.5 -10.859 1 95.88 325 ALA B N 1
ATOM 5660 C CA . ALA B 1 325 ? 1.365 3.146 -10.953 1 95.88 325 ALA B CA 1
ATOM 5661 C C . ALA B 1 325 ? 2.012 2.225 -9.922 1 95.88 325 ALA B C 1
ATOM 5663 O O . ALA B 1 325 ? 1.331 1.406 -9.297 1 95.88 325 ALA B O 1
ATOM 5664 N N . SER B 1 326 ? 3.275 2.381 -9.758 1 94 326 SER B N 1
ATOM 5665 C CA . SER B 1 326 ? 3.992 1.555 -8.789 1 94 326 SER B CA 1
ATOM 5666 C C . SER B 1 326 ? 3.566 1.879 -7.363 1 94 326 SER B C 1
ATOM 5668 O O . SER B 1 326 ? 3.371 0.975 -6.551 1 94 326 SER B O 1
ATOM 5670 N N . TYR B 1 327 ? 3.439 3.131 -7.117 1 94.56 327 TYR B N 1
ATOM 5671 C CA . TYR B 1 327 ? 3.057 3.561 -5.777 1 94.56 327 TYR B CA 1
ATOM 5672 C C . TYR B 1 327 ? 1.643 3.105 -5.441 1 94.56 327 TYR B C 1
ATOM 5674 O O . TYR B 1 327 ? 1.405 2.525 -4.379 1 94.56 327 TYR B O 1
ATOM 5682 N N . GLY B 1 328 ? 0.717 3.363 -6.289 1 95.75 328 GLY B N 1
ATOM 5683 C CA . GLY B 1 328 ? -0.658 2.932 -6.094 1 95.75 328 GLY B CA 1
ATOM 5684 C C . GLY B 1 328 ? -0.816 1.422 -6.094 1 95.75 328 GLY B C 1
ATOM 5685 O O . GLY B 1 328 ? -1.596 0.873 -5.312 1 95.75 328 GLY B O 1
ATOM 5686 N N . GLY B 1 329 ? -0.094 0.759 -6.965 1 95 329 GLY B N 1
ATOM 5687 C CA . GLY B 1 329 ? -0.199 -0.682 -7.129 1 95 329 GLY B CA 1
ATOM 5688 C C . GLY B 1 329 ? 0.185 -1.455 -5.883 1 95 329 GLY B C 1
ATOM 5689 O O . GLY B 1 329 ? -0.247 -2.594 -5.695 1 95 329 GLY B O 1
ATOM 5690 N N . GLN B 1 330 ? 0.915 -0.848 -5.008 1 91.88 330 GLN B N 1
ATOM 5691 C CA . GLN B 1 330 ? 1.39 -1.527 -3.807 1 91.88 330 GLN B CA 1
ATOM 5692 C C . GLN B 1 330 ? 0.231 -1.87 -2.875 1 91.88 330 GLN B C 1
ATOM 5694 O O . GLN B 1 330 ? 0.344 -2.771 -2.043 1 91.88 330 GLN B O 1
ATOM 5699 N N . LEU B 1 331 ? -0.792 -1.193 -3.064 1 94.75 331 LEU B N 1
ATOM 5700 C CA . LEU B 1 331 ? -1.959 -1.396 -2.213 1 94.75 331 LEU B CA 1
ATOM 5701 C C . LEU B 1 331 ? -2.623 -2.736 -2.51 1 94.75 331 LEU B C 1
ATOM 5703 O O . LEU B 1 331 ? -3.203 -3.359 -1.616 1 94.75 331 LEU B O 1
ATOM 5707 N N . SER B 1 332 ? -2.541 -3.213 -3.697 1 93.75 332 SER B N 1
ATOM 5708 C CA . SER B 1 332 ? -3.342 -4.332 -4.184 1 93.75 332 SER B CA 1
ATOM 5709 C C . SER B 1 332 ? -3.018 -5.613 -3.426 1 93.75 332 SER B C 1
ATOM 5711 O O . SER B 1 332 ? -3.904 -6.234 -2.838 1 93.75 332 SER B O 1
ATOM 5713 N N . PRO B 1 333 ? -1.741 -6.004 -3.307 1 93.88 333 PRO B N 1
ATOM 5714 C CA . PRO B 1 333 ? -1.474 -7.27 -2.619 1 93.88 333 PRO B CA 1
ATOM 5715 C C . PRO B 1 333 ? -1.752 -7.199 -1.12 1 93.88 333 PRO B C 1
ATOM 5717 O O . PRO B 1 333 ? -2.199 -8.18 -0.523 1 93.88 333 PRO B O 1
ATOM 5720 N N . VAL B 1 334 ? -1.501 -6.094 -0.519 1 95.38 334 VAL B N 1
ATOM 5721 C CA . VAL B 1 334 ? -1.702 -5.938 0.918 1 95.38 334 VAL B CA 1
ATOM 5722 C C . VAL B 1 334 ? -3.191 -6.023 1.244 1 95.38 334 VAL B C 1
ATOM 5724 O O . VAL B 1 334 ? -3.594 -6.77 2.139 1 95.38 334 VAL B O 1
ATOM 5727 N N . MET B 1 335 ? -3.932 -5.273 0.531 1 95.06 335 MET B N 1
ATOM 5728 C CA . MET B 1 335 ? -5.375 -5.293 0.751 1 95.06 335 MET B CA 1
ATOM 5729 C C . MET B 1 335 ? -5.957 -6.66 0.413 1 95.06 335 MET B C 1
ATOM 5731 O O . MET B 1 335 ? -6.879 -7.133 1.082 1 95.06 335 MET B O 1
ATOM 5735 N N . GLY B 1 336 ? -5.465 -7.273 -0.661 1 92.06 336 GLY B N 1
ATOM 5736 C CA . GLY B 1 336 ? -5.922 -8.609 -1.023 1 92.06 336 GLY B CA 1
ATOM 5737 C C . GLY B 1 336 ? -5.73 -9.625 0.084 1 92.06 336 GLY B C 1
ATOM 5738 O O . GLY B 1 336 ? -6.633 -10.414 0.374 1 92.06 336 GLY B O 1
ATOM 5739 N N . ILE B 1 337 ? -4.605 -9.594 0.719 1 92.69 337 ILE B N 1
ATOM 5740 C CA . ILE B 1 337 ? -4.301 -10.539 1.787 1 92.69 337 ILE B CA 1
ATOM 5741 C C . ILE B 1 337 ? -5.172 -10.242 3.006 1 92.69 337 ILE B C 1
ATOM 5743 O O . ILE B 1 337 ? -5.684 -11.156 3.652 1 92.69 337 ILE B O 1
ATOM 5747 N N . ALA B 1 338 ? -5.312 -8.961 3.311 1 94.31 338 ALA B N 1
ATOM 5748 C CA . ALA B 1 338 ? -6.168 -8.586 4.434 1 94.31 338 ALA B CA 1
ATOM 5749 C C . ALA B 1 338 ? -7.605 -9.047 4.207 1 94.31 338 ALA B C 1
ATOM 5751 O O . ALA B 1 338 ? -8.258 -9.547 5.125 1 94.31 338 ALA B O 1
ATOM 5752 N N . MET B 1 339 ? -8.102 -8.852 3.02 1 91.75 339 MET B N 1
ATOM 5753 C CA . MET B 1 339 ? -9.469 -9.266 2.709 1 91.75 339 MET B CA 1
ATOM 5754 C C . MET B 1 339 ? -9.602 -10.789 2.75 1 91.75 339 MET B C 1
ATOM 5756 O O . MET B 1 339 ? -10.648 -11.312 3.131 1 91.75 339 MET B O 1
ATOM 5760 N N . LEU B 1 340 ? -8.57 -11.438 2.318 1 87.62 340 LEU B N 1
ATOM 5761 C CA . LEU B 1 340 ? -8.562 -12.891 2.443 1 87.62 340 LEU B CA 1
ATOM 5762 C C . LEU B 1 340 ? -8.727 -13.312 3.9 1 87.62 340 LEU B C 1
ATOM 5764 O O . LEU B 1 340 ? -9.492 -14.227 4.203 1 87.62 340 LEU B O 1
ATOM 5768 N N . GLY B 1 341 ? -7.957 -12.656 4.77 1 90.75 341 GLY B N 1
ATOM 5769 C CA . GLY B 1 341 ? -8.109 -12.922 6.188 1 90.75 341 GLY B CA 1
ATOM 5770 C C . GLY B 1 341 ? -9.508 -12.641 6.699 1 90.75 341 GLY B C 1
ATOM 5771 O O . GLY B 1 341 ? -10.047 -13.398 7.508 1 90.75 341 GLY B O 1
ATOM 5772 N N . ALA B 1 342 ? -10.055 -11.586 6.254 1 91.38 342 ALA B N 1
ATOM 5773 C CA . ALA B 1 342 ? -11.422 -11.242 6.645 1 91.38 342 ALA B CA 1
ATOM 5774 C C . ALA B 1 342 ? -12.414 -12.305 6.188 1 91.38 342 ALA B C 1
ATOM 5776 O O . ALA B 1 342 ? -13.305 -12.703 6.945 1 91.38 342 ALA B O 1
ATOM 5777 N N . ALA B 1 343 ? -12.266 -12.773 5.027 1 84.62 343 ALA B N 1
ATOM 5778 C CA . ALA B 1 343 ? -13.148 -13.797 4.48 1 84.62 343 ALA B CA 1
ATOM 5779 C C . ALA B 1 343 ? -13.023 -15.102 5.262 1 84.62 343 ALA B C 1
ATOM 5781 O O . ALA B 1 343 ? -14.031 -15.758 5.551 1 84.62 343 ALA B O 1
ATOM 5782 N N . LEU B 1 344 ? -11.836 -15.43 5.637 1 83.81 344 LEU B N 1
ATOM 5783 C CA . LEU B 1 344 ? -11.594 -16.672 6.367 1 83.81 344 LEU B CA 1
ATOM 5784 C C . LEU B 1 344 ? -12.203 -16.609 7.762 1 83.81 344 LEU B C 1
ATOM 5786 O O . LEU B 1 344 ? -12.641 -17.625 8.297 1 83.81 344 LEU B O 1
ATOM 5790 N N . SER B 1 345 ? -12.211 -15.477 8.242 1 86.75 345 SER B N 1
ATOM 5791 C CA . SER B 1 345 ? -12.727 -15.328 9.594 1 86.75 345 SER B CA 1
ATOM 5792 C C . SER B 1 345 ? -14.242 -15.5 9.633 1 86.75 345 SER B C 1
ATOM 5794 O O . SER B 1 345 ? -14.82 -15.781 10.688 1 86.75 345 SER B O 1
ATOM 5796 N N . ARG B 1 346 ? -14.805 -15.391 8.547 1 82.94 346 ARG B N 1
ATOM 5797 C CA . ARG B 1 346 ? -16.266 -15.469 8.492 1 82.94 346 ARG B CA 1
ATOM 5798 C C . ARG B 1 346 ? -16.719 -16.891 8.188 1 82.94 346 ARG B C 1
ATOM 5800 O O . ARG B 1 346 ? -17.906 -17.203 8.312 1 82.94 346 ARG B O 1
ATOM 5807 N N . ILE B 1 347 ? -15.859 -17.734 7.785 1 74.31 347 ILE B N 1
ATOM 5808 C CA . ILE B 1 347 ? -16.234 -19.094 7.438 1 74.31 347 ILE B CA 1
ATOM 5809 C C . ILE B 1 347 ? -16.594 -19.859 8.703 1 74.31 347 ILE B C 1
ATOM 5811 O O . ILE B 1 347 ? -15.836 -19.891 9.672 1 74.31 347 ILE B O 1
ATOM 5815 N N . ARG B 1 348 ? -17.828 -20.172 8.773 1 67.5 348 ARG B N 1
ATOM 5816 C CA . ARG B 1 348 ? -18.281 -21.016 9.867 1 67.5 348 ARG B CA 1
ATOM 5817 C C . ARG B 1 348 ? -18.641 -22.406 9.359 1 67.5 348 ARG B C 1
ATOM 5819 O O . ARG B 1 348 ? -19.406 -22.547 8.398 1 67.5 348 ARG B O 1
ATOM 5826 N N . VAL B 1 349 ? -17.875 -23.406 9.75 1 62.81 349 VAL B N 1
ATOM 5827 C CA . VAL B 1 349 ? -18.188 -24.781 9.352 1 62.81 349 VAL B CA 1
ATOM 5828 C C . VAL B 1 349 ? -19.203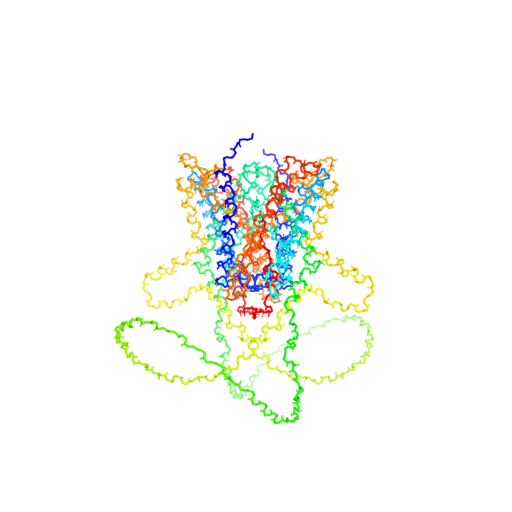 -25.391 10.32 1 62.81 349 VAL B C 1
ATOM 5830 O O . VAL B 1 349 ? -18.891 -25.641 11.484 1 62.81 349 VAL B O 1
ATOM 5833 N N . ARG B 1 350 ? -20.453 -25.297 10.055 1 59.97 350 ARG B N 1
ATOM 5834 C CA . ARG B 1 350 ? -21.453 -25.859 10.961 1 59.97 350 ARG B CA 1
ATOM 5835 C C . ARG B 1 350 ? -21.609 -27.359 10.734 1 59.97 350 ARG B C 1
ATOM 5837 O O . ARG B 1 350 ? -21.531 -28.141 11.68 1 59.97 350 ARG B O 1
ATOM 5844 N N . HIS B 1 351 ? -22.156 -27.75 9.469 1 66.38 351 HIS B N 1
ATOM 5845 C CA . HIS B 1 351 ? -22.391 -29.172 9.172 1 66.38 351 HIS B CA 1
ATOM 5846 C C . HIS B 1 351 ? -21.734 -29.562 7.855 1 66.38 351 HIS B C 1
ATOM 5848 O O . HIS B 1 351 ? -21.844 -28.859 6.855 1 66.38 351 HIS B O 1
ATOM 5854 N N . LEU B 1 352 ? -20.719 -30.5 7.914 1 67.31 352 LEU B N 1
ATOM 5855 C CA . LEU B 1 352 ? -20.156 -31.062 6.695 1 67.31 352 LEU B CA 1
ATOM 5856 C C . LEU B 1 352 ? -20.938 -32.281 6.254 1 67.31 352 LEU B C 1
ATOM 5858 O O . LEU B 1 352 ? -21.25 -33.156 7.074 1 67.31 352 LEU B O 1
ATOM 5862 N N . PRO B 1 353 ? -21.5 -32.188 4.996 1 67.38 353 PRO B N 1
ATOM 5863 C CA . PRO B 1 353 ? -22.156 -33.375 4.504 1 67.38 353 PRO B CA 1
ATOM 5864 C C . PRO B 1 353 ? -21.312 -34.656 4.707 1 67.38 353 PRO B C 1
ATOM 5866 O O . PRO B 1 353 ? -20.094 -34.562 4.855 1 67.38 353 PRO B O 1
ATOM 5869 N N . LYS B 1 354 ? -21.984 -35.75 4.781 1 72.81 354 LYS B N 1
ATOM 5870 C CA . LYS B 1 354 ? -21.297 -37 5.035 1 72.81 354 LYS B CA 1
ATOM 5871 C C . LYS B 1 354 ? -20.25 -37.281 3.955 1 72.81 354 LYS B C 1
ATOM 5873 O O . LYS B 1 354 ? -20.547 -37.219 2.762 1 72.81 354 LYS B O 1
ATOM 5878 N N . GLY B 1 355 ? -18.984 -37.531 4.234 1 78.38 355 GLY B N 1
ATOM 5879 C CA . GLY B 1 355 ? -17.922 -37.938 3.336 1 78.38 355 GLY B CA 1
ATOM 5880 C C . GLY B 1 355 ? -17.203 -36.75 2.701 1 78.38 355 GLY B C 1
ATOM 5881 O O . GLY B 1 355 ? -16.203 -36.938 2.004 1 78.38 355 GLY B O 1
ATOM 5882 N N . PHE B 1 356 ? -17.734 -35.594 2.859 1 83.56 356 PHE B N 1
ATOM 5883 C CA . PHE B 1 356 ? -17.156 -34.438 2.203 1 83.56 356 PHE B CA 1
ATOM 5884 C C . PHE B 1 356 ? -15.75 -34.156 2.705 1 83.56 356 PHE B C 1
ATOM 5886 O O . PHE B 1 356 ? -14.938 -33.562 2.002 1 83.56 356 PHE B O 1
ATOM 5893 N N . TRP B 1 357 ? -15.445 -34.688 3.908 1 82.19 357 TRP B N 1
ATOM 5894 C CA . TRP B 1 357 ? -14.109 -34.5 4.457 1 82.19 357 TRP B CA 1
ATOM 5895 C C . TRP B 1 357 ? -13.062 -35.219 3.602 1 82.19 357 TRP B C 1
ATOM 5897 O O . TRP B 1 357 ? -11.906 -34.781 3.545 1 82.19 357 TRP B O 1
ATOM 5907 N N . ILE B 1 358 ? -13.5 -36.25 2.896 1 86.88 358 ILE B N 1
ATOM 5908 C CA . ILE B 1 358 ? -12.578 -36.969 2.023 1 86.88 358 ILE B CA 1
ATOM 5909 C C . ILE B 1 358 ? -12.234 -36.094 0.813 1 86.88 358 ILE B C 1
ATOM 5911 O O . ILE B 1 358 ? -11.094 -36.125 0.333 1 86.88 358 ILE B O 1
ATOM 5915 N N . SER B 1 359 ? -13.242 -35.375 0.345 1 86 359 SER B N 1
ATOM 5916 C CA . SER B 1 359 ? -13 -34.469 -0.783 1 86 359 SER B CA 1
ATOM 5917 C C . SER B 1 359 ? -12.055 -33.344 -0.398 1 86 359 SER B C 1
ATOM 5919 O O . SER B 1 359 ? -11.203 -32.938 -1.192 1 86 359 SER B O 1
ATOM 5921 N N . ILE B 1 360 ? -12.172 -32.875 0.814 1 83.69 360 ILE B N 1
ATOM 5922 C CA . ILE B 1 360 ? -11.305 -31.797 1.299 1 83.69 360 ILE B CA 1
ATOM 5923 C C . ILE B 1 360 ? -9.875 -32.312 1.458 1 83.69 360 ILE B C 1
ATOM 5925 O O . ILE B 1 360 ? -8.922 -31.672 1.053 1 83.69 360 ILE B O 1
ATOM 5929 N N . ALA B 1 361 ? -9.781 -33.469 2.008 1 86.25 361 ALA B N 1
ATOM 5930 C CA . ALA B 1 361 ? -8.469 -34.094 2.207 1 86.25 361 ALA B CA 1
ATOM 5931 C C . ALA B 1 361 ? -7.785 -34.375 0.871 1 86.25 361 ALA B C 1
ATOM 5933 O O . ALA B 1 361 ? -6.582 -34.156 0.722 1 86.25 361 ALA B O 1
ATOM 5934 N N . ALA B 1 362 ? -8.57 -34.875 -0.023 1 87.62 362 ALA B N 1
ATOM 5935 C CA . ALA B 1 362 ? -8.031 -35.156 -1.35 1 87.62 362 ALA B CA 1
ATOM 5936 C C . ALA B 1 362 ? -7.535 -33.875 -2.025 1 87.62 362 ALA B C 1
ATOM 5938 O O . ALA B 1 362 ? -6.461 -33.875 -2.633 1 87.62 362 ALA B O 1
ATOM 5939 N N . THR B 1 363 ? -8.312 -32.875 -1.94 1 86.25 363 THR B N 1
ATOM 5940 C CA . THR B 1 363 ? -7.914 -31.594 -2.521 1 86.25 363 THR B CA 1
ATOM 5941 C C . THR B 1 363 ? -6.637 -31.078 -1.87 1 86.25 363 THR B C 1
ATOM 5943 O O . THR B 1 363 ? -5.754 -30.562 -2.553 1 86.25 363 THR B O 1
ATOM 5946 N N . CYS B 1 364 ? -6.473 -31.266 -0.603 1 85.88 364 CYS B N 1
ATOM 5947 C CA . CYS B 1 364 ? -5.293 -30.797 0.121 1 85.88 364 CYS B CA 1
ATOM 5948 C C . CYS B 1 364 ? -4.055 -31.578 -0.298 1 85.88 364 CYS B C 1
ATOM 5950 O O . CYS B 1 364 ? -2.988 -31 -0.504 1 85.88 364 CYS B O 1
ATOM 5952 N N . VAL B 1 365 ? -4.246 -32.844 -0.467 1 87.94 365 VAL B N 1
ATOM 5953 C CA . VAL B 1 365 ? -3.121 -33.688 -0.871 1 87.94 365 VAL B CA 1
ATOM 5954 C C . VAL B 1 365 ? -2.695 -33.344 -2.293 1 87.94 365 VAL B C 1
ATOM 5956 O O . VAL B 1 365 ? -1.501 -33.188 -2.576 1 87.94 365 VAL B O 1
ATOM 5959 N N . LEU B 1 366 ? -3.641 -33.188 -3.125 1 87.69 366 LEU B N 1
ATOM 5960 C CA . LEU B 1 366 ? -3.342 -32.906 -4.523 1 87.69 366 LEU B CA 1
ATOM 5961 C C . LEU B 1 366 ? -2.721 -31.516 -4.668 1 87.69 366 LEU B C 1
ATOM 5963 O O . LEU B 1 366 ? -1.735 -31.344 -5.391 1 87.69 366 LEU B O 1
ATOM 5967 N N . LYS B 1 367 ? -3.133 -30.594 -3.932 1 85.75 367 LYS B N 1
ATOM 5968 C CA . LYS B 1 367 ? -2.676 -29.219 -4.113 1 85.75 367 LYS B CA 1
ATOM 5969 C C . LYS B 1 367 ? -1.422 -28.938 -3.291 1 85.75 367 LYS B C 1
ATOM 5971 O O . LYS B 1 367 ? -0.533 -28.203 -3.732 1 85.75 367 LYS B O 1
ATOM 5976 N N . LEU B 1 368 ? -1.345 -29.547 -2.121 1 84.19 368 LEU B N 1
ATOM 5977 C CA . LEU B 1 368 ? -0.263 -29.172 -1.22 1 84.19 368 LEU B CA 1
ATOM 5978 C C . LEU B 1 368 ? 0.917 -30.125 -1.353 1 84.19 368 LEU B C 1
ATOM 5980 O O . LEU B 1 368 ? 2.039 -29.797 -0.961 1 84.19 368 LEU B O 1
ATOM 5984 N N . ILE B 1 369 ? 0.681 -31.281 -1.896 1 88.31 369 ILE B N 1
ATOM 5985 C CA . ILE B 1 369 ? 1.773 -32.25 -2.035 1 88.31 369 ILE B CA 1
ATOM 5986 C C . ILE B 1 369 ? 2.078 -32.469 -3.516 1 88.31 369 ILE B C 1
ATOM 5988 O O . ILE B 1 369 ? 3.189 -32.188 -3.975 1 88.31 369 ILE B O 1
ATOM 5992 N N . LEU B 1 370 ? 1.08 -32.875 -4.219 1 89.44 370 LEU B N 1
ATOM 5993 C CA . LEU B 1 370 ? 1.315 -33.156 -5.625 1 89.44 370 LEU B CA 1
ATOM 5994 C C . LEU B 1 370 ? 1.544 -31.891 -6.43 1 89.44 370 LEU B C 1
ATOM 5996 O O . LEU B 1 370 ? 2.291 -31.906 -7.41 1 89.44 370 LEU B O 1
ATOM 6000 N N . GLY B 1 371 ? 0.874 -30.844 -6.082 1 88.19 371 GLY B N 1
ATOM 6001 C CA . GLY B 1 371 ? 1.041 -29.578 -6.781 1 88.19 371 GLY B CA 1
ATOM 6002 C C . GLY B 1 371 ? 2.48 -29.109 -6.809 1 88.19 371 GLY B C 1
ATOM 6003 O O . GLY B 1 371 ? 3.062 -28.938 -7.883 1 88.19 371 GLY B O 1
ATOM 6004 N N . PRO B 1 372 ? 3.115 -28.984 -5.652 1 88.25 372 PRO B N 1
ATOM 6005 C CA . PRO B 1 372 ? 4.516 -28.562 -5.613 1 88.25 372 PRO B CA 1
ATOM 6006 C C . PRO B 1 372 ? 5.449 -29.531 -6.328 1 88.25 372 PRO B C 1
ATOM 6008 O O . PRO B 1 372 ? 6.422 -29.109 -6.961 1 88.25 372 PRO B O 1
ATOM 6011 N N . ILE B 1 373 ? 5.164 -30.797 -6.238 1 91.44 373 ILE B N 1
ATOM 6012 C CA . ILE B 1 373 ? 5.98 -31.797 -6.934 1 91.44 373 ILE B CA 1
ATOM 6013 C C . ILE B 1 373 ? 5.887 -31.578 -8.445 1 91.44 373 ILE B C 1
ATOM 6015 O O . ILE B 1 373 ? 6.898 -31.594 -9.148 1 91.44 373 ILE B O 1
ATOM 6019 N N . LEU B 1 374 ? 4.703 -31.359 -8.875 1 90.44 374 LEU B N 1
ATOM 6020 C CA . LEU B 1 374 ? 4.5 -31.078 -10.297 1 90.44 374 LEU B CA 1
ATOM 6021 C C . LEU B 1 374 ? 5.184 -29.781 -10.703 1 90.44 374 LEU B C 1
ATOM 6023 O O . LEU B 1 374 ? 5.695 -29.672 -11.82 1 90.44 374 LEU B O 1
ATOM 6027 N N . GLY B 1 375 ? 5.16 -28.812 -9.852 1 90.81 375 GLY B N 1
ATOM 6028 C CA . GLY B 1 375 ? 5.848 -27.562 -10.133 1 90.81 375 GLY B CA 1
ATOM 6029 C C . GLY B 1 375 ? 7.344 -27.734 -10.312 1 90.81 375 GLY B C 1
ATOM 6030 O O . GLY B 1 375 ? 7.922 -27.203 -11.258 1 90.81 375 GLY B O 1
ATOM 6031 N N . ILE B 1 376 ? 7.957 -28.531 -9.461 1 91.62 376 ILE B N 1
ATOM 6032 C CA . ILE B 1 376 ? 9.391 -28.766 -9.539 1 91.62 376 ILE B CA 1
ATOM 6033 C C . ILE B 1 376 ? 9.711 -29.562 -10.797 1 91.62 376 ILE B C 1
ATOM 6035 O O . ILE B 1 376 ? 10.688 -29.281 -11.492 1 91.62 376 ILE B O 1
ATOM 6039 N N . LEU B 1 377 ? 8.883 -30.562 -11.078 1 93.44 377 LEU B N 1
ATOM 6040 C CA . LEU B 1 377 ? 9.094 -31.344 -12.281 1 93.44 377 LEU B CA 1
ATOM 6041 C C . LEU B 1 377 ? 8.922 -30.5 -13.531 1 93.44 377 LEU B C 1
ATOM 6043 O O . LEU B 1 377 ? 9.656 -30.672 -14.508 1 93.44 377 LEU B O 1
ATOM 6047 N N . TRP B 1 378 ? 7.941 -29.625 -13.477 1 94.75 378 TRP B N 1
ATOM 6048 C CA . TRP B 1 378 ? 7.707 -28.703 -14.586 1 94.75 378 TRP B CA 1
ATOM 6049 C C . TRP B 1 378 ? 8.914 -27.812 -14.82 1 94.75 378 TRP B C 1
ATOM 6051 O O . TRP B 1 378 ? 9.352 -27.609 -15.953 1 94.75 378 TRP B O 1
ATOM 6061 N N . ILE B 1 379 ? 9.516 -27.297 -13.797 1 94.31 379 ILE B N 1
ATOM 6062 C CA . ILE B 1 379 ? 10.688 -26.422 -13.891 1 94.31 379 ILE B CA 1
ATOM 6063 C C . ILE B 1 379 ? 11.867 -27.219 -14.453 1 94.31 379 ILE B C 1
ATOM 6065 O O . ILE B 1 379 ? 12.586 -26.734 -15.32 1 94.31 379 ILE B O 1
ATOM 6069 N N . GLN B 1 380 ? 12.039 -28.469 -14 1 93.75 380 GLN B N 1
ATOM 6070 C CA . GLN B 1 380 ? 13.125 -29.297 -14.492 1 93.75 380 GLN B CA 1
ATOM 6071 C C . GLN B 1 380 ? 12.93 -29.641 -15.969 1 93.75 380 GLN B C 1
ATOM 6073 O O . GLN B 1 380 ? 13.898 -29.719 -16.734 1 93.75 380 GLN B O 1
ATOM 6078 N N . GLY B 1 381 ? 11.695 -29.844 -16.281 1 93.81 381 GLY B N 1
ATOM 6079 C CA . GLY B 1 381 ? 11.406 -30.078 -17.688 1 93.81 381 GLY B CA 1
ATOM 6080 C C . GLY B 1 381 ? 11.68 -28.859 -18.562 1 93.81 381 GLY B C 1
ATOM 6081 O O . GLY B 1 381 ? 12.211 -28.984 -19.672 1 93.81 381 GLY B O 1
ATOM 6082 N N . LEU B 1 382 ? 11.352 -27.672 -18.094 1 93.44 382 LEU B N 1
ATOM 6083 C CA . LEU B 1 382 ? 11.562 -26.438 -18.828 1 93.44 382 LEU B CA 1
ATOM 6084 C C . LEU B 1 382 ? 13.055 -26.141 -18.969 1 93.44 382 LEU B C 1
ATOM 6086 O O . LEU B 1 382 ? 13.477 -25.547 -19.969 1 93.44 382 LEU B O 1
ATOM 6090 N N . LYS B 1 383 ? 13.859 -26.5 -18 1 92.25 383 LYS B N 1
ATOM 6091 C CA . LYS B 1 383 ? 15.297 -26.266 -18.031 1 92.25 383 LYS B CA 1
ATOM 6092 C C . LYS B 1 383 ? 15.969 -27.047 -19.156 1 92.25 383 LYS B C 1
ATOM 6094 O O . LYS B 1 383 ? 17.062 -26.703 -19.578 1 92.25 383 LYS B O 1
ATOM 6099 N N . ARG B 1 384 ? 15.305 -28.078 -19.609 1 92.12 384 ARG B N 1
ATOM 6100 C CA . ARG B 1 384 ? 15.828 -28.859 -20.734 1 92.12 384 ARG B CA 1
ATOM 6101 C C . ARG B 1 384 ? 15.469 -28.203 -22.062 1 92.12 384 ARG B C 1
ATOM 6103 O O . ARG B 1 384 ? 15.93 -28.656 -23.109 1 92.12 384 ARG B O 1
ATOM 6110 N N . THR B 1 385 ? 14.656 -27.219 -21.953 1 90.25 385 THR B N 1
ATOM 6111 C CA . THR B 1 385 ? 14.258 -26.453 -23.125 1 90.25 385 THR B CA 1
ATOM 6112 C C . THR B 1 385 ? 14.836 -25.047 -23.062 1 90.25 385 THR B C 1
ATOM 6114 O O . THR B 1 385 ? 15.344 -24.625 -22.031 1 90.25 385 THR B O 1
ATOM 6117 N N . PRO B 1 386 ? 14.914 -24.359 -24.172 1 88.12 386 PRO B N 1
ATOM 6118 C CA . PRO B 1 386 ? 15.461 -23 -24.172 1 88.12 386 PRO B CA 1
ATOM 6119 C C . PRO B 1 386 ? 14.516 -21.984 -23.531 1 88.12 386 PRO B C 1
ATOM 6121 O O . PRO B 1 386 ? 14.805 -20.781 -23.531 1 88.12 386 PRO B O 1
ATOM 6124 N N . LEU B 1 387 ? 13.492 -22.375 -22.906 1 89.75 387 LEU B N 1
ATOM 6125 C CA . LEU B 1 387 ? 12.469 -21.469 -22.391 1 89.75 387 LEU B CA 1
ATOM 6126 C C . LEU B 1 387 ? 12.891 -20.891 -21.047 1 89.75 387 LEU B C 1
ATOM 6128 O O . LEU B 1 387 ? 12.422 -19.812 -20.672 1 89.75 387 LEU B O 1
ATOM 6132 N N . ILE B 1 388 ? 13.719 -21.594 -20.281 1 89.06 388 ILE B N 1
ATOM 6133 C CA . ILE B 1 388 ? 14.18 -21.078 -18.984 1 89.06 388 ILE B CA 1
ATOM 6134 C C . ILE B 1 388 ? 15.672 -21.359 -18.828 1 89.06 388 ILE B C 1
ATOM 6136 O O . ILE B 1 388 ? 16.172 -22.406 -19.25 1 89.06 388 ILE B O 1
ATOM 6140 N N . ASN B 1 389 ? 16.328 -20.312 -18.406 1 86.88 389 ASN B N 1
ATOM 6141 C CA . ASN B 1 389 ? 17.75 -20.453 -18.109 1 86.88 389 ASN B CA 1
ATOM 6142 C C . ASN B 1 389 ? 17.984 -20.672 -16.609 1 86.88 389 ASN B C 1
ATOM 6144 O O . ASN B 1 389 ? 17.172 -20.281 -15.789 1 86.88 389 ASN B O 1
ATOM 6148 N N . GLU B 1 390 ? 19.047 -21.266 -16.266 1 84.94 390 GLU B N 1
ATOM 6149 C CA . GLU B 1 390 ? 19.391 -21.594 -14.891 1 84.94 390 GLU B CA 1
ATOM 6150 C C . GLU B 1 390 ? 19.578 -20.328 -14.062 1 84.94 390 GLU B C 1
ATOM 6152 O O . GLU B 1 390 ? 19.359 -20.344 -12.844 1 84.94 390 GLU B O 1
ATOM 6157 N N . ASN B 1 391 ? 19.75 -19.219 -14.719 1 86.38 391 ASN B N 1
ATOM 6158 C CA . ASN B 1 391 ? 20.031 -17.969 -14.008 1 86.38 391 ASN B CA 1
ATOM 6159 C C . ASN B 1 391 ? 18.75 -17.219 -13.68 1 86.38 391 ASN B C 1
ATOM 6161 O O . ASN B 1 391 ? 18.766 -16.266 -12.898 1 86.38 391 ASN B O 1
ATOM 6165 N N . GLN B 1 392 ? 17.703 -17.719 -14.234 1 91.38 392 GLN B N 1
ATOM 6166 C CA . GLN B 1 392 ? 16.422 -17.062 -13.977 1 91.38 392 GLN B CA 1
ATOM 6167 C C . GLN B 1 392 ? 15.758 -17.625 -12.727 1 91.38 392 GLN B C 1
ATOM 6169 O O . GLN B 1 392 ? 14.68 -18.219 -12.805 1 91.38 392 GLN B O 1
ATOM 6174 N N . ARG B 1 393 ? 16.266 -17.344 -11.602 1 91.5 393 ARG B N 1
ATOM 6175 C CA . ARG B 1 393 ? 15.883 -17.922 -10.328 1 91.5 393 ARG B CA 1
ATOM 6176 C C . ARG B 1 393 ? 14.523 -17.406 -9.875 1 91.5 393 ARG B C 1
ATOM 6178 O O . ARG B 1 393 ? 13.734 -18.141 -9.281 1 91.5 393 ARG B O 1
ATOM 6185 N N . MET B 1 394 ? 14.273 -16.141 -10.156 1 93.62 394 MET B N 1
ATOM 6186 C CA . MET B 1 394 ? 13 -15.57 -9.727 1 93.62 394 MET B CA 1
ATOM 6187 C C . MET B 1 394 ? 11.836 -16.219 -10.461 1 93.62 394 MET B C 1
ATOM 6189 O O . MET B 1 394 ? 10.781 -16.469 -9.867 1 93.62 394 MET B O 1
ATOM 6193 N N . MET B 1 395 ? 12.047 -16.484 -11.719 1 94.06 395 MET B N 1
ATOM 6194 C CA . MET B 1 395 ? 11 -17.156 -12.492 1 94.06 395 MET B CA 1
ATOM 6195 C C . MET B 1 395 ? 10.734 -18.547 -11.945 1 94.06 395 MET B C 1
ATOM 6197 O O . MET B 1 395 ? 9.578 -18.953 -11.805 1 94.06 395 MET B O 1
ATOM 6201 N N . GLN B 1 396 ? 11.773 -19.25 -11.617 1 93.19 396 GLN B N 1
ATOM 6202 C CA . GLN B 1 396 ? 11.641 -20.578 -11.039 1 93.19 396 GLN B CA 1
ATOM 6203 C C . GLN B 1 396 ? 10.906 -20.531 -9.703 1 93.19 396 GLN B C 1
ATOM 6205 O O . GLN B 1 396 ? 10.062 -21.391 -9.422 1 93.19 396 GLN B O 1
ATOM 6210 N N . LEU B 1 397 ? 11.266 -19.547 -8.953 1 92.12 397 LEU B N 1
ATOM 6211 C CA . LEU B 1 397 ? 10.648 -19.391 -7.645 1 92.12 397 LEU B CA 1
ATOM 6212 C C . LEU B 1 397 ? 9.148 -19.141 -7.777 1 92.12 397 LEU B C 1
ATOM 6214 O O . LEU B 1 397 ? 8.344 -19.766 -7.086 1 92.12 397 LEU B O 1
ATOM 6218 N N . VAL B 1 398 ? 8.789 -18.203 -8.656 1 93.31 398 VAL B N 1
ATOM 6219 C CA . VAL B 1 398 ? 7.383 -17.828 -8.82 1 93.31 398 VAL B CA 1
ATOM 6220 C C . VAL B 1 398 ? 6.594 -19.047 -9.328 1 93.31 398 VAL B C 1
ATOM 6222 O O . VAL B 1 398 ? 5.492 -19.312 -8.844 1 93.31 398 VAL B O 1
ATOM 6225 N N . ILE B 1 399 ? 7.156 -19.797 -10.25 1 92.06 399 ILE B N 1
ATOM 6226 C CA . ILE B 1 399 ? 6.496 -20.984 -10.789 1 92.06 399 ILE B CA 1
ATOM 6227 C C . ILE B 1 399 ? 6.34 -22.031 -9.688 1 92.06 399 ILE B C 1
ATOM 6229 O O . ILE B 1 399 ? 5.285 -22.656 -9.562 1 92.06 399 ILE B O 1
ATOM 6233 N N . ALA B 1 400 ? 7.328 -22.156 -8.891 1 89.75 400 ALA B N 1
ATOM 6234 C CA . ALA B 1 400 ? 7.293 -23.141 -7.809 1 89.75 400 ALA B CA 1
ATOM 6235 C C . ALA B 1 400 ? 6.238 -22.781 -6.77 1 89.75 400 ALA B C 1
ATOM 6237 O O . ALA B 1 400 ? 5.484 -23.641 -6.312 1 89.75 400 ALA B O 1
ATOM 6238 N N . ILE B 1 401 ? 6.199 -21.531 -6.398 1 89.19 401 ILE B N 1
ATOM 6239 C CA . ILE B 1 401 ? 5.25 -21.094 -5.383 1 89.19 401 ILE B CA 1
ATOM 6240 C C . ILE B 1 401 ? 3.824 -21.219 -5.918 1 89.19 401 ILE B C 1
ATOM 6242 O O . ILE B 1 401 ? 2.91 -21.594 -5.18 1 89.19 401 ILE B O 1
ATOM 6246 N N . THR B 1 402 ? 3.66 -20.891 -7.16 1 86.81 402 THR B N 1
ATOM 6247 C CA . THR B 1 402 ? 2.336 -20.969 -7.766 1 86.81 402 THR B CA 1
ATOM 6248 C C . THR B 1 402 ? 1.837 -22.406 -7.797 1 86.81 402 THR B C 1
ATOM 6250 O O . THR B 1 402 ? 0.636 -22.656 -7.68 1 86.81 402 THR B O 1
ATOM 6253 N N . GLY B 1 403 ? 2.742 -23.344 -7.945 1 82.5 403 GLY B N 1
ATOM 6254 C CA . GLY B 1 403 ? 2.367 -24.75 -7.914 1 82.5 403 GLY B CA 1
ATOM 6255 C C . GLY B 1 403 ? 1.889 -25.203 -6.551 1 82.5 403 GLY B C 1
ATOM 6256 O O . GLY B 1 403 ? 1.148 -26.188 -6.445 1 82.5 403 GLY B O 1
ATOM 6257 N N . ALA B 1 404 ? 2.238 -24.422 -5.527 1 78.5 404 ALA B N 1
ATOM 6258 C CA . ALA B 1 404 ? 1.879 -24.781 -4.16 1 78.5 404 ALA B CA 1
ATOM 6259 C C . ALA B 1 404 ? 0.728 -23.922 -3.646 1 78.5 404 ALA B C 1
ATOM 6261 O O . ALA B 1 404 ? 0.283 -24.094 -2.508 1 78.5 404 ALA B O 1
ATOM 6262 N N . SER B 1 405 ? 0.296 -23.047 -4.379 1 70.56 405 SER B N 1
ATOM 6263 C CA . SER B 1 405 ? -0.68 -22.078 -3.889 1 70.56 405 SER B CA 1
ATOM 6264 C C . SER B 1 405 ? -2.078 -22.688 -3.834 1 70.56 405 SER B C 1
ATOM 6266 O O . SER B 1 405 ? -2.49 -23.391 -4.754 1 70.56 405 SER B O 1
ATOM 6268 N N . LYS B 1 406 ? -2.697 -22.859 -2.568 1 58.97 406 LYS B N 1
ATOM 6269 C CA . LYS B 1 406 ? -3.984 -23.5 -2.303 1 58.97 406 LYS B CA 1
ATOM 6270 C C . LYS B 1 406 ? -5.141 -22.562 -2.631 1 58.97 406 LYS B C 1
ATOM 6272 O O . LYS B 1 406 ? -6.156 -22.984 -3.182 1 58.97 406 LYS B O 1
ATOM 6277 N N . LEU B 1 407 ? -5.301 -21.484 -1.759 1 53.41 407 LEU B N 1
ATOM 6278 C CA . LEU B 1 407 ? -6.57 -20.844 -1.435 1 53.41 407 LEU B CA 1
ATOM 6279 C C . LEU B 1 407 ? -6.996 -19.891 -2.547 1 53.41 407 LEU B C 1
ATOM 6281 O O . LEU B 1 407 ? -6.18 -19.125 -3.061 1 53.41 407 LEU B O 1
ATOM 6285 N N . MET B 1 408 ? -8.023 -20.328 -3.258 1 48.75 408 MET B N 1
ATOM 6286 C CA . MET B 1 408 ? -8.641 -19.422 -4.223 1 48.75 408 MET B CA 1
ATOM 6287 C C . MET B 1 408 ? -9.016 -18.094 -3.57 1 48.75 408 MET B C 1
ATOM 6289 O O . MET B 1 408 ? -9.461 -18.078 -2.424 1 48.75 408 MET B O 1
ATOM 6293 N N . GLN B 1 409 ? -8.547 -17.047 -3.828 1 45.34 409 GLN B N 1
ATOM 6294 C CA . GLN B 1 409 ? -9.164 -15.758 -3.557 1 45.34 409 GLN B CA 1
ATOM 6295 C C . GLN B 1 409 ? -10.68 -15.828 -3.742 1 45.34 409 GLN B C 1
ATOM 6297 O O . GLN B 1 409 ? -11.297 -14.852 -4.164 1 45.34 409 GLN B O 1
ATOM 6302 N N . LYS B 1 410 ? -11.234 -16.953 -3.789 1 41.25 410 LYS B N 1
ATOM 6303 C CA . LYS B 1 410 ? -12.617 -17.266 -4.141 1 41.25 410 LYS B CA 1
ATOM 6304 C C . LYS B 1 410 ? -13.602 -16.453 -3.283 1 41.25 410 LYS B C 1
ATOM 6306 O O . LYS B 1 410 ? -14.773 -16.328 -3.629 1 41.25 410 LYS B O 1
ATOM 6311 N N . GLU B 1 411 ? -13.125 -16.266 -2.174 1 36.94 411 GLU B N 1
ATOM 6312 C CA . GLU B 1 411 ? -14.07 -15.695 -1.223 1 36.94 411 GLU B CA 1
ATOM 6313 C C . GLU B 1 411 ? -14.555 -14.32 -1.685 1 36.94 411 GLU B C 1
ATOM 6315 O O . GLU B 1 411 ? -15.703 -13.945 -1.446 1 36.94 411 GLU B O 1
ATOM 6320 N N . GLU B 1 412 ? -13.672 -13.617 -2.264 1 37.94 412 GLU B N 1
ATOM 6321 C CA . GLU B 1 412 ? -14.219 -12.383 -2.82 1 37.94 412 GLU B CA 1
ATOM 6322 C C . GLU B 1 412 ? -15.336 -12.68 -3.818 1 37.94 412 GLU B C 1
ATOM 6324 O O . GLU B 1 412 ? -16.359 -12 -3.83 1 37.94 412 GLU B O 1
ATOM 6329 N N . MET B 1 413 ? -15.047 -13.703 -4.605 1 37.19 413 MET B N 1
ATOM 6330 C CA . MET B 1 413 ? -16.062 -14.109 -5.574 1 37.19 413 MET B CA 1
ATOM 6331 C C . MET B 1 413 ? -17.219 -14.828 -4.883 1 37.19 413 MET B C 1
ATOM 6333 O O . MET B 1 413 ? -18.375 -14.641 -5.254 1 37.19 413 MET B O 1
ATOM 6337 N N . MET B 1 414 ? -16.844 -15.711 -3.961 1 37.59 414 MET B N 1
ATOM 6338 C CA . MET B 1 414 ? -17.906 -16.406 -3.242 1 37.59 414 MET B CA 1
ATOM 6339 C C . MET B 1 414 ? -18.734 -15.438 -2.412 1 37.59 414 MET B C 1
ATOM 6341 O O . MET B 1 414 ? -19.953 -15.609 -2.275 1 37.59 414 MET B O 1
ATOM 6345 N N . GLN B 1 415 ? -18.062 -14.633 -1.759 1 37.56 415 GLN B N 1
ATOM 6346 C CA . GLN B 1 415 ? -18.844 -13.633 -1.021 1 37.56 415 GLN B CA 1
ATOM 6347 C C . GLN B 1 415 ? -19.766 -12.859 -1.949 1 37.56 415 GLN B C 1
ATOM 6349 O O . GLN B 1 415 ? -20.844 -12.422 -1.538 1 37.56 415 GLN B O 1
ATOM 6354 N N . TYR B 1 416 ? -19.25 -12.633 -3.066 1 35.44 416 TYR B N 1
ATOM 6355 C CA . TYR B 1 416 ? -20.156 -12.102 -4.078 1 35.44 416 TYR B CA 1
ATOM 6356 C C . TYR B 1 416 ? -21.359 -13.016 -4.281 1 35.44 416 TYR B C 1
ATOM 6358 O O . TYR B 1 416 ? -22.484 -12.547 -4.461 1 35.44 416 TYR B O 1
ATOM 6366 N N . PHE B 1 417 ? -21.094 -14.375 -4.363 1 35.38 417 PHE B N 1
ATOM 6367 C CA . PHE B 1 417 ? -22.172 -15.32 -4.613 1 35.38 417 PHE B CA 1
ATOM 6368 C C . PHE B 1 417 ? -22.75 -15.836 -3.303 1 35.38 417 PHE B C 1
ATOM 6370 O O . PHE B 1 417 ? -23.922 -16.234 -3.248 1 35.38 417 PHE B O 1
ATOM 6377 N N . ALA B 1 418 ? -22.031 -16.047 -2.336 1 34.59 418 ALA B N 1
ATOM 6378 C CA . ALA B 1 418 ? -22.578 -16.641 -1.107 1 34.59 418 ALA B CA 1
ATOM 6379 C C . ALA B 1 418 ? -23.609 -15.719 -0.471 1 34.59 418 ALA B C 1
ATOM 6381 O O . ALA B 1 418 ? -24.469 -16.172 0.298 1 34.59 418 ALA B O 1
ATOM 6382 N N . ARG B 1 419 ? -23.5 -14.508 -0.405 1 34.31 419 ARG B N 1
ATOM 6383 C CA . ARG B 1 419 ? -24.547 -13.758 0.269 1 34.31 419 ARG B CA 1
ATOM 6384 C C . ARG B 1 419 ? -25.922 -14.133 -0.285 1 34.31 419 ARG B C 1
ATOM 6386 O O . ARG B 1 419 ? -26.953 -13.711 0.249 1 34.31 419 ARG B O 1
ATOM 6393 N N . LYS B 1 420 ? -26.031 -14.586 -1.56 1 33.09 420 LYS B N 1
ATOM 6394 C CA . LYS B 1 420 ? -27.406 -14.969 -1.853 1 33.09 420 LYS B CA 1
ATOM 6395 C C . LYS B 1 420 ? -27.844 -16.141 -0.969 1 33.09 420 LYS B C 1
ATOM 6397 O O . LYS B 1 420 ? -29 -16.172 -0.531 1 33.09 420 LYS B O 1
ATOM 6402 N N . ASP B 1 421 ? -27.172 -17.312 -0.948 1 30.2 421 ASP B N 1
ATOM 6403 C CA . ASP B 1 421 ? -27.672 -18.469 -0.208 1 30.2 421 ASP B CA 1
ATOM 6404 C C . ASP B 1 421 ? -27.141 -18.469 1.225 1 30.2 421 ASP B C 1
ATOM 6406 O O . ASP B 1 421 ? -26.047 -18.969 1.48 1 30.2 421 ASP B O 1
ATOM 6410 N N . SER B 1 422 ? -27.172 -17.531 2.096 1 32.81 422 SER B N 1
ATOM 6411 C CA . SER B 1 422 ? -27.109 -17.625 3.551 1 32.81 422 SER B CA 1
ATOM 6412 C C . SER B 1 422 ? -27.562 -19 4.031 1 32.81 422 SER B C 1
ATOM 6414 O O . SER B 1 422 ? -27.438 -19.328 5.215 1 32.81 422 SER B O 1
ATOM 6416 N N . LYS B 1 423 ? -28.594 -19.703 3.293 1 29.45 423 LYS B N 1
ATOM 6417 C CA . LYS B 1 423 ? -29.078 -21 3.762 1 29.45 423 LYS B CA 1
ATOM 6418 C C . LYS B 1 423 ? -28.078 -22.109 3.434 1 29.45 423 LYS B C 1
ATOM 6420 O O . LYS B 1 423 ? -28.422 -23.281 3.506 1 29.45 423 LYS B O 1
ATOM 6425 N N . LEU B 1 424 ? -27.078 -21.594 2.875 1 25.23 424 LEU B N 1
ATOM 6426 C CA . LEU B 1 424 ? -26.375 -22.828 2.57 1 25.23 424 LEU B CA 1
ATOM 6427 C C . LEU B 1 424 ? -25.906 -23.531 3.85 1 25.23 424 LEU B C 1
ATOM 6429 O O . LEU B 1 424 ? -25.156 -24.5 3.799 1 25.23 424 LEU B O 1
ATOM 6433 N N . TYR B 1 425 ? -25.781 -22.812 5.043 1 23.28 425 TYR B N 1
ATOM 6434 C CA . TYR B 1 425 ? -25.625 -23.75 6.141 1 23.28 425 TYR B CA 1
ATOM 6435 C C . TYR B 1 425 ? -26.859 -24.625 6.305 1 23.28 425 TYR B C 1
ATOM 6437 O O . TYR B 1 425 ? -27.984 -24.141 6.199 1 23.28 425 TYR B O 1
#

Secondary structure (DSSP, 8-state):
-----HHHHHHHHHHHHHHHHHHHHHHHHHHHTTSS-HHHHHHHHHHIIIIIHHHHHHHHHHHH--GGGHHHHHHHHHHHHHHHHHHHHHHHHHHHHS--TT-HHHHHHHHH----SHHHHHHHHHHTTSTT---TTHHHHHHHHHHHHHHHHHIIIIITTHHHHHHHTTS-----STT---------------------------------------------------------TTHHHHHHHHHT-----------SSS--HHHHHHHHHHHH--HHHHHHHHHHHHHHSHHHHTTTS--TT--PPPPTTSS-TTHHHHHHHHHHHTHHHHHHHHHHHHHHHH-------TTHHHHHHHHHHIIIIIHHHHHHHHHHHHHTSTT--TT-HHHHHHHHHHHH----THHHHHHHHHTT-GGG-/-----HHHHHHHHHHHHHHHHHHHHHHHHHHHTTSS-HHHHHHHHHHIIIIIHHHHHHHHHHHH--GGGHHHHHHHHHHHHHHHHHHHHHHHHHHHHS--TT-HHHHHHHHH----SHHHHHHHHHHTTSTT---TTHHHHHHHHHHHHHHHHHIIIIITTHHHHHHHHHS-----SS-----------------------------------------------------------THHHHHHHHHT-----------SSS--HHHHHHHHHHHH--HHHHHHHHHHHHHHSHHHHTTTS--TT--PPPPTTSS-TTHHHHHHHHHHHTHHHHHHHHHHHHHHHH-----PPTTHHHHHHHHHHIIIIIHHHHHHHHHHHHHTSTT--TT-HHHHHHHHHHHH----THHHHHHHHHTT-GGG-

Radius of gyration: 35.62 Å; Cα contacts (8 Å, |Δi|>4): 983; chains: 2; bounding box: 87×147×80 Å

Solvent-accessible surface area (backbone atoms only — not comparable to full-atom values): 46869 Å² total; per-residue (Å²): 126,84,77,73,48,68,68,28,51,51,53,57,58,45,47,28,50,49,33,48,49,51,43,13,46,51,24,21,51,37,24,74,70,59,49,51,35,72,69,41,48,51,35,50,47,49,47,28,54,68,47,22,38,26,24,29,38,32,29,21,31,39,72,57,34,33,66,90,48,46,59,47,58,51,41,48,48,49,48,41,51,50,50,36,53,49,14,40,49,53,9,51,49,42,48,73,73,27,52,44,78,68,42,50,38,42,46,24,49,46,42,30,40,48,34,37,37,30,59,47,42,48,34,38,66,48,49,26,68,31,87,94,43,50,54,92,59,41,47,38,37,41,43,29,52,27,38,52,37,32,39,53,48,47,41,46,33,65,40,64,41,40,57,56,40,42,47,56,46,67,56,74,68,75,69,64,68,67,72,67,74,70,85,73,68,77,77,56,91,74,81,83,70,86,72,84,81,81,70,92,81,89,83,84,90,83,89,81,88,86,75,86,76,82,85,83,82,83,78,82,77,75,84,76,81,74,77,78,72,78,78,71,80,79,69,80,72,65,66,69,64,55,65,66,60,65,69,67,62,68,74,64,76,57,73,66,80,67,72,71,81,82,59,53,72,60,56,53,50,48,52,53,49,50,40,55,58,39,64,43,43,48,30,44,54,52,22,48,54,33,15,47,37,62,75,56,26,27,35,48,36,93,42,89,94,55,92,61,78,55,33,79,76,71,40,32,66,45,29,55,56,41,51,32,19,44,57,46,13,56,34,27,37,47,51,45,35,18,49,49,20,24,47,57,62,64,64,72,88,83,76,78,61,88,56,36,65,55,31,52,50,50,52,46,46,48,31,64,48,50,22,34,52,50,24,51,51,49,51,58,55,35,56,76,36,94,61,40,60,91,81,46,52,56,62,52,50,53,49,34,50,53,28,39,42,58,62,40,64,42,48,69,54,37,54,68,53,40,67,74,54,73,67,70,110,122,86,75,74,50,69,70,27,51,52,51,56,57,45,47,27,50,50,31,49,50,51,44,13,45,51,23,20,52,37,25,75,69,60,48,51,34,70,69,40,48,50,34,48,48,50,47,27,54,68,47,22,36,26,23,29,39,32,27,20,32,40,74,55,36,33,65,89,47,47,61,48,57,50,42,47,48,50,49,41,52,51,51,35,52,49,14,38,50,52,9,51,49,42,46,74,74,28,50,44,78,67,41,50,38,42,46,24,49,49,41,31,40,47,33,37,37,31,59,48,44,49,34,39,65,47,49,28,68,31,86,95,43,53,55,93,59,41,47,38,37,40,41,29,52,29,40,52,36,32,41,53,47,47,41,47,34,66,40,65,39,38,58,55,41,42,47,57,45,68,56,75,68,74,73,69,62,70,76,60,69,75,69,74,67,78,70,68,72,80,71,82,67,83,67,86,69,89,78,91,80,90,84,89,82,89,88,77,87,75,83,82,79,77,81,80,78,81,77,79,80,74,83,76,79,75,76,78,71,77,78,71,82,83,68,84,72,67,65,69,65,58,64,66,60,65,71,64,62,68,73,64,79,58,74,67,83,63,72,70,82,81,58,52,71,60,54,51,49,47,51,53,48,51,40,55,57,41,64,42,44,48,30,44,54,52,22,49,52,34,14,46,35,62,75,56,26,27,36,47,37,93,40,88,94,55,92,62,78,56,32,78,74,71,40,30,64,44,30,56,56,42,51,34,20,43,58,47,14,56,33,26,38,49,50,46,34,18,49,49,18,22,50,57,62,63,64,71,88,84,78,78,62,86,58,35,65,56,31,52,51,50,51,46,45,47,30,64,49,48,23,34,51,49,24,51,51,49,51,58,56,36,55,76,36,93,61,41,59,91,82,47,52,58,59,52,48,52,49,33,50,55,27,40,43,57,62,40,64,43,49,67,56,36,53,67,53,41,68,74,53,73,68,71,110

Foldseek 3Di:
DPDCPPVNVVVLQVVLVVVLVVLLQLLQVCLVVVNCDLVNLLVVLCCLQQPQQLLLLLLLLLLQFEQVQVLLLVVLLVLLVVQLVLLQVLLCCLLPVFCQDLCNLVSSLLSNFFQLALSQLSSQVSVCCDPPHNDDSLSSNLNNSSLSSVLSRLQCCQLVCVLVSRVVSVPDDPCVPPPCPDDPPPPDDDPDDDDDDPDDDDDDDDDDDDDDDPDDPDPDCPDPPCPPPPPDPPPDPPPPPPVVVPPVPPPPPPVPPPPPPPDDPVVVVVVSVVSSDGNSNVSNVVSNVQRHDQVSSVQQAPGPPDDADPDPVRGHNCVVSSVVSNVSNVVNSSSLSSSSSSLVSPDDCDDDPPRVVVSVVSSCCCQQPVLLVVLVVVVVVCCVDPSDDPPPVSSSSSSNVSSNGRGRSCSSVVSVVVVVPPVVD/DPDCPPVNVVVLQVVLVVVLVVLLQLLQVCLVVVNCDLVNLLVVLCCLQQPQQLLLLLLLLLLQFEQVQLLLLVLLLVLLVVQLVLLQVLLVCLLVVFDQDLCNLVSSLLSNFFQLALSQLSSQVSVCCDPPHNDDSLSSNLNNSSLSSVLSRLQCCQLVCVLVSRVVSVPDDPCVPPPPPPPPPPPPPPPPPPPPDDDDDDDDDDDDDDDDDPDDPDPPCPDCPCPPPPPDPPPDVPPPPVVVPPPPPPCPPPVPPPPPPDDDPVVVVVVSVVSSDGSSNVSNVVSNVQRHDQVSSVQQAPGPPDDADPDPVRGHNCVVSSVVSNVSNVVNSSSLSSSSSSLVSPDDCDDDPPRVVVSVVSSCCCQQPVLLVVLVVSVVVCCVPPSDDPPPVSSSSSSNVSSNGRGHSCSSVVSVVVVVPPVVD

pLDDT: mean 70.54, std 27.38, range [15.82, 96.94]